Protein 2LTP (pdb70)

Structure (mmCIF, N/CA/C/O backbone):
data_2LTP
#
_entry.id   2LTP
#
loop_
_atom_site.group_PDB
_atom_site.id
_atom_site.type_symbol
_atom_site.label_atom_id
_atom_site.label_alt_id
_atom_site.label_comp_id
_atom_site.label_asym_id
_atom_site.label_entity_id
_atom_site.label_seq_id
_atom_site.pdbx_PDB_ins_code
_atom_site.Cartn_x
_atom_site.Cartn_y
_atom_site.Cartn_z
_atom_site.occupancy
_atom_site.B_iso_or_equiv
_atom_site.auth_seq_id
_atom_site.auth_comp_id
_atom_site.auth_asym_id
_atom_site.auth_atom_id
_atom_site.pdbx_PDB_model_num
ATOM 1 N N . TRP A 1 19 ? 1.710 0.072 -0.873 1.00 0.00 1 TRP A N 1
ATOM 2 C CA . TRP A 1 19 ? 2.467 -0.003 -2.141 1.00 0.00 1 TRP A CA 1
ATOM 3 C C . TRP A 1 19 ? 2.456 -1.447 -2.677 1.00 0.00 1 TRP A C 1
ATOM 4 O O . TRP A 1 19 ? 2.985 -2.355 -2.029 1.00 0.00 1 TRP A O 1
ATOM 25 N N . THR A 1 20 ? 1.836 -1.645 -3.860 1.00 0.00 2 THR A N 1
ATOM 26 C CA . THR A 1 20 ? 1.827 -2.945 -4.564 1.00 0.00 2 THR A CA 1
ATOM 27 C C . THR A 1 20 ? 3.257 -3.285 -5.050 1.00 0.00 2 THR A C 1
ATOM 28 O O . THR A 1 20 ? 4.009 -2.382 -5.400 1.00 0.00 2 THR A O 1
ATOM 39 N N . GLU A 1 21 ? 3.618 -4.582 -5.070 1.00 0.00 3 GLU A N 1
ATOM 40 C CA . GLU A 1 21 ? 4.983 -5.056 -5.422 1.00 0.00 3 GLU A CA 1
ATOM 41 C C . GLU A 1 21 ? 5.481 -4.551 -6.806 1.00 0.00 3 GLU A C 1
ATOM 42 O O . GLU A 1 21 ? 6.691 -4.552 -7.068 1.00 0.00 3 GLU A O 1
ATOM 54 N N . GLU A 1 22 ? 4.543 -4.138 -7.673 1.00 0.00 4 GLU A N 1
ATOM 55 C CA . GLU A 1 22 ? 4.851 -3.543 -8.988 1.00 0.00 4 GLU A CA 1
ATOM 56 C C . GLU A 1 22 ? 5.535 -2.164 -8.820 1.00 0.00 4 GLU A C 1
ATOM 57 O O . GLU A 1 22 ? 6.630 -1.928 -9.350 1.00 0.00 4 GLU A O 1
ATOM 69 N N . GLU A 1 23 ? 4.878 -1.265 -8.056 1.00 0.00 5 GLU A N 1
ATOM 70 C CA . GLU A 1 23 ? 5.403 0.087 -7.758 1.00 0.00 5 GLU A CA 1
ATOM 71 C C . GLU A 1 23 ? 6.563 0.017 -6.739 1.00 0.00 5 GLU A C 1
ATOM 72 O O . GLU A 1 23 ? 7.406 0.907 -6.708 1.00 0.00 5 GLU A O 1
ATOM 84 N N . MET A 1 24 ? 6.558 -1.027 -5.878 1.00 0.00 6 MET A N 1
ATOM 85 C CA . MET A 1 24 ? 7.701 -1.355 -4.989 1.00 0.00 6 MET A CA 1
ATOM 86 C C . MET A 1 24 ? 8.922 -1.764 -5.832 1.00 0.00 6 MET A C 1
ATOM 87 O O . MET A 1 24 ? 10.055 -1.516 -5.439 1.00 0.00 6 MET A O 1
ATOM 101 N N . GLY A 1 25 ? 8.656 -2.426 -6.980 1.00 0.00 7 GLY A N 1
ATOM 102 C CA . GLY A 1 25 ? 9.690 -2.791 -7.949 1.00 0.00 7 GLY A CA 1
ATOM 103 C C . GLY A 1 25 ? 10.198 -1.589 -8.735 1.00 0.00 7 GLY A C 1
ATOM 104 O O . GLY A 1 25 ? 11.358 -1.557 -9.152 1.00 0.00 7 GLY A O 1
ATOM 108 N N . THR A 1 26 ? 9.310 -0.597 -8.937 1.00 0.00 8 THR A N 1
ATOM 109 C CA . THR A 1 26 ? 9.653 0.686 -9.578 1.00 0.00 8 THR A CA 1
ATOM 110 C C . THR A 1 26 ? 10.415 1.592 -8.576 1.00 0.00 8 THR A C 1
ATOM 111 O O . THR A 1 26 ? 11.264 2.394 -8.972 1.00 0.00 8 THR A O 1
ATOM 122 N N . ALA A 1 27 ? 10.105 1.435 -7.269 1.00 0.00 9 ALA A N 1
ATOM 123 C CA . ALA A 1 27 ? 10.800 2.145 -6.168 1.00 0.00 9 ALA A CA 1
ATOM 124 C C . ALA A 1 27 ? 12.153 1.481 -5.879 1.00 0.00 9 ALA A C 1
ATOM 125 O O . ALA A 1 27 ? 13.101 2.137 -5.467 1.00 0.00 9 ALA A O 1
ATOM 132 N N . LYS A 1 28 ? 12.210 0.159 -6.107 1.00 0.00 10 LYS A N 1
ATOM 133 C CA . LYS A 1 28 ? 13.449 -0.635 -6.031 1.00 0.00 10 LYS A CA 1
ATOM 134 C C . LYS A 1 28 ? 14.380 -0.199 -7.172 1.00 0.00 10 LYS A C 1
ATOM 135 O O . LYS A 1 28 ? 15.575 0.018 -6.964 1.00 0.00 10 LYS A O 1
ATOM 154 N N . LYS A 1 29 ? 13.785 -0.082 -8.376 1.00 0.00 11 LYS A N 1
ATOM 155 C CA . LYS A 1 29 ? 14.470 0.382 -9.597 1.00 0.00 11 LYS A CA 1
ATOM 156 C C . LYS A 1 29 ? 14.961 1.825 -9.411 1.00 0.00 11 LYS A C 1
ATOM 157 O O . LYS A 1 29 ? 16.082 2.143 -9.775 1.00 0.00 11 LYS A O 1
ATOM 176 N N . GLY A 1 30 ? 14.108 2.671 -8.810 1.00 0.00 12 GLY A N 1
ATOM 177 C CA . GLY A 1 30 ? 14.432 4.077 -8.568 1.00 0.00 12 GLY A CA 1
ATOM 178 C C . GLY A 1 30 ? 15.602 4.251 -7.612 1.00 0.00 12 GLY A C 1
ATOM 179 O O . GLY A 1 30 ? 16.601 4.895 -7.943 1.00 0.00 12 GLY A O 1
ATOM 183 N N . LEU A 1 31 ? 15.462 3.652 -6.422 1.00 0.00 13 LEU A N 1
ATOM 184 C CA . LEU A 1 31 ? 16.473 3.709 -5.349 1.00 0.00 13 LEU A CA 1
ATOM 185 C C . LEU A 1 31 ? 17.787 3.004 -5.758 1.00 0.00 13 LEU A C 1
ATOM 186 O O . LEU A 1 31 ? 18.842 3.323 -5.222 1.00 0.00 13 LEU A O 1
ATOM 202 N N . LEU A 1 32 ? 17.719 2.052 -6.712 1.00 0.00 14 LEU A N 1
ATOM 203 C CA . LEU A 1 32 ? 18.928 1.428 -7.292 1.00 0.00 14 LEU A CA 1
ATOM 204 C C . LEU A 1 32 ? 19.604 2.447 -8.244 1.00 0.00 14 LEU A C 1
ATOM 205 O O . LEU A 1 32 ? 20.726 2.866 -8.008 1.00 0.00 14 LEU A O 1
ATOM 221 N N . GLU A 1 33 ? 18.861 2.888 -9.266 1.00 0.00 15 GLU A N 1
ATOM 222 C CA . GLU A 1 33 ? 19.400 3.694 -10.387 1.00 0.00 15 GLU A CA 1
ATOM 223 C C . GLU A 1 33 ? 19.801 5.114 -9.943 1.00 0.00 15 GLU A C 1
ATOM 224 O O . GLU A 1 33 ? 20.973 5.504 -10.042 1.00 0.00 15 GLU A O 1
ATOM 236 N N . HIS A 1 34 ? 18.809 5.868 -9.447 1.00 0.00 16 HIS A N 1
ATOM 237 C CA . HIS A 1 34 ? 18.978 7.286 -9.045 1.00 0.00 16 HIS A CA 1
ATOM 238 C C . HIS A 1 34 ? 19.620 7.402 -7.651 1.00 0.00 16 HIS A C 1
ATOM 239 O O . HIS A 1 34 ? 20.054 8.492 -7.247 1.00 0.00 16 HIS A O 1
ATOM 254 N N . GLY A 1 35 ? 19.672 6.271 -6.928 1.00 0.00 17 GLY A N 1
ATOM 255 C CA . GLY A 1 35 ? 20.159 6.241 -5.555 1.00 0.00 17 GLY A CA 1
ATOM 256 C C . GLY A 1 35 ? 19.110 6.746 -4.575 1.00 0.00 17 GLY A C 1
ATOM 257 O O . GLY A 1 35 ? 17.913 6.610 -4.821 1.00 0.00 17 GLY A O 1
ATOM 261 N N . ARG A 1 36 ? 19.560 7.357 -3.475 1.00 0.00 18 ARG A N 1
ATOM 262 C CA . ARG A 1 36 ? 18.670 7.837 -2.394 1.00 0.00 18 ARG A CA 1
ATOM 263 C C . ARG A 1 36 ? 18.311 9.325 -2.583 1.00 0.00 18 ARG A C 1
ATOM 264 O O . ARG A 1 36 ? 17.928 9.999 -1.625 1.00 0.00 18 ARG A O 1
ATOM 285 N N . ASN A 1 37 ? 18.422 9.834 -3.830 1.00 0.00 19 ASN A N 1
ATOM 286 C CA . ASN A 1 37 ? 18.025 11.216 -4.156 1.00 0.00 19 ASN A CA 1
ATOM 287 C C . ASN A 1 37 ? 16.488 11.305 -4.152 1.00 0.00 19 ASN A C 1
ATOM 288 O O . ASN A 1 37 ? 15.838 10.985 -5.155 1.00 0.00 19 ASN A O 1
ATOM 299 N N . TRP A 1 38 ? 15.931 11.732 -3.002 1.00 0.00 20 TRP A N 1
ATOM 300 C CA . TRP A 1 38 ? 14.473 11.707 -2.728 1.00 0.00 20 TRP A CA 1
ATOM 301 C C . TRP A 1 38 ? 13.672 12.505 -3.769 1.00 0.00 20 TRP A C 1
ATOM 302 O O . TRP A 1 38 ? 12.510 12.207 -4.008 1.00 0.00 20 TRP A O 1
ATOM 323 N N . SER A 1 39 ? 14.315 13.522 -4.364 1.00 0.00 21 SER A N 1
ATOM 324 C CA . SER A 1 39 ? 13.720 14.354 -5.420 1.00 0.00 21 SER A CA 1
ATOM 325 C C . SER A 1 39 ? 13.432 13.522 -6.682 1.00 0.00 21 SER A C 1
ATOM 326 O O . SER A 1 39 ? 12.316 13.545 -7.211 1.00 0.00 21 SER A O 1
ATOM 334 N N . ALA A 1 40 ? 14.447 12.759 -7.115 1.00 0.00 22 ALA A N 1
ATOM 335 C CA . ALA A 1 40 ? 14.372 11.922 -8.326 1.00 0.00 22 ALA A CA 1
ATOM 336 C C . ALA A 1 40 ? 13.369 10.772 -8.138 1.00 0.00 22 ALA A C 1
ATOM 337 O O . ALA A 1 40 ? 12.578 10.475 -9.041 1.00 0.00 22 ALA A O 1
ATOM 344 N N . ILE A 1 41 ? 13.399 10.151 -6.943 1.00 0.00 23 ILE A N 1
ATOM 345 C CA . ILE A 1 41 ? 12.534 8.996 -6.613 1.00 0.00 23 ILE A CA 1
ATOM 346 C C . ILE A 1 41 ? 11.072 9.451 -6.541 1.00 0.00 23 ILE A C 1
ATOM 347 O O . ILE A 1 41 ? 10.208 8.872 -7.168 1.00 0.00 23 ILE A O 1
ATOM 363 N N . ALA A 1 42 ? 10.830 10.533 -5.803 1.00 0.00 24 ALA A N 1
ATOM 364 C CA . ALA A 1 42 ? 9.480 11.096 -5.599 1.00 0.00 24 ALA A CA 1
ATOM 365 C C . ALA A 1 42 ? 8.898 11.712 -6.883 1.00 0.00 24 ALA A C 1
ATOM 366 O O . ALA A 1 42 ? 7.707 11.995 -6.941 1.00 0.00 24 ALA A O 1
ATOM 373 N N . ARG A 1 43 ? 9.766 12.027 -7.851 1.00 0.00 25 ARG A N 1
ATOM 374 C CA . ARG A 1 43 ? 9.343 12.448 -9.203 1.00 0.00 25 ARG A CA 1
ATOM 375 C C . ARG A 1 43 ? 9.038 11.215 -10.091 1.00 0.00 25 ARG A C 1
ATOM 376 O O . ARG A 1 43 ? 8.173 11.265 -10.973 1.00 0.00 25 ARG A O 1
ATOM 397 N N . MET A 1 44 ? 9.765 10.115 -9.845 1.00 0.00 26 MET A N 1
ATOM 398 C CA . MET A 1 44 ? 9.650 8.867 -10.624 1.00 0.00 26 MET A CA 1
ATOM 399 C C . MET A 1 44 ? 8.401 8.057 -10.211 1.00 0.00 26 MET A C 1
ATOM 400 O O . MET A 1 44 ? 7.498 7.837 -11.018 1.00 0.00 26 MET A O 1
ATOM 414 N N . VAL A 1 45 ? 8.370 7.627 -8.939 1.00 0.00 27 VAL A N 1
ATOM 415 C CA . VAL A 1 45 ? 7.294 6.789 -8.381 1.00 0.00 27 VAL A CA 1
ATOM 416 C C . VAL A 1 45 ? 6.121 7.637 -7.831 1.00 0.00 27 VAL A C 1
ATOM 417 O O . VAL A 1 45 ? 4.949 7.277 -8.012 1.00 0.00 27 VAL A O 1
ATOM 430 N N . GLY A 1 46 ? 6.457 8.762 -7.160 1.00 0.00 28 GLY A N 1
ATOM 431 C CA . GLY A 1 46 ? 5.457 9.664 -6.566 1.00 0.00 28 GLY A CA 1
ATOM 432 C C . GLY A 1 46 ? 4.849 10.624 -7.591 1.00 0.00 28 GLY A C 1
ATOM 433 O O . GLY A 1 46 ? 3.655 10.923 -7.536 1.00 0.00 28 GLY A O 1
ATOM 437 N N . SER A 1 47 ? 5.719 11.122 -8.505 1.00 0.00 29 SER A N 1
ATOM 438 C CA . SER A 1 47 ? 5.371 12.033 -9.621 1.00 0.00 29 SER A CA 1
ATOM 439 C C . SER A 1 47 ? 4.819 13.402 -9.131 1.00 0.00 29 SER A C 1
ATOM 440 O O . SER A 1 47 ? 4.097 14.086 -9.873 1.00 0.00 29 SER A O 1
ATOM 448 N N . LYS A 1 48 ? 5.211 13.848 -7.909 1.00 0.00 30 LYS A N 1
ATOM 449 C CA . LYS A 1 48 ? 4.679 15.115 -7.346 1.00 0.00 30 LYS A CA 1
ATOM 450 C C . LYS A 1 48 ? 5.683 15.828 -6.407 1.00 0.00 30 LYS A C 1
ATOM 451 O O . LYS A 1 48 ? 6.291 16.829 -6.793 1.00 0.00 30 LYS A O 1
ATOM 470 N N . THR A 1 49 ? 5.872 15.300 -5.186 1.00 0.00 31 THR A N 1
ATOM 471 C CA . THR A 1 49 ? 6.540 16.023 -4.076 1.00 0.00 31 THR A CA 1
ATOM 472 C C . THR A 1 49 ? 7.657 15.175 -3.439 1.00 0.00 31 THR A C 1
ATOM 473 O O . THR A 1 49 ? 7.454 13.995 -3.174 1.00 0.00 31 THR A O 1
ATOM 484 N N . VAL A 1 50 ? 8.804 15.829 -3.141 1.00 0.00 32 VAL A N 1
ATOM 485 C CA . VAL A 1 50 ? 10.019 15.179 -2.572 1.00 0.00 32 VAL A CA 1
ATOM 486 C C . VAL A 1 50 ? 9.722 14.531 -1.198 1.00 0.00 32 VAL A C 1
ATOM 487 O O . VAL A 1 50 ? 10.237 13.443 -0.882 1.00 0.00 32 VAL A O 1
ATOM 500 N N . SER A 1 51 ? 8.849 15.202 -0.416 1.00 0.00 33 SER A N 1
ATOM 501 C CA . SER A 1 51 ? 8.416 14.744 0.919 1.00 0.00 33 SER A CA 1
ATOM 502 C C . SER A 1 51 ? 7.707 13.373 0.873 1.00 0.00 33 SER A C 1
ATOM 503 O O . SER A 1 51 ? 7.695 12.668 1.881 1.00 0.00 33 SER A O 1
ATOM 511 N N . GLN A 1 52 ? 7.125 12.991 -0.292 1.00 0.00 34 GLN A N 1
ATOM 512 C CA . GLN A 1 52 ? 6.427 11.688 -0.432 1.00 0.00 34 GLN A CA 1
ATOM 513 C C . GLN A 1 52 ? 7.400 10.523 -0.183 1.00 0.00 34 GLN A C 1
ATOM 514 O O . GLN A 1 52 ? 7.134 9.674 0.655 1.00 0.00 34 GLN A O 1
ATOM 528 N N . CYS A 1 53 ? 8.537 10.526 -0.910 1.00 0.00 35 CYS A N 1
ATOM 529 C CA . CYS A 1 53 ? 9.556 9.451 -0.820 1.00 0.00 35 CYS A CA 1
ATOM 530 C C . CYS A 1 53 ? 10.328 9.524 0.508 1.00 0.00 35 CYS A C 1
ATOM 531 O O . CYS A 1 53 ? 10.820 8.506 1.010 1.00 0.00 35 CYS A O 1
ATOM 539 N N . LYS A 1 54 ? 10.421 10.744 1.063 1.00 0.00 36 LYS A N 1
ATOM 540 C CA . LYS A 1 54 ? 11.125 11.007 2.330 1.00 0.00 36 LYS A CA 1
ATOM 541 C C . LYS A 1 54 ? 10.346 10.334 3.494 1.00 0.00 36 LYS A C 1
ATOM 542 O O . LYS A 1 54 ? 10.919 9.593 4.288 1.00 0.00 36 LYS A O 1
ATOM 561 N N . ASN A 1 55 ? 9.028 10.608 3.555 1.00 0.00 37 ASN A N 1
ATOM 562 C CA . ASN A 1 55 ? 8.129 10.087 4.615 1.00 0.00 37 ASN A CA 1
ATOM 563 C C . ASN A 1 55 ? 7.863 8.586 4.403 1.00 0.00 37 ASN A C 1
ATOM 564 O O . ASN A 1 55 ? 7.740 7.824 5.367 1.00 0.00 37 ASN A O 1
ATOM 575 N N . PHE A 1 56 ? 7.789 8.189 3.114 1.00 0.00 38 PHE A N 1
ATOM 576 C CA . PHE A 1 56 ? 7.738 6.769 2.658 1.00 0.00 38 PHE A CA 1
ATOM 577 C C . PHE A 1 56 ? 8.871 5.948 3.286 1.00 0.00 38 PHE A C 1
ATOM 578 O O . PHE A 1 56 ? 8.681 4.793 3.664 1.00 0.00 38 PHE A O 1
ATOM 595 N N . TYR A 1 57 ? 10.039 6.585 3.412 1.00 0.00 39 TYR A N 1
ATOM 596 C CA . TYR A 1 57 ? 11.262 5.939 3.905 1.00 0.00 39 TYR A CA 1
ATOM 597 C C . TYR A 1 57 ? 11.192 5.660 5.427 1.00 0.00 39 TYR A C 1
ATOM 598 O O . TYR A 1 57 ? 11.993 4.888 5.945 1.00 0.00 39 TYR A O 1
ATOM 616 N N . PHE A 1 58 ? 10.256 6.328 6.138 1.00 0.00 40 PHE A N 1
ATOM 617 C CA . PHE A 1 58 ? 10.015 6.108 7.584 1.00 0.00 40 PHE A CA 1
ATOM 618 C C . PHE A 1 58 ? 8.906 5.052 7.816 1.00 0.00 40 PHE A C 1
ATOM 619 O O . PHE A 1 58 ? 8.921 4.357 8.840 1.00 0.00 40 PHE A O 1
ATOM 636 N N . ASN A 1 59 ? 7.949 4.929 6.867 1.00 0.00 41 ASN A N 1
ATOM 637 C CA . ASN A 1 59 ? 6.895 3.880 6.933 1.00 0.00 41 ASN A CA 1
ATOM 638 C C . ASN A 1 59 ? 7.501 2.517 6.546 1.00 0.00 41 ASN A C 1
ATOM 639 O O . ASN A 1 59 ? 7.392 1.534 7.287 1.00 0.00 41 ASN A O 1
ATOM 650 N N . TYR A 1 60 ? 8.173 2.498 5.386 1.00 0.00 42 TYR A N 1
ATOM 651 C CA . TYR A 1 60 ? 8.869 1.313 4.838 1.00 0.00 42 TYR A CA 1
ATOM 652 C C . TYR A 1 60 ? 10.361 1.329 5.253 1.00 0.00 42 TYR A C 1
ATOM 653 O O . TYR A 1 60 ? 11.243 0.896 4.498 1.00 0.00 42 TYR A O 1
ATOM 671 N N . LYS A 1 61 ? 10.617 1.815 6.483 1.00 0.00 43 LYS A N 1
ATOM 672 C CA . LYS A 1 61 ? 11.961 1.887 7.085 1.00 0.00 43 LYS A CA 1
ATOM 673 C C . LYS A 1 61 ? 12.481 0.468 7.393 1.00 0.00 43 LYS A C 1
ATOM 674 O O . LYS A 1 61 ? 12.208 -0.098 8.458 1.00 0.00 43 LYS A O 1
ATOM 693 N N . LYS A 1 62 ? 13.172 -0.115 6.403 1.00 0.00 44 LYS A N 1
ATOM 694 C CA . LYS A 1 62 ? 13.738 -1.465 6.487 1.00 0.00 44 LYS A CA 1
ATOM 695 C C . LYS A 1 62 ? 15.129 -1.451 5.838 1.00 0.00 44 LYS A C 1
ATOM 696 O O . LYS A 1 62 ? 15.280 -1.664 4.621 1.00 0.00 44 LYS A O 1
ATOM 715 N N . ARG A 1 63 ? 16.148 -1.154 6.664 1.00 0.00 45 ARG A N 1
ATOM 716 C CA . ARG A 1 63 ? 17.550 -1.032 6.217 1.00 0.00 45 ARG A CA 1
ATOM 717 C C . ARG A 1 63 ? 18.246 -2.416 6.239 1.00 0.00 45 ARG A C 1
ATOM 718 O O . ARG A 1 63 ? 19.340 -2.601 6.777 1.00 0.00 45 ARG A O 1
ATOM 739 N N . GLN A 1 64 ? 17.591 -3.392 5.601 1.00 0.00 46 GLN A N 1
ATOM 740 C CA . GLN A 1 64 ? 18.117 -4.752 5.412 1.00 0.00 46 GLN A CA 1
ATOM 741 C C . GLN A 1 64 ? 18.201 -5.023 3.907 1.00 0.00 46 GLN A C 1
ATOM 742 O O . GLN A 1 64 ? 19.292 -5.128 3.335 1.00 0.00 46 GLN A O 1
ATOM 756 N N . ASN A 1 65 ? 17.018 -5.075 3.274 1.00 0.00 47 ASN A N 1
ATOM 757 C CA . ASN A 1 65 ? 16.883 -5.331 1.834 1.00 0.00 47 ASN A CA 1
ATOM 758 C C . ASN A 1 65 ? 17.371 -4.110 1.029 1.00 0.00 47 ASN A C 1
ATOM 759 O O . ASN A 1 65 ? 18.282 -4.223 0.217 1.00 0.00 47 ASN A O 1
ATOM 770 N N . LEU A 1 66 ? 16.773 -2.935 1.321 1.00 0.00 48 LEU A N 1
ATOM 771 C CA . LEU A 1 66 ? 17.031 -1.680 0.572 1.00 0.00 48 LEU A CA 1
ATOM 772 C C . LEU A 1 66 ? 18.467 -1.164 0.821 1.00 0.00 48 LEU A C 1
ATOM 773 O O . LEU A 1 66 ? 19.097 -0.600 -0.084 1.00 0.00 48 LEU A O 1
ATOM 789 N N . ASP A 1 67 ? 18.973 -1.387 2.044 1.00 0.00 49 ASP A N 1
ATOM 790 C CA . ASP A 1 67 ? 20.369 -1.040 2.427 1.00 0.00 49 ASP A CA 1
ATOM 791 C C . ASP A 1 67 ? 21.372 -1.799 1.546 1.00 0.00 49 ASP A C 1
ATOM 792 O O . ASP A 1 67 ? 22.365 -1.230 1.066 1.00 0.00 49 ASP A O 1
ATOM 801 N N . GLU A 1 68 ? 21.075 -3.091 1.339 1.00 0.00 50 GLU A N 1
ATOM 802 C CA . GLU A 1 68 ? 21.879 -3.980 0.494 1.00 0.00 50 GLU A CA 1
ATOM 803 C C . GLU A 1 68 ? 21.744 -3.596 -0.998 1.00 0.00 50 GLU A C 1
ATOM 804 O O . GLU A 1 68 ? 22.720 -3.659 -1.735 1.00 0.00 50 GLU A O 1
ATOM 816 N N . ILE A 1 69 ? 20.529 -3.179 -1.426 1.00 0.00 51 ILE A N 1
ATOM 817 C CA . ILE A 1 69 ? 20.267 -2.720 -2.821 1.00 0.00 51 ILE A CA 1
ATOM 818 C C . ILE A 1 69 ? 21.200 -1.546 -3.190 1.00 0.00 51 ILE A C 1
ATOM 819 O O . ILE A 1 69 ? 21.795 -1.521 -4.276 1.00 0.00 51 ILE A O 1
ATOM 835 N N . LEU A 1 70 ? 21.338 -0.603 -2.249 1.00 0.00 52 LEU A N 1
ATOM 836 C CA . LEU A 1 70 ? 22.153 0.615 -2.430 1.00 0.00 52 LEU A CA 1
ATOM 837 C C . LEU A 1 70 ? 23.659 0.321 -2.330 1.00 0.00 52 LEU A C 1
ATOM 838 O O . LEU A 1 70 ? 24.456 0.923 -3.059 1.00 0.00 52 LEU A O 1
ATOM 854 N N . GLN A 1 71 ? 24.035 -0.605 -1.432 1.00 0.00 53 GLN A N 1
ATOM 855 C CA . GLN A 1 71 ? 25.446 -0.982 -1.229 1.00 0.00 53 GLN A CA 1
ATOM 856 C C . GLN A 1 71 ? 25.977 -1.737 -2.458 1.00 0.00 53 GLN A C 1
ATOM 857 O O . GLN A 1 71 ? 27.099 -1.497 -2.906 1.00 0.00 53 GLN A O 1
ATOM 871 N N . GLN A 1 72 ? 25.141 -2.638 -2.993 1.00 0.00 54 GLN A N 1
ATOM 872 C CA . GLN A 1 72 ? 25.444 -3.387 -4.221 1.00 0.00 54 GLN A CA 1
ATOM 873 C C . GLN A 1 72 ? 25.524 -2.430 -5.425 1.00 0.00 54 GLN A C 1
ATOM 874 O O . GLN A 1 72 ? 26.440 -2.536 -6.228 1.00 0.00 54 GLN A O 1
ATOM 888 N N . HIS A 1 73 ? 24.575 -1.472 -5.506 1.00 0.00 55 HIS A N 1
ATOM 889 C CA . HIS A 1 73 ? 24.581 -0.409 -6.546 1.00 0.00 55 HIS A CA 1
ATOM 890 C C . HIS A 1 73 ? 25.911 0.368 -6.528 1.00 0.00 55 HIS A C 1
ATOM 891 O O . HIS A 1 73 ? 26.452 0.729 -7.584 1.00 0.00 55 HIS A O 1
ATOM 906 N N . LYS A 1 74 ? 26.418 0.617 -5.314 1.00 0.00 56 LYS A N 1
ATOM 907 C CA . LYS A 1 74 ? 27.685 1.318 -5.108 1.00 0.00 56 LYS A CA 1
ATOM 908 C C . LYS A 1 74 ? 28.855 0.493 -5.683 1.00 0.00 56 LYS A C 1
ATOM 909 O O . LYS A 1 74 ? 29.483 0.910 -6.660 1.00 0.00 56 LYS A O 1
ATOM 928 N N . LEU A 1 75 ? 29.056 -0.718 -5.125 1.00 0.00 57 LEU A N 1
ATOM 929 C CA . LEU A 1 75 ? 30.277 -1.522 -5.353 1.00 0.00 57 LEU A CA 1
ATOM 930 C C . LEU A 1 75 ? 30.354 -2.112 -6.778 1.00 0.00 57 LEU A C 1
ATOM 931 O O . LEU A 1 75 ? 31.445 -2.199 -7.336 1.00 0.00 57 LEU A O 1
ATOM 947 N N . LYS A 1 76 ? 29.195 -2.492 -7.362 1.00 0.00 58 LYS A N 1
ATOM 948 C CA . LYS A 1 76 ? 29.131 -3.127 -8.710 1.00 0.00 58 LYS A CA 1
ATOM 949 C C . LYS A 1 76 ? 29.652 -2.172 -9.791 1.00 0.00 58 LYS A C 1
ATOM 950 O O . LYS A 1 76 ? 30.533 -2.530 -10.580 1.00 0.00 58 LYS A O 1
ATOM 969 N N . MET A 1 77 ? 29.101 -0.951 -9.793 1.00 0.00 59 MET A N 1
ATOM 970 C CA . MET A 1 77 ? 29.476 0.093 -10.759 1.00 0.00 59 MET A CA 1
ATOM 971 C C . MET A 1 77 ? 30.908 0.595 -10.484 1.00 0.00 59 MET A C 1
ATOM 972 O O . MET A 1 77 ? 31.703 0.757 -11.408 1.00 0.00 59 MET A O 1
ATOM 986 N N . GLU A 1 78 ? 31.231 0.773 -9.194 1.00 0.00 60 GLU A N 1
ATOM 987 C CA . GLU A 1 78 ? 32.494 1.400 -8.740 1.00 0.00 60 GLU A CA 1
ATOM 988 C C . GLU A 1 78 ? 33.726 0.550 -9.122 1.00 0.00 60 GLU A C 1
ATOM 989 O O . GLU A 1 78 ? 34.728 1.087 -9.620 1.00 0.00 60 GLU A O 1
ATOM 1001 N N . LYS A 1 79 ? 33.622 -0.779 -8.895 1.00 0.00 61 LYS A N 1
ATOM 1002 C CA . LYS A 1 79 ? 34.744 -1.724 -9.095 1.00 0.00 61 LYS A CA 1
ATOM 1003 C C . LYS A 1 79 ? 35.138 -1.808 -10.585 1.00 0.00 61 LYS A C 1
ATOM 1004 O O . LYS A 1 79 ? 36.321 -1.739 -10.919 1.00 0.00 61 LYS A O 1
ATOM 1023 N N . GLU A 1 80 ? 34.126 -1.914 -11.470 1.00 0.00 62 GLU A N 1
ATOM 1024 C CA . GLU A 1 80 ? 34.341 -2.079 -12.920 1.00 0.00 62 GLU A CA 1
ATOM 1025 C C . GLU A 1 80 ? 34.733 -0.736 -13.562 1.00 0.00 62 GLU A C 1
ATOM 1026 O O . GLU A 1 80 ? 35.427 -0.709 -14.576 1.00 0.00 62 GLU A O 1
ATOM 1038 N N . ARG A 1 81 ? 34.274 0.371 -12.937 1.00 0.00 63 ARG A N 1
ATOM 1039 C CA . ARG A 1 81 ? 34.580 1.746 -13.372 1.00 0.00 63 ARG A CA 1
ATOM 1040 C C . ARG A 1 81 ? 36.080 2.035 -13.190 1.00 0.00 63 ARG A C 1
ATOM 1041 O O . ARG A 1 81 ? 36.698 2.702 -14.016 1.00 0.00 63 ARG A O 1
ATOM 1062 N N . ASN A 1 82 ? 36.644 1.503 -12.096 1.00 0.00 64 ASN A N 1
ATOM 1063 C CA . ASN A 1 82 ? 38.079 1.627 -11.783 1.00 0.00 64 ASN A CA 1
ATOM 1064 C C . ASN A 1 82 ? 38.879 0.644 -12.662 1.00 0.00 64 ASN A C 1
ATOM 1065 O O . ASN A 1 82 ? 39.937 0.994 -13.192 1.00 0.00 64 ASN A O 1
ATOM 1076 N N . ALA A 1 83 ? 38.331 -0.576 -12.826 1.00 0.00 65 ALA A N 1
ATOM 1077 C CA . ALA A 1 83 ? 38.971 -1.669 -13.583 1.00 0.00 65 ALA A CA 1
ATOM 1078 C C . ALA A 1 83 ? 39.023 -1.378 -15.098 1.00 0.00 65 ALA A C 1
ATOM 1079 O O . ALA A 1 83 ? 39.838 -1.963 -15.812 1.00 0.00 65 ALA A O 1
ATOM 1086 N N . ARG A 1 84 ? 38.130 -0.487 -15.588 1.00 0.00 66 ARG A N 1
ATOM 1087 C CA . ARG A 1 84 ? 38.113 -0.082 -17.012 1.00 0.00 66 ARG A CA 1
ATOM 1088 C C . ARG A 1 84 ? 39.035 1.134 -17.251 1.00 0.00 66 ARG A C 1
ATOM 1089 O O . ARG A 1 84 ? 39.345 1.465 -18.399 1.00 0.00 66 ARG A O 1
ATOM 1110 N N . ARG A 1 85 ? 39.482 1.793 -16.162 1.00 0.00 67 ARG A N 1
ATOM 1111 C CA . ARG A 1 85 ? 40.446 2.914 -16.245 1.00 0.00 67 ARG A CA 1
ATOM 1112 C C . ARG A 1 85 ? 41.874 2.427 -15.925 1.00 0.00 67 ARG A C 1
ATOM 1113 O O . ARG A 1 85 ? 42.680 3.134 -15.308 1.00 0.00 67 ARG A O 1
ATOM 1134 N N . LYS A 1 86 ? 42.175 1.209 -16.425 1.00 0.00 68 LYS A N 1
ATOM 1135 C CA . LYS A 1 86 ? 43.543 0.646 -16.460 1.00 0.00 68 LYS A CA 1
ATOM 1136 C C . LYS A 1 86 ? 44.397 1.315 -17.578 1.00 0.00 68 LYS A C 1
ATOM 1137 O O . LYS A 1 86 ? 45.534 0.909 -17.821 1.00 0.00 68 LYS A O 1
ATOM 1156 N N . LYS A 1 87 ? 43.819 2.348 -18.246 1.00 0.00 69 LYS A N 1
ATOM 1157 C CA . LYS A 1 87 ? 44.520 3.221 -19.205 1.00 0.00 69 LYS A CA 1
ATOM 1158 C C . LYS A 1 87 ? 45.492 4.173 -18.448 1.00 0.00 69 LYS A C 1
ATOM 1159 O O . LYS A 1 87 ? 45.263 5.386 -18.336 1.00 0.00 69 LYS A O 1
ATOM 1178 N N . LYS A 1 88 ? 46.563 3.571 -17.921 1.00 0.00 70 LYS A N 1
ATOM 1179 C CA . LYS A 1 88 ? 47.579 4.232 -17.090 1.00 0.00 70 LYS A CA 1
ATOM 1180 C C . LYS A 1 88 ? 48.771 3.270 -16.962 1.00 0.00 70 LYS A C 1
ATOM 1181 O O . LYS A 1 88 ? 48.598 2.119 -16.530 1.00 0.00 70 LYS A O 1
ATOM 1200 N N . LYS A 1 89 ? 49.965 3.722 -17.371 1.00 0.00 71 LYS A N 1
ATOM 1201 C CA . LYS A 1 89 ? 51.200 2.931 -17.247 1.00 0.00 71 LYS A CA 1
ATOM 1202 C C . LYS A 1 89 ? 51.965 3.405 -15.982 1.00 0.00 71 LYS A C 1
ATOM 1203 O O . LYS A 1 89 ? 51.849 2.750 -14.923 1.00 0.00 71 LYS A O 1
ATOM 1223 N N . TRP A 1 19 ? 1.757 1.013 -0.657 1.00 0.00 1 TRP A N 2
ATOM 1224 C CA . TRP A 1 19 ? 2.773 0.741 -1.687 1.00 0.00 1 TRP A CA 2
ATOM 1225 C C . TRP A 1 19 ? 2.600 -0.685 -2.224 1.00 0.00 1 TRP A C 2
ATOM 1226 O O . TRP A 1 19 ? 2.938 -1.659 -1.543 1.00 0.00 1 TRP A O 2
ATOM 1247 N N . THR A 1 20 ? 2.024 -0.781 -3.430 1.00 0.00 2 THR A N 2
ATOM 1248 C CA . THR A 1 20 ? 1.882 -2.040 -4.182 1.00 0.00 2 THR A CA 2
ATOM 1249 C C . THR A 1 20 ? 3.251 -2.454 -4.781 1.00 0.00 2 THR A C 2
ATOM 1250 O O . THR A 1 20 ? 4.112 -1.595 -4.992 1.00 0.00 2 THR A O 2
ATOM 1261 N N . GLU A 1 21 ? 3.437 -3.765 -5.045 1.00 0.00 3 GLU A N 2
ATOM 1262 C CA . GLU A 1 21 ? 4.697 -4.332 -5.597 1.00 0.00 3 GLU A CA 2
ATOM 1263 C C . GLU A 1 21 ? 5.163 -3.644 -6.903 1.00 0.00 3 GLU A C 2
ATOM 1264 O O . GLU A 1 21 ? 6.350 -3.708 -7.245 1.00 0.00 3 GLU A O 2
ATOM 1276 N N . GLU A 1 22 ? 4.224 -3.006 -7.624 1.00 0.00 4 GLU A N 2
ATOM 1277 C CA . GLU A 1 22 ? 4.524 -2.319 -8.888 1.00 0.00 4 GLU A CA 2
ATOM 1278 C C . GLU A 1 22 ? 5.303 -1.012 -8.617 1.00 0.00 4 GLU A C 2
ATOM 1279 O O . GLU A 1 22 ? 6.413 -0.827 -9.125 1.00 0.00 4 GLU A O 2
ATOM 1291 N N . GLU A 1 23 ? 4.723 -0.130 -7.777 1.00 0.00 5 GLU A N 2
ATOM 1292 C CA . GLU A 1 23 ? 5.325 1.181 -7.434 1.00 0.00 5 GLU A CA 2
ATOM 1293 C C . GLU A 1 23 ? 6.550 1.002 -6.520 1.00 0.00 5 GLU A C 2
ATOM 1294 O O . GLU A 1 23 ? 7.478 1.808 -6.551 1.00 0.00 5 GLU A O 2
ATOM 1306 N N . MET A 1 24 ? 6.530 -0.061 -5.705 1.00 0.00 6 MET A N 2
ATOM 1307 C CA . MET A 1 24 ? 7.641 -0.419 -4.805 1.00 0.00 6 MET A CA 2
ATOM 1308 C C . MET A 1 24 ? 8.824 -0.964 -5.620 1.00 0.00 6 MET A C 2
ATOM 1309 O O . MET A 1 24 ? 9.980 -0.667 -5.322 1.00 0.00 6 MET A O 2
ATOM 1323 N N . GLY A 1 25 ? 8.497 -1.772 -6.646 1.00 0.00 7 GLY A N 2
ATOM 1324 C CA . GLY A 1 25 ? 9.490 -2.321 -7.570 1.00 0.00 7 GLY A CA 2
ATOM 1325 C C . GLY A 1 25 ? 10.091 -1.262 -8.486 1.00 0.00 7 GLY A C 2
ATOM 1326 O O . GLY A 1 25 ? 11.248 -1.368 -8.880 1.00 0.00 7 GLY A O 2
ATOM 1330 N N . THR A 1 26 ? 9.282 -0.233 -8.818 1.00 0.00 8 THR A N 2
ATOM 1331 C CA . THR A 1 26 ? 9.717 0.926 -9.621 1.00 0.00 8 THR A CA 2
ATOM 1332 C C . THR A 1 26 ? 10.583 1.880 -8.761 1.00 0.00 8 THR A C 2
ATOM 1333 O O . THR A 1 26 ? 11.508 2.522 -9.273 1.00 0.00 8 THR A O 2
ATOM 1344 N N . ALA A 1 27 ? 10.275 1.946 -7.441 1.00 0.00 9 ALA A N 2
ATOM 1345 C CA . ALA A 1 27 ? 11.057 2.731 -6.455 1.00 0.00 9 ALA A CA 2
ATOM 1346 C C . ALA A 1 27 ? 12.444 2.102 -6.290 1.00 0.00 9 ALA A C 2
ATOM 1347 O O . ALA A 1 27 ? 13.457 2.778 -6.428 1.00 0.00 9 ALA A O 2
ATOM 1354 N N . LYS A 1 28 ? 12.432 0.785 -6.050 1.00 0.00 10 LYS A N 2
ATOM 1355 C CA . LYS A 1 28 ? 13.631 -0.068 -5.934 1.00 0.00 10 LYS A CA 2
ATOM 1356 C C . LYS A 1 28 ? 14.493 0.040 -7.207 1.00 0.00 10 LYS A C 2
ATOM 1357 O O . LYS A 1 28 ? 15.713 0.189 -7.126 1.00 0.00 10 LYS A O 2
ATOM 1376 N N . LYS A 1 29 ? 13.821 -0.023 -8.376 1.00 0.00 11 LYS A N 2
ATOM 1377 C CA . LYS A 1 29 ? 14.463 0.098 -9.704 1.00 0.00 11 LYS A CA 2
ATOM 1378 C C . LYS A 1 29 ? 15.115 1.482 -9.854 1.00 0.00 11 LYS A C 2
ATOM 1379 O O . LYS A 1 29 ? 16.222 1.601 -10.382 1.00 0.00 11 LYS A O 2
ATOM 1398 N N . GLY A 1 30 ? 14.415 2.511 -9.347 1.00 0.00 12 GLY A N 2
ATOM 1399 C CA . GLY A 1 30 ? 14.890 3.891 -9.397 1.00 0.00 12 GLY A CA 2
ATOM 1400 C C . GLY A 1 30 ? 16.110 4.129 -8.518 1.00 0.00 12 GLY A C 2
ATOM 1401 O O . GLY A 1 30 ? 16.994 4.899 -8.863 1.00 0.00 12 GLY A O 2
ATOM 1405 N N . LEU A 1 31 ? 16.133 3.470 -7.366 1.00 0.00 13 LEU A N 2
ATOM 1406 C CA . LEU A 1 31 ? 17.252 3.525 -6.410 1.00 0.00 13 LEU A CA 2
ATOM 1407 C C . LEU A 1 31 ? 18.462 2.740 -6.961 1.00 0.00 13 LEU A C 2
ATOM 1408 O O . LEU A 1 31 ? 19.621 3.131 -6.783 1.00 0.00 13 LEU A O 2
ATOM 1424 N N . LEU A 1 32 ? 18.152 1.658 -7.680 1.00 0.00 14 LEU A N 2
ATOM 1425 C CA . LEU A 1 32 ? 19.141 0.772 -8.316 1.00 0.00 14 LEU A CA 2
ATOM 1426 C C . LEU A 1 32 ? 19.745 1.436 -9.573 1.00 0.00 14 LEU A C 2
ATOM 1427 O O . LEU A 1 32 ? 20.843 1.083 -10.000 1.00 0.00 14 LEU A O 2
ATOM 1443 N N . GLU A 1 33 ? 19.007 2.394 -10.166 1.00 0.00 15 GLU A N 2
ATOM 1444 C CA . GLU A 1 33 ? 19.392 3.036 -11.450 1.00 0.00 15 GLU A CA 2
ATOM 1445 C C . GLU A 1 33 ? 19.889 4.480 -11.228 1.00 0.00 15 GLU A C 2
ATOM 1446 O O . GLU A 1 33 ? 21.051 4.796 -11.501 1.00 0.00 15 GLU A O 2
ATOM 1458 N N . HIS A 1 34 ? 18.981 5.347 -10.737 1.00 0.00 16 HIS A N 2
ATOM 1459 C CA . HIS A 1 34 ? 19.252 6.791 -10.524 1.00 0.00 16 HIS A CA 2
ATOM 1460 C C . HIS A 1 34 ? 20.143 6.990 -9.289 1.00 0.00 16 HIS A C 2
ATOM 1461 O O . HIS A 1 34 ? 21.140 7.720 -9.331 1.00 0.00 16 HIS A O 2
ATOM 1476 N N . GLY A 1 35 ? 19.746 6.333 -8.187 1.00 0.00 17 GLY A N 2
ATOM 1477 C CA . GLY A 1 35 ? 20.444 6.437 -6.908 1.00 0.00 17 GLY A CA 2
ATOM 1478 C C . GLY A 1 35 ? 19.506 6.808 -5.765 1.00 0.00 17 GLY A C 2
ATOM 1479 O O . GLY A 1 35 ? 18.282 6.705 -5.892 1.00 0.00 17 GLY A O 2
ATOM 1483 N N . ARG A 1 36 ? 20.098 7.288 -4.659 1.00 0.00 18 ARG A N 2
ATOM 1484 C CA . ARG A 1 36 ? 19.401 7.562 -3.377 1.00 0.00 18 ARG A CA 2
ATOM 1485 C C . ARG A 1 36 ? 18.741 8.970 -3.376 1.00 0.00 18 ARG A C 2
ATOM 1486 O O . ARG A 1 36 ? 18.254 9.446 -2.340 1.00 0.00 18 ARG A O 2
ATOM 1507 N N . ASN A 1 37 ? 18.731 9.619 -4.554 1.00 0.00 19 ASN A N 2
ATOM 1508 C CA . ASN A 1 37 ? 18.097 10.930 -4.764 1.00 0.00 19 ASN A CA 2
ATOM 1509 C C . ASN A 1 37 ? 16.572 10.794 -4.611 1.00 0.00 19 ASN A C 2
ATOM 1510 O O . ASN A 1 37 ? 15.878 10.434 -5.567 1.00 0.00 19 ASN A O 2
ATOM 1521 N N . TRP A 1 38 ? 16.074 11.070 -3.387 1.00 0.00 20 TRP A N 2
ATOM 1522 C CA . TRP A 1 38 ? 14.654 10.878 -3.018 1.00 0.00 20 TRP A CA 2
ATOM 1523 C C . TRP A 1 38 ? 13.712 11.748 -3.881 1.00 0.00 20 TRP A C 2
ATOM 1524 O O . TRP A 1 38 ? 12.532 11.456 -3.979 1.00 0.00 20 TRP A O 2
ATOM 1545 N N . SER A 1 39 ? 14.262 12.825 -4.469 1.00 0.00 21 SER A N 2
ATOM 1546 C CA . SER A 1 39 ? 13.523 13.751 -5.344 1.00 0.00 21 SER A CA 2
ATOM 1547 C C . SER A 1 39 ? 13.203 13.075 -6.685 1.00 0.00 21 SER A C 2
ATOM 1548 O O . SER A 1 39 ? 12.079 13.180 -7.199 1.00 0.00 21 SER A O 2
ATOM 1556 N N . ALA A 1 40 ? 14.212 12.362 -7.227 1.00 0.00 22 ALA A N 2
ATOM 1557 C CA . ALA A 1 40 ? 14.086 11.608 -8.488 1.00 0.00 22 ALA A CA 2
ATOM 1558 C C . ALA A 1 40 ? 13.081 10.459 -8.326 1.00 0.00 22 ALA A C 2
ATOM 1559 O O . ALA A 1 40 ? 12.248 10.216 -9.205 1.00 0.00 22 ALA A O 2
ATOM 1566 N N . ILE A 1 41 ? 13.164 9.780 -7.169 1.00 0.00 23 ILE A N 2
ATOM 1567 C CA . ILE A 1 41 ? 12.320 8.614 -6.852 1.00 0.00 23 ILE A CA 2
ATOM 1568 C C . ILE A 1 41 ? 10.870 9.068 -6.583 1.00 0.00 23 ILE A C 2
ATOM 1569 O O . ILE A 1 41 ? 9.926 8.434 -7.045 1.00 0.00 23 ILE A O 2
ATOM 1585 N N . ALA A 1 42 ? 10.721 10.203 -5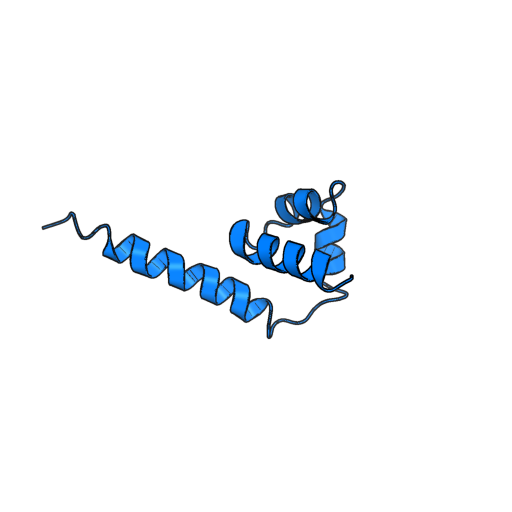.866 1.00 0.00 24 ALA A N 2
ATOM 1586 C CA . ALA A 1 42 ? 9.399 10.769 -5.498 1.00 0.00 24 ALA A CA 2
ATOM 1587 C C . ALA A 1 42 ? 8.602 11.177 -6.740 1.00 0.00 24 ALA A C 2
ATOM 1588 O O . ALA A 1 42 ? 7.385 10.995 -6.787 1.00 0.00 24 ALA A O 2
ATOM 1595 N N . ARG A 1 43 ? 9.303 11.735 -7.747 1.00 0.00 25 ARG A N 2
ATOM 1596 C CA . ARG A 1 43 ? 8.683 12.104 -9.028 1.00 0.00 25 ARG A CA 2
ATOM 1597 C C . ARG A 1 43 ? 8.464 10.850 -9.909 1.00 0.00 25 ARG A C 2
ATOM 1598 O O . ARG A 1 43 ? 7.498 10.791 -10.671 1.00 0.00 25 ARG A O 2
ATOM 1619 N N . MET A 1 44 ? 9.344 9.844 -9.767 1.00 0.00 26 MET A N 2
ATOM 1620 C CA . MET A 1 44 ? 9.295 8.608 -10.585 1.00 0.00 26 MET A CA 2
ATOM 1621 C C . MET A 1 44 ? 8.034 7.782 -10.263 1.00 0.00 26 MET A C 2
ATOM 1622 O O . MET A 1 44 ? 7.217 7.507 -11.146 1.00 0.00 26 MET A O 2
ATOM 1636 N N . VAL A 1 45 ? 7.885 7.399 -8.984 1.00 0.00 27 VAL A N 2
ATOM 1637 C CA . VAL A 1 45 ? 6.770 6.560 -8.521 1.00 0.00 27 VAL A CA 2
ATOM 1638 C C . VAL A 1 45 ? 5.526 7.388 -8.132 1.00 0.00 27 VAL A C 2
ATOM 1639 O O . VAL A 1 45 ? 4.407 7.050 -8.536 1.00 0.00 27 VAL A O 2
ATOM 1652 N N . GLY A 1 46 ? 5.734 8.438 -7.321 1.00 0.00 28 GLY A N 2
ATOM 1653 C CA . GLY A 1 46 ? 4.640 9.261 -6.801 1.00 0.00 28 GLY A CA 2
ATOM 1654 C C . GLY A 1 46 ? 4.182 10.341 -7.773 1.00 0.00 28 GLY A C 2
ATOM 1655 O O . GLY A 1 46 ? 2.980 10.621 -7.879 1.00 0.00 28 GLY A O 2
ATOM 1659 N N . SER A 1 47 ? 5.172 10.931 -8.484 1.00 0.00 29 SER A N 2
ATOM 1660 C CA . SER A 1 47 ? 5.037 12.195 -9.242 1.00 0.00 29 SER A CA 2
ATOM 1661 C C . SER A 1 47 ? 4.649 13.346 -8.281 1.00 0.00 29 SER A C 2
ATOM 1662 O O . SER A 1 47 ? 4.015 14.322 -8.676 1.00 0.00 29 SER A O 2
ATOM 1670 N N . LYS A 1 48 ? 5.108 13.228 -7.016 1.00 0.00 30 LYS A N 2
ATOM 1671 C CA . LYS A 1 48 ? 4.734 14.128 -5.908 1.00 0.00 30 LYS A CA 2
ATOM 1672 C C . LYS A 1 48 ? 6.012 14.606 -5.177 1.00 0.00 30 LYS A C 2
ATOM 1673 O O . LYS A 1 48 ? 7.119 14.179 -5.523 1.00 0.00 30 LYS A O 2
ATOM 1692 N N . THR A 1 49 ? 5.834 15.496 -4.182 1.00 0.00 31 THR A N 2
ATOM 1693 C CA . THR A 1 49 ? 6.911 16.067 -3.339 1.00 0.00 31 THR A CA 2
ATOM 1694 C C . THR A 1 49 ? 7.872 14.991 -2.756 1.00 0.00 31 THR A C 2
ATOM 1695 O O . THR A 1 49 ? 7.463 13.846 -2.509 1.00 0.00 31 THR A O 2
ATOM 1706 N N . VAL A 1 50 ? 9.144 15.407 -2.518 1.00 0.00 32 VAL A N 2
ATOM 1707 C CA . VAL A 1 50 ? 10.234 14.550 -1.958 1.00 0.00 32 VAL A CA 2
ATOM 1708 C C . VAL A 1 50 ? 9.798 13.819 -0.663 1.00 0.00 32 VAL A C 2
ATOM 1709 O O . VAL A 1 50 ? 10.270 12.707 -0.380 1.00 0.00 32 VAL A O 2
ATOM 1722 N N . SER A 1 51 ? 8.872 14.463 0.082 1.00 0.00 33 SER A N 2
ATOM 1723 C CA . SER A 1 51 ? 8.277 13.949 1.329 1.00 0.00 33 SER A CA 2
ATOM 1724 C C . SER A 1 51 ? 7.799 12.483 1.207 1.00 0.00 33 SER A C 2
ATOM 1725 O O . SER A 1 51 ? 8.021 11.701 2.114 1.00 0.00 33 SER A O 2
ATOM 1733 N N . GLN A 1 52 ? 7.184 12.119 0.064 1.00 0.00 34 GLN A N 2
ATOM 1734 C CA . GLN A 1 52 ? 6.587 10.773 -0.129 1.00 0.00 34 GLN A CA 2
ATOM 1735 C C . GLN A 1 52 ? 7.664 9.660 -0.124 1.00 0.00 34 GLN A C 2
ATOM 1736 O O . GLN A 1 52 ? 7.491 8.622 0.528 1.00 0.00 34 GLN A O 2
ATOM 1750 N N . CYS A 1 53 ? 8.784 9.905 -0.836 1.00 0.00 35 CYS A N 2
ATOM 1751 C CA . CYS A 1 53 ? 9.879 8.914 -0.976 1.00 0.00 35 CYS A CA 2
ATOM 1752 C C . CYS A 1 53 ? 10.774 8.883 0.273 1.00 0.00 35 CYS A C 2
ATOM 1753 O O . CYS A 1 53 ? 11.270 7.817 0.666 1.00 0.00 35 CYS A O 2
ATOM 1761 N N . LYS A 1 54 ? 10.982 10.066 0.879 1.00 0.00 36 LYS A N 2
ATOM 1762 C CA . LYS A 1 54 ? 11.716 10.201 2.149 1.00 0.00 36 LYS A CA 2
ATOM 1763 C C . LYS A 1 54 ? 10.995 9.404 3.249 1.00 0.00 36 LYS A C 2
ATOM 1764 O O . LYS A 1 54 ? 11.603 8.583 3.942 1.00 0.00 36 LYS A O 2
ATOM 1783 N N . ASN A 1 55 ? 9.683 9.668 3.376 1.00 0.00 37 ASN A N 2
ATOM 1784 C CA . ASN A 1 55 ? 8.806 8.994 4.344 1.00 0.00 37 ASN A CA 2
ATOM 1785 C C . ASN A 1 55 ? 8.766 7.478 4.107 1.00 0.00 37 ASN A C 2
ATOM 1786 O O . ASN A 1 55 ? 8.859 6.736 5.071 1.00 0.00 37 ASN A O 2
ATOM 1797 N N . PHE A 1 56 ? 8.723 7.049 2.817 1.00 0.00 38 PHE A N 2
ATOM 1798 C CA . PHE A 1 56 ? 8.599 5.614 2.410 1.00 0.00 38 PHE A CA 2
ATOM 1799 C C . PHE A 1 56 ? 9.574 4.709 3.185 1.00 0.00 38 PHE A C 2
ATOM 1800 O O . PHE A 1 56 ? 9.205 3.598 3.602 1.00 0.00 38 PHE A O 2
ATOM 1817 N N . TYR A 1 57 ? 10.785 5.248 3.408 1.00 0.00 39 TYR A N 2
ATOM 1818 C CA . TYR A 1 57 ? 11.877 4.549 4.093 1.00 0.00 39 T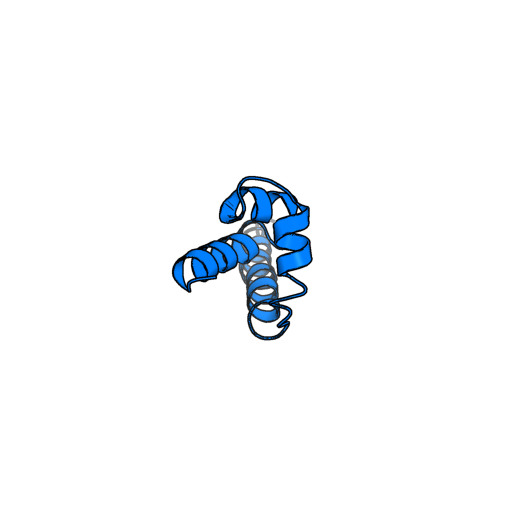YR A CA 2
ATOM 1819 C C . TYR A 1 57 ? 11.428 4.066 5.493 1.00 0.00 39 TYR A C 2
ATOM 1820 O O . TYR A 1 57 ? 11.614 2.906 5.838 1.00 0.00 39 TYR A O 2
ATOM 1838 N N . PHE A 1 58 ? 10.780 4.965 6.251 1.00 0.00 40 PHE A N 2
ATOM 1839 C CA . PHE A 1 58 ? 10.323 4.696 7.634 1.00 0.00 40 PHE A CA 2
ATOM 1840 C C . PHE A 1 58 ? 8.780 4.622 7.745 1.00 0.00 40 PHE A C 2
ATOM 1841 O O . PHE A 1 58 ? 8.247 4.521 8.855 1.00 0.00 40 PHE A O 2
ATOM 1858 N N . ASN A 1 59 ? 8.067 4.642 6.606 1.00 0.00 41 ASN A N 2
ATOM 1859 C CA . ASN A 1 59 ? 6.581 4.667 6.580 1.00 0.00 41 ASN A CA 2
ATOM 1860 C C . ASN A 1 59 ? 6.013 3.261 6.359 1.00 0.00 41 ASN A C 2
ATOM 1861 O O . ASN A 1 59 ? 5.347 2.710 7.250 1.00 0.00 41 ASN A O 2
ATOM 1872 N N . TYR A 1 60 ? 6.274 2.691 5.159 1.00 0.00 42 TYR A N 2
ATOM 1873 C CA . TYR A 1 60 ? 5.666 1.422 4.738 1.00 0.00 42 TYR A CA 2
ATOM 1874 C C . TYR A 1 60 ? 6.305 0.239 5.498 1.00 0.00 42 TYR A C 2
ATOM 1875 O O . TYR A 1 60 ? 5.715 -0.272 6.461 1.00 0.00 42 TYR A O 2
ATOM 1893 N N . LYS A 1 61 ? 7.527 -0.147 5.079 1.00 0.00 43 LYS A N 2
ATOM 1894 C CA . LYS A 1 61 ? 8.231 -1.349 5.586 1.00 0.00 43 LYS A CA 2
ATOM 1895 C C . LYS A 1 61 ? 9.634 -1.432 4.930 1.00 0.00 43 LYS A C 2
ATOM 1896 O O . LYS A 1 61 ? 9.935 -0.656 4.012 1.00 0.00 43 LYS A O 2
ATOM 1915 N N . LYS A 1 62 ? 10.476 -2.363 5.431 1.00 0.00 44 LYS A N 2
ATOM 1916 C CA . LYS A 1 62 ? 11.835 -2.656 4.908 1.00 0.00 44 LYS A CA 2
ATOM 1917 C C . LYS A 1 62 ? 12.815 -1.492 5.168 1.00 0.00 44 LYS A C 2
ATOM 1918 O O . LYS A 1 62 ? 13.803 -1.309 4.440 1.00 0.00 44 LYS A O 2
ATOM 1937 N N . ARG A 1 63 ? 12.549 -0.748 6.256 1.00 0.00 45 ARG A N 2
ATOM 1938 C CA . ARG A 1 63 ? 13.434 0.315 6.757 1.00 0.00 45 ARG A CA 2
ATOM 1939 C C . ARG A 1 63 ? 14.806 -0.271 7.138 1.00 0.00 45 ARG A C 2
ATOM 1940 O O . ARG A 1 63 ? 14.872 -1.351 7.741 1.00 0.00 45 ARG A O 2
ATOM 1961 N N . GLN A 1 64 ? 15.878 0.446 6.751 1.00 0.00 46 GLN A N 2
ATOM 1962 C CA . GLN A 1 64 ? 17.304 0.064 6.953 1.00 0.00 46 GLN A CA 2
ATOM 1963 C C . GLN A 1 64 ? 17.760 -1.011 5.929 1.00 0.00 46 GLN A C 2
ATOM 1964 O O . GLN A 1 64 ? 18.869 -0.930 5.403 1.00 0.00 46 GLN A O 2
ATOM 1978 N N . ASN A 1 65 ? 16.895 -2.008 5.648 1.00 0.00 47 ASN A N 2
ATOM 1979 C CA . ASN A 1 65 ? 17.173 -3.081 4.657 1.00 0.00 47 ASN A CA 2
ATOM 1980 C C . ASN A 1 65 ? 17.198 -2.513 3.216 1.00 0.00 47 ASN A C 2
ATOM 1981 O O . ASN A 1 65 ? 17.889 -3.050 2.342 1.00 0.00 47 ASN A O 2
ATOM 1992 N N . LEU A 1 66 ? 16.447 -1.411 2.994 1.00 0.00 48 LEU A N 2
ATOM 1993 C CA . LEU A 1 66 ? 16.369 -0.710 1.686 1.00 0.00 48 LEU A CA 2
ATOM 1994 C C . LEU A 1 66 ? 17.756 -0.147 1.276 1.00 0.00 48 LEU A C 2
ATOM 1995 O O . LEU A 1 66 ? 18.026 0.050 0.080 1.00 0.00 48 LEU A O 2
ATOM 2011 N N . ASP A 1 67 ? 18.640 0.070 2.278 1.00 0.00 49 ASP A N 2
ATOM 2012 C CA . ASP A 1 67 ? 20.039 0.523 2.051 1.00 0.00 49 ASP A CA 2
ATOM 2013 C C . ASP A 1 67 ? 20.790 -0.425 1.101 1.00 0.00 49 ASP A C 2
ATOM 2014 O O . ASP A 1 67 ? 21.612 0.030 0.316 1.00 0.00 49 ASP A O 2
ATOM 2023 N N . GLU A 1 68 ? 20.479 -1.737 1.171 1.00 0.00 50 GLU A N 2
ATOM 2024 C CA . GLU A 1 68 ? 21.183 -2.784 0.395 1.00 0.00 50 GLU A CA 2
ATOM 2025 C C . GLU A 1 68 ? 21.055 -2.566 -1.130 1.00 0.00 50 GLU A C 2
ATOM 2026 O O . GLU A 1 68 ? 21.989 -2.848 -1.876 1.00 0.00 50 GLU A O 2
ATOM 2038 N N . ILE A 1 69 ? 19.907 -2.031 -1.567 1.00 0.00 51 ILE A N 2
ATOM 2039 C CA . ILE A 1 69 ? 19.644 -1.737 -2.996 1.00 0.00 51 ILE A CA 2
ATOM 2040 C C . ILE A 1 69 ? 20.634 -0.648 -3.482 1.00 0.00 51 ILE A C 2
ATOM 2041 O O . ILE A 1 69 ? 21.187 -0.735 -4.587 1.00 0.00 51 ILE A O 2
ATOM 2057 N N . LEU A 1 70 ? 20.885 0.333 -2.603 1.00 0.00 52 LEU A N 2
ATOM 2058 C CA . LEU A 1 70 ? 21.844 1.430 -2.842 1.00 0.00 52 LEU A CA 2
ATOM 2059 C C . LEU A 1 70 ? 23.295 0.976 -2.600 1.00 0.00 52 LEU A C 2
ATOM 2060 O O . LEU A 1 70 ? 24.224 1.501 -3.217 1.00 0.00 52 LEU A O 2
ATOM 2076 N N . GLN A 1 71 ? 23.460 -0.012 -1.707 1.00 0.00 53 GLN A N 2
ATOM 2077 C CA . GLN A 1 71 ? 24.774 -0.528 -1.284 1.00 0.00 53 GLN A CA 2
ATOM 2078 C C . GLN A 1 71 ? 25.404 -1.320 -2.431 1.00 0.00 53 GLN A C 2
ATOM 2079 O O . GLN A 1 71 ? 26.579 -1.149 -2.741 1.00 0.00 53 GLN A O 2
ATOM 2093 N N . GLN A 1 72 ? 24.579 -2.154 -3.075 1.00 0.00 54 GLN A N 2
ATOM 2094 C CA . GLN A 1 72 ? 24.963 -2.934 -4.262 1.00 0.00 54 GLN A CA 2
ATOM 2095 C C . GLN A 1 72 ? 25.157 -1.994 -5.467 1.00 0.00 54 GLN A C 2
ATOM 2096 O O . GLN A 1 72 ? 26.117 -2.135 -6.215 1.00 0.00 54 GLN A O 2
ATOM 2110 N N . HIS A 1 73 ? 24.249 -0.999 -5.604 1.00 0.00 55 HIS A N 2
ATOM 2111 C CA . HIS A 1 73 ? 24.337 0.060 -6.648 1.00 0.00 55 HIS A CA 2
ATOM 2112 C C . HIS A 1 73 ? 25.671 0.838 -6.541 1.00 0.00 55 HIS A C 2
ATOM 2113 O O . HIS A 1 73 ? 26.212 1.297 -7.550 1.00 0.00 55 HIS A O 2
ATOM 2128 N N . LYS A 1 74 ? 26.175 0.963 -5.305 1.00 0.00 56 LYS A N 2
ATOM 2129 C CA . LYS A 1 74 ? 27.439 1.651 -5.007 1.00 0.00 56 LYS A CA 2
ATOM 2130 C C . LYS A 1 74 ? 28.655 0.751 -5.325 1.00 0.00 56 LYS A C 2
ATOM 2131 O O . LYS A 1 74 ? 29.444 1.067 -6.222 1.00 0.00 56 LYS A O 2
ATOM 2150 N N . LEU A 1 75 ? 28.759 -0.405 -4.627 1.00 0.00 57 LEU A N 2
ATOM 2151 C CA . LEU A 1 75 ? 29.984 -1.241 -4.620 1.00 0.00 57 LEU A CA 2
ATOM 2152 C C . LEU A 1 75 ? 30.268 -1.873 -5.997 1.00 0.00 57 LEU A C 2
ATOM 2153 O O . LEU A 1 75 ? 31.430 -1.984 -6.397 1.00 0.00 57 LEU A O 2
ATOM 2169 N N . LYS A 1 76 ? 29.193 -2.255 -6.719 1.00 0.00 58 LYS A N 2
ATOM 2170 C CA . LYS A 1 76 ? 29.295 -2.856 -8.070 1.00 0.00 58 LYS A CA 2
ATOM 2171 C C . LYS A 1 76 ? 29.810 -1.832 -9.090 1.00 0.00 58 LYS A C 2
ATOM 2172 O O . LYS A 1 76 ? 30.622 -2.162 -9.958 1.00 0.00 58 LYS A O 2
ATOM 2191 N N . MET A 1 77 ? 29.325 -0.585 -8.951 1.00 0.00 59 MET A N 2
ATOM 2192 C CA . MET A 1 77 ? 29.650 0.519 -9.873 1.00 0.00 59 MET A CA 2
ATOM 2193 C C . MET A 1 77 ? 31.126 0.932 -9.739 1.00 0.00 59 MET A C 2
ATOM 2194 O O . MET A 1 77 ? 31.801 1.155 -10.738 1.00 0.00 59 MET A O 2
ATOM 2208 N N . GLU A 1 78 ? 31.613 0.982 -8.492 1.00 0.00 60 GLU A N 2
ATOM 2209 C CA . GLU A 1 78 ? 32.972 1.457 -8.167 1.00 0.00 60 GLU A CA 2
ATOM 2210 C C . GLU A 1 78 ? 34.054 0.425 -8.543 1.00 0.00 60 GLU A C 2
ATOM 2211 O O . GLU A 1 78 ? 35.130 0.802 -9.026 1.00 0.00 60 GLU A O 2
ATOM 2223 N N . LYS A 1 79 ? 33.765 -0.876 -8.332 1.00 0.00 61 LYS A N 2
ATOM 2224 C CA . LYS A 1 79 ? 34.760 -1.944 -8.553 1.00 0.00 61 LYS A CA 2
ATOM 2225 C C . LYS A 1 79 ? 35.050 -2.140 -10.052 1.00 0.00 61 LYS A C 2
ATOM 2226 O O . LYS A 1 79 ? 36.217 -2.307 -10.443 1.00 0.00 61 LYS A O 2
ATOM 2245 N N . GLU A 1 80 ? 33.990 -2.083 -10.890 1.00 0.00 62 GLU A N 2
ATOM 2246 C CA . GLU A 1 80 ? 34.134 -2.154 -12.355 1.00 0.00 62 GLU A CA 2
ATOM 2247 C C . GLU A 1 80 ? 34.760 -0.856 -12.889 1.00 0.00 62 GLU A C 2
ATOM 2248 O O . GLU A 1 80 ? 35.496 -0.889 -13.864 1.00 0.00 62 GLU A O 2
ATOM 2260 N N . ARG A 1 81 ? 34.457 0.275 -12.203 1.00 0.00 63 ARG A N 2
ATOM 2261 C CA . ARG A 1 81 ? 34.919 1.626 -12.583 1.00 0.00 63 ARG A CA 2
ATOM 2262 C C . ARG A 1 81 ? 36.447 1.680 -12.600 1.00 0.00 63 ARG A C 2
ATOM 2263 O O . ARG A 1 81 ? 37.040 2.115 -13.582 1.00 0.00 63 ARG A O 2
ATOM 2284 N N . ASN A 1 82 ? 37.066 1.172 -11.519 1.00 0.00 64 ASN A N 2
ATOM 2285 C CA . ASN A 1 82 ? 38.530 1.083 -11.401 1.00 0.00 64 ASN A CA 2
ATOM 2286 C C . ASN A 1 82 ? 39.114 0.257 -12.566 1.00 0.00 64 ASN A C 2
ATOM 2287 O O . ASN A 1 82 ? 40.025 0.704 -13.260 1.00 0.00 64 ASN A O 2
ATOM 2298 N N . ALA A 1 83 ? 38.502 -0.913 -12.798 1.00 0.00 65 ALA A N 2
ATOM 2299 C CA . ALA A 1 83 ? 38.952 -1.891 -13.804 1.00 0.00 65 ALA A CA 2
ATOM 2300 C C . ALA A 1 83 ? 38.866 -1.334 -15.248 1.00 0.00 65 ALA A C 2
ATOM 2301 O O . ALA A 1 83 ? 39.759 -1.575 -16.062 1.00 0.00 65 ALA A O 2
ATOM 2308 N N . ARG A 1 84 ? 37.802 -0.553 -15.541 1.00 0.00 66 ARG A N 2
ATOM 2309 C CA . ARG A 1 84 ? 37.538 -0.011 -16.900 1.00 0.00 66 ARG A CA 2
ATOM 2310 C C . ARG A 1 84 ? 38.252 1.338 -17.126 1.00 0.00 66 ARG A C 2
ATOM 2311 O O . ARG A 1 84 ? 38.236 1.866 -18.242 1.00 0.00 66 ARG A O 2
ATOM 2332 N N . ARG A 1 85 ? 38.850 1.908 -16.058 1.00 0.00 67 ARG A N 2
ATOM 2333 C CA . ARG A 1 85 ? 39.709 3.108 -16.159 1.00 0.00 67 ARG A CA 2
ATOM 2334 C C . ARG A 1 85 ? 41.196 2.714 -16.205 1.00 0.00 67 ARG A C 2
ATOM 2335 O O . ARG A 1 85 ? 42.042 3.510 -16.634 1.00 0.00 67 ARG A O 2
ATOM 2356 N N . LYS A 1 86 ? 41.507 1.488 -15.747 1.00 0.00 68 LYS A N 2
ATOM 2357 C CA . LYS A 1 86 ? 42.858 0.910 -15.855 1.00 0.00 68 LYS A CA 2
ATOM 2358 C C . LYS A 1 86 ? 42.992 0.132 -17.176 1.00 0.00 68 LYS A C 2
ATOM 2359 O O . LYS A 1 86 ? 42.042 -0.528 -17.623 1.00 0.00 68 LYS A O 2
ATOM 2378 N N . LYS A 1 87 ? 44.177 0.242 -17.789 1.00 0.00 69 LYS A N 2
ATOM 2379 C CA . LYS A 1 87 ? 44.547 -0.489 -19.007 1.00 0.00 69 LYS A CA 2
ATOM 2380 C C . LYS A 1 87 ? 46.078 -0.582 -19.072 1.00 0.00 69 LYS A C 2
ATOM 2381 O O . LYS A 1 87 ? 46.767 0.446 -19.101 1.00 0.00 69 LYS A O 2
ATOM 2400 N N . LYS A 1 88 ? 46.591 -1.817 -19.054 1.00 0.00 70 LYS A N 2
ATOM 2401 C CA . LYS A 1 88 ? 48.031 -2.105 -19.057 1.00 0.00 70 LYS A CA 2
ATOM 2402 C C . LYS A 1 88 ? 48.292 -3.436 -19.789 1.00 0.00 70 LYS A C 2
ATOM 2403 O O . LYS A 1 88 ? 47.349 -4.126 -20.212 1.00 0.00 70 LYS A O 2
ATOM 2422 N N . LYS A 1 89 ? 49.578 -3.801 -19.919 1.00 0.00 71 LYS A N 2
ATOM 2423 C CA . LYS A 1 89 ? 49.997 -5.118 -20.454 1.00 0.00 71 LYS A CA 2
ATOM 2424 C C . LYS A 1 89 ? 50.461 -6.065 -19.305 1.00 0.00 71 LYS A C 2
ATOM 2425 O O . LYS A 1 89 ? 50.092 -5.825 -18.130 1.00 0.00 71 LYS A O 2
ATOM 2445 N N . TRP A 1 19 ? 1.190 0.634 -1.386 1.00 0.00 1 TRP A N 3
ATOM 2446 C CA . TRP A 1 19 ? 2.363 0.350 -2.242 1.00 0.00 1 TRP A CA 3
ATOM 2447 C C . TRP A 1 19 ? 2.335 -1.110 -2.723 1.00 0.00 1 TRP A C 3
ATOM 2448 O O . TRP A 1 19 ? 2.651 -2.032 -1.958 1.00 0.00 1 TRP A O 3
ATOM 2469 N N . THR A 1 20 ? 1.941 -1.302 -3.992 1.00 0.00 2 THR A N 3
ATOM 2470 C CA . THR A 1 20 ? 1.954 -2.613 -4.663 1.00 0.00 2 THR A CA 3
ATOM 2471 C C . THR A 1 20 ? 3.409 -3.020 -4.995 1.00 0.00 2 THR A C 3
ATOM 2472 O O . THR A 1 20 ? 4.256 -2.155 -5.226 1.00 0.00 2 THR A O 3
ATOM 2483 N N . GLU A 1 21 ? 3.692 -4.336 -5.021 1.00 0.00 3 GLU A N 3
ATOM 2484 C CA . GLU A 1 21 ? 5.041 -4.879 -5.313 1.00 0.00 3 GLU A CA 3
ATOM 2485 C C . GLU A 1 21 ? 5.585 -4.412 -6.692 1.00 0.00 3 GLU A C 3
ATOM 2486 O O . GLU A 1 21 ? 6.802 -4.422 -6.923 1.00 0.00 3 GLU A O 3
ATOM 2498 N N . GLU A 1 22 ? 4.667 -4.010 -7.586 1.00 0.00 4 GLU A N 3
ATOM 2499 C CA . GLU A 1 22 ? 4.999 -3.505 -8.925 1.00 0.00 4 GLU A CA 3
ATOM 2500 C C . GLU A 1 22 ? 5.677 -2.112 -8.843 1.00 0.00 4 GLU A C 3
ATOM 2501 O O . GLU A 1 22 ? 6.779 -1.913 -9.382 1.00 0.00 4 GLU A O 3
ATOM 2513 N N . GLU A 1 23 ? 5.021 -1.158 -8.146 1.00 0.00 5 GLU A N 3
ATOM 2514 C CA . GLU A 1 23 ? 5.561 0.211 -7.940 1.00 0.00 5 GLU A CA 3
ATOM 2515 C C . GLU A 1 23 ? 6.775 0.184 -6.990 1.00 0.00 5 GLU A C 3
ATOM 2516 O O . GLU A 1 23 ? 7.645 1.054 -7.064 1.00 0.00 5 GLU A O 3
ATOM 2528 N N . MET A 1 24 ? 6.801 -0.804 -6.071 1.00 0.00 6 MET A N 3
ATOM 2529 C CA . MET A 1 24 ? 7.945 -1.035 -5.161 1.00 0.00 6 MET A CA 3
ATOM 2530 C C . MET A 1 24 ? 9.136 -1.653 -5.913 1.00 0.00 6 MET A C 3
ATOM 2531 O O . MET A 1 24 ? 10.273 -1.561 -5.452 1.00 0.00 6 MET A O 3
ATOM 2545 N N . GLY A 1 25 ? 8.852 -2.310 -7.052 1.00 0.00 7 GLY A N 3
ATOM 2546 C CA . GLY A 1 25 ? 9.887 -2.742 -7.995 1.00 0.00 7 GLY A CA 3
ATOM 2547 C C . GLY A 1 25 ? 10.493 -1.557 -8.740 1.00 0.00 7 GLY A C 3
ATOM 2548 O O . GLY A 1 25 ? 11.697 -1.529 -9.007 1.00 0.00 7 GLY A O 3
ATOM 2552 N N . THR A 1 26 ? 9.636 -0.566 -9.069 1.00 0.00 8 THR A N 3
ATOM 2553 C CA . THR A 1 26 ? 10.060 0.717 -9.670 1.00 0.00 8 THR A CA 3
ATOM 2554 C C . THR A 1 26 ? 10.828 1.577 -8.635 1.00 0.00 8 THR A C 3
ATOM 2555 O O . THR A 1 26 ? 11.741 2.331 -8.993 1.00 0.00 8 THR A O 3
ATOM 2566 N N . ALA A 1 27 ? 10.440 1.449 -7.347 1.00 0.00 9 ALA A N 3
ATOM 2567 C CA . ALA A 1 27 ? 11.093 2.159 -6.225 1.00 0.00 9 ALA A CA 3
ATOM 2568 C C . ALA A 1 27 ? 12.475 1.566 -5.975 1.00 0.00 9 ALA A C 3
ATOM 2569 O O . ALA A 1 27 ? 13.452 2.287 -5.848 1.00 0.00 9 ALA A O 3
ATOM 2576 N N . LYS A 1 28 ? 12.521 0.230 -5.959 1.00 0.00 10 LYS A N 3
ATOM 2577 C CA . LYS A 1 28 ? 13.764 -0.556 -5.854 1.00 0.00 10 LYS A CA 3
ATOM 2578 C C . LYS A 1 28 ? 14.736 -0.162 -6.985 1.00 0.00 10 LYS A C 3
ATOM 2579 O O . LYS A 1 28 ? 15.925 0.036 -6.743 1.00 0.00 10 LYS A O 3
ATOM 2598 N N . LYS A 1 29 ? 14.180 -0.008 -8.200 1.00 0.00 11 LYS A N 3
ATOM 2599 C CA . LYS A 1 29 ? 14.928 0.388 -9.411 1.00 0.00 11 LYS A CA 3
ATOM 2600 C C . LYS A 1 29 ? 15.451 1.836 -9.296 1.00 0.00 11 LYS A C 3
ATOM 2601 O O . LYS A 1 29 ? 16.612 2.110 -9.610 1.00 0.00 11 LYS A O 3
ATOM 2620 N N . GLY A 1 30 ? 14.585 2.745 -8.822 1.00 0.00 12 GLY A N 3
ATOM 2621 C CA . GLY A 1 30 ? 14.923 4.167 -8.697 1.00 0.00 12 GLY A CA 3
ATOM 2622 C C . GLY A 1 30 ? 16.014 4.417 -7.669 1.00 0.00 12 GLY A C 3
ATOM 2623 O O . GLY A 1 30 ? 16.943 5.180 -7.902 1.00 0.00 12 GLY A O 3
ATOM 2627 N N . LEU A 1 31 ? 15.880 3.760 -6.532 1.00 0.00 13 LEU A N 3
ATOM 2628 C CA . LEU A 1 31 ? 16.836 3.824 -5.421 1.00 0.00 13 LEU A CA 3
ATOM 2629 C C . LEU A 1 31 ? 18.143 3.069 -5.783 1.00 0.00 13 LEU A C 3
ATOM 2630 O O . LEU A 1 31 ? 19.199 3.321 -5.198 1.00 0.00 13 LEU A O 3
ATOM 2646 N N . LEU A 1 32 ? 18.045 2.126 -6.744 1.00 0.00 14 LEU A N 3
ATOM 2647 C CA . LEU A 1 32 ? 19.211 1.429 -7.343 1.00 0.00 14 LEU A CA 3
ATOM 2648 C C . LEU A 1 32 ? 19.951 2.352 -8.339 1.00 0.00 14 LEU A C 3
ATOM 2649 O O . LEU A 1 32 ? 21.159 2.244 -8.505 1.00 0.00 14 LEU A O 3
ATOM 2665 N N . GLU A 1 33 ? 19.217 3.243 -9.015 1.00 0.00 15 GLU A N 3
ATOM 2666 C CA . GLU A 1 33 ? 19.794 4.098 -10.082 1.00 0.00 15 GLU A CA 3
ATOM 2667 C C . GLU A 1 33 ? 20.175 5.499 -9.557 1.00 0.00 15 GLU A C 3
ATOM 2668 O O . GLU A 1 33 ? 21.349 5.878 -9.559 1.00 0.00 15 GLU A O 3
ATOM 2680 N N . HIS A 1 34 ? 19.164 6.251 -9.109 1.00 0.00 16 HIS A N 3
ATOM 2681 C CA . HIS A 1 34 ? 19.328 7.633 -8.604 1.00 0.00 16 HIS A CA 3
ATOM 2682 C C . HIS A 1 34 ? 19.880 7.635 -7.164 1.00 0.00 16 HIS A C 3
ATOM 2683 O O . HIS A 1 34 ? 20.491 8.620 -6.723 1.00 0.00 16 HIS A O 3
ATOM 2698 N N . GLY A 1 35 ? 19.643 6.526 -6.443 1.00 0.00 17 GLY A N 3
ATOM 2699 C CA . GLY A 1 35 ? 19.974 6.433 -5.020 1.00 0.00 17 GLY A CA 3
ATOM 2700 C C . GLY A 1 35 ? 18.828 6.925 -4.135 1.00 0.00 17 GLY A C 3
ATOM 2701 O O . GLY A 1 35 ? 17.699 7.053 -4.613 1.00 0.00 17 GLY A O 3
ATOM 2705 N N . ARG A 1 36 ? 19.111 7.240 -2.850 1.00 0.00 18 ARG A N 3
ATOM 2706 C CA . ARG A 1 36 ? 18.079 7.718 -1.895 1.00 0.00 18 ARG A CA 3
ATOM 2707 C C . ARG A 1 36 ? 17.772 9.230 -2.075 1.00 0.00 18 ARG A C 3
ATOM 2708 O O . ARG A 1 36 ? 17.275 9.871 -1.143 1.00 0.00 18 ARG A O 3
ATOM 2729 N N . ASN A 1 37 ? 18.055 9.790 -3.264 1.00 0.00 19 ASN A N 3
ATOM 2730 C CA . ASN A 1 37 ? 17.722 11.185 -3.592 1.00 0.00 19 ASN A CA 3
ATOM 2731 C C . ASN A 1 37 ? 16.190 11.322 -3.722 1.00 0.00 19 ASN A C 3
ATOM 2732 O O . ASN A 1 37 ? 15.629 11.082 -4.796 1.00 0.00 19 ASN A O 3
ATOM 2743 N N . TRP A 1 38 ? 15.533 11.683 -2.600 1.00 0.00 20 TRP A N 3
ATOM 2744 C CA . TRP A 1 38 ? 14.058 11.694 -2.478 1.00 0.00 20 TRP A CA 3
ATOM 2745 C C . TRP A 1 38 ? 13.398 12.650 -3.479 1.00 0.00 20 TRP A C 3
ATOM 2746 O O . TRP A 1 38 ? 12.233 12.472 -3.815 1.00 0.00 20 TRP A O 3
ATOM 2767 N N . SER A 1 39 ? 14.158 13.666 -3.935 1.00 0.00 21 SER A N 3
ATOM 2768 C CA . SER A 1 39 ? 13.715 14.581 -4.997 1.00 0.00 21 SER A CA 3
ATOM 2769 C C . SER A 1 39 ? 13.459 13.790 -6.295 1.00 0.00 21 SER A C 3
ATOM 2770 O O . SER A 1 39 ? 12.356 13.821 -6.842 1.00 0.00 21 SER A O 3
ATOM 2778 N N . ALA A 1 40 ? 14.477 13.026 -6.727 1.00 0.00 22 ALA A N 3
ATOM 2779 C CA . ALA A 1 40 ? 14.433 12.252 -7.988 1.00 0.00 22 ALA A CA 3
ATOM 2780 C C . ALA A 1 40 ? 13.390 11.113 -7.933 1.00 0.00 22 ALA A C 3
ATOM 2781 O O . ALA A 1 40 ? 12.654 10.881 -8.901 1.00 0.00 22 ALA A O 3
ATOM 2788 N N . ILE A 1 41 ? 13.330 10.423 -6.779 1.00 0.00 23 ILE A N 3
ATOM 2789 C CA . ILE A 1 41 ? 12.490 9.221 -6.604 1.00 0.00 23 ILE A CA 3
ATOM 2790 C C . ILE A 1 41 ? 11.009 9.610 -6.477 1.00 0.00 23 ILE A C 3
ATOM 2791 O O . ILE A 1 41 ? 10.144 8.931 -6.995 1.00 0.00 23 ILE A O 3
ATOM 2807 N N . ALA A 1 42 ? 10.733 10.728 -5.805 1.00 0.00 24 ALA A N 3
ATOM 2808 C CA . ALA A 1 42 ? 9.354 11.225 -5.621 1.00 0.00 24 ALA A CA 3
ATOM 2809 C C . ALA A 1 42 ? 8.762 11.778 -6.928 1.00 0.00 24 ALA A C 3
ATOM 2810 O O . ALA A 1 42 ? 7.548 11.944 -7.042 1.00 0.00 24 ALA A O 3
ATOM 2817 N N . ARG A 1 43 ? 9.635 12.134 -7.883 1.00 0.00 25 ARG A N 3
ATOM 2818 C CA . ARG A 1 43 ? 9.219 12.461 -9.258 1.00 0.00 25 ARG A CA 3
ATOM 2819 C C . ARG A 1 43 ? 8.946 11.165 -10.046 1.00 0.00 25 ARG A C 3
ATOM 2820 O O . ARG A 1 43 ? 8.009 11.099 -10.849 1.00 0.00 25 ARG A O 3
ATOM 2841 N N . MET A 1 44 ? 9.774 10.138 -9.786 1.00 0.00 26 MET A N 3
ATOM 2842 C CA . MET A 1 44 ? 9.755 8.870 -10.536 1.00 0.00 26 MET A CA 3
ATOM 2843 C C . MET A 1 44 ? 8.574 7.965 -10.112 1.00 0.00 26 MET A C 3
ATOM 2844 O O . MET A 1 44 ? 7.678 7.694 -10.913 1.00 0.00 26 MET A O 3
ATOM 2858 N N . VAL A 1 45 ? 8.573 7.521 -8.848 1.00 0.00 27 VAL A N 3
ATOM 2859 C CA . VAL A 1 45 ? 7.528 6.630 -8.303 1.00 0.00 27 VAL A CA 3
ATOM 2860 C C . VAL A 1 45 ? 6.334 7.432 -7.756 1.00 0.00 27 VAL A C 3
ATOM 2861 O O . VAL A 1 45 ? 5.174 7.040 -7.943 1.00 0.00 27 VAL A O 3
ATOM 2874 N N . GLY A 1 46 ? 6.643 8.566 -7.095 1.00 0.00 28 GLY A N 3
ATOM 2875 C CA . GLY A 1 46 ? 5.635 9.384 -6.423 1.00 0.00 28 GLY A CA 3
ATOM 2876 C C . GLY A 1 46 ? 4.789 10.193 -7.399 1.00 0.00 28 GLY A C 3
ATOM 2877 O O . GLY A 1 46 ? 3.571 10.311 -7.216 1.00 0.00 28 GLY A O 3
ATOM 2881 N N . SER A 1 47 ? 5.462 10.764 -8.434 1.00 0.00 29 SER A N 3
ATOM 2882 C CA . SER A 1 47 ? 4.834 11.611 -9.477 1.00 0.00 29 SER A CA 3
ATOM 2883 C C . SER A 1 47 ? 4.163 12.870 -8.858 1.00 0.00 29 SER A C 3
ATOM 2884 O O . SER A 1 47 ? 3.239 13.454 -9.444 1.00 0.00 29 SER A O 3
ATOM 2892 N N . LYS A 1 48 ? 4.672 13.319 -7.685 1.00 0.00 30 LYS A N 3
ATOM 2893 C CA . LYS A 1 48 ? 4.022 14.383 -6.897 1.00 0.00 30 LYS A CA 3
ATOM 2894 C C . LYS A 1 48 ? 5.070 15.313 -6.222 1.00 0.00 30 LYS A C 3
ATOM 2895 O O . LYS A 1 48 ? 5.523 16.284 -6.842 1.00 0.00 30 LYS A O 3
ATOM 2914 N N . THR A 1 49 ? 5.480 14.991 -4.974 1.00 0.00 31 THR A N 3
ATOM 2915 C CA . THR A 1 49 ? 6.280 15.898 -4.115 1.00 0.00 31 THR A CA 3
ATOM 2916 C C . THR A 1 49 ? 7.380 15.107 -3.378 1.00 0.00 31 THR A C 3
ATOM 2917 O O . THR A 1 49 ? 7.172 13.935 -3.070 1.00 0.00 31 THR A O 3
ATOM 2928 N N . VAL A 1 50 ? 8.528 15.768 -3.087 1.00 0.00 32 VAL A N 3
ATOM 2929 C CA . VAL A 1 50 ? 9.723 15.149 -2.433 1.00 0.00 32 VAL A CA 3
ATOM 2930 C C . VAL A 1 50 ? 9.346 14.408 -1.125 1.00 0.00 32 VAL A C 3
ATOM 2931 O O . VAL A 1 50 ? 9.884 13.330 -0.824 1.00 0.00 32 VAL A O 3
ATOM 2944 N N . SER A 1 51 ? 8.377 14.990 -0.395 1.00 0.00 33 SER A N 3
ATOM 2945 C CA . SER A 1 51 ? 7.873 14.464 0.894 1.00 0.00 33 SER A CA 3
ATOM 2946 C C . SER A 1 51 ? 7.242 13.058 0.758 1.00 0.00 33 SER A C 3
ATOM 2947 O O . SER A 1 51 ? 7.257 12.280 1.704 1.00 0.00 33 SER A O 3
ATOM 2955 N N . GLN A 1 52 ? 6.712 12.744 -0.435 1.00 0.00 34 GLN A N 3
ATOM 2956 C CA . GLN A 1 52 ? 5.992 11.480 -0.702 1.00 0.00 34 GLN A CA 3
ATOM 2957 C C . GLN A 1 52 ? 6.916 10.252 -0.508 1.00 0.00 34 GLN A C 3
ATOM 2958 O O . GLN A 1 52 ? 6.570 9.306 0.217 1.00 0.00 34 GLN A O 3
ATOM 2972 N N . CYS A 1 53 ? 8.103 10.300 -1.142 1.00 0.00 35 CYS A N 3
ATOM 2973 C CA . CYS A 1 53 ? 9.097 9.202 -1.077 1.00 0.00 35 CYS A CA 3
ATOM 2974 C C . CYS A 1 53 ? 9.942 9.284 0.212 1.00 0.00 35 CYS A C 3
ATOM 2975 O O . CYS A 1 53 ? 10.470 8.264 0.682 1.00 0.00 35 CYS A O 3
ATOM 2983 N N . LYS A 1 54 ? 10.078 10.509 0.756 1.00 0.00 36 LYS A N 3
ATOM 2984 C CA . LYS A 1 54 ? 10.774 10.756 2.039 1.00 0.00 36 LYS A CA 3
ATOM 2985 C C . LYS A 1 54 ? 10.030 9.985 3.156 1.00 0.00 36 LYS A C 3
ATOM 2986 O O . LYS A 1 54 ? 10.609 9.141 3.838 1.00 0.00 36 LYS A O 3
ATOM 3005 N N . ASN A 1 55 ? 8.722 10.281 3.287 1.00 0.00 37 ASN A N 3
ATOM 3006 C CA . ASN A 1 55 ? 7.836 9.697 4.321 1.00 0.00 37 ASN A CA 3
ATOM 3007 C C . ASN A 1 55 ? 7.689 8.173 4.151 1.00 0.00 37 ASN A C 3
ATOM 3008 O O . ASN A 1 55 ? 7.480 7.468 5.137 1.00 0.00 37 ASN A O 3
ATOM 3019 N N . PHE A 1 56 ? 7.795 7.684 2.890 1.00 0.00 38 PHE A N 3
ATOM 3020 C CA . PHE A 1 56 ? 7.789 6.228 2.570 1.00 0.00 38 PHE A CA 3
ATOM 3021 C C . PHE A 1 56 ? 8.915 5.493 3.322 1.00 0.00 38 PHE A C 3
ATOM 3022 O O . PHE A 1 56 ? 8.718 4.377 3.807 1.00 0.00 38 PHE A O 3
ATOM 3039 N N . TYR A 1 57 ? 10.087 6.144 3.421 1.00 0.00 39 TYR A N 3
ATOM 3040 C CA . TYR A 1 57 ? 11.274 5.556 4.072 1.00 0.00 39 TYR A CA 3
ATOM 3041 C C . TYR A 1 57 ? 11.060 5.407 5.597 1.00 0.00 39 TYR A C 3
ATOM 3042 O O . TYR A 1 57 ? 11.770 4.655 6.269 1.00 0.00 39 TYR A O 3
ATOM 3060 N N . PHE A 1 58 ? 10.070 6.136 6.124 1.00 0.00 40 PHE A N 3
ATOM 3061 C CA . PHE A 1 58 ? 9.680 6.091 7.543 1.00 0.00 40 PHE A CA 3
ATOM 3062 C C . PHE A 1 58 ? 8.260 5.495 7.698 1.00 0.00 40 PHE A C 3
ATOM 3063 O O . PHE A 1 58 ? 7.652 5.615 8.767 1.00 0.00 40 PHE A O 3
ATOM 3080 N N . ASN A 1 59 ? 7.751 4.819 6.638 1.00 0.00 41 ASN A N 3
ATOM 3081 C CA . ASN A 1 59 ? 6.375 4.254 6.620 1.00 0.00 41 ASN A CA 3
ATOM 3082 C C . ASN A 1 59 ? 6.387 2.762 6.209 1.00 0.00 41 ASN A C 3
ATOM 3083 O O . ASN A 1 59 ? 5.462 2.019 6.563 1.00 0.00 41 ASN A O 3
ATOM 3094 N N . TYR A 1 60 ? 7.426 2.308 5.462 1.00 0.00 42 TYR A N 3
ATOM 3095 C CA . TYR A 1 60 ? 7.568 0.866 5.121 1.00 0.00 42 TYR A CA 3
ATOM 3096 C C . TYR A 1 60 ? 8.022 0.079 6.372 1.00 0.00 42 TYR A C 3
ATOM 3097 O O . TYR A 1 60 ? 8.478 0.694 7.347 1.00 0.00 42 TYR A O 3
ATOM 3115 N N . LYS A 1 61 ? 7.882 -1.264 6.347 1.00 0.00 43 LYS A N 3
ATOM 3116 C CA . LYS A 1 61 ? 8.231 -2.136 7.503 1.00 0.00 43 LYS A CA 3
ATOM 3117 C C . LYS A 1 61 ? 9.690 -1.887 7.966 1.00 0.00 43 LYS A C 3
ATOM 3118 O O . LYS A 1 61 ? 10.600 -1.831 7.133 1.00 0.00 43 LYS A O 3
ATOM 3137 N N . LYS A 1 62 ? 9.879 -1.713 9.295 1.00 0.00 44 LYS A N 3
ATOM 3138 C CA . LYS A 1 62 ? 11.201 -1.468 9.912 1.00 0.00 44 LYS A CA 3
ATOM 3139 C C . LYS A 1 62 ? 12.053 -2.745 9.734 1.00 0.00 44 LYS A C 3
ATOM 3140 O O . LYS A 1 62 ? 12.052 -3.652 10.576 1.00 0.00 44 LYS A O 3
ATOM 3159 N N . ARG A 1 63 ? 12.716 -2.802 8.579 1.00 0.00 45 ARG A N 3
ATOM 3160 C CA . ARG A 1 63 ? 13.474 -3.955 8.096 1.00 0.00 45 ARG A CA 3
ATOM 3161 C C . ARG A 1 63 ? 14.463 -3.400 7.070 1.00 0.00 45 ARG A C 3
ATOM 3162 O O . ARG A 1 63 ? 14.050 -2.968 5.983 1.00 0.00 45 ARG A O 3
ATOM 3183 N N . GLN A 1 64 ? 15.755 -3.342 7.439 1.00 0.00 46 GLN A N 3
ATOM 3184 C CA . GLN A 1 64 ? 16.802 -2.842 6.542 1.00 0.00 46 GLN A CA 3
ATOM 3185 C C . GLN A 1 64 ? 16.940 -3.793 5.331 1.00 0.00 46 GLN A C 3
ATOM 3186 O O . GLN A 1 64 ? 17.287 -4.972 5.478 1.00 0.00 46 GLN A O 3
ATOM 3200 N N . ASN A 1 65 ? 16.599 -3.279 4.148 1.00 0.00 47 ASN A N 3
ATOM 3201 C CA . ASN A 1 65 ? 16.659 -4.030 2.881 1.00 0.00 47 ASN A CA 3
ATOM 3202 C C . ASN A 1 65 ? 17.230 -3.109 1.809 1.00 0.00 47 ASN A C 3
ATOM 3203 O O . ASN A 1 65 ? 18.196 -3.448 1.125 1.00 0.00 47 ASN A O 3
ATOM 3214 N N . LEU A 1 66 ? 16.643 -1.905 1.738 1.00 0.00 48 LEU A N 3
ATOM 3215 C CA . LEU A 1 66 ? 16.980 -0.867 0.754 1.00 0.00 48 LEU A CA 3
ATOM 3216 C C . LEU A 1 66 ? 18.442 -0.388 0.914 1.00 0.00 48 LEU A C 3
ATOM 3217 O O . LEU A 1 66 ? 19.074 0.069 -0.052 1.00 0.00 48 LEU A O 3
ATOM 3233 N N . ASP A 1 67 ? 18.967 -0.537 2.139 1.00 0.00 49 ASP A N 3
ATOM 3234 C CA . ASP A 1 67 ? 20.372 -0.238 2.475 1.00 0.00 49 ASP A CA 3
ATOM 3235 C C . ASP A 1 67 ? 21.353 -1.087 1.629 1.00 0.00 49 ASP A C 3
ATOM 3236 O O . ASP A 1 67 ? 22.418 -0.602 1.216 1.00 0.00 49 ASP A O 3
ATOM 3245 N N . GLU A 1 68 ? 20.975 -2.352 1.364 1.00 0.00 50 GLU A N 3
ATOM 3246 C CA . GLU A 1 68 ? 21.777 -3.263 0.519 1.00 0.00 50 GLU A CA 3
ATOM 3247 C C . GLU A 1 68 ? 21.711 -2.843 -0.969 1.00 0.00 50 GLU A C 3
ATOM 3248 O O . GLU A 1 68 ? 22.695 -2.980 -1.693 1.00 0.00 50 GLU A O 3
ATOM 3260 N N . ILE A 1 69 ? 20.539 -2.339 -1.412 1.00 0.00 51 ILE A N 3
ATOM 3261 C CA . ILE A 1 69 ? 20.326 -1.892 -2.818 1.00 0.00 51 ILE A CA 3
ATOM 3262 C C . ILE A 1 69 ? 21.326 -0.761 -3.176 1.00 0.00 51 ILE A C 3
ATOM 3263 O O . ILE A 1 69 ? 21.894 -0.738 -4.279 1.00 0.00 51 ILE A O 3
ATOM 3279 N N . LEU A 1 70 ? 21.564 0.136 -2.209 1.00 0.00 52 LEU A N 3
ATOM 3280 C CA . LEU A 1 70 ? 22.540 1.242 -2.343 1.00 0.00 52 LEU A CA 3
ATOM 3281 C C . LEU A 1 70 ? 23.995 0.727 -2.311 1.00 0.00 52 LEU A C 3
ATOM 3282 O O . LEU A 1 70 ? 24.869 1.280 -2.994 1.00 0.00 52 LEU A O 3
ATOM 3298 N N . GLN A 1 71 ? 24.242 -0.331 -1.520 1.00 0.00 53 GLN A N 3
ATOM 3299 C CA . GLN A 1 71 ? 25.555 -1.010 -1.468 1.00 0.00 53 GLN A CA 3
ATOM 3300 C C . GLN A 1 71 ? 25.893 -1.623 -2.843 1.00 0.00 53 GLN A C 3
ATOM 3301 O O . GLN A 1 71 ? 27.006 -1.462 -3.340 1.00 0.00 53 GLN A O 3
ATOM 3315 N N . GLN A 1 72 ? 24.897 -2.275 -3.462 1.00 0.00 54 GLN A N 3
ATOM 3316 C CA . GLN A 1 72 ? 25.037 -2.914 -4.787 1.00 0.00 54 GLN A CA 3
ATOM 3317 C C . GLN A 1 72 ? 25.242 -1.854 -5.881 1.00 0.00 54 GLN A C 3
ATOM 3318 O O . GLN A 1 72 ? 26.049 -2.040 -6.794 1.00 0.00 54 GLN A O 3
ATOM 3332 N N . HIS A 1 73 ? 24.516 -0.726 -5.743 1.00 0.00 55 HIS A N 3
ATOM 3333 C CA . HIS A 1 73 ? 24.619 0.437 -6.650 1.00 0.00 55 HIS A CA 3
ATOM 3334 C C . HIS A 1 73 ? 26.067 0.966 -6.705 1.00 0.00 55 HIS A C 3
ATOM 3335 O O . HIS A 1 73 ? 26.561 1.334 -7.778 1.00 0.00 55 HIS A O 3
ATOM 3350 N N . LYS A 1 74 ? 26.738 0.977 -5.543 1.00 0.00 56 LYS A N 3
ATOM 3351 C CA . LYS A 1 74 ? 28.138 1.421 -5.440 1.00 0.00 56 LYS A CA 3
ATOM 3352 C C . LYS A 1 74 ? 29.108 0.352 -5.988 1.00 0.00 56 LYS A C 3
ATOM 3353 O O . LYS A 1 74 ? 29.832 0.607 -6.959 1.00 0.00 56 LYS A O 3
ATOM 3372 N N . LEU A 1 75 ? 29.079 -0.855 -5.379 1.00 0.00 57 LEU A N 3
ATOM 3373 C CA . LEU A 1 75 ? 30.145 -1.865 -5.550 1.00 0.00 57 LEU A CA 3
ATOM 3374 C C . LEU A 1 75 ? 30.227 -2.371 -6.996 1.00 0.00 57 LEU A C 3
ATOM 3375 O O . LEU A 1 75 ? 31.313 -2.604 -7.483 1.00 0.00 57 LEU A O 3
ATOM 3391 N N . LYS A 1 76 ? 29.070 -2.497 -7.677 1.00 0.00 58 LYS A N 3
ATOM 3392 C CA . LYS A 1 76 ? 29.000 -2.990 -9.076 1.00 0.00 58 LYS A CA 3
ATOM 3393 C C . LYS A 1 76 ? 29.599 -1.968 -10.060 1.00 0.00 58 LYS A C 3
ATOM 3394 O O . LYS A 1 76 ? 30.399 -2.326 -10.934 1.00 0.00 58 LYS A O 3
ATOM 3413 N N . MET A 1 77 ? 29.187 -0.699 -9.888 1.00 0.00 59 MET A N 3
ATOM 3414 C CA . MET A 1 77 ? 29.631 0.435 -10.730 1.00 0.00 59 MET A CA 3
ATOM 3415 C C . MET A 1 77 ? 31.153 0.649 -10.609 1.00 0.00 59 MET A C 3
ATOM 3416 O O . MET A 1 77 ? 31.864 0.732 -11.614 1.00 0.00 59 MET A O 3
ATOM 3430 N N . GLU A 1 78 ? 31.629 0.673 -9.365 1.00 0.00 60 GLU A N 3
ATOM 3431 C CA . GLU A 1 78 ? 33.038 0.940 -9.038 1.00 0.00 60 GLU A CA 3
ATOM 3432 C C . GLU A 1 78 ? 33.941 -0.244 -9.446 1.00 0.00 60 GLU A C 3
ATOM 3433 O O . GLU A 1 78 ? 35.078 -0.043 -9.877 1.00 0.00 60 GLU A O 3
ATOM 3445 N N . LYS A 1 79 ? 33.406 -1.473 -9.301 1.00 0.00 61 LYS A N 3
ATOM 3446 C CA . LYS A 1 79 ? 34.111 -2.740 -9.619 1.00 0.00 61 LYS A CA 3
ATOM 3447 C C . LYS A 1 79 ? 34.632 -2.741 -11.061 1.00 0.00 61 LYS A C 3
ATOM 3448 O O . LYS A 1 79 ? 35.840 -2.857 -11.303 1.00 0.00 61 LYS A O 3
ATOM 3467 N N . GLU A 1 80 ? 33.697 -2.561 -12.007 1.00 0.00 62 GLU A N 3
ATOM 3468 C CA . GLU A 1 80 ? 33.990 -2.603 -13.446 1.00 0.00 62 GLU A CA 3
ATOM 3469 C C . GLU A 1 80 ? 34.755 -1.346 -13.910 1.00 0.00 62 GLU A C 3
ATOM 3470 O O . GLU A 1 80 ? 35.602 -1.435 -14.802 1.00 0.00 62 GLU A O 3
ATOM 3482 N N . ARG A 1 81 ? 34.469 -0.189 -13.271 1.00 0.00 63 ARG A N 3
ATOM 3483 C CA . ARG A 1 81 ? 35.059 1.111 -13.662 1.00 0.00 63 ARG A CA 3
ATOM 3484 C C . ARG A 1 81 ? 36.556 1.175 -13.299 1.00 0.00 63 ARG A C 3
ATOM 3485 O O . ARG A 1 81 ? 37.362 1.697 -14.064 1.00 0.00 63 ARG A O 3
ATOM 3506 N N . ASN A 1 82 ? 36.911 0.611 -12.140 1.00 0.00 64 ASN A N 3
ATOM 3507 C CA . ASN A 1 82 ? 38.309 0.546 -11.662 1.00 0.00 64 ASN A CA 3
ATOM 3508 C C . ASN A 1 82 ? 39.101 -0.488 -12.494 1.00 0.00 64 ASN A C 3
ATOM 3509 O O . ASN A 1 82 ? 40.233 -0.225 -12.932 1.00 0.00 64 ASN A O 3
ATOM 3520 N N . ALA A 1 83 ? 38.463 -1.647 -12.739 1.00 0.00 65 ALA A N 3
ATOM 3521 C CA . ALA A 1 83 ? 39.096 -2.798 -13.411 1.00 0.00 65 ALA A CA 3
ATOM 3522 C C . ALA A 1 83 ? 39.368 -2.530 -14.909 1.00 0.00 65 ALA A C 3
ATOM 3523 O O . ALA A 1 83 ? 40.338 -3.057 -15.467 1.00 0.00 65 ALA A O 3
ATOM 3530 N N . ARG A 1 84 ? 38.513 -1.706 -15.557 1.00 0.00 66 ARG A N 3
ATOM 3531 C CA . ARG A 1 84 ? 38.656 -1.388 -16.997 1.00 0.00 66 ARG A CA 3
ATOM 3532 C C . ARG A 1 84 ? 39.819 -0.407 -17.240 1.00 0.00 66 ARG A C 3
ATOM 3533 O O . ARG A 1 84 ? 40.517 -0.512 -18.252 1.00 0.00 66 ARG A O 3
ATOM 3554 N N . ARG A 1 85 ? 40.030 0.534 -16.290 1.00 0.00 67 ARG A N 3
ATOM 3555 C CA . ARG A 1 85 ? 41.121 1.533 -16.373 1.00 0.00 67 ARG A CA 3
ATOM 3556 C C . ARG A 1 85 ? 42.488 0.867 -16.135 1.00 0.00 67 ARG A C 3
ATOM 3557 O O . ARG A 1 85 ? 43.525 1.398 -16.550 1.00 0.00 67 ARG A O 3
ATOM 3578 N N . LYS A 1 86 ? 42.467 -0.282 -15.433 1.00 0.00 68 LYS A N 3
ATOM 3579 C CA . LYS A 1 86 ? 43.660 -1.098 -15.185 1.00 0.00 68 LYS A CA 3
ATOM 3580 C C . LYS A 1 86 ? 44.198 -1.662 -16.516 1.00 0.00 68 LYS A C 3
ATOM 3581 O O . LYS A 1 86 ? 43.608 -2.588 -17.094 1.00 0.00 68 LYS A O 3
ATOM 3600 N N . LYS A 1 87 ? 45.293 -1.065 -17.003 1.00 0.00 69 LYS A N 3
ATOM 3601 C CA . LYS A 1 87 ? 45.952 -1.466 -18.247 1.00 0.00 69 LYS A CA 3
ATOM 3602 C C . LYS A 1 87 ? 47.449 -1.122 -18.147 1.00 0.00 69 LYS A C 3
ATOM 3603 O O . LYS A 1 87 ? 47.886 -0.041 -18.563 1.00 0.00 69 LYS A O 3
ATOM 3622 N N . LYS A 1 88 ? 48.212 -2.025 -17.501 1.00 0.00 70 LYS A N 3
ATOM 3623 C CA . LYS A 1 88 ? 49.672 -1.912 -17.352 1.00 0.00 70 LYS A CA 3
ATOM 3624 C C . LYS A 1 88 ? 50.260 -3.294 -17.022 1.00 0.00 70 LYS A C 3
ATOM 3625 O O . LYS A 1 88 ? 49.740 -4.002 -16.146 1.00 0.00 70 LYS A O 3
ATOM 3644 N N . LYS A 1 89 ? 51.340 -3.659 -17.736 1.00 0.00 71 LYS A N 3
ATOM 3645 C CA . LYS A 1 89 ? 52.009 -4.968 -17.627 1.00 0.00 71 LYS A CA 3
ATOM 3646 C C . LYS A 1 89 ? 53.313 -4.927 -18.465 1.00 0.00 71 LYS A C 3
ATOM 3647 O O . LYS A 1 89 ? 53.217 -4.715 -19.698 1.00 0.00 71 LYS A O 3
ATOM 3667 N N . TRP A 1 19 ? 1.452 1.682 -0.891 1.00 0.00 1 TRP A N 4
ATOM 3668 C CA . TRP A 1 19 ? 2.520 1.251 -1.815 1.00 0.00 1 TRP A CA 4
ATOM 3669 C C . TRP A 1 19 ? 2.276 -0.202 -2.252 1.00 0.00 1 TRP A C 4
ATOM 3670 O O . TRP A 1 19 ? 2.480 -1.139 -1.475 1.00 0.00 1 TRP A O 4
ATOM 3691 N N . THR A 1 20 ? 1.781 -0.355 -3.489 1.00 0.00 2 THR A N 4
ATOM 3692 C CA . THR A 1 20 ? 1.664 -1.648 -4.190 1.00 0.00 2 THR A CA 4
ATOM 3693 C C . THR A 1 20 ? 3.074 -2.206 -4.483 1.00 0.00 2 THR A C 4
ATOM 3694 O O . THR A 1 20 ? 3.982 -1.428 -4.738 1.00 0.00 2 THR A O 4
ATOM 3705 N N . GLU A 1 21 ? 3.251 -3.544 -4.452 1.00 0.00 3 GLU A N 4
ATOM 3706 C CA . GLU A 1 21 ? 4.578 -4.187 -4.641 1.00 0.00 3 GLU A CA 4
ATOM 3707 C C . GLU A 1 21 ? 5.181 -3.882 -6.039 1.00 0.00 3 GLU A C 4
ATOM 3708 O O . GLU A 1 21 ? 6.400 -3.950 -6.224 1.00 0.00 3 GLU A O 4
ATOM 3720 N N . GLU A 1 22 ? 4.307 -3.541 -7.004 1.00 0.00 4 GLU A N 4
ATOM 3721 C CA . GLU A 1 22 ? 4.701 -3.121 -8.367 1.00 0.00 4 GLU A CA 4
ATOM 3722 C C . GLU A 1 22 ? 5.442 -1.764 -8.344 1.00 0.00 4 GLU A C 4
ATOM 3723 O O . GLU A 1 22 ? 6.572 -1.657 -8.837 1.00 0.00 4 GLU A O 4
ATOM 3735 N N . GLU A 1 23 ? 4.797 -0.734 -7.753 1.00 0.00 5 GLU A N 4
ATOM 3736 C CA . GLU A 1 23 ? 5.368 0.636 -7.644 1.00 0.00 5 GLU A CA 4
ATOM 3737 C C . GLU A 1 23 ? 6.530 0.672 -6.631 1.00 0.00 5 GLU A C 4
ATOM 3738 O O . GLU A 1 23 ? 7.438 1.495 -6.733 1.00 0.00 5 GLU A O 4
ATOM 3750 N N . MET A 1 24 ? 6.446 -0.219 -5.640 1.00 0.00 6 MET A N 4
ATOM 3751 C CA . MET A 1 24 ? 7.493 -0.469 -4.634 1.00 0.00 6 MET A CA 4
ATOM 3752 C C . MET A 1 24 ? 8.753 -1.027 -5.310 1.00 0.00 6 MET A C 4
ATOM 3753 O O . MET A 1 24 ? 9.873 -0.690 -4.923 1.00 0.00 6 MET A O 4
ATOM 3767 N N . GLY A 1 25 ? 8.533 -1.883 -6.325 1.00 0.00 7 GLY A N 4
ATOM 3768 C CA . GLY A 1 25 ? 9.611 -2.418 -7.155 1.00 0.00 7 GLY A CA 4
ATOM 3769 C C . GLY A 1 25 ? 10.181 -1.384 -8.111 1.00 0.00 7 GLY A C 4
ATOM 3770 O O . GLY A 1 25 ? 11.370 -1.411 -8.424 1.00 0.00 7 GLY A O 4
ATOM 3774 N N . THR A 1 26 ? 9.318 -0.468 -8.572 1.00 0.00 8 THR A N 4
ATOM 3775 C CA . THR A 1 26 ? 9.719 0.659 -9.432 1.00 0.00 8 THR A CA 4
ATOM 3776 C C . THR A 1 26 ? 10.550 1.683 -8.619 1.00 0.00 8 THR A C 4
ATOM 3777 O O . THR A 1 26 ? 11.457 2.321 -9.157 1.00 0.00 8 THR A O 4
ATOM 3788 N N . ALA A 1 27 ? 10.225 1.821 -7.312 1.00 0.00 9 ALA A N 4
ATOM 3789 C CA . ALA A 1 27 ? 10.960 2.705 -6.374 1.00 0.00 9 ALA A CA 4
ATOM 3790 C C . ALA A 1 27 ? 12.279 2.059 -5.958 1.00 0.00 9 ALA A C 4
ATOM 3791 O O . ALA A 1 27 ? 13.282 2.736 -5.772 1.00 0.00 9 ALA A O 4
ATOM 3798 N N . LYS A 1 28 ? 12.237 0.730 -5.819 1.00 0.00 10 LYS A N 4
ATOM 3799 C CA . LYS A 1 28 ? 13.417 -0.101 -5.551 1.00 0.00 10 LYS A CA 4
ATOM 3800 C C . LYS A 1 28 ? 14.438 0.067 -6.690 1.00 0.00 10 LYS A C 4
ATOM 3801 O O . LYS A 1 28 ? 15.607 0.327 -6.438 1.00 0.00 10 LYS A O 4
ATOM 3820 N N . LYS A 1 29 ? 13.938 -0.059 -7.935 1.00 0.00 11 LYS A N 4
ATOM 3821 C CA . LYS A 1 29 ? 14.734 0.084 -9.170 1.00 0.00 11 LYS A CA 4
ATOM 3822 C C . LYS A 1 29 ? 15.172 1.547 -9.368 1.00 0.00 11 LYS A C 4
ATOM 3823 O O . LYS A 1 29 ? 16.286 1.798 -9.827 1.00 0.00 11 LYS A O 4
ATOM 3842 N N . GLY A 1 30 ? 14.293 2.493 -9.007 1.00 0.00 12 GLY A N 4
ATOM 3843 C CA . GLY A 1 30 ? 14.581 3.923 -9.149 1.00 0.00 12 GLY A CA 4
ATOM 3844 C C . GLY A 1 30 ? 15.762 4.355 -8.300 1.00 0.00 12 GLY A C 4
ATOM 3845 O O . GLY A 1 30 ? 16.732 4.939 -8.802 1.00 0.00 12 GLY A O 4
ATOM 3849 N N . LEU A 1 31 ? 15.668 4.038 -7.008 1.00 0.00 13 LEU A N 4
ATOM 3850 C CA . LEU A 1 31 ? 16.742 4.257 -6.031 1.00 0.00 13 LEU A CA 4
ATOM 3851 C C . LEU A 1 31 ? 18.001 3.446 -6.430 1.00 0.00 13 LEU A C 4
ATOM 3852 O O . LEU A 1 31 ? 19.103 3.958 -6.354 1.00 0.00 13 LEU A O 4
ATOM 3868 N N . LEU A 1 32 ? 17.801 2.200 -6.912 1.00 0.00 14 LEU A N 4
ATOM 3869 C CA . LEU A 1 32 ? 18.898 1.306 -7.395 1.00 0.00 14 LEU A CA 4
ATOM 3870 C C . LEU A 1 32 ? 19.651 1.928 -8.590 1.00 0.00 14 LEU A C 4
ATOM 3871 O O . LEU A 1 32 ? 20.853 1.746 -8.725 1.00 0.00 14 LEU A O 4
ATOM 3887 N N . GLU A 1 33 ? 18.935 2.672 -9.439 1.00 0.00 15 GLU A N 4
ATOM 3888 C CA . GLU A 1 33 ? 19.495 3.235 -10.682 1.00 0.00 15 GLU A CA 4
ATOM 3889 C C . GLU A 1 33 ? 20.230 4.566 -10.415 1.00 0.00 15 GLU A C 4
ATOM 3890 O O . GLU A 1 33 ? 21.421 4.713 -10.718 1.00 0.00 15 GLU A O 4
ATOM 3902 N N . HIS A 1 34 ? 19.504 5.518 -9.818 1.00 0.00 16 HIS A N 4
ATOM 3903 C CA . HIS A 1 34 ? 19.947 6.926 -9.680 1.00 0.00 16 HIS A CA 4
ATOM 3904 C C . HIS A 1 34 ? 20.718 7.162 -8.374 1.00 0.00 16 HIS A C 4
ATOM 3905 O O . HIS A 1 34 ? 21.590 8.036 -8.302 1.00 0.00 16 HIS A O 4
ATOM 3920 N N . GLY A 1 35 ? 20.391 6.362 -7.357 1.00 0.00 17 GLY A N 4
ATOM 3921 C CA . GLY A 1 35 ? 20.848 6.583 -5.983 1.00 0.00 17 GLY A CA 4
ATOM 3922 C C . GLY A 1 35 ? 19.680 6.986 -5.088 1.00 0.00 17 GLY A C 4
ATOM 3923 O O . GLY A 1 35 ? 18.533 7.050 -5.559 1.00 0.00 17 GLY A O 4
ATOM 3927 N N . ARG A 1 36 ? 19.950 7.280 -3.802 1.00 0.00 18 ARG A N 4
ATOM 3928 C CA . ARG A 1 36 ? 18.903 7.693 -2.828 1.00 0.00 18 ARG A CA 4
ATOM 3929 C C . ARG A 1 36 ? 18.579 9.200 -2.961 1.00 0.00 18 ARG A C 4
ATOM 3930 O O . ARG A 1 36 ? 18.662 9.965 -1.998 1.00 0.00 18 ARG A O 4
ATOM 3951 N N . ASN A 1 37 ? 18.186 9.594 -4.184 1.00 0.00 19 ASN A N 4
ATOM 3952 C CA . ASN A 1 37 ? 17.812 10.971 -4.529 1.00 0.00 19 ASN A CA 4
ATOM 3953 C C . ASN A 1 37 ? 16.331 11.182 -4.177 1.00 0.00 19 ASN A C 4
ATOM 3954 O O . ASN A 1 37 ? 15.451 10.808 -4.956 1.00 0.00 19 ASN A O 4
ATOM 3965 N N . TRP A 1 38 ? 16.077 11.750 -2.985 1.00 0.00 20 TRP A N 4
ATOM 3966 C CA . TRP A 1 38 ? 14.721 11.889 -2.412 1.00 0.00 20 TRP A CA 4
ATOM 3967 C C . TRP A 1 38 ? 13.764 12.628 -3.367 1.00 0.00 20 TRP A C 4
ATOM 3968 O O . TRP A 1 38 ? 12.658 12.163 -3.620 1.00 0.00 20 TRP A O 4
ATOM 3989 N N . SER A 1 39 ? 14.232 13.763 -3.910 1.00 0.00 21 SER A N 4
ATOM 3990 C CA . SER A 1 39 ? 13.431 14.620 -4.801 1.00 0.00 21 SER A CA 4
ATOM 3991 C C . SER A 1 39 ? 13.172 13.938 -6.162 1.00 0.00 21 SER A C 4
ATOM 3992 O O . SER A 1 39 ? 12.063 14.027 -6.708 1.00 0.00 21 SER A O 4
ATOM 4000 N N . ALA A 1 40 ? 14.199 13.245 -6.680 1.00 0.00 22 ALA A N 4
ATOM 4001 C CA . ALA A 1 40 ? 14.180 12.684 -8.046 1.00 0.00 22 ALA A CA 4
ATOM 4002 C C . ALA A 1 40 ? 13.294 11.426 -8.139 1.00 0.00 22 ALA A C 4
ATOM 4003 O O . ALA A 1 40 ? 12.544 11.253 -9.107 1.00 0.00 22 ALA A O 4
ATOM 4010 N N . ILE A 1 41 ? 13.386 10.556 -7.120 1.00 0.00 23 ILE A N 4
ATOM 4011 C CA . ILE A 1 41 ? 12.658 9.267 -7.093 1.00 0.00 23 ILE A CA 4
ATOM 4012 C C . ILE A 1 41 ? 11.205 9.479 -6.664 1.00 0.00 23 ILE A C 4
ATOM 4013 O O . ILE A 1 41 ? 10.305 8.781 -7.121 1.00 0.00 23 ILE A O 4
ATOM 4029 N N . ALA A 1 42 ? 10.978 10.478 -5.814 1.00 0.00 24 ALA A N 4
ATOM 4030 C CA . ALA A 1 42 ? 9.621 10.887 -5.423 1.00 0.00 24 ALA A CA 4
ATOM 4031 C C . ALA A 1 42 ? 8.903 11.604 -6.584 1.00 0.00 24 ALA A C 4
ATOM 4032 O O . ALA A 1 42 ? 7.676 11.717 -6.591 1.00 0.00 24 ALA A O 4
ATOM 4039 N N . ARG A 1 43 ? 9.696 12.137 -7.530 1.00 0.00 25 ARG A N 4
ATOM 4040 C CA . ARG A 1 43 ? 9.197 12.660 -8.818 1.00 0.00 25 ARG A CA 4
ATOM 4041 C C . ARG A 1 43 ? 8.987 11.510 -9.834 1.00 0.00 25 ARG A C 4
ATOM 4042 O O . ARG A 1 43 ? 8.128 11.609 -10.716 1.00 0.00 25 ARG A O 4
ATOM 4063 N N . MET A 1 44 ? 9.768 10.420 -9.699 1.00 0.00 26 MET A N 4
ATOM 4064 C CA . MET A 1 44 ? 9.687 9.263 -10.616 1.00 0.00 26 MET A CA 4
ATOM 4065 C C . MET A 1 44 ? 8.456 8.389 -10.308 1.00 0.00 26 MET A C 4
ATOM 4066 O O . MET A 1 44 ? 7.524 8.309 -11.108 1.00 0.00 26 MET A O 4
ATOM 4080 N N . VAL A 1 45 ? 8.453 7.767 -9.117 1.00 0.00 27 VAL A N 4
ATOM 4081 C CA . VAL A 1 45 ? 7.420 6.800 -8.713 1.00 0.00 27 VAL A CA 4
ATOM 4082 C C . VAL A 1 45 ? 6.235 7.491 -8.032 1.00 0.00 27 VAL A C 4
ATOM 4083 O O . VAL A 1 45 ? 5.072 7.134 -8.272 1.00 0.00 27 VAL A O 4
ATOM 4096 N N . GLY A 1 46 ? 6.552 8.473 -7.167 1.00 0.00 28 GLY A N 4
ATOM 4097 C CA . GLY A 1 46 ? 5.545 9.250 -6.460 1.00 0.00 28 GLY A CA 4
ATOM 4098 C C . GLY A 1 46 ? 4.851 10.242 -7.377 1.00 0.00 28 GLY A C 4
ATOM 4099 O O . GLY A 1 46 ? 3.661 10.540 -7.195 1.00 0.00 28 GLY A O 4
ATOM 4103 N N . SER A 1 47 ? 5.645 10.789 -8.335 1.00 0.00 29 SER A N 4
ATOM 4104 C CA . SER A 1 47 ? 5.171 11.665 -9.426 1.00 0.00 29 SER A CA 4
ATOM 4105 C C . SER A 1 47 ? 4.679 13.049 -8.921 1.00 0.00 29 SER A C 4
ATOM 4106 O O . SER A 1 47 ? 4.237 13.883 -9.724 1.00 0.00 29 SER A O 4
ATOM 4114 N N . LYS A 1 48 ? 4.797 13.324 -7.597 1.00 0.00 30 LYS A N 4
ATOM 4115 C CA . LYS A 1 48 ? 4.208 14.533 -6.976 1.00 0.00 30 LYS A CA 4
ATOM 4116 C C . LYS A 1 48 ? 5.282 15.391 -6.271 1.00 0.00 30 LYS A C 4
ATOM 4117 O O . LYS A 1 48 ? 5.737 16.391 -6.830 1.00 0.00 30 LYS A O 4
ATOM 4136 N N . THR A 1 49 ? 5.693 15.005 -5.052 1.00 0.00 31 THR A N 4
ATOM 4137 C CA . THR A 1 49 ? 6.598 15.824 -4.208 1.00 0.00 31 THR A CA 4
ATOM 4138 C C . THR A 1 49 ? 7.660 14.924 -3.532 1.00 0.00 31 THR A C 4
ATOM 4139 O O . THR A 1 49 ? 7.498 13.708 -3.523 1.00 0.00 31 THR A O 4
ATOM 4150 N N . VAL A 1 50 ? 8.725 15.543 -2.975 1.00 0.00 32 VAL A N 4
ATOM 4151 C CA . VAL A 1 50 ? 9.852 14.856 -2.275 1.00 0.00 32 VAL A CA 4
ATOM 4152 C C . VAL A 1 50 ? 9.363 13.865 -1.181 1.00 0.00 32 VAL A C 4
ATOM 4153 O O . VAL A 1 50 ? 9.992 12.817 -0.944 1.00 0.00 32 VAL A O 4
ATOM 4166 N N . SER A 1 51 ? 8.220 14.207 -0.565 1.00 0.00 33 SER A N 4
ATOM 4167 C CA . SER A 1 51 ? 7.615 13.476 0.566 1.00 0.00 33 SER A CA 4
ATOM 4168 C C . SER A 1 51 ? 7.386 11.970 0.285 1.00 0.00 33 SER A C 4
ATOM 4169 O O . SER A 1 51 ? 7.512 11.154 1.193 1.00 0.00 33 SER A O 4
ATOM 4177 N N . GLN A 1 52 ? 7.066 11.617 -0.972 1.00 0.00 34 GLN A N 4
ATOM 4178 C CA . GLN A 1 52 ? 6.725 10.224 -1.363 1.00 0.00 34 GLN A CA 4
ATOM 4179 C C . GLN A 1 52 ? 7.876 9.226 -1.077 1.00 0.00 34 GLN A C 4
ATOM 4180 O O . GLN A 1 52 ? 7.659 8.199 -0.420 1.00 0.00 34 GLN A O 4
ATOM 4194 N N . CYS A 1 53 ? 9.095 9.558 -1.535 1.00 0.00 35 CYS A N 4
ATOM 4195 C CA . CYS A 1 53 ? 10.285 8.689 -1.343 1.00 0.00 35 CYS A CA 4
ATOM 4196 C C . CYS A 1 53 ? 10.750 8.720 0.126 1.00 0.00 35 CYS A C 4
ATOM 4197 O O . CYS A 1 53 ? 11.313 7.742 0.632 1.00 0.00 35 CYS A O 4
ATOM 4205 N N . LYS A 1 54 ? 10.492 9.856 0.801 1.00 0.00 36 LYS A N 4
ATOM 4206 C CA . LYS A 1 54 ? 10.823 10.048 2.222 1.00 0.00 36 LYS A CA 4
ATOM 4207 C C . LYS A 1 54 ? 10.012 9.097 3.124 1.00 0.00 36 LYS A C 4
ATOM 4208 O O . LYS A 1 54 ? 10.585 8.347 3.917 1.00 0.00 36 LYS A O 4
ATOM 4227 N N . ASN A 1 55 ? 8.677 9.122 2.978 1.00 0.00 37 ASN A N 4
ATOM 4228 C CA . ASN A 1 55 ? 7.775 8.302 3.807 1.00 0.00 37 ASN A CA 4
ATOM 4229 C C . ASN A 1 55 ? 7.877 6.813 3.440 1.00 0.00 37 ASN A C 4
ATOM 4230 O O . ASN A 1 55 ? 7.581 5.966 4.270 1.00 0.00 37 ASN A O 4
ATOM 4241 N N . PHE A 1 56 ? 8.292 6.510 2.197 1.00 0.00 38 PHE A N 4
ATOM 4242 C CA . PHE A 1 56 ? 8.558 5.123 1.762 1.00 0.00 38 PHE A CA 4
ATOM 4243 C C . PHE A 1 56 ? 9.733 4.514 2.568 1.00 0.00 38 PHE A C 4
ATOM 4244 O O . PHE A 1 56 ? 9.724 3.333 2.912 1.00 0.00 38 PHE A O 4
ATOM 4261 N N . TYR A 1 57 ? 10.747 5.352 2.839 1.00 0.00 39 TYR A N 4
ATOM 4262 C CA . TYR A 1 57 ? 11.990 4.938 3.515 1.00 0.00 39 TYR A CA 4
ATOM 4263 C C . TYR A 1 57 ? 11.810 4.843 5.053 1.00 0.00 39 TYR A C 4
ATOM 4264 O O . TYR A 1 57 ? 12.170 3.835 5.673 1.00 0.00 39 TYR A O 4
ATOM 4282 N N . PHE A 1 58 ? 11.246 5.911 5.653 1.00 0.00 40 PHE A N 4
ATOM 4283 C CA . PHE A 1 58 ? 11.200 6.096 7.127 1.00 0.00 40 PHE A CA 4
ATOM 4284 C C . PHE A 1 58 ? 9.862 5.606 7.733 1.00 0.00 40 PHE A C 4
ATOM 4285 O O . PHE A 1 58 ? 9.844 4.706 8.587 1.00 0.00 40 PHE A O 4
ATOM 4302 N N . ASN A 1 59 ? 8.754 6.229 7.285 1.00 0.00 41 ASN A N 4
ATOM 4303 C CA . ASN A 1 59 ? 7.383 5.974 7.803 1.00 0.00 41 ASN A CA 4
ATOM 4304 C C . ASN A 1 59 ? 6.930 4.517 7.523 1.00 0.00 41 ASN A C 4
ATOM 4305 O O . ASN A 1 59 ? 6.341 3.850 8.390 1.00 0.00 41 ASN A O 4
ATOM 4316 N N . TYR A 1 60 ? 7.223 4.044 6.304 1.00 0.00 42 TYR A N 4
ATOM 4317 C CA . TYR A 1 60 ? 6.817 2.715 5.829 1.00 0.00 42 TYR A CA 4
ATOM 4318 C C . TYR A 1 60 ? 7.732 1.629 6.424 1.00 0.00 42 TYR A C 4
ATOM 4319 O O . TYR A 1 60 ? 8.906 1.885 6.728 1.00 0.00 42 TYR A O 4
ATOM 4337 N N . LYS A 1 61 ? 7.157 0.429 6.618 1.00 0.00 43 LYS A N 4
ATOM 4338 C CA . LYS A 1 61 ? 7.881 -0.745 7.119 1.00 0.00 43 LYS A CA 4
ATOM 4339 C C . LYS A 1 61 ? 8.979 -1.165 6.121 1.00 0.00 43 LYS A C 4
ATOM 4340 O O . LYS A 1 61 ? 8.670 -1.563 4.994 1.00 0.00 43 LYS A O 4
ATOM 4359 N N . LYS A 1 62 ? 10.243 -1.019 6.551 1.00 0.00 44 LYS A N 4
ATOM 4360 C CA . LYS A 1 62 ? 11.442 -1.371 5.769 1.00 0.00 44 LYS A CA 4
ATOM 4361 C C . LYS A 1 62 ? 11.451 -2.875 5.352 1.00 0.00 44 LYS A C 4
ATOM 4362 O O . LYS A 1 62 ? 12.076 -3.733 5.982 1.00 0.00 44 LYS A O 4
ATOM 4381 N N . ARG A 1 63 ? 10.701 -3.187 4.289 1.00 0.00 45 ARG A N 4
ATOM 4382 C CA . ARG A 1 63 ? 10.593 -4.549 3.724 1.00 0.00 45 ARG A CA 4
ATOM 4383 C C . ARG A 1 63 ? 11.006 -4.547 2.247 1.00 0.00 45 ARG A C 4
ATOM 4384 O O . ARG A 1 63 ? 11.082 -5.606 1.612 1.00 0.00 45 ARG A O 4
ATOM 4405 N N . GLN A 1 64 ? 11.261 -3.342 1.715 1.00 0.00 46 GLN A N 4
ATOM 4406 C CA . GLN A 1 64 ? 11.906 -3.149 0.416 1.00 0.00 46 GLN A CA 4
ATOM 4407 C C . GLN A 1 64 ? 13.406 -3.536 0.507 1.00 0.00 46 GLN A C 4
ATOM 4408 O O . GLN A 1 64 ? 14.008 -3.911 -0.501 1.00 0.00 46 GLN A O 4
ATOM 4422 N N . ASN A 1 65 ? 13.968 -3.452 1.745 1.00 0.00 47 ASN A N 4
ATOM 4423 C CA . ASN A 1 65 ? 15.387 -3.769 2.054 1.00 0.00 47 ASN A CA 4
ATOM 4424 C C . ASN A 1 65 ? 16.340 -2.878 1.227 1.00 0.00 47 ASN A C 4
ATOM 4425 O O . ASN A 1 65 ? 17.364 -3.327 0.715 1.00 0.00 47 ASN A O 4
ATOM 4436 N N . LEU A 1 66 ? 16.007 -1.580 1.184 1.00 0.00 48 LEU A N 4
ATOM 4437 C CA . LEU A 1 66 ? 16.599 -0.610 0.244 1.00 0.00 48 LEU A CA 4
ATOM 4438 C C . LEU A 1 66 ? 18.102 -0.364 0.516 1.00 0.00 48 LEU A C 4
ATOM 4439 O O . LEU A 1 66 ? 18.870 -0.089 -0.422 1.00 0.00 48 LEU A O 4
ATOM 4455 N N . ASP A 1 67 ? 18.511 -0.495 1.793 1.00 0.00 49 ASP A N 4
ATOM 4456 C CA . ASP A 1 67 ? 19.895 -0.191 2.219 1.00 0.00 49 ASP A CA 4
ATOM 4457 C C . ASP A 1 67 ? 20.922 -1.125 1.548 1.00 0.00 49 ASP A C 4
ATOM 4458 O O . ASP A 1 67 ? 21.935 -0.652 1.004 1.00 0.00 49 ASP A O 4
ATOM 4467 N N . GLU A 1 68 ? 20.643 -2.444 1.572 1.00 0.00 50 GLU A N 4
ATOM 4468 C CA . GLU A 1 68 ? 21.538 -3.465 0.977 1.00 0.00 50 GLU A CA 4
ATOM 4469 C C . GLU A 1 68 ? 21.555 -3.358 -0.558 1.00 0.00 50 GLU A C 4
ATOM 4470 O O . GLU A 1 68 ? 22.587 -3.571 -1.176 1.00 0.00 50 GLU A O 4
ATOM 4482 N N . ILE A 1 69 ? 20.405 -2.979 -1.147 1.00 0.00 51 ILE A N 4
ATOM 4483 C CA . ILE A 1 69 ? 20.235 -2.824 -2.611 1.00 0.00 51 ILE A CA 4
ATOM 4484 C C . ILE A 1 69 ? 21.180 -1.736 -3.163 1.00 0.00 51 ILE A C 4
ATOM 4485 O O . ILE A 1 69 ? 21.860 -1.929 -4.177 1.00 0.00 51 ILE A O 4
ATOM 4501 N N . LEU A 1 70 ? 21.223 -0.604 -2.455 1.00 0.00 52 LEU A N 4
ATOM 4502 C CA . LEU A 1 70 ? 22.077 0.542 -2.824 1.00 0.00 52 LEU A CA 4
ATOM 4503 C C . LEU A 1 70 ? 23.536 0.314 -2.431 1.00 0.00 52 LEU A C 4
ATOM 4504 O O . LEU A 1 70 ? 24.436 0.903 -3.034 1.00 0.00 52 LEU A O 4
ATOM 4520 N N . GLN A 1 71 ? 23.757 -0.535 -1.415 1.00 0.00 53 GLN A N 4
ATOM 4521 C CA . GLN A 1 71 ? 25.108 -0.935 -0.993 1.00 0.00 53 GLN A CA 4
ATOM 4522 C C . GLN A 1 71 ? 25.774 -1.741 -2.127 1.00 0.00 53 GLN A C 4
ATOM 4523 O O . GLN A 1 71 ? 26.959 -1.548 -2.430 1.00 0.00 53 GLN A O 4
ATOM 4537 N N . GLN A 1 72 ? 24.964 -2.613 -2.774 1.00 0.00 54 GLN A N 4
ATOM 4538 C CA . GLN A 1 72 ? 25.402 -3.400 -3.940 1.00 0.00 54 GLN A CA 4
ATOM 4539 C C . GLN A 1 72 ? 25.693 -2.469 -5.129 1.00 0.00 54 GLN A C 4
ATOM 4540 O O . GLN A 1 72 ? 26.780 -2.516 -5.679 1.00 0.00 54 GLN A O 4
ATOM 4554 N N . HIS A 1 73 ? 24.719 -1.593 -5.471 1.00 0.00 55 HIS A N 4
ATOM 4555 C CA . HIS A 1 73 ? 24.839 -0.628 -6.604 1.00 0.00 55 HIS A CA 4
ATOM 4556 C C . HIS A 1 73 ? 26.118 0.219 -6.488 1.00 0.00 55 HIS A C 4
ATOM 4557 O O . HIS A 1 73 ? 26.794 0.489 -7.494 1.00 0.00 55 HIS A O 4
ATOM 4572 N N . LYS A 1 74 ? 26.420 0.626 -5.244 1.00 0.00 56 LYS A N 4
ATOM 4573 C CA . LYS A 1 74 ? 27.594 1.443 -4.933 1.00 0.00 56 LYS A CA 4
ATOM 4574 C C . LYS A 1 74 ? 28.884 0.707 -5.325 1.00 0.00 56 LYS A C 4
ATOM 4575 O O . LYS A 1 74 ? 29.628 1.175 -6.195 1.00 0.00 56 LYS A O 4
ATOM 4594 N N . LEU A 1 75 ? 29.094 -0.483 -4.728 1.00 0.00 57 LEU A N 4
ATOM 4595 C CA . LEU A 1 75 ? 30.330 -1.261 -4.923 1.00 0.00 57 LEU A CA 4
ATOM 4596 C C . LEU A 1 75 ? 30.446 -1.777 -6.375 1.00 0.00 57 LEU A C 4
ATOM 4597 O O . LEU A 1 75 ? 31.555 -1.902 -6.883 1.00 0.00 57 LEU A O 4
ATOM 4613 N N . LYS A 1 76 ? 29.288 -2.033 -7.036 1.00 0.00 58 LYS A N 4
ATOM 4614 C CA . LYS A 1 76 ? 29.235 -2.559 -8.426 1.00 0.00 58 LYS A CA 4
ATOM 4615 C C . LYS A 1 76 ? 29.821 -1.547 -9.427 1.00 0.00 58 LYS A C 4
ATOM 4616 O O . LYS A 1 76 ? 30.792 -1.856 -10.120 1.00 0.00 58 LYS A O 4
ATOM 4635 N N . MET A 1 77 ? 29.231 -0.336 -9.474 1.00 0.00 59 MET A N 4
ATOM 4636 C CA . MET A 1 77 ? 29.614 0.698 -10.461 1.00 0.00 59 MET A CA 4
ATOM 4637 C C . MET A 1 77 ? 31.063 1.172 -10.241 1.00 0.00 59 MET A C 4
ATOM 4638 O O . MET A 1 77 ? 31.812 1.351 -11.204 1.00 0.00 59 MET A O 4
ATOM 4652 N N . GLU A 1 78 ? 31.460 1.318 -8.965 1.00 0.00 60 GLU A N 4
ATOM 4653 C CA . GLU A 1 78 ? 32.813 1.781 -8.606 1.00 0.00 60 GLU A CA 4
ATOM 4654 C C . GLU A 1 78 ? 33.890 0.748 -8.995 1.00 0.00 60 GLU A C 4
ATOM 4655 O O . GLU A 1 78 ? 34.960 1.138 -9.463 1.00 0.00 60 GLU A O 4
ATOM 4667 N N . LYS A 1 79 ? 33.591 -0.569 -8.848 1.00 0.00 61 LYS A N 4
ATOM 4668 C CA . LYS A 1 79 ? 34.584 -1.633 -9.135 1.00 0.00 61 LYS A CA 4
ATOM 4669 C C . LYS A 1 79 ? 34.745 -1.849 -10.647 1.00 0.00 61 LYS A C 4
ATOM 4670 O O . LYS A 1 79 ? 35.872 -1.996 -11.132 1.00 0.00 61 LYS A O 4
ATOM 4689 N N . GLU A 1 80 ? 33.615 -1.846 -11.390 1.00 0.00 62 GLU A N 4
ATOM 4690 C CA . GLU A 1 80 ? 33.625 -2.101 -12.845 1.00 0.00 62 GLU A CA 4
ATOM 4691 C C . GLU A 1 80 ? 34.261 -0.919 -13.590 1.00 0.00 62 GLU A C 4
ATOM 4692 O O . GLU A 1 80 ? 34.955 -1.115 -14.583 1.00 0.00 62 GLU A O 4
ATOM 4704 N N . ARG A 1 81 ? 34.041 0.306 -13.066 1.00 0.00 63 ARG A N 4
ATOM 4705 C CA . ARG A 1 81 ? 34.684 1.530 -13.570 1.00 0.00 63 ARG A CA 4
ATOM 4706 C C . ARG A 1 81 ? 36.201 1.461 -13.337 1.00 0.00 63 ARG A C 4
ATOM 4707 O O . ARG A 1 81 ? 36.984 1.570 -14.279 1.00 0.00 63 ARG A O 4
ATOM 4728 N N . ASN A 1 82 ? 36.583 1.208 -12.072 1.00 0.00 64 ASN A N 4
ATOM 4729 C CA . ASN A 1 82 ? 37.999 1.121 -11.621 1.00 0.00 64 ASN A CA 4
ATOM 4730 C C . ASN A 1 82 ? 38.788 0.072 -12.455 1.00 0.00 64 ASN A C 4
ATOM 4731 O O . ASN A 1 82 ? 39.987 0.232 -12.714 1.00 0.00 64 ASN A O 4
ATOM 4742 N N . ALA A 1 83 ? 38.065 -0.973 -12.906 1.00 0.00 65 ALA A N 4
ATOM 4743 C CA . ALA A 1 83 ? 38.619 -2.054 -13.729 1.00 0.00 65 ALA A CA 4
ATOM 4744 C C . ALA A 1 83 ? 38.755 -1.649 -15.220 1.00 0.00 65 ALA A C 4
ATOM 4745 O O . ALA A 1 83 ? 39.813 -1.860 -15.826 1.00 0.00 65 ALA A O 4
ATOM 4752 N N . ARG A 1 84 ? 37.679 -1.062 -15.806 1.00 0.00 66 ARG A N 4
ATOM 4753 C CA . ARG A 1 84 ? 37.601 -0.804 -17.278 1.00 0.00 66 ARG A CA 4
ATOM 4754 C C . ARG A 1 84 ? 38.462 0.396 -17.706 1.00 0.00 66 ARG A C 4
ATOM 4755 O O . ARG A 1 84 ? 38.796 0.531 -18.887 1.00 0.00 66 ARG A O 4
ATOM 4776 N N . ARG A 1 85 ? 38.792 1.280 -16.749 1.00 0.00 67 ARG A N 4
ATOM 4777 C CA . ARG A 1 85 ? 39.682 2.428 -17.007 1.00 0.00 67 ARG A CA 4
ATOM 4778 C C . ARG A 1 85 ? 41.146 1.956 -17.122 1.00 0.00 67 ARG A C 4
ATOM 4779 O O . ARG A 1 85 ? 41.969 2.611 -17.761 1.00 0.00 67 ARG A O 4
ATOM 4800 N N . LYS A 1 86 ? 41.456 0.803 -16.498 1.00 0.00 68 LYS A N 4
ATOM 4801 C CA . LYS A 1 86 ? 42.763 0.143 -16.619 1.00 0.00 68 LYS A CA 4
ATOM 4802 C C . LYS A 1 86 ? 42.719 -0.841 -17.810 1.00 0.00 68 LYS A C 4
ATOM 4803 O O . LYS A 1 86 ? 42.522 -2.053 -17.635 1.00 0.00 68 LYS A O 4
ATOM 4822 N N . LYS A 1 87 ? 42.837 -0.284 -19.029 1.00 0.00 69 LYS A N 4
ATOM 4823 C CA . LYS A 1 87 ? 42.736 -1.052 -20.283 1.00 0.00 69 LYS A CA 4
ATOM 4824 C C . LYS A 1 87 ? 44.021 -1.850 -20.548 1.00 0.00 69 LYS A C 4
ATOM 4825 O O . LYS A 1 87 ? 45.021 -1.305 -21.029 1.00 0.00 69 LYS A O 4
ATOM 4844 N N . LYS A 1 88 ? 43.986 -3.138 -20.169 1.00 0.00 70 LYS A N 4
ATOM 4845 C CA . LYS A 1 88 ? 45.077 -4.101 -20.397 1.00 0.00 70 LYS A CA 4
ATOM 4846 C C . LYS A 1 88 ? 44.526 -5.484 -20.825 1.00 0.00 70 LYS A C 4
ATOM 4847 O O . LYS A 1 88 ? 45.295 -6.370 -21.217 1.00 0.00 70 LYS A O 4
ATOM 4866 N N . LYS A 1 89 ? 43.190 -5.665 -20.739 1.00 0.00 71 LYS A N 4
ATOM 4867 C CA . LYS A 1 89 ? 42.512 -6.930 -21.084 1.00 0.00 71 LYS A CA 4
ATOM 4868 C C . LYS A 1 89 ? 41.495 -6.672 -22.220 1.00 0.00 71 LYS A C 4
ATOM 4869 O O . LYS A 1 89 ? 40.452 -6.031 -21.962 1.00 0.00 71 LYS A O 4
ATOM 4889 N N . TRP A 1 19 ? 0.677 1.823 -1.473 1.00 0.00 1 TRP A N 5
ATOM 4890 C CA . TRP A 1 19 ? 1.962 1.402 -2.052 1.00 0.00 1 TRP A CA 5
ATOM 4891 C C . TRP A 1 19 ? 2.035 -0.131 -2.132 1.00 0.00 1 TRP A C 5
ATOM 4892 O O . TRP A 1 19 ? 2.487 -0.798 -1.202 1.00 0.00 1 TRP A O 5
ATOM 4913 N N . THR A 1 20 ? 1.539 -0.672 -3.250 1.00 0.00 2 THR A N 5
ATOM 4914 C CA . THR A 1 20 ? 1.641 -2.105 -3.595 1.00 0.00 2 THR A CA 5
ATOM 4915 C C . THR A 1 20 ? 3.063 -2.415 -4.132 1.00 0.00 2 THR A C 5
ATOM 4916 O O . THR A 1 20 ? 3.767 -1.500 -4.565 1.00 0.00 2 THR A O 5
ATOM 4927 N N . GLU A 1 21 ? 3.459 -3.706 -4.116 1.00 0.00 3 GLU A N 5
ATOM 4928 C CA . GLU A 1 21 ? 4.785 -4.184 -4.583 1.00 0.00 3 GLU A CA 5
ATOM 4929 C C . GLU A 1 21 ? 5.135 -3.750 -6.037 1.00 0.00 3 GLU A C 5
ATOM 4930 O O . GLU A 1 21 ? 6.301 -3.835 -6.434 1.00 0.00 3 GLU A O 5
ATOM 4942 N N . GLU A 1 22 ? 4.117 -3.346 -6.834 1.00 0.00 4 GLU A N 5
ATOM 4943 C CA . GLU A 1 22 ? 4.315 -2.846 -8.213 1.00 0.00 4 GLU A CA 5
ATOM 4944 C C . GLU A 1 22 ? 5.077 -1.498 -8.220 1.00 0.00 4 GLU A C 5
ATOM 4945 O O . GLU A 1 22 ? 6.161 -1.389 -8.809 1.00 0.00 4 GLU A O 5
ATOM 4957 N N . GLU A 1 23 ? 4.516 -0.491 -7.516 1.00 0.00 5 GLU A N 5
ATOM 4958 C CA . GLU A 1 23 ? 5.120 0.865 -7.412 1.00 0.00 5 GLU A CA 5
ATOM 4959 C C . GLU A 1 23 ? 6.283 0.855 -6.406 1.00 0.00 5 GLU A C 5
ATOM 4960 O O . GLU A 1 23 ? 7.216 1.643 -6.527 1.00 0.00 5 GLU A O 5
ATOM 4972 N N . MET A 1 24 ? 6.178 -0.027 -5.396 1.00 0.00 6 MET A N 5
ATOM 4973 C CA . MET A 1 24 ? 7.246 -0.274 -4.400 1.00 0.00 6 MET A CA 5
ATOM 4974 C C . MET A 1 24 ? 8.475 -0.920 -5.073 1.00 0.00 6 MET A C 5
ATOM 4975 O O . MET A 1 24 ? 9.619 -0.641 -4.698 1.00 0.00 6 MET A O 5
ATOM 4989 N N . GLY A 1 25 ? 8.203 -1.772 -6.083 1.00 0.00 7 GLY A N 5
ATOM 4990 C CA . GLY A 1 25 ? 9.234 -2.417 -6.899 1.00 0.00 7 GLY A CA 5
ATOM 4991 C C . GLY A 1 25 ? 9.873 -1.448 -7.878 1.00 0.00 7 GLY A C 5
ATOM 4992 O O . GLY A 1 25 ? 11.073 -1.536 -8.161 1.00 0.00 7 GLY A O 5
ATOM 4996 N N . THR A 1 26 ? 9.051 -0.520 -8.405 1.00 0.00 8 THR A N 5
ATOM 4997 C CA . THR A 1 26 ? 9.521 0.567 -9.282 1.00 0.00 8 THR A CA 5
ATOM 4998 C C . THR A 1 26 ? 10.310 1.615 -8.458 1.00 0.00 8 THR A C 5
ATOM 4999 O O . THR A 1 26 ? 11.198 2.287 -8.989 1.00 0.00 8 THR A O 5
ATOM 5010 N N . ALA A 1 27 ? 9.959 1.739 -7.151 1.00 0.00 9 ALA A N 5
ATOM 5011 C CA . ALA A 1 27 ? 10.637 2.648 -6.197 1.00 0.00 9 ALA A CA 5
ATOM 5012 C C . ALA A 1 27 ? 11.994 2.065 -5.797 1.00 0.00 9 ALA A C 5
ATOM 5013 O O . ALA A 1 27 ? 12.972 2.790 -5.682 1.00 0.00 9 ALA A O 5
ATOM 5020 N N . LYS A 1 28 ? 12.013 0.737 -5.600 1.00 0.00 10 LYS A N 5
ATOM 5021 C CA . LYS A 1 28 ? 13.237 -0.052 -5.330 1.00 0.00 10 LYS A CA 5
ATOM 5022 C C . LYS A 1 28 ? 14.217 0.082 -6.514 1.00 0.00 10 LYS A C 5
ATOM 5023 O O . LYS A 1 28 ? 15.417 0.342 -6.326 1.00 0.00 10 LYS A O 5
ATOM 5042 N N . LYS A 1 29 ? 13.658 -0.093 -7.727 1.00 0.00 11 LYS A N 5
ATOM 5043 C CA . LYS A 1 29 ? 14.379 0.037 -9.005 1.00 0.00 11 LYS A CA 5
ATOM 5044 C C . LYS A 1 29 ? 14.925 1.467 -9.162 1.00 0.00 11 LYS A C 5
ATOM 5045 O O . LYS A 1 29 ? 16.085 1.658 -9.520 1.00 0.00 11 LYS A O 5
ATOM 5064 N N . GLY A 1 30 ? 14.060 2.454 -8.852 1.00 0.00 12 GLY A N 5
ATOM 5065 C CA . GLY A 1 30 ? 14.413 3.870 -8.940 1.00 0.00 12 GLY A CA 5
ATOM 5066 C C . GLY A 1 30 ? 15.567 4.243 -8.023 1.00 0.00 12 GLY A C 5
ATOM 5067 O O . GLY A 1 30 ? 16.520 4.894 -8.445 1.00 0.00 12 GLY A O 5
ATOM 5071 N N . LEU A 1 31 ? 15.462 3.807 -6.753 1.00 0.00 13 LEU A N 5
ATOM 5072 C CA . LEU A 1 31 ? 16.483 4.033 -5.711 1.00 0.00 13 LEU A CA 5
ATOM 5073 C C . LEU A 1 31 ? 17.836 3.450 -6.148 1.00 0.00 13 LEU A C 5
ATOM 5074 O O . LEU A 1 31 ? 18.870 4.077 -5.939 1.00 0.00 13 LEU A O 5
ATOM 5090 N N . LEU A 1 32 ? 17.796 2.282 -6.818 1.00 0.00 14 LEU A N 5
ATOM 5091 C CA . LEU A 1 32 ? 18.994 1.635 -7.387 1.00 0.00 14 LEU A CA 5
ATOM 5092 C C . LEU A 1 32 ? 19.628 2.569 -8.453 1.00 0.00 14 LEU A C 5
ATOM 5093 O O . LEU A 1 32 ? 20.779 2.973 -8.317 1.00 0.00 14 LEU A O 5
ATOM 5109 N N . GLU A 1 33 ? 18.830 2.941 -9.475 1.00 0.00 15 GLU A N 5
ATOM 5110 C CA . GLU A 1 33 ? 19.319 3.688 -10.661 1.00 0.00 15 GLU A CA 5
ATOM 5111 C C . GLU A 1 33 ? 19.858 5.087 -10.281 1.00 0.00 15 GLU A C 5
ATOM 5112 O O . GLU A 1 33 ? 20.943 5.484 -10.712 1.00 0.00 15 GLU A O 5
ATOM 5124 N N . HIS A 1 34 ? 19.084 5.810 -9.457 1.00 0.00 16 HIS A N 5
ATOM 5125 C CA . HIS A 1 34 ? 19.347 7.232 -9.106 1.00 0.00 16 HIS A CA 5
ATOM 5126 C C . HIS A 1 34 ? 20.229 7.366 -7.844 1.00 0.00 16 HIS A C 5
ATOM 5127 O O . HIS A 1 34 ? 20.727 8.456 -7.548 1.00 0.00 16 HIS A O 5
ATOM 5142 N N . GLY A 1 35 ? 20.404 6.257 -7.107 1.00 0.00 17 GLY A N 5
ATOM 5143 C CA . GLY A 1 35 ? 21.318 6.205 -5.959 1.00 0.00 17 GLY A CA 5
ATOM 5144 C C . GLY A 1 35 ? 20.757 6.907 -4.718 1.00 0.00 17 GLY A C 5
ATOM 5145 O O . GLY A 1 35 ? 21.349 7.878 -4.235 1.00 0.00 17 GLY A O 5
ATOM 5149 N N . ARG A 1 36 ? 19.565 6.446 -4.261 1.00 0.00 18 ARG A N 5
ATOM 5150 C CA . ARG A 1 36 ? 18.927 6.864 -2.978 1.00 0.00 18 ARG A CA 5
ATOM 5151 C C . ARG A 1 36 ? 18.410 8.328 -3.019 1.00 0.00 18 ARG A C 5
ATOM 5152 O O . ARG A 1 36 ? 17.969 8.874 -1.991 1.00 0.00 18 ARG A O 5
ATOM 5173 N N . ASN A 1 37 ? 18.452 8.953 -4.212 1.00 0.00 19 ASN A N 5
ATOM 5174 C CA . ASN A 1 37 ? 18.094 10.366 -4.392 1.00 0.00 19 ASN A CA 5
ATOM 5175 C C . ASN A 1 37 ? 16.562 10.532 -4.339 1.00 0.00 19 ASN A C 5
ATOM 5176 O O . ASN A 1 37 ? 15.884 10.375 -5.355 1.00 0.00 19 ASN A O 5
ATOM 5187 N N . TRP A 1 38 ? 16.054 10.861 -3.138 1.00 0.00 20 TRP A N 5
ATOM 5188 C CA . TRP A 1 38 ? 14.607 10.911 -2.812 1.00 0.00 20 TRP A CA 5
ATOM 5189 C C . TRP A 1 38 ? 13.802 11.790 -3.782 1.00 0.00 20 TRP A C 5
ATOM 5190 O O . TRP A 1 38 ? 12.654 11.479 -4.101 1.00 0.00 20 TRP A O 5
ATOM 5211 N N . SER A 1 39 ? 14.437 12.877 -4.235 1.00 0.00 21 SER A N 5
ATOM 5212 C CA . SER A 1 39 ? 13.828 13.861 -5.135 1.00 0.00 21 SER A CA 5
ATOM 5213 C C . SER A 1 39 ? 13.525 13.237 -6.505 1.00 0.00 21 SER A C 5
ATOM 5214 O O . SER A 1 39 ? 12.437 13.431 -7.057 1.00 0.00 21 SER A O 5
ATOM 5222 N N . ALA A 1 40 ? 14.498 12.460 -7.015 1.00 0.00 22 ALA A N 5
ATOM 5223 C CA . ALA A 1 40 ? 14.374 11.766 -8.301 1.00 0.00 22 ALA A CA 5
ATOM 5224 C C . ALA A 1 40 ? 13.303 10.662 -8.222 1.00 0.00 22 ALA A C 5
ATOM 5225 O O . ALA A 1 40 ? 12.551 10.457 -9.174 1.00 0.00 22 ALA A O 5
ATOM 5232 N N . ILE A 1 41 ? 13.226 9.978 -7.062 1.00 0.00 23 ILE A N 5
ATOM 5233 C CA . ILE A 1 41 ? 12.335 8.798 -6.879 1.00 0.00 23 ILE A CA 5
ATOM 5234 C C . ILE A 1 41 ? 10.873 9.248 -6.762 1.00 0.00 23 ILE A C 5
ATOM 5235 O O . ILE A 1 41 ? 9.999 8.694 -7.416 1.00 0.00 23 ILE A O 5
ATOM 5251 N N . ALA A 1 42 ? 10.644 10.278 -5.935 1.00 0.00 24 ALA A N 5
ATOM 5252 C CA . ALA A 1 42 ? 9.305 10.862 -5.718 1.00 0.00 24 ALA A CA 5
ATOM 5253 C C . ALA A 1 42 ? 8.755 11.479 -7.013 1.00 0.00 24 ALA A C 5
ATOM 5254 O O . ALA A 1 42 ? 7.549 11.574 -7.188 1.00 0.00 24 ALA A O 5
ATOM 5261 N N . ARG A 1 43 ? 9.667 11.904 -7.905 1.00 0.00 25 ARG A N 5
ATOM 5262 C CA . ARG A 1 43 ? 9.326 12.421 -9.246 1.00 0.00 25 ARG A CA 5
ATOM 5263 C C . ARG A 1 43 ? 9.056 11.255 -10.225 1.00 0.00 25 ARG A C 5
ATOM 5264 O O . ARG A 1 43 ? 8.168 11.338 -11.078 1.00 0.00 25 ARG A O 5
ATOM 5285 N N . MET A 1 44 ? 9.821 10.166 -10.069 1.00 0.00 26 MET A N 5
ATOM 5286 C CA . MET A 1 44 ? 9.781 8.999 -10.977 1.00 0.00 26 MET A CA 5
ATOM 5287 C C . MET A 1 44 ? 8.509 8.157 -10.760 1.00 0.00 26 MET A C 5
ATOM 5288 O O . MET A 1 44 ? 7.699 7.987 -11.680 1.00 0.00 26 MET A O 5
ATOM 5302 N N . VAL A 1 45 ? 8.351 7.632 -9.538 1.00 0.00 27 VAL A N 5
ATOM 5303 C CA . VAL A 1 45 ? 7.243 6.730 -9.179 1.00 0.00 27 VAL A CA 5
ATOM 5304 C C . VAL A 1 45 ? 5.997 7.507 -8.728 1.00 0.00 27 VAL A C 5
ATOM 5305 O O . VAL A 1 45 ? 4.869 7.086 -8.999 1.00 0.00 27 VAL A O 5
ATOM 5318 N N . GLY A 1 46 ? 6.215 8.606 -7.982 1.00 0.00 28 GLY A N 5
ATOM 5319 C CA . GLY A 1 46 ? 5.122 9.428 -7.470 1.00 0.00 28 GLY A CA 5
ATOM 5320 C C . GLY A 1 46 ? 4.631 10.474 -8.468 1.00 0.00 28 GLY A C 5
ATOM 5321 O O . GLY A 1 46 ? 3.418 10.627 -8.671 1.00 0.00 28 GLY A O 5
ATOM 5325 N N . SER A 1 47 ? 5.601 11.175 -9.091 1.00 0.00 29 SER A N 5
ATOM 5326 C CA . SER A 1 47 ? 5.377 12.454 -9.813 1.00 0.00 29 SER A CA 5
ATOM 5327 C C . SER A 1 47 ? 4.831 13.525 -8.826 1.00 0.00 29 SER A C 5
ATOM 5328 O O . SER A 1 47 ? 4.121 14.463 -9.205 1.00 0.00 29 SER A O 5
ATOM 5336 N N . LYS A 1 48 ? 5.234 13.384 -7.539 1.00 0.00 30 LYS A N 5
ATOM 5337 C CA . LYS A 1 48 ? 4.741 14.194 -6.407 1.00 0.00 30 LYS A CA 5
ATOM 5338 C C . LYS A 1 48 ? 5.922 14.848 -5.660 1.00 0.00 30 LYS A C 5
ATOM 5339 O O . LYS A 1 48 ? 7.064 14.836 -6.145 1.00 0.00 30 LYS A O 5
ATOM 5358 N N . THR A 1 49 ? 5.615 15.418 -4.481 1.00 0.00 31 THR A N 5
ATOM 5359 C CA . THR A 1 49 ? 6.585 16.063 -3.584 1.00 0.00 31 THR A CA 5
ATOM 5360 C C . THR A 1 49 ? 7.669 15.071 -3.105 1.00 0.00 31 THR A C 5
ATOM 5361 O O . THR A 1 49 ? 7.394 13.884 -2.930 1.00 0.00 31 THR A O 5
ATOM 5372 N N . VAL A 1 50 ? 8.895 15.583 -2.886 1.00 0.00 32 VAL A N 5
ATOM 5373 C CA . VAL A 1 50 ? 10.060 14.782 -2.422 1.00 0.00 32 VAL A CA 5
ATOM 5374 C C . VAL A 1 50 ? 9.758 14.046 -1.100 1.00 0.00 32 VAL A C 5
ATOM 5375 O O . VAL A 1 50 ? 10.234 12.919 -0.875 1.00 0.00 32 VAL A O 5
ATOM 5388 N N . SER A 1 51 ? 8.927 14.697 -0.261 1.00 0.00 33 SER A N 5
ATOM 5389 C CA . SER A 1 51 ? 8.501 14.184 1.055 1.00 0.00 33 SER A CA 5
ATOM 5390 C C . SER A 1 51 ? 7.793 12.815 0.943 1.00 0.00 33 SER A C 5
ATOM 5391 O O . SER A 1 51 ? 7.871 12.000 1.862 1.00 0.00 33 SER A O 5
ATOM 5399 N N . GLN A 1 52 ? 7.131 12.569 -0.208 1.00 0.00 34 GLN A N 5
ATOM 5400 C CA . GLN A 1 52 ? 6.406 11.308 -0.482 1.00 0.00 34 GLN A CA 5
ATOM 5401 C C . GLN A 1 52 ? 7.347 10.083 -0.407 1.00 0.00 34 GLN A C 5
ATOM 5402 O O . GLN A 1 52 ? 7.041 9.113 0.292 1.00 0.00 34 GLN A O 5
ATOM 5416 N N . CYS A 1 53 ? 8.505 10.163 -1.100 1.00 0.00 35 CYS A N 5
ATOM 5417 C CA . CYS A 1 53 ? 9.475 9.045 -1.181 1.00 0.00 35 CYS A CA 5
ATOM 5418 C C . CYS A 1 53 ? 10.136 8.781 0.182 1.00 0.00 35 CYS A C 5
ATOM 5419 O O . CYS A 1 53 ? 10.372 7.621 0.551 1.00 0.00 35 CYS A O 5
ATOM 5427 N N . LYS A 1 54 ? 10.430 9.871 0.921 1.00 0.00 36 LYS A N 5
ATOM 5428 C CA . LYS A 1 54 ? 11.023 9.774 2.267 1.00 0.00 36 LYS A CA 5
ATOM 5429 C C . LYS A 1 54 ? 10.052 9.094 3.243 1.00 0.00 36 LYS A C 5
ATOM 5430 O O . LYS A 1 54 ? 10.385 8.070 3.830 1.00 0.00 36 LYS A O 5
ATOM 5449 N N . ASN A 1 55 ? 8.840 9.670 3.363 1.00 0.00 37 ASN A N 5
ATOM 5450 C CA . ASN A 1 55 ? 7.810 9.210 4.322 1.00 0.00 37 ASN A CA 5
ATOM 5451 C C . ASN A 1 55 ? 7.411 7.750 4.042 1.00 0.00 37 ASN A C 5
ATOM 5452 O O . ASN A 1 55 ? 7.169 6.984 4.977 1.00 0.00 37 ASN A O 5
ATOM 5463 N N . PHE A 1 56 ? 7.367 7.388 2.740 1.00 0.00 38 PHE A N 5
ATOM 5464 C CA . PHE A 1 56 ? 7.168 5.996 2.282 1.00 0.00 38 PHE A CA 5
ATOM 5465 C C . PHE A 1 56 ? 8.209 5.060 2.920 1.00 0.00 38 PHE A C 5
ATOM 5466 O O . PHE A 1 56 ? 7.867 3.982 3.394 1.00 0.00 38 PHE A O 5
ATOM 5483 N N . TYR A 1 57 ? 9.472 5.498 2.929 1.00 0.00 39 TYR A N 5
ATOM 5484 C CA . TYR A 1 57 ? 10.597 4.696 3.438 1.00 0.00 39 TYR A CA 5
ATOM 5485 C C . TYR A 1 57 ? 10.567 4.605 4.991 1.00 0.00 39 TYR A C 5
ATOM 5486 O O . TYR A 1 57 ? 11.248 3.763 5.579 1.00 0.00 39 TYR A O 5
ATOM 5504 N N . PHE A 1 58 ? 9.813 5.513 5.644 1.00 0.00 40 PHE A N 5
ATOM 5505 C CA . PHE A 1 58 ? 9.565 5.460 7.107 1.00 0.00 40 PHE A CA 5
ATOM 5506 C C . PHE A 1 58 ? 8.445 4.447 7.442 1.00 0.00 40 PHE A C 5
ATOM 5507 O O . PHE A 1 58 ? 8.470 3.824 8.512 1.00 0.00 40 PHE A O 5
ATOM 5524 N N . ASN A 1 59 ? 7.467 4.282 6.522 1.00 0.00 41 ASN A N 5
ATOM 5525 C CA . ASN A 1 59 ? 6.413 3.244 6.643 1.00 0.00 41 ASN A CA 5
ATOM 5526 C C . ASN A 1 59 ? 7.000 1.865 6.267 1.00 0.00 41 ASN A C 5
ATOM 5527 O O . ASN A 1 59 ? 7.111 0.973 7.109 1.00 0.00 41 ASN A O 5
ATOM 5538 N N . TYR A 1 60 ? 7.370 1.716 4.984 1.00 0.00 42 TYR A N 5
ATOM 5539 C CA . TYR A 1 60 ? 8.044 0.526 4.450 1.00 0.00 42 TYR A CA 5
ATOM 5540 C C . TYR A 1 60 ? 9.505 0.479 4.943 1.00 0.00 42 TYR A C 5
ATOM 5541 O O . TYR A 1 60 ? 10.368 1.201 4.432 1.00 0.00 42 TYR A O 5
ATOM 5559 N N . LYS A 1 61 ? 9.756 -0.344 5.970 1.00 0.00 43 LYS A N 5
ATOM 5560 C CA . LYS A 1 61 ? 11.106 -0.629 6.475 1.00 0.00 43 LYS A CA 5
ATOM 5561 C C . LYS A 1 61 ? 11.314 -2.139 6.554 1.00 0.00 43 LYS A C 5
ATOM 5562 O O . LYS A 1 61 ? 10.389 -2.887 6.891 1.00 0.00 43 LYS A O 5
ATOM 5581 N N . LYS A 1 62 ? 12.536 -2.571 6.239 1.00 0.00 44 LYS A N 5
ATOM 5582 C CA . LYS A 1 62 ? 12.981 -3.964 6.365 1.00 0.00 44 LYS A CA 5
ATOM 5583 C C . LYS A 1 62 ? 14.353 -3.970 7.053 1.00 0.00 44 LYS A C 5
ATOM 5584 O O . LYS A 1 62 ? 15.113 -3.002 6.922 1.00 0.00 44 LYS A O 5
ATOM 5603 N N . ARG A 1 63 ? 14.665 -5.061 7.774 1.00 0.00 45 ARG A N 5
ATOM 5604 C CA . ARG A 1 63 ? 15.932 -5.199 8.534 1.00 0.00 45 ARG A CA 5
ATOM 5605 C C . ARG A 1 63 ? 17.162 -5.165 7.612 1.00 0.00 45 ARG A C 5
ATOM 5606 O O . ARG A 1 63 ? 18.223 -4.654 7.991 1.00 0.00 45 ARG A O 5
ATOM 5627 N N . GLN A 1 64 ? 16.996 -5.708 6.394 1.00 0.00 46 GLN A N 5
ATOM 5628 C CA . GLN A 1 64 ? 18.072 -5.826 5.401 1.00 0.00 46 GLN A CA 5
ATOM 5629 C C . GLN A 1 64 ? 17.466 -6.045 3.999 1.00 0.00 46 GLN A C 5
ATOM 5630 O O . GLN A 1 64 ? 17.028 -7.158 3.667 1.00 0.00 46 GLN A O 5
ATOM 5644 N N . ASN A 1 65 ? 17.381 -4.965 3.192 1.00 0.00 47 ASN A N 5
ATOM 5645 C CA . ASN A 1 65 ? 16.872 -5.045 1.807 1.00 0.00 47 ASN A CA 5
ATOM 5646 C C . ASN A 1 65 ? 17.460 -3.914 0.942 1.00 0.00 47 ASN A C 5
ATOM 5647 O O . ASN A 1 65 ? 18.544 -4.077 0.392 1.00 0.00 47 ASN A O 5
ATOM 5658 N N . LEU A 1 66 ? 16.755 -2.748 0.856 1.00 0.00 48 LEU A N 5
ATOM 5659 C CA . LEU A 1 66 ? 17.088 -1.685 -0.114 1.00 0.00 48 LEU A CA 5
ATOM 5660 C C . LEU A 1 66 ? 18.421 -1.022 0.260 1.00 0.00 48 LEU A C 5
ATOM 5661 O O . LEU A 1 66 ? 19.164 -0.604 -0.619 1.00 0.00 48 LEU A O 5
ATOM 5677 N N . ASP A 1 67 ? 18.709 -0.944 1.566 1.00 0.00 49 ASP A N 5
ATOM 5678 C CA . ASP A 1 67 ? 20.000 -0.438 2.084 1.00 0.00 49 ASP A CA 5
ATOM 5679 C C . ASP A 1 67 ? 21.189 -1.253 1.527 1.00 0.00 49 ASP A C 5
ATOM 5680 O O . ASP A 1 67 ? 22.243 -0.692 1.183 1.00 0.00 49 ASP A O 5
ATOM 5689 N N . GLU A 1 68 ? 20.978 -2.576 1.403 1.00 0.00 50 GLU A N 5
ATOM 5690 C CA . GLU A 1 68 ? 21.961 -3.499 0.813 1.00 0.00 50 GLU A CA 5
ATOM 5691 C C . GLU A 1 68 ? 22.035 -3.303 -0.718 1.00 0.00 50 GLU A C 5
ATOM 5692 O O . GLU A 1 68 ? 23.118 -3.148 -1.268 1.00 0.00 50 GLU A O 5
ATOM 5704 N N . ILE A 1 69 ? 20.855 -3.282 -1.372 1.00 0.00 51 ILE A N 5
ATOM 5705 C CA . ILE A 1 69 ? 20.706 -3.089 -2.844 1.00 0.00 51 ILE A CA 5
ATOM 5706 C C . ILE A 1 69 ? 21.390 -1.780 -3.312 1.00 0.00 51 ILE A C 5
ATOM 5707 O O . ILE A 1 69 ? 21.991 -1.723 -4.398 1.00 0.00 51 ILE A O 5
ATOM 5723 N N . LEU A 1 70 ? 21.306 -0.757 -2.455 1.00 0.00 52 LEU A N 5
ATOM 5724 C CA . LEU A 1 70 ? 21.852 0.583 -2.720 1.00 0.00 52 LEU A CA 5
ATOM 5725 C C . LEU A 1 70 ? 23.392 0.530 -2.664 1.00 0.00 52 LEU A C 5
ATOM 5726 O O . LEU A 1 70 ? 24.084 1.101 -3.520 1.00 0.00 52 LEU A O 5
ATOM 5742 N N . GLN A 1 71 ? 23.893 -0.168 -1.629 1.00 0.00 53 GLN A N 5
ATOM 5743 C CA . GLN A 1 71 ? 25.329 -0.401 -1.412 1.00 0.00 53 GLN A CA 5
ATOM 5744 C C . GLN A 1 71 ? 25.937 -1.141 -2.615 1.00 0.00 53 GLN A C 5
ATOM 5745 O O . GLN A 1 71 ? 27.012 -0.775 -3.115 1.00 0.00 53 GLN A O 5
ATOM 5759 N N . GLN A 1 72 ? 25.192 -2.159 -3.078 1.00 0.00 54 GLN A N 5
ATOM 5760 C CA . GLN A 1 72 ? 25.575 -3.005 -4.212 1.00 0.00 54 GLN A CA 5
ATOM 5761 C C . GLN A 1 72 ? 25.711 -2.168 -5.491 1.00 0.00 54 GLN A C 5
ATOM 5762 O O . GLN A 1 72 ? 26.686 -2.322 -6.220 1.00 0.00 54 GLN A O 5
ATOM 5776 N N . HIS A 1 73 ? 24.750 -1.241 -5.713 1.00 0.00 55 HIS A N 5
ATOM 5777 C CA . HIS A 1 73 ? 24.760 -0.334 -6.883 1.00 0.00 55 HIS A CA 5
ATOM 5778 C C . HIS A 1 73 ? 26.071 0.472 -6.941 1.00 0.00 55 HIS A C 5
ATOM 5779 O O . HIS A 1 73 ? 26.652 0.657 -8.025 1.00 0.00 55 HIS A O 5
ATOM 5794 N N . LYS A 1 74 ? 26.520 0.947 -5.762 1.00 0.00 56 LYS A N 5
ATOM 5795 C CA . LYS A 1 74 ? 27.751 1.737 -5.640 1.00 0.00 56 LYS A CA 5
ATOM 5796 C C . LYS A 1 74 ? 28.971 0.884 -6.023 1.00 0.00 56 LYS A C 5
ATOM 5797 O O . LYS A 1 74 ? 29.639 1.173 -7.018 1.00 0.00 56 LYS A O 5
ATOM 5816 N N . LEU A 1 75 ? 29.195 -0.207 -5.254 1.00 0.00 57 LEU A N 5
ATOM 5817 C CA . LEU A 1 75 ? 30.445 -0.994 -5.311 1.00 0.00 57 LEU A CA 5
ATOM 5818 C C . LEU A 1 75 ? 30.634 -1.726 -6.660 1.00 0.00 57 LEU A C 5
ATOM 5819 O O . LEU A 1 75 ? 31.769 -1.906 -7.098 1.00 0.00 57 LEU A O 5
ATOM 5835 N N . LYS A 1 76 ? 29.517 -2.124 -7.308 1.00 0.00 58 LYS A N 5
ATOM 5836 C CA . LYS A 1 76 ? 29.542 -2.800 -8.634 1.00 0.00 58 LYS A CA 5
ATOM 5837 C C . LYS A 1 76 ? 30.113 -1.862 -9.711 1.00 0.00 58 LYS A C 5
ATOM 5838 O O . LYS A 1 76 ? 31.033 -2.241 -10.442 1.00 0.00 58 LYS A O 5
ATOM 5857 N N . MET A 1 77 ? 29.553 -0.641 -9.779 1.00 0.00 59 MET A N 5
ATOM 5858 C CA . MET A 1 77 ? 29.989 0.405 -10.729 1.00 0.00 59 MET A CA 5
ATOM 5859 C C . MET A 1 77 ? 31.404 0.899 -10.379 1.00 0.00 59 MET A C 5
ATOM 5860 O O . MET A 1 77 ? 32.217 1.161 -11.261 1.00 0.00 59 MET A O 5
ATOM 5874 N N . GLU A 1 78 ? 31.678 0.971 -9.079 1.00 0.00 60 GLU A N 5
ATOM 5875 C CA . GLU A 1 78 ? 32.939 1.490 -8.519 1.00 0.00 60 GLU A CA 5
ATOM 5876 C C . GLU A 1 78 ? 34.154 0.625 -8.925 1.00 0.00 60 GLU A C 5
ATOM 5877 O O . GLU A 1 78 ? 35.160 1.155 -9.419 1.00 0.00 60 GLU A O 5
ATOM 5889 N N . LYS A 1 79 ? 34.034 -0.710 -8.728 1.00 0.00 61 LYS A N 5
ATOM 5890 C CA . LYS A 1 79 ? 35.143 -1.663 -8.966 1.00 0.00 61 LYS A CA 5
ATOM 5891 C C . LYS A 1 79 ? 35.427 -1.842 -10.467 1.00 0.00 61 LYS A C 5
ATOM 5892 O O . LYS A 1 79 ? 36.592 -1.955 -10.866 1.00 0.00 61 LYS A O 5
ATOM 5911 N N . GLU A 1 80 ? 34.352 -1.870 -11.291 1.00 0.00 62 GLU A N 5
ATOM 5912 C CA . GLU A 1 80 ? 34.468 -2.090 -12.748 1.00 0.00 62 GLU A CA 5
ATOM 5913 C C . GLU A 1 80 ? 35.015 -0.826 -13.424 1.00 0.00 62 GLU A C 5
ATOM 5914 O O . GLU A 1 80 ? 35.779 -0.929 -14.376 1.00 0.00 62 GLU A O 5
ATOM 5926 N N . ARG A 1 81 ? 34.627 0.363 -12.899 1.00 0.00 63 ARG A N 5
ATOM 5927 C CA . ARG A 1 81 ? 35.069 1.670 -13.441 1.00 0.00 63 ARG A CA 5
ATOM 5928 C C . ARG A 1 81 ? 36.553 1.894 -13.145 1.00 0.00 63 ARG A C 5
ATOM 5929 O O . ARG A 1 81 ? 37.273 2.491 -13.953 1.00 0.00 63 ARG A O 5
ATOM 5950 N N . ASN A 1 82 ? 36.991 1.382 -11.990 1.00 0.00 64 ASN A N 5
ATOM 5951 C CA . ASN A 1 82 ? 38.402 1.388 -11.602 1.00 0.00 64 ASN A CA 5
ATOM 5952 C C . ASN A 1 82 ? 39.213 0.461 -12.544 1.00 0.00 64 ASN A C 5
ATOM 5953 O O . ASN A 1 82 ? 40.209 0.888 -13.141 1.00 0.00 64 ASN A O 5
ATOM 5964 N N . ALA A 1 83 ? 38.715 -0.783 -12.709 1.00 0.00 65 ALA A N 5
ATOM 5965 C CA . ALA A 1 83 ? 39.401 -1.866 -13.458 1.00 0.00 65 ALA A CA 5
ATOM 5966 C C . ALA A 1 83 ? 39.466 -1.590 -14.978 1.00 0.00 65 ALA A C 5
ATOM 5967 O O . ALA A 1 83 ? 40.463 -1.918 -15.631 1.00 0.00 65 ALA A O 5
ATOM 5974 N N . ARG A 1 84 ? 38.405 -0.956 -15.524 1.00 0.00 66 ARG A N 5
ATOM 5975 C CA . ARG A 1 84 ? 38.279 -0.700 -16.980 1.00 0.00 66 ARG A CA 5
ATOM 5976 C C . ARG A 1 84 ? 39.238 0.420 -17.430 1.00 0.00 66 ARG A C 5
ATOM 5977 O O . ARG A 1 84 ? 39.516 0.553 -18.620 1.00 0.00 66 ARG A O 5
ATOM 5998 N N . ARG A 1 85 ? 39.702 1.259 -16.473 1.00 0.00 67 ARG A N 5
ATOM 5999 C CA . ARG A 1 85 ? 40.690 2.336 -16.751 1.00 0.00 67 ARG A CA 5
ATOM 6000 C C . ARG A 1 85 ? 42.127 1.847 -16.464 1.00 0.00 67 ARG A C 5
ATOM 6001 O O . ARG A 1 85 ? 43.105 2.505 -16.845 1.00 0.00 67 ARG A O 5
ATOM 6022 N N . LYS A 1 86 ? 42.243 0.697 -15.775 1.00 0.00 68 LYS A N 5
ATOM 6023 C CA . LYS A 1 86 ? 43.516 -0.017 -15.593 1.00 0.00 68 LYS A CA 5
ATOM 6024 C C . LYS A 1 86 ? 43.758 -0.891 -16.835 1.00 0.00 68 LYS A C 5
ATOM 6025 O O . LYS A 1 86 ? 43.206 -1.997 -16.935 1.00 0.00 68 LYS A O 5
ATOM 6044 N N . LYS A 1 87 ? 44.548 -0.341 -17.792 1.00 0.00 69 LYS A N 5
ATOM 6045 C CA . LYS A 1 87 ? 44.852 -0.977 -19.094 1.00 0.00 69 LYS A CA 5
ATOM 6046 C C . LYS A 1 87 ? 43.551 -1.207 -19.898 1.00 0.00 69 LYS A C 5
ATOM 6047 O O . LYS A 1 87 ? 43.009 -2.317 -19.937 1.00 0.00 69 LYS A O 5
ATOM 6066 N N . LYS A 1 88 ? 43.037 -0.112 -20.483 1.00 0.00 70 LYS A N 5
ATOM 6067 C CA . LYS A 1 88 ? 41.736 -0.096 -21.186 1.00 0.00 70 LYS A CA 5
ATOM 6068 C C . LYS A 1 88 ? 41.794 -0.895 -22.512 1.00 0.00 70 LYS A C 5
ATOM 6069 O O . LYS A 1 88 ? 42.780 -0.828 -23.260 1.00 0.00 70 LYS A O 5
ATOM 6088 N N . LYS A 1 89 ? 40.716 -1.638 -22.779 1.00 0.00 71 LYS A N 5
ATOM 6089 C CA . LYS A 1 89 ? 40.528 -2.415 -24.008 1.00 0.00 71 LYS A CA 5
ATOM 6090 C C . LYS A 1 89 ? 39.009 -2.641 -24.202 1.00 0.00 71 LYS A C 5
ATOM 6091 O O . LYS A 1 89 ? 38.408 -3.365 -23.387 1.00 0.00 71 LYS A O 5
ATOM 6111 N N . TRP A 1 19 ? 2.599 1.285 -0.694 1.00 0.00 1 TRP A N 6
ATOM 6112 C CA . TRP A 1 19 ? 3.153 1.128 -2.058 1.00 0.00 1 TRP A CA 6
ATOM 6113 C C . TRP A 1 19 ? 2.926 -0.317 -2.544 1.00 0.00 1 TRP A C 6
ATOM 6114 O O . TRP A 1 19 ? 3.610 -1.245 -2.088 1.00 0.00 1 TRP A O 6
ATOM 6135 N N . THR A 1 20 ? 1.955 -0.498 -3.458 1.00 0.00 2 THR A N 6
ATOM 6136 C CA . THR A 1 20 ? 1.651 -1.802 -4.084 1.00 0.00 2 THR A CA 6
ATOM 6137 C C . THR A 1 20 ? 2.867 -2.304 -4.914 1.00 0.00 2 THR A C 6
ATOM 6138 O O . THR A 1 20 ? 3.752 -1.510 -5.258 1.00 0.00 2 THR A O 6
ATOM 6149 N N . GLU A 1 21 ? 2.891 -3.612 -5.231 1.00 0.00 3 GLU A N 6
ATOM 6150 C CA . GLU A 1 21 ? 4.020 -4.294 -5.917 1.00 0.00 3 GLU A CA 6
ATOM 6151 C C . GLU A 1 21 ? 4.466 -3.578 -7.213 1.00 0.00 3 GLU A C 6
ATOM 6152 O O . GLU A 1 21 ? 5.648 -3.630 -7.581 1.00 0.00 3 GLU A O 6
ATOM 6164 N N . GLU A 1 22 ? 3.521 -2.896 -7.874 1.00 0.00 4 GLU A N 6
ATOM 6165 C CA . GLU A 1 22 ? 3.766 -2.204 -9.149 1.00 0.00 4 GLU A CA 6
ATOM 6166 C C . GLU A 1 22 ? 4.801 -1.071 -8.969 1.00 0.00 4 GLU A C 6
ATOM 6167 O O . GLU A 1 22 ? 5.841 -1.042 -9.643 1.00 0.00 4 GLU A O 6
ATOM 6179 N N . GLU A 1 23 ? 4.503 -0.161 -8.028 1.00 0.00 5 GLU A N 6
ATOM 6180 C CA . GLU A 1 23 ? 5.366 0.996 -7.706 1.00 0.00 5 GLU A CA 6
ATOM 6181 C C . GLU A 1 23 ? 6.555 0.582 -6.821 1.00 0.00 5 GLU A C 6
ATOM 6182 O O . GLU A 1 23 ? 7.571 1.265 -6.820 1.00 0.00 5 GLU A O 6
ATOM 6194 N N . MET A 1 24 ? 6.383 -0.496 -6.027 1.00 0.00 6 MET A N 6
ATOM 6195 C CA . MET A 1 24 ? 7.450 -1.062 -5.160 1.00 0.00 6 MET A CA 6
ATOM 6196 C C . MET A 1 24 ? 8.734 -1.357 -5.966 1.00 0.00 6 MET A C 6
ATOM 6197 O O . MET A 1 24 ? 9.823 -0.901 -5.599 1.00 0.00 6 MET A O 6
ATOM 6211 N N . GLY A 1 25 ? 8.579 -2.115 -7.065 1.00 0.00 7 GLY A N 6
ATOM 6212 C CA . GLY A 1 25 ? 9.691 -2.452 -7.962 1.00 0.00 7 GLY A CA 6
ATOM 6213 C C . GLY A 1 25 ? 10.281 -1.231 -8.661 1.00 0.00 7 GLY A C 6
ATOM 6214 O O . GLY A 1 25 ? 11.488 -1.172 -8.905 1.00 0.00 7 GLY A O 6
ATOM 6218 N N . THR A 1 26 ? 9.410 -0.256 -8.968 1.00 0.00 8 THR A N 6
ATOM 6219 C CA . THR A 1 26 ? 9.784 1.003 -9.639 1.00 0.00 8 THR A CA 6
ATOM 6220 C C . THR A 1 26 ? 10.610 1.911 -8.695 1.00 0.00 8 THR A C 6
ATOM 6221 O O . THR A 1 26 ? 11.579 2.553 -9.123 1.00 0.00 8 THR A O 6
ATOM 6232 N N . ALA A 1 27 ? 10.223 1.936 -7.401 1.00 0.00 9 ALA A N 6
ATOM 6233 C CA . ALA A 1 27 ? 10.875 2.779 -6.374 1.00 0.00 9 ALA A CA 6
ATOM 6234 C C . ALA A 1 27 ? 12.198 2.154 -5.931 1.00 0.00 9 ALA A C 6
ATOM 6235 O O . ALA A 1 27 ? 13.172 2.862 -5.688 1.00 0.00 9 ALA A O 6
ATOM 6242 N N . LYS A 1 28 ? 12.203 0.812 -5.840 1.00 0.00 10 LYS A N 6
ATOM 6243 C CA . LYS A 1 28 ? 13.416 0.023 -5.556 1.00 0.00 10 LYS A CA 6
ATOM 6244 C C . LYS A 1 28 ? 14.446 0.229 -6.683 1.00 0.00 10 LYS A C 6
ATOM 6245 O O . LYS A 1 28 ? 15.632 0.400 -6.414 1.00 0.00 10 LYS A O 6
ATOM 6264 N N . LYS A 1 29 ? 13.952 0.220 -7.941 1.00 0.00 11 LYS A N 6
ATOM 6265 C CA . LYS A 1 29 ? 14.763 0.500 -9.148 1.00 0.00 11 LYS A CA 6
ATOM 6266 C C . LYS A 1 29 ? 15.338 1.924 -9.080 1.00 0.00 11 LYS A C 6
ATOM 6267 O O . LYS A 1 29 ? 16.500 2.137 -9.423 1.00 0.00 11 LYS A O 6
ATOM 6286 N N . GLY A 1 30 ? 14.509 2.884 -8.633 1.00 0.00 12 GLY A N 6
ATOM 6287 C CA . GLY A 1 30 ? 14.938 4.276 -8.502 1.00 0.00 12 GLY A CA 6
ATOM 6288 C C . GLY A 1 30 ? 16.069 4.458 -7.501 1.00 0.00 12 GLY A C 6
ATOM 6289 O O . GLY A 1 30 ? 17.078 5.098 -7.796 1.00 0.00 12 GLY A O 6
ATOM 6293 N N . LEU A 1 31 ? 15.885 3.876 -6.320 1.00 0.00 13 LEU A N 6
ATOM 6294 C CA . LEU A 1 31 ? 16.857 3.925 -5.215 1.00 0.00 13 LEU A CA 6
ATOM 6295 C C . LEU A 1 31 ? 18.113 3.105 -5.565 1.00 0.00 13 LEU A C 6
ATOM 6296 O O . LEU A 1 31 ? 19.207 3.399 -5.084 1.00 0.00 13 LEU A O 6
ATOM 6312 N N . LEU A 1 32 ? 17.939 2.093 -6.436 1.00 0.00 14 LEU A N 6
ATOM 6313 C CA . LEU A 1 32 ? 19.042 1.254 -6.928 1.00 0.00 14 LEU A CA 6
ATOM 6314 C C . LEU A 1 32 ? 19.873 2.004 -7.983 1.00 0.00 14 LEU A C 6
ATOM 6315 O O . LEU A 1 32 ? 21.083 1.897 -7.995 1.00 0.00 14 LEU A O 6
ATOM 6331 N N . GLU A 1 33 ? 19.213 2.772 -8.856 1.00 0.00 15 GLU A N 6
ATOM 6332 C CA . GLU A 1 33 ? 19.879 3.432 -10.003 1.00 0.00 15 GLU A CA 6
ATOM 6333 C C . GLU A 1 33 ? 20.310 4.862 -9.635 1.00 0.00 15 GLU A C 6
ATOM 6334 O O . GLU A 1 33 ? 21.504 5.182 -9.620 1.00 0.00 15 GLU A O 6
ATOM 6346 N N . HIS A 1 34 ? 19.314 5.701 -9.325 1.00 0.00 16 HIS A N 6
ATOM 6347 C CA . HIS A 1 34 ? 19.503 7.144 -9.065 1.00 0.00 16 HIS A CA 6
ATOM 6348 C C . HIS A 1 34 ? 20.030 7.402 -7.643 1.00 0.00 16 HIS A C 6
ATOM 6349 O O . HIS A 1 34 ? 20.730 8.392 -7.403 1.00 0.00 16 HIS A O 6
ATOM 6364 N N . GLY A 1 35 ? 19.679 6.504 -6.708 1.00 0.00 17 GLY A N 6
ATOM 6365 C CA . GLY A 1 35 ? 20.129 6.605 -5.314 1.00 0.00 17 GLY A CA 6
ATOM 6366 C C . GLY A 1 35 ? 19.070 7.178 -4.389 1.00 0.00 17 GLY A C 6
ATOM 6367 O O . GLY A 1 35 ? 17.880 7.108 -4.687 1.00 0.00 17 GLY A O 6
ATOM 6371 N N . ARG A 1 36 ? 19.504 7.770 -3.263 1.00 0.00 18 ARG A N 6
ATOM 6372 C CA . ARG A 1 36 ? 18.600 8.313 -2.225 1.00 0.00 18 ARG A CA 6
ATOM 6373 C C . ARG A 1 36 ? 18.212 9.781 -2.497 1.00 0.00 18 ARG A C 6
ATOM 6374 O O . ARG A 1 36 ? 17.781 10.485 -1.582 1.00 0.00 18 ARG A O 6
ATOM 6395 N N . ASN A 1 37 ? 18.369 10.234 -3.748 1.00 0.00 19 ASN A N 6
ATOM 6396 C CA . ASN A 1 37 ? 17.982 11.591 -4.157 1.00 0.00 19 ASN A CA 6
ATOM 6397 C C . ASN A 1 37 ? 16.451 11.657 -4.258 1.00 0.00 19 ASN A C 6
ATOM 6398 O O . ASN A 1 37 ? 15.883 11.408 -5.322 1.00 0.00 19 ASN A O 6
ATOM 6409 N N . TRP A 1 38 ? 15.801 11.966 -3.116 1.00 0.00 20 TRP A N 6
ATOM 6410 C CA . TRP A 1 38 ? 14.342 11.845 -2.944 1.00 0.00 20 TRP A CA 6
ATOM 6411 C C . TRP A 1 38 ? 13.566 12.731 -3.942 1.00 0.00 20 TRP A C 6
ATOM 6412 O O . TRP A 1 38 ? 12.434 12.413 -4.292 1.00 0.00 20 TRP A O 6
ATOM 6433 N N . SER A 1 39 ? 14.184 13.845 -4.383 1.00 0.00 21 SER A N 6
ATOM 6434 C CA . SER A 1 39 ? 13.593 14.757 -5.382 1.00 0.00 21 SER A CA 6
ATOM 6435 C C . SER A 1 39 ? 13.484 14.065 -6.758 1.00 0.00 21 SER A C 6
ATOM 6436 O O . SER A 1 39 ? 12.500 14.252 -7.488 1.00 0.00 21 SER A O 6
ATOM 6444 N N . ALA A 1 40 ? 14.502 13.259 -7.094 1.00 0.00 22 ALA A N 6
ATOM 6445 C CA . ALA A 1 40 ? 14.539 12.504 -8.359 1.00 0.00 22 ALA A CA 6
ATOM 6446 C C . ALA A 1 40 ? 13.580 11.301 -8.302 1.00 0.00 22 ALA A C 6
ATOM 6447 O O . ALA A 1 40 ? 12.798 11.072 -9.240 1.00 0.00 22 ALA A O 6
ATOM 6454 N N . ILE A 1 41 ? 13.621 10.567 -7.167 1.00 0.00 23 ILE A N 6
ATOM 6455 C CA . ILE A 1 41 ? 12.861 9.312 -6.997 1.00 0.00 23 ILE A CA 6
ATOM 6456 C C . ILE A 1 41 ? 11.360 9.607 -6.966 1.00 0.00 23 ILE A C 6
ATOM 6457 O O . ILE A 1 41 ? 10.602 9.050 -7.738 1.00 0.00 23 ILE A O 6
ATOM 6473 N N . ALA A 1 42 ? 10.961 10.534 -6.096 1.00 0.00 24 ALA A N 6
ATOM 6474 C CA . ALA A 1 42 ? 9.542 10.870 -5.849 1.00 0.00 24 ALA A CA 6
ATOM 6475 C C . ALA A 1 42 ? 8.862 11.560 -7.045 1.00 0.00 24 ALA A C 6
ATOM 6476 O O . ALA A 1 42 ? 7.632 11.583 -7.122 1.00 0.00 24 ALA A O 6
ATOM 6483 N N . ARG A 1 43 ? 9.658 12.179 -7.928 1.00 0.00 25 ARG A N 6
ATOM 6484 C CA . ARG A 1 43 ? 9.146 12.816 -9.161 1.00 0.00 25 ARG A CA 6
ATOM 6485 C C . ARG A 1 43 ? 8.918 11.751 -10.251 1.00 0.00 25 ARG A C 6
ATOM 6486 O O . ARG A 1 43 ? 8.008 11.873 -11.075 1.00 0.00 25 ARG A O 6
ATOM 6507 N N . MET A 1 44 ? 9.772 10.714 -10.249 1.00 0.00 26 MET A N 6
ATOM 6508 C CA . MET A 1 44 ? 9.691 9.588 -11.202 1.00 0.00 26 MET A CA 6
ATOM 6509 C C . MET A 1 44 ? 8.579 8.593 -10.807 1.00 0.00 26 MET A C 6
ATOM 6510 O O . MET A 1 44 ? 7.641 8.354 -11.567 1.00 0.00 26 MET A O 6
ATOM 6524 N N . VAL A 1 45 ? 8.703 8.035 -9.594 1.00 0.00 27 VAL A N 6
ATOM 6525 C CA . VAL A 1 45 ? 7.861 6.929 -9.100 1.00 0.00 27 VAL A CA 6
ATOM 6526 C C . VAL A 1 45 ? 6.549 7.451 -8.471 1.00 0.00 27 VAL A C 6
ATOM 6527 O O . VAL A 1 45 ? 5.478 6.878 -8.693 1.00 0.00 27 VAL A O 6
ATOM 6540 N N . GLY A 1 46 ? 6.664 8.539 -7.680 1.00 0.00 28 GLY A N 6
ATOM 6541 C CA . GLY A 1 46 ? 5.521 9.170 -7.019 1.00 0.00 28 GLY A CA 6
ATOM 6542 C C . GLY A 1 46 ? 4.769 10.109 -7.946 1.00 0.00 28 GLY A C 6
ATOM 6543 O O . GLY A 1 46 ? 3.533 10.177 -7.911 1.00 0.00 28 GLY A O 6
ATOM 6547 N N . SER A 1 47 ? 5.560 10.855 -8.760 1.00 0.00 29 SER A N 6
ATOM 6548 C CA . SER A 1 47 ? 5.074 11.860 -9.733 1.00 0.00 29 SER A CA 6
ATOM 6549 C C . SER A 1 47 ? 4.392 13.064 -9.034 1.00 0.00 29 SER A C 6
ATOM 6550 O O . SER A 1 47 ? 3.802 13.923 -9.699 1.00 0.00 29 SER A O 6
ATOM 6558 N N . LYS A 1 48 ? 4.512 13.160 -7.683 1.00 0.00 30 LYS A N 6
ATOM 6559 C CA . LYS A 1 48 ? 3.779 14.164 -6.885 1.00 0.00 30 LYS A CA 6
ATOM 6560 C C . LYS A 1 48 ? 4.701 14.869 -5.868 1.00 0.00 30 LYS A C 6
ATOM 6561 O O . LYS A 1 48 ? 5.171 15.987 -6.123 1.00 0.00 30 LYS A O 6
ATOM 6580 N N . THR A 1 49 ? 5.002 14.191 -4.740 1.00 0.00 31 THR A N 6
ATOM 6581 C CA . THR A 1 49 ? 5.598 14.834 -3.547 1.00 0.00 31 THR A CA 6
ATOM 6582 C C . THR A 1 49 ? 6.899 14.131 -3.121 1.00 0.00 31 THR A C 6
ATOM 6583 O O . THR A 1 49 ? 6.943 12.903 -3.100 1.00 0.00 31 THR A O 6
ATOM 6594 N N . VAL A 1 50 ? 7.940 14.919 -2.770 1.00 0.00 32 VAL A N 6
ATOM 6595 C CA . VAL A 1 50 ? 9.233 14.395 -2.250 1.00 0.00 32 VAL A CA 6
ATOM 6596 C C . VAL A 1 50 ? 9.028 13.604 -0.941 1.00 0.00 32 VAL A C 6
ATOM 6597 O O . VAL A 1 50 ? 9.623 12.527 -0.754 1.00 0.00 32 VAL A O 6
ATOM 6610 N N . SER A 1 51 ? 8.147 14.144 -0.072 1.00 0.00 33 SER A N 6
ATOM 6611 C CA . SER A 1 51 ? 7.783 13.536 1.223 1.00 0.00 33 SER A CA 6
ATOM 6612 C C . SER A 1 51 ? 7.210 12.113 1.049 1.00 0.00 33 SER A C 6
ATOM 6613 O O . SER A 1 51 ? 7.367 11.283 1.931 1.00 0.00 33 SER A O 6
ATOM 6621 N N . GLN A 1 52 ? 6.573 11.848 -0.109 1.00 0.00 34 GLN A N 6
ATOM 6622 C CA . GLN A 1 52 ? 5.944 10.545 -0.416 1.00 0.00 34 GLN A CA 6
ATOM 6623 C C . GLN A 1 52 ? 6.992 9.403 -0.439 1.00 0.00 34 GLN A C 6
ATOM 6624 O O . GLN A 1 52 ? 6.807 8.358 0.202 1.00 0.00 34 GLN A O 6
ATOM 6638 N N . CYS A 1 53 ? 8.104 9.636 -1.171 1.00 0.00 35 CYS A N 6
ATOM 6639 C CA . CYS A 1 53 ? 9.217 8.661 -1.285 1.00 0.00 35 CYS A CA 6
ATOM 6640 C C . CYS A 1 53 ? 10.027 8.591 0.016 1.00 0.00 35 CYS A C 6
ATOM 6641 O O . CYS A 1 53 ? 10.671 7.575 0.304 1.00 0.00 35 CYS A O 6
ATOM 6649 N N . LYS A 1 54 ? 10.022 9.690 0.783 1.00 0.00 36 LYS A N 6
ATOM 6650 C CA . LYS A 1 54 ? 10.608 9.699 2.128 1.00 0.00 36 LYS A CA 6
ATOM 6651 C C . LYS A 1 54 ? 9.819 8.775 3.060 1.00 0.00 36 LYS A C 6
ATOM 6652 O O . LYS A 1 54 ? 10.404 8.037 3.850 1.00 0.00 36 LYS A O 6
ATOM 6671 N N . ASN A 1 55 ? 8.479 8.823 2.946 1.00 0.00 37 ASN A N 6
ATOM 6672 C CA . ASN A 1 55 ? 7.583 8.028 3.800 1.00 0.00 37 ASN A CA 6
ATOM 6673 C C . ASN A 1 55 ? 7.748 6.523 3.502 1.00 0.00 37 ASN A C 6
ATOM 6674 O O . ASN A 1 55 ? 7.574 5.699 4.395 1.00 0.00 37 ASN A O 6
ATOM 6685 N N . PHE A 1 56 ? 8.106 6.190 2.235 1.00 0.00 38 PHE A N 6
ATOM 6686 C CA . PHE A 1 56 ? 8.476 4.808 1.806 1.00 0.00 38 PHE A CA 6
ATOM 6687 C C . PHE A 1 56 ? 9.538 4.219 2.755 1.00 0.00 38 PHE A C 6
ATOM 6688 O O . PHE A 1 56 ? 9.426 3.078 3.219 1.00 0.00 38 PHE A O 6
ATOM 6705 N N . TYR A 1 57 ? 10.535 5.066 3.057 1.00 0.00 39 TYR A N 6
ATOM 6706 C CA . TYR A 1 57 ? 11.739 4.697 3.813 1.00 0.00 39 TYR A CA 6
ATOM 6707 C C . TYR A 1 57 ? 11.415 4.290 5.265 1.00 0.00 39 TYR A C 6
ATOM 6708 O O . TYR A 1 57 ? 12.087 3.431 5.842 1.00 0.00 39 TYR A O 6
ATOM 6726 N N . PHE A 1 58 ? 10.386 4.929 5.847 1.00 0.00 40 PHE A N 6
ATOM 6727 C CA . PHE A 1 58 ? 10.032 4.756 7.272 1.00 0.00 40 PHE A CA 6
ATOM 6728 C C . PHE A 1 58 ? 8.874 3.759 7.460 1.00 0.00 40 PHE A C 6
ATOM 6729 O O . PHE A 1 58 ? 8.864 2.997 8.431 1.00 0.00 40 PHE A O 6
ATOM 6746 N N . ASN A 1 59 ? 7.912 3.763 6.520 1.00 0.00 41 ASN A N 6
ATOM 6747 C CA . ASN A 1 59 ? 6.686 2.931 6.605 1.00 0.00 41 ASN A CA 6
ATOM 6748 C C . ASN A 1 59 ? 7.001 1.455 6.292 1.00 0.00 41 ASN A C 6
ATOM 6749 O O . ASN A 1 59 ? 6.267 0.557 6.720 1.00 0.00 41 ASN A O 6
ATOM 6760 N N . TYR A 1 60 ? 8.096 1.205 5.548 1.00 0.00 42 TYR A N 6
ATOM 6761 C CA . TYR A 1 60 ? 8.516 -0.157 5.181 1.00 0.00 42 TYR A CA 6
ATOM 6762 C C . TYR A 1 60 ? 9.652 -0.655 6.074 1.00 0.00 42 TYR A C 6
ATOM 6763 O O . TYR A 1 60 ? 10.822 -0.323 5.875 1.00 0.00 42 TYR A O 6
ATOM 6781 N N . LYS A 1 61 ? 9.254 -1.406 7.108 1.00 0.00 43 LYS A N 6
ATOM 6782 C CA . LYS A 1 61 ? 10.150 -2.193 7.965 1.00 0.00 43 LYS A CA 6
ATOM 6783 C C . LYS A 1 61 ? 9.984 -3.674 7.599 1.00 0.00 43 LYS A C 6
ATOM 6784 O O . LYS A 1 61 ? 9.023 -4.039 6.901 1.00 0.00 43 LYS A O 6
ATOM 6803 N N . LYS A 1 62 ? 10.929 -4.522 8.058 1.00 0.00 44 LYS A N 6
ATOM 6804 C CA . LYS A 1 62 ? 10.897 -5.997 7.851 1.00 0.00 44 LYS A CA 6
ATOM 6805 C C . LYS A 1 62 ? 11.063 -6.400 6.361 1.00 0.00 44 LYS A C 6
ATOM 6806 O O . LYS A 1 62 ? 11.004 -7.588 6.032 1.00 0.00 44 LYS A O 6
ATOM 6825 N N . ARG A 1 63 ? 11.304 -5.412 5.473 1.00 0.00 45 ARG A N 6
ATOM 6826 C CA . ARG A 1 63 ? 11.319 -5.606 4.006 1.00 0.00 45 ARG A CA 6
ATOM 6827 C C . ARG A 1 63 ? 12.543 -4.903 3.390 1.00 0.00 45 ARG A C 6
ATOM 6828 O O . ARG A 1 63 ? 12.554 -3.669 3.312 1.00 0.00 45 ARG A O 6
ATOM 6849 N N . GLN A 1 64 ? 13.560 -5.707 3.006 1.00 0.00 46 GLN A N 6
ATOM 6850 C CA . GLN A 1 64 ? 14.720 -5.292 2.170 1.00 0.00 46 GLN A CA 6
ATOM 6851 C C . GLN A 1 64 ? 15.366 -3.954 2.611 1.00 0.00 46 GLN A C 6
ATOM 6852 O O . GLN A 1 64 ? 14.890 -2.875 2.225 1.00 0.00 46 GLN A O 6
ATOM 6866 N N . ASN A 1 65 ? 16.450 -4.027 3.411 1.00 0.00 47 ASN A N 6
ATOM 6867 C CA . ASN A 1 65 ? 17.104 -2.824 3.956 1.00 0.00 47 ASN A CA 6
ATOM 6868 C C . ASN A 1 65 ? 17.709 -1.985 2.805 1.00 0.00 47 ASN A C 6
ATOM 6869 O O . ASN A 1 65 ? 18.443 -2.502 1.958 1.00 0.00 47 ASN A O 6
ATOM 6880 N N . LEU A 1 66 ? 17.334 -0.701 2.774 1.00 0.00 48 LEU A N 6
ATOM 6881 C CA . LEU A 1 66 ? 17.694 0.240 1.701 1.00 0.00 48 LEU A CA 6
ATOM 6882 C C . LEU A 1 66 ? 19.220 0.457 1.633 1.00 0.00 48 LEU A C 6
ATOM 6883 O O . LEU A 1 66 ? 19.778 0.718 0.559 1.00 0.00 48 LEU A O 6
ATOM 6899 N N . ASP A 1 67 ? 19.880 0.292 2.784 1.00 0.00 49 ASP A N 6
ATOM 6900 C CA . ASP A 1 67 ? 21.333 0.469 2.910 1.00 0.00 49 ASP A CA 6
ATOM 6901 C C . ASP A 1 67 ? 22.104 -0.583 2.075 1.00 0.00 49 ASP A C 6
ATOM 6902 O O . ASP A 1 67 ? 23.180 -0.288 1.545 1.00 0.00 49 ASP A O 6
ATOM 6911 N N . GLU A 1 68 ? 21.521 -1.795 1.946 1.00 0.00 50 GLU A N 6
ATOM 6912 C CA . GLU A 1 68 ? 22.098 -2.885 1.134 1.00 0.00 50 GLU A CA 6
ATOM 6913 C C . GLU A 1 68 ? 21.905 -2.593 -0.363 1.00 0.00 50 GLU A C 6
ATOM 6914 O O . GLU A 1 68 ? 22.800 -2.850 -1.157 1.00 0.00 50 GLU A O 6
ATOM 6926 N N . ILE A 1 69 ? 20.729 -2.042 -0.727 1.00 0.00 51 ILE A N 6
ATOM 6927 C CA . ILE A 1 69 ? 20.393 -1.686 -2.129 1.00 0.00 51 ILE A CA 6
ATOM 6928 C C . ILE A 1 69 ? 21.441 -0.701 -2.706 1.00 0.00 51 ILE A C 6
ATOM 6929 O O . ILE A 1 69 ? 21.967 -0.899 -3.813 1.00 0.00 51 ILE A O 6
ATOM 6945 N N . LEU A 1 70 ? 21.756 0.328 -1.913 1.00 0.00 52 LEU A N 6
ATOM 6946 C CA . LEU A 1 70 ? 22.757 1.349 -2.275 1.00 0.00 52 LEU A CA 6
ATOM 6947 C C . LEU A 1 70 ? 24.192 0.790 -2.208 1.00 0.00 52 LEU A C 6
ATOM 6948 O O . LEU A 1 70 ? 25.060 1.222 -2.977 1.00 0.00 52 LEU A O 6
ATOM 6964 N N . GLN A 1 71 ? 24.433 -0.174 -1.293 1.00 0.00 53 GLN A N 6
ATOM 6965 C CA . GLN A 1 71 ? 25.757 -0.817 -1.135 1.00 0.00 53 GLN A CA 6
ATOM 6966 C C . GLN A 1 71 ? 26.118 -1.621 -2.383 1.00 0.00 53 GLN A C 6
ATOM 6967 O O . GLN A 1 71 ? 27.211 -1.464 -2.935 1.00 0.00 53 GLN A O 6
ATOM 6981 N N . GLN A 1 72 ? 25.168 -2.464 -2.818 1.00 0.00 54 GLN A N 6
ATOM 6982 C CA . GLN A 1 72 ? 25.340 -3.330 -3.990 1.00 0.00 54 GLN A CA 6
ATOM 6983 C C . GLN A 1 72 ? 25.578 -2.472 -5.234 1.00 0.00 54 GLN A C 6
ATOM 6984 O O . GLN A 1 72 ? 26.554 -2.681 -5.938 1.00 0.00 54 GLN A O 6
ATOM 6998 N N . HIS A 1 73 ? 24.717 -1.449 -5.431 1.00 0.00 55 HIS A N 6
ATOM 6999 C CA . HIS A 1 73 ? 24.852 -0.483 -6.541 1.00 0.00 55 HIS A CA 6
ATOM 7000 C C . HIS A 1 73 ? 26.259 0.149 -6.569 1.00 0.00 55 HIS A C 6
ATOM 7001 O O . HIS A 1 73 ? 26.883 0.216 -7.629 1.00 0.00 55 HIS A O 6
ATOM 7016 N N . LYS A 1 74 ? 26.743 0.576 -5.388 1.00 0.00 56 LYS A N 6
ATOM 7017 C CA . LYS A 1 74 ? 28.048 1.241 -5.255 1.00 0.00 56 LYS A CA 6
ATOM 7018 C C . LYS A 1 74 ? 29.183 0.321 -5.746 1.00 0.00 56 LYS A C 6
ATOM 7019 O O . LYS A 1 74 ? 29.902 0.676 -6.681 1.00 0.00 56 LYS A O 6
ATOM 7038 N N . LEU A 1 75 ? 29.286 -0.880 -5.139 1.00 0.00 57 LEU A N 6
ATOM 7039 C CA . LEU A 1 75 ? 30.400 -1.815 -5.398 1.00 0.00 57 LEU A CA 6
ATOM 7040 C C . LEU A 1 75 ? 30.343 -2.390 -6.824 1.00 0.00 57 LEU A C 6
ATOM 7041 O O . LEU A 1 75 ? 31.386 -2.673 -7.403 1.00 0.00 57 LEU A O 6
ATOM 7057 N N . LYS A 1 76 ? 29.122 -2.523 -7.386 1.00 0.00 58 LYS A N 6
ATOM 7058 C CA . LYS A 1 76 ? 28.916 -3.038 -8.760 1.00 0.00 58 LYS A CA 6
ATOM 7059 C C . LYS A 1 76 ? 29.446 -2.051 -9.806 1.00 0.00 58 LYS A C 6
ATOM 7060 O O . LYS A 1 76 ? 30.214 -2.436 -10.695 1.00 0.00 58 LYS A O 6
ATOM 7079 N N . MET A 1 77 ? 29.043 -0.774 -9.671 1.00 0.00 59 MET A N 6
ATOM 7080 C CA . MET A 1 77 ? 29.482 0.293 -10.583 1.00 0.00 59 MET A CA 6
ATOM 7081 C C . MET A 1 77 ? 30.993 0.520 -10.434 1.00 0.00 59 MET A C 6
ATOM 7082 O O . MET A 1 77 ? 31.706 0.633 -11.420 1.00 0.00 59 MET A O 6
ATOM 7096 N N . GLU A 1 78 ? 31.467 0.528 -9.180 1.00 0.00 60 GLU A N 6
ATOM 7097 C CA . GLU A 1 78 ? 32.845 0.912 -8.856 1.00 0.00 60 GLU A CA 6
ATOM 7098 C C . GLU A 1 78 ? 33.874 -0.130 -9.341 1.00 0.00 60 GLU A C 6
ATOM 7099 O O . GLU A 1 78 ? 34.905 0.251 -9.888 1.00 0.00 60 GLU A O 6
ATOM 7111 N N . LYS A 1 79 ? 33.570 -1.439 -9.168 1.00 0.00 61 LYS A N 6
ATOM 7112 C CA . LYS A 1 79 ? 34.531 -2.525 -9.492 1.00 0.00 61 LYS A CA 6
ATOM 7113 C C . LYS A 1 79 ? 34.787 -2.613 -11.003 1.00 0.00 61 LYS A C 6
ATOM 7114 O O . LYS A 1 79 ? 35.940 -2.756 -11.432 1.00 0.00 61 LYS A O 6
ATOM 7133 N N . GLU A 1 80 ? 33.719 -2.479 -11.806 1.00 0.00 62 GLU A N 6
ATOM 7134 C CA . GLU A 1 80 ? 33.826 -2.507 -13.279 1.00 0.00 62 GLU A CA 6
ATOM 7135 C C . GLU A 1 80 ? 34.427 -1.190 -13.801 1.00 0.00 62 GLU A C 6
ATOM 7136 O O . GLU A 1 80 ? 35.061 -1.167 -14.857 1.00 0.00 62 GLU A O 6
ATOM 7148 N N . ARG A 1 81 ? 34.213 -0.101 -13.034 1.00 0.00 63 ARG A N 6
ATOM 7149 C CA . ARG A 1 81 ? 34.754 1.237 -13.329 1.00 0.00 63 ARG A CA 6
ATOM 7150 C C . ARG A 1 81 ? 36.280 1.242 -13.149 1.00 0.00 63 ARG A C 6
ATOM 7151 O O . ARG A 1 81 ? 37.009 1.832 -13.948 1.00 0.00 63 ARG A O 6
ATOM 7172 N N . ASN A 1 82 ? 36.741 0.551 -12.093 1.00 0.00 64 ASN A N 6
ATOM 7173 C CA . ASN A 1 82 ? 38.171 0.369 -11.802 1.00 0.00 64 ASN A CA 6
ATOM 7174 C C . ASN A 1 82 ? 38.816 -0.508 -12.891 1.00 0.00 64 ASN A C 6
ATOM 7175 O O . ASN A 1 82 ? 39.942 -0.247 -13.330 1.00 0.00 64 ASN A O 6
ATOM 7186 N N . ALA A 1 83 ? 38.066 -1.528 -13.343 1.00 0.00 65 ALA A N 6
ATOM 7187 C CA . ALA A 1 83 ? 38.528 -2.475 -14.372 1.00 0.00 65 ALA A CA 6
ATOM 7188 C C . ALA A 1 83 ? 38.650 -1.799 -15.761 1.00 0.00 65 ALA A C 6
ATOM 7189 O O . ALA A 1 83 ? 39.621 -2.043 -16.487 1.00 0.00 65 ALA A O 6
ATOM 7196 N N . ARG A 1 84 ? 37.673 -0.925 -16.104 1.00 0.00 66 ARG A N 6
ATOM 7197 C CA . ARG A 1 84 ? 37.586 -0.301 -17.454 1.00 0.00 66 ARG A CA 6
ATOM 7198 C C . ARG A 1 84 ? 38.570 0.874 -17.607 1.00 0.00 66 ARG A C 6
ATOM 7199 O O . ARG A 1 84 ? 38.809 1.348 -18.723 1.00 0.00 66 ARG A O 6
ATOM 7220 N N . ARG A 1 85 ? 39.121 1.370 -16.482 1.00 0.00 67 ARG A N 6
ATOM 7221 C CA . ARG A 1 85 ? 40.088 2.484 -16.501 1.00 0.00 67 ARG A CA 6
ATOM 7222 C C . ARG A 1 85 ? 41.518 1.967 -16.343 1.00 0.00 67 ARG A C 6
ATOM 7223 O O . ARG A 1 85 ? 42.419 2.344 -17.108 1.00 0.00 67 ARG A O 6
ATOM 7244 N N . LYS A 1 86 ? 41.724 1.088 -15.356 1.00 0.00 68 LYS A N 6
ATOM 7245 C CA . LYS A 1 86 ? 43.010 0.416 -15.146 1.00 0.00 68 LYS A CA 6
ATOM 7246 C C . LYS A 1 86 ? 43.047 -0.842 -16.018 1.00 0.00 68 LYS A C 6
ATOM 7247 O O . LYS A 1 86 ? 42.828 -1.958 -15.544 1.00 0.00 68 LYS A O 6
ATOM 7266 N N . LYS A 1 87 ? 43.269 -0.631 -17.319 1.00 0.00 69 LYS A N 6
ATOM 7267 C CA . LYS A 1 87 ? 43.294 -1.704 -18.324 1.00 0.00 69 LYS A CA 6
ATOM 7268 C C . LYS A 1 87 ? 44.698 -2.332 -18.387 1.00 0.00 69 LYS A C 6
ATOM 7269 O O . LYS A 1 87 ? 45.386 -2.275 -19.413 1.00 0.00 69 LYS A O 6
ATOM 7288 N N . LYS A 1 88 ? 45.112 -2.924 -17.256 1.00 0.00 70 LYS A N 6
ATOM 7289 C CA . LYS A 1 88 ? 46.460 -3.479 -17.074 1.00 0.00 70 LYS A CA 6
ATOM 7290 C C . LYS A 1 88 ? 46.479 -4.955 -17.484 1.00 0.00 70 LYS A C 6
ATOM 7291 O O . LYS A 1 88 ? 46.096 -5.841 -16.709 1.00 0.00 70 LYS A O 6
ATOM 7310 N N . LYS A 1 89 ? 46.903 -5.198 -18.727 1.00 0.00 71 LYS A N 6
ATOM 7311 C CA . LYS A 1 89 ? 46.935 -6.532 -19.342 1.00 0.00 71 LYS A CA 6
ATOM 7312 C C . LYS A 1 89 ? 48.287 -6.753 -20.075 1.00 0.00 71 LYS A C 6
ATOM 7313 O O . LYS A 1 89 ? 48.701 -5.880 -20.870 1.00 0.00 71 LYS A O 6
ATOM 7333 N N . TRP A 1 19 ? 1.279 1.367 -0.734 1.00 0.00 1 TRP A N 7
ATOM 7334 C CA . TRP A 1 19 ? 2.304 1.023 -1.744 1.00 0.00 1 TRP A CA 7
ATOM 7335 C C . TRP A 1 19 ? 2.245 -0.483 -2.053 1.00 0.00 1 TRP A C 7
ATOM 7336 O O . TRP A 1 19 ? 2.752 -1.300 -1.278 1.00 0.00 1 TRP A O 7
ATOM 7357 N N . THR A 1 20 ? 1.590 -0.837 -3.171 1.00 0.00 2 THR A N 7
ATOM 7358 C CA . THR A 1 20 ? 1.529 -2.224 -3.683 1.00 0.00 2 THR A CA 7
ATOM 7359 C C . THR A 1 20 ? 2.882 -2.585 -4.361 1.00 0.00 2 THR A C 7
ATOM 7360 O O . THR A 1 20 ? 3.666 -1.688 -4.685 1.00 0.00 2 THR A O 7
ATOM 7371 N N . GLU A 1 21 ? 3.140 -3.892 -4.589 1.00 0.00 3 GLU A N 7
ATOM 7372 C CA . GLU A 1 21 ? 4.417 -4.403 -5.166 1.00 0.00 3 GLU A CA 7
ATOM 7373 C C . GLU A 1 21 ? 4.766 -3.795 -6.553 1.00 0.00 3 GLU A C 7
ATOM 7374 O O . GLU A 1 21 ? 5.926 -3.868 -6.983 1.00 0.00 3 GLU A O 7
ATOM 7386 N N . GLU A 1 22 ? 3.759 -3.230 -7.248 1.00 0.00 4 GLU A N 7
ATOM 7387 C CA . GLU A 1 22 ? 3.950 -2.530 -8.540 1.00 0.00 4 GLU A CA 7
ATOM 7388 C C . GLU A 1 22 ? 4.851 -1.285 -8.357 1.00 0.00 4 GLU A C 7
ATOM 7389 O O . GLU A 1 22 ? 5.929 -1.193 -8.955 1.00 0.00 4 GLU A O 7
ATOM 7401 N N . GLU A 1 23 ? 4.423 -0.371 -7.467 1.00 0.00 5 GLU A N 7
ATOM 7402 C CA . GLU A 1 23 ? 5.155 0.883 -7.175 1.00 0.00 5 GLU A CA 7
ATOM 7403 C C . GLU A 1 23 ? 6.356 0.615 -6.259 1.00 0.00 5 GLU A C 7
ATOM 7404 O O . GLU A 1 23 ? 7.332 1.346 -6.318 1.00 0.00 5 GLU A O 7
ATOM 7416 N N . MET A 1 24 ? 6.256 -0.420 -5.401 1.00 0.00 6 MET A N 7
ATOM 7417 C CA . MET A 1 24 ? 7.385 -0.893 -4.564 1.00 0.00 6 MET A CA 7
ATOM 7418 C C . MET A 1 24 ? 8.532 -1.423 -5.439 1.00 0.00 6 MET A C 7
ATOM 7419 O O . MET A 1 24 ? 9.702 -1.198 -5.134 1.00 0.00 6 MET A O 7
ATOM 7433 N N . GLY A 1 25 ? 8.164 -2.123 -6.524 1.00 0.00 7 GLY A N 7
ATOM 7434 C CA . GLY A 1 25 ? 9.128 -2.690 -7.467 1.00 0.00 7 GLY A CA 7
ATOM 7435 C C . GLY A 1 25 ? 9.736 -1.642 -8.390 1.00 0.00 7 GLY A C 7
ATOM 7436 O O . GLY A 1 25 ? 10.893 -1.761 -8.796 1.00 0.00 7 GLY A O 7
ATOM 7440 N N . THR A 1 26 ? 8.940 -0.612 -8.722 1.00 0.00 8 THR A N 7
ATOM 7441 C CA . THR A 1 26 ? 9.397 0.536 -9.531 1.00 0.00 8 THR A CA 7
ATOM 7442 C C . THR A 1 26 ? 10.240 1.507 -8.671 1.00 0.00 8 THR A C 7
ATOM 7443 O O . THR A 1 26 ? 11.141 2.181 -9.181 1.00 0.00 8 THR A O 7
ATOM 7454 N N . ALA A 1 27 ? 9.938 1.556 -7.358 1.00 0.00 9 ALA A N 7
ATOM 7455 C CA . ALA A 1 27 ? 10.716 2.343 -6.371 1.00 0.00 9 ALA A CA 7
ATOM 7456 C C . ALA A 1 27 ? 12.033 1.629 -6.070 1.00 0.00 9 ALA A C 7
ATOM 7457 O O . ALA A 1 27 ? 13.039 2.262 -5.826 1.00 0.00 9 ALA A O 7
ATOM 7464 N N . LYS A 1 28 ? 11.990 0.299 -6.108 1.00 0.00 10 LYS A N 7
ATOM 7465 C CA . LYS A 1 28 ? 13.172 -0.574 -5.965 1.00 0.00 10 LYS A CA 7
ATOM 7466 C C . LYS A 1 28 ? 14.132 -0.348 -7.154 1.00 0.00 10 LYS A C 7
ATOM 7467 O O . LYS A 1 28 ? 15.331 -0.085 -6.977 1.00 0.00 10 LYS A O 7
ATOM 7486 N N . LYS A 1 29 ? 13.549 -0.446 -8.364 1.00 0.00 11 LYS A N 7
ATOM 7487 C CA . LYS A 1 29 ? 14.226 -0.194 -9.655 1.00 0.00 11 LYS A CA 7
ATOM 7488 C C . LYS A 1 29 ? 14.757 1.254 -9.699 1.00 0.00 11 LYS A C 7
ATOM 7489 O O . LYS A 1 29 ? 15.868 1.515 -10.180 1.00 0.00 11 LYS A O 7
ATOM 7508 N N . GLY A 1 30 ? 13.950 2.172 -9.145 1.00 0.00 12 GLY A N 7
ATOM 7509 C CA . GLY A 1 30 ? 14.289 3.587 -9.077 1.00 0.00 12 GLY A CA 7
ATOM 7510 C C . GLY A 1 30 ? 15.465 3.858 -8.153 1.00 0.00 12 GLY A C 7
ATOM 7511 O O . GLY A 1 30 ? 16.412 4.530 -8.535 1.00 0.00 12 GLY A O 7
ATOM 7515 N N . LEU A 1 31 ? 15.417 3.300 -6.941 1.00 0.00 13 LEU A N 7
ATOM 7516 C CA . LEU A 1 31 ? 16.430 3.548 -5.895 1.00 0.00 13 LEU A CA 7
ATOM 7517 C C . LEU A 1 31 ? 17.789 2.980 -6.307 1.00 0.00 13 LEU A C 7
ATOM 7518 O O . LEU A 1 31 ? 18.804 3.639 -6.107 1.00 0.00 13 LEU A O 7
ATOM 7534 N N . LEU A 1 32 ? 17.783 1.793 -6.942 1.00 0.00 14 LEU A N 7
ATOM 7535 C CA . LEU A 1 32 ? 19.003 1.161 -7.489 1.00 0.00 14 LEU A CA 7
ATOM 7536 C C . LEU A 1 32 ? 19.664 2.078 -8.537 1.00 0.00 14 LEU A C 7
ATOM 7537 O O . LEU A 1 32 ? 20.825 2.454 -8.394 1.00 0.00 14 LEU A O 7
ATOM 7553 N N . GLU A 1 33 ? 18.868 2.479 -9.542 1.00 0.00 15 GLU A N 7
ATOM 7554 C CA . GLU A 1 33 ? 19.346 3.258 -10.701 1.00 0.00 15 GLU A CA 7
ATOM 7555 C C . GLU A 1 33 ? 19.823 4.666 -10.255 1.00 0.00 15 GLU A C 7
ATOM 7556 O O . GLU A 1 33 ? 20.982 5.028 -10.454 1.00 0.00 15 GLU A O 7
ATOM 7568 N N . HIS A 1 34 ? 18.916 5.414 -9.615 1.00 0.00 16 HIS A N 7
ATOM 7569 C CA . HIS A 1 34 ? 19.130 6.831 -9.231 1.00 0.00 16 HIS A CA 7
ATOM 7570 C C . HIS A 1 34 ? 20.015 6.989 -7.962 1.00 0.00 16 HIS A C 7
ATOM 7571 O O . HIS A 1 34 ? 20.473 8.096 -7.665 1.00 0.00 16 HIS A O 7
ATOM 7586 N N . GLY A 1 35 ? 20.212 5.888 -7.204 1.00 0.00 17 GLY A N 7
ATOM 7587 C CA . GLY A 1 35 ? 21.071 5.886 -6.004 1.00 0.00 17 GLY A CA 7
ATOM 7588 C C . GLY A 1 35 ? 20.495 6.705 -4.837 1.00 0.00 17 GLY A C 7
ATOM 7589 O O . GLY A 1 35 ? 21.143 7.643 -4.359 1.00 0.00 17 GLY A O 7
ATOM 7593 N N . ARG A 1 36 ? 19.255 6.360 -4.412 1.00 0.00 18 ARG A N 7
ATOM 7594 C CA . ARG A 1 36 ? 18.521 7.036 -3.292 1.00 0.00 18 ARG A CA 7
ATOM 7595 C C . ARG A 1 36 ? 18.280 8.551 -3.533 1.00 0.00 18 ARG A C 7
ATOM 7596 O O . ARG A 1 36 ? 18.068 9.306 -2.570 1.00 0.00 18 ARG A O 7
ATOM 7617 N N . ASN A 1 37 ? 18.286 8.993 -4.803 1.00 0.00 19 ASN A N 7
ATOM 7618 C CA . ASN A 1 37 ? 17.999 10.400 -5.151 1.00 0.00 19 ASN A CA 7
ATOM 7619 C C . ASN A 1 37 ? 16.477 10.640 -5.019 1.00 0.00 19 ASN A C 7
ATOM 7620 O O . ASN A 1 37 ? 15.744 10.479 -5.994 1.00 0.00 19 ASN A O 7
ATOM 7631 N N . TRP A 1 38 ? 16.019 10.982 -3.789 1.00 0.00 20 TRP A N 7
ATOM 7632 C CA . TRP A 1 38 ? 14.570 11.083 -3.438 1.00 0.00 20 TRP A CA 7
ATOM 7633 C C . TRP A 1 38 ? 13.828 12.107 -4.316 1.00 0.00 20 TRP A C 7
ATOM 7634 O O . TRP A 1 38 ? 12.617 12.009 -4.501 1.00 0.00 20 TRP A O 7
ATOM 7655 N N . SER A 1 39 ? 14.582 13.096 -4.818 1.00 0.00 21 SER A N 7
ATOM 7656 C CA . SER A 1 39 ? 14.098 14.096 -5.785 1.00 0.00 21 SER A CA 7
ATOM 7657 C C . SER A 1 39 ? 13.600 13.408 -7.073 1.00 0.00 21 SER A C 7
ATOM 7658 O O . SER A 1 39 ? 12.494 13.683 -7.567 1.00 0.00 21 SER A O 7
ATOM 7666 N N . ALA A 1 40 ? 14.427 12.484 -7.577 1.00 0.00 22 ALA A N 7
ATOM 7667 C CA . ALA A 1 40 ? 14.145 11.728 -8.807 1.00 0.00 22 ALA A CA 7
ATOM 7668 C C . ALA A 1 40 ? 13.064 10.653 -8.581 1.00 0.00 22 ALA A C 7
ATOM 7669 O O . ALA A 1 40 ? 12.214 10.439 -9.444 1.00 0.00 22 ALA A O 7
ATOM 7676 N N . ILE A 1 41 ? 13.103 9.990 -7.406 1.00 0.00 23 ILE A N 7
ATOM 7677 C CA . ILE A 1 41 ? 12.214 8.836 -7.103 1.00 0.00 23 ILE A CA 7
ATOM 7678 C C . ILE A 1 41 ? 10.775 9.310 -6.869 1.00 0.00 23 ILE A C 7
ATOM 7679 O O . ILE A 1 41 ? 9.825 8.698 -7.357 1.00 0.00 23 ILE A O 7
ATOM 7695 N N . ALA A 1 42 ? 10.639 10.422 -6.126 1.00 0.00 24 ALA A N 7
ATOM 7696 C CA . ALA A 1 42 ? 9.331 11.039 -5.831 1.00 0.00 24 ALA A CA 7
ATOM 7697 C C . ALA A 1 42 ? 8.619 11.460 -7.128 1.00 0.00 24 ALA A C 7
ATOM 7698 O O . ALA A 1 42 ? 7.409 11.325 -7.248 1.00 0.00 24 ALA A O 7
ATOM 7705 N N . ARG A 1 43 ? 9.404 11.947 -8.101 1.00 0.00 25 ARG A N 7
ATOM 7706 C CA . ARG A 1 43 ? 8.912 12.293 -9.446 1.00 0.00 25 ARG A CA 7
ATOM 7707 C C . ARG A 1 43 ? 8.613 11.013 -10.272 1.00 0.00 25 ARG A C 7
ATOM 7708 O O . ARG A 1 43 ? 7.614 10.959 -10.994 1.00 0.00 25 ARG A O 7
ATOM 7729 N N . MET A 1 44 ? 9.475 9.988 -10.122 1.00 0.00 26 MET A N 7
ATOM 7730 C CA . MET A 1 44 ? 9.428 8.756 -10.944 1.00 0.00 26 MET A CA 7
ATOM 7731 C C . MET A 1 44 ? 8.173 7.916 -10.636 1.00 0.00 26 MET A C 7
ATOM 7732 O O . MET A 1 44 ? 7.327 7.705 -11.513 1.00 0.00 26 MET A O 7
ATOM 7746 N N . VAL A 1 45 ? 8.058 7.462 -9.377 1.00 0.00 27 VAL A N 7
ATOM 7747 C CA . VAL A 1 45 ? 6.965 6.575 -8.935 1.00 0.00 27 VAL A CA 7
ATOM 7748 C C . VAL A 1 45 ? 5.727 7.375 -8.490 1.00 0.00 27 VAL A C 7
ATOM 7749 O O . VAL A 1 45 ? 4.589 7.017 -8.820 1.00 0.00 27 VAL A O 7
ATOM 7762 N N . GLY A 1 46 ? 5.979 8.460 -7.734 1.00 0.00 28 GLY A N 7
ATOM 7763 C CA . GLY A 1 46 ? 4.927 9.263 -7.124 1.00 0.00 28 GLY A CA 7
ATOM 7764 C C . GLY A 1 46 ? 4.319 10.302 -8.058 1.00 0.00 28 GLY A C 7
ATOM 7765 O O . GLY A 1 46 ? 3.097 10.499 -8.060 1.00 0.00 28 GLY A O 7
ATOM 7769 N N . SER A 1 47 ? 5.204 10.961 -8.848 1.00 0.00 29 SER A N 7
ATOM 7770 C CA . SER A 1 47 ? 4.920 12.242 -9.541 1.00 0.00 29 SER A CA 7
ATOM 7771 C C . SER A 1 47 ? 4.539 13.328 -8.490 1.00 0.00 29 SER A C 7
ATOM 7772 O O . SER A 1 47 ? 3.814 14.286 -8.777 1.00 0.00 29 SER A O 7
ATOM 7780 N N . LYS A 1 48 ? 5.112 13.178 -7.277 1.00 0.00 30 LYS A N 7
ATOM 7781 C CA . LYS A 1 48 ? 4.707 13.902 -6.056 1.00 0.00 30 LYS A CA 7
ATOM 7782 C C . LYS A 1 48 ? 5.950 14.545 -5.380 1.00 0.00 30 LYS A C 7
ATOM 7783 O O . LYS A 1 48 ? 7.079 14.341 -5.829 1.00 0.00 30 LYS A O 7
ATOM 7802 N N . THR A 1 49 ? 5.692 15.359 -4.342 1.00 0.00 31 THR A N 7
ATOM 7803 C CA . THR A 1 49 ? 6.699 16.038 -3.497 1.00 0.00 31 THR A CA 7
ATOM 7804 C C . THR A 1 49 ? 7.864 15.108 -3.054 1.00 0.00 31 THR A C 7
ATOM 7805 O O . THR A 1 49 ? 7.638 13.936 -2.727 1.00 0.00 31 THR A O 7
ATOM 7816 N N . VAL A 1 50 ? 9.097 15.670 -3.015 1.00 0.00 32 VAL A N 7
ATOM 7817 C CA . VAL A 1 50 ? 10.330 14.947 -2.584 1.00 0.00 32 VAL A CA 7
ATOM 7818 C C . VAL A 1 50 ? 10.161 14.352 -1.171 1.00 0.00 32 VAL A C 7
ATOM 7819 O O . VAL A 1 50 ? 10.614 13.230 -0.894 1.00 0.00 32 VAL A O 7
ATOM 7832 N N . SER A 1 51 ? 9.459 15.122 -0.315 1.00 0.00 33 SER A N 7
ATOM 7833 C CA . SER A 1 51 ? 9.149 14.757 1.075 1.00 0.00 33 SER A CA 7
ATOM 7834 C C . SER A 1 51 ? 8.448 13.380 1.177 1.00 0.00 33 SER A C 7
ATOM 7835 O O . SER A 1 51 ? 8.711 12.636 2.110 1.00 0.00 33 SER A O 7
ATOM 7843 N N . GLN A 1 52 ? 7.592 13.043 0.190 1.00 0.00 34 GLN A N 7
ATOM 7844 C CA . GLN A 1 52 ? 6.808 11.782 0.195 1.00 0.00 34 GLN A CA 7
ATOM 7845 C C . GLN A 1 52 ? 7.721 10.534 0.145 1.00 0.00 34 GLN A C 7
ATOM 7846 O O . GLN A 1 52 ? 7.632 9.664 1.016 1.00 0.00 34 GLN A O 7
ATOM 7860 N N . CYS A 1 53 ? 8.610 10.477 -0.862 1.00 0.00 35 CYS A N 7
ATOM 7861 C CA . CYS A 1 53 ? 9.500 9.311 -1.077 1.00 0.00 35 CYS A CA 7
ATOM 7862 C C . CYS A 1 53 ? 10.595 9.243 -0.002 1.00 0.00 35 CYS A C 7
ATOM 7863 O O . CYS A 1 53 ? 11.032 8.154 0.402 1.00 0.00 35 CYS A O 7
ATOM 7871 N N . LYS A 1 54 ? 11.020 10.425 0.456 1.00 0.00 36 LYS A N 7
ATOM 7872 C CA . LYS A 1 54 ? 12.057 10.575 1.484 1.00 0.00 36 LYS A CA 7
ATOM 7873 C C . LYS A 1 54 ? 11.545 10.048 2.843 1.00 0.00 36 LYS A C 7
ATOM 7874 O O . LYS A 1 54 ? 12.229 9.275 3.521 1.00 0.00 36 LYS A O 7
ATOM 7893 N N . ASN A 1 55 ? 10.315 10.452 3.211 1.00 0.00 37 ASN A N 7
ATOM 7894 C CA . ASN A 1 55 ? 9.679 10.025 4.476 1.00 0.00 37 ASN A CA 7
ATOM 7895 C C . ASN A 1 55 ? 9.202 8.567 4.380 1.00 0.00 37 ASN A C 7
ATOM 7896 O O . ASN A 1 55 ? 9.100 7.882 5.396 1.00 0.00 37 ASN A O 7
ATOM 7907 N N . PHE A 1 56 ? 8.937 8.098 3.136 1.00 0.00 38 PHE A N 7
ATOM 7908 C CA . PHE A 1 56 ? 8.535 6.697 2.858 1.00 0.00 38 PHE A CA 7
ATOM 7909 C C . PHE A 1 56 ? 9.620 5.702 3.321 1.00 0.00 38 PHE A C 7
ATOM 7910 O O . PHE A 1 56 ? 9.322 4.546 3.589 1.00 0.00 38 PHE A O 7
ATOM 7927 N N . TYR A 1 57 ? 10.877 6.151 3.406 1.00 0.00 39 TYR A N 7
ATOM 7928 C CA . TYR A 1 57 ? 11.986 5.291 3.870 1.00 0.00 39 TYR A CA 7
ATOM 7929 C C . TYR A 1 57 ? 11.798 4.844 5.353 1.00 0.00 39 TYR A C 7
ATOM 7930 O O . TYR A 1 57 ? 12.460 3.920 5.820 1.00 0.00 39 TYR A O 7
ATOM 7948 N N . PHE A 1 58 ? 10.906 5.545 6.072 1.00 0.00 40 PHE A N 7
ATOM 7949 C CA . PHE A 1 58 ? 10.538 5.254 7.476 1.00 0.00 40 PHE A CA 7
ATOM 7950 C C . PHE A 1 58 ? 9.154 4.540 7.545 1.00 0.00 40 PHE A C 7
ATOM 7951 O O . PHE A 1 58 ? 8.606 4.323 8.633 1.00 0.00 40 PHE A O 7
ATOM 7968 N N . ASN A 1 59 ? 8.623 4.157 6.364 1.00 0.00 41 ASN A N 7
ATOM 7969 C CA . ASN A 1 59 ? 7.299 3.499 6.198 1.00 0.00 41 ASN A CA 7
ATOM 7970 C C . ASN A 1 59 ? 7.470 2.239 5.339 1.00 0.00 41 ASN A C 7
ATOM 7971 O O . ASN A 1 59 ? 7.986 2.329 4.224 1.00 0.00 41 ASN A O 7
ATOM 7982 N N . TYR A 1 60 ? 7.057 1.067 5.871 1.00 0.00 42 TYR A N 7
ATOM 7983 C CA . TYR A 1 60 ? 7.112 -0.230 5.145 1.00 0.00 42 TYR A CA 7
ATOM 7984 C C . TYR A 1 60 ? 8.571 -0.548 4.694 1.00 0.00 42 TYR A C 7
ATOM 7985 O O . TYR A 1 60 ? 8.807 -1.159 3.644 1.00 0.00 42 TYR A O 7
ATOM 8003 N N . LYS A 1 61 ? 9.535 -0.143 5.547 1.00 0.00 43 LYS A N 7
ATOM 8004 C CA . LYS A 1 61 ? 10.982 -0.289 5.286 1.00 0.00 43 LYS A CA 7
ATOM 8005 C C . LYS A 1 61 ? 11.330 -1.788 5.113 1.00 0.00 43 LYS A C 7
ATOM 8006 O O . LYS A 1 61 ? 11.113 -2.593 6.028 1.00 0.00 43 LYS A O 7
ATOM 8025 N N . LYS A 1 62 ? 11.851 -2.133 3.927 1.00 0.00 44 LYS A N 7
ATOM 8026 C CA . LYS A 1 62 ? 12.179 -3.516 3.559 1.00 0.00 44 LYS A CA 7
ATOM 8027 C C . LYS A 1 62 ? 13.413 -4.009 4.353 1.00 0.00 44 LYS A C 7
ATOM 8028 O O . LYS A 1 62 ? 14.518 -3.471 4.186 1.00 0.00 44 LYS A O 7
ATOM 8047 N N . ARG A 1 63 ? 13.177 -5.034 5.209 1.00 0.00 45 ARG A N 7
ATOM 8048 C CA . ARG A 1 63 ? 14.184 -5.640 6.103 1.00 0.00 45 ARG A CA 7
ATOM 8049 C C . ARG A 1 63 ? 15.372 -6.193 5.297 1.00 0.00 45 ARG A C 7
ATOM 8050 O O . ARG A 1 63 ? 15.269 -7.265 4.686 1.00 0.00 45 ARG A O 7
ATOM 8071 N N . GLN A 1 64 ? 16.454 -5.386 5.253 1.00 0.00 46 GLN A N 7
ATOM 8072 C CA . GLN A 1 64 ? 17.724 -5.675 4.544 1.00 0.00 46 GLN A CA 7
ATOM 8073 C C . GLN A 1 64 ? 17.593 -5.603 3.001 1.00 0.00 46 GLN A C 7
ATOM 8074 O O . GLN A 1 64 ? 18.499 -5.108 2.341 1.00 0.00 46 GLN A O 7
ATOM 8088 N N . ASN A 1 65 ? 16.446 -6.039 2.445 1.00 0.00 47 ASN A N 7
ATOM 8089 C CA . ASN A 1 65 ? 16.283 -6.324 1.010 1.00 0.00 47 ASN A CA 7
ATOM 8090 C C . ASN A 1 65 ? 16.319 -5.063 0.141 1.00 0.00 47 ASN A C 7
ATOM 8091 O O . ASN A 1 65 ? 16.588 -5.170 -1.043 1.00 0.00 47 ASN A O 7
ATOM 8102 N N . LEU A 1 66 ? 16.024 -3.883 0.718 1.00 0.00 48 LEU A N 7
ATOM 8103 C CA . LEU A 1 66 ? 16.143 -2.597 -0.011 1.00 0.00 48 LEU A CA 7
ATOM 8104 C C . LEU A 1 66 ? 17.565 -2.039 0.165 1.00 0.00 48 LEU A C 7
ATOM 8105 O O . LEU A 1 66 ? 18.163 -1.530 -0.786 1.00 0.00 48 LEU A O 7
ATOM 8121 N N . ASP A 1 67 ? 18.089 -2.140 1.396 1.00 0.00 49 ASP A N 7
ATOM 8122 C CA . ASP A 1 67 ? 19.380 -1.520 1.771 1.00 0.00 49 ASP A CA 7
ATOM 8123 C C . ASP A 1 67 ? 20.549 -2.177 1.016 1.00 0.00 49 ASP A C 7
ATOM 8124 O O . ASP A 1 67 ? 21.482 -1.485 0.583 1.00 0.00 49 ASP A O 7
ATOM 8133 N N . GLU A 1 68 ? 20.464 -3.513 0.846 1.00 0.00 50 GLU A N 7
ATOM 8134 C CA . GLU A 1 68 ? 21.486 -4.313 0.144 1.00 0.00 50 GLU A CA 7
ATOM 8135 C C . GLU A 1 68 ? 21.603 -3.864 -1.322 1.00 0.00 50 GLU A C 7
ATOM 8136 O O . GLU A 1 68 ? 22.692 -3.782 -1.851 1.00 0.00 50 GLU A O 7
ATOM 8148 N N . ILE A 1 69 ? 20.457 -3.514 -1.926 1.00 0.00 51 ILE A N 7
ATOM 8149 C CA . ILE A 1 69 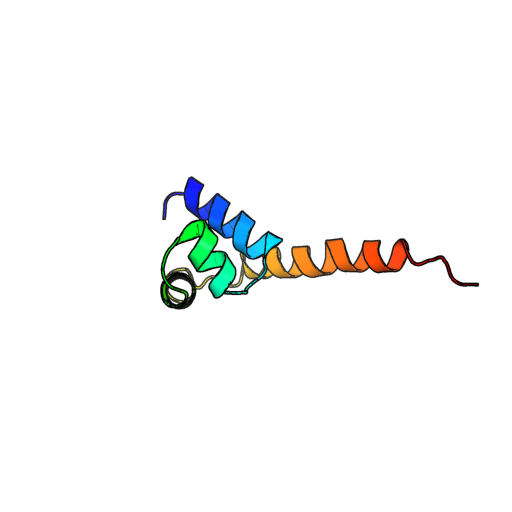? 20.364 -3.049 -3.327 1.00 0.00 51 ILE A CA 7
ATOM 8150 C C . ILE A 1 69 ? 21.300 -1.849 -3.584 1.00 0.00 51 ILE A C 7
ATOM 8151 O O . ILE A 1 69 ? 22.060 -1.826 -4.560 1.00 0.00 51 ILE A O 7
ATOM 8167 N N . LEU A 1 70 ? 21.255 -0.892 -2.658 1.00 0.00 52 LEU A N 7
ATOM 8168 C CA . LEU A 1 70 ? 22.039 0.349 -2.730 1.00 0.00 52 LEU A CA 7
ATOM 8169 C C . LEU A 1 70 ? 23.503 0.117 -2.336 1.00 0.00 52 LEU A C 7
ATOM 8170 O O . LEU A 1 70 ? 24.405 0.760 -2.885 1.00 0.00 52 LEU A O 7
ATOM 8186 N N . GLN A 1 71 ? 23.732 -0.811 -1.392 1.00 0.00 53 GLN A N 7
ATOM 8187 C CA . GLN A 1 71 ? 25.090 -1.162 -0.934 1.00 0.00 53 GLN A CA 7
ATOM 8188 C C . GLN A 1 71 ? 25.875 -1.814 -2.088 1.00 0.00 53 GLN A C 7
ATOM 8189 O O . GLN A 1 71 ? 27.066 -1.537 -2.281 1.00 0.00 53 GLN A O 7
ATOM 8203 N N . GLN A 1 72 ? 25.164 -2.646 -2.870 1.00 0.00 54 GLN A N 7
ATOM 8204 C CA . GLN A 1 72 ? 25.713 -3.302 -4.064 1.00 0.00 54 GLN A CA 7
ATOM 8205 C C . GLN A 1 72 ? 25.928 -2.268 -5.177 1.00 0.00 54 GLN A C 7
ATOM 8206 O O . GLN A 1 72 ? 26.975 -2.270 -5.806 1.00 0.00 54 GLN A O 7
ATOM 8220 N N . HIS A 1 73 ? 24.949 -1.344 -5.361 1.00 0.00 55 HIS A N 7
ATOM 8221 C CA . HIS A 1 73 ? 25.034 -0.261 -6.379 1.00 0.00 55 HIS A CA 7
ATOM 8222 C C . HIS A 1 73 ? 26.333 0.539 -6.196 1.00 0.00 55 HIS A C 7
ATOM 8223 O O . HIS A 1 73 ? 27.054 0.772 -7.150 1.00 0.00 55 HIS A O 7
ATOM 8238 N N . LYS A 1 74 ? 26.622 0.881 -4.934 1.00 0.00 56 LYS A N 7
ATOM 8239 C CA . LYS A 1 74 ? 27.808 1.667 -4.543 1.00 0.00 56 LYS A CA 7
ATOM 8240 C C . LYS A 1 74 ? 29.126 0.973 -4.955 1.00 0.00 56 LYS A C 7
ATOM 8241 O O . LYS A 1 74 ? 29.955 1.572 -5.654 1.00 0.00 56 LYS A O 7
ATOM 8260 N N . LEU A 1 75 ? 29.292 -0.302 -4.539 1.00 0.00 57 LEU A N 7
ATOM 8261 C CA . LEU A 1 75 ? 30.534 -1.072 -4.795 1.00 0.00 57 LEU A CA 7
ATOM 8262 C C . LEU A 1 75 ? 30.683 -1.433 -6.281 1.00 0.00 57 LEU A C 7
ATOM 8263 O O . LEU A 1 75 ? 31.797 -1.658 -6.749 1.00 0.00 57 LEU A O 7
ATOM 8279 N N . LYS A 1 76 ? 29.549 -1.508 -7.003 1.00 0.00 58 LYS A N 7
ATOM 8280 C CA . LYS A 1 76 ? 29.539 -1.751 -8.456 1.00 0.00 58 LYS A CA 7
ATOM 8281 C C . LYS A 1 76 ? 30.035 -0.505 -9.215 1.00 0.00 58 LYS A C 7
ATOM 8282 O O . LYS A 1 76 ? 30.926 -0.619 -10.050 1.00 0.00 58 LYS A O 7
ATOM 8301 N N . MET A 1 77 ? 29.461 0.679 -8.876 1.00 0.00 59 MET A N 7
ATOM 8302 C CA . MET A 1 77 ? 29.874 2.002 -9.441 1.00 0.00 59 MET A CA 7
ATOM 8303 C C . MET A 1 77 ? 31.394 2.210 -9.264 1.00 0.00 59 MET A C 7
ATOM 8304 O O . MET A 1 77 ? 32.085 2.725 -10.155 1.00 0.00 59 MET A O 7
ATOM 8318 N N . GLU A 1 78 ? 31.882 1.763 -8.096 1.00 0.00 60 GLU A N 7
ATOM 8319 C CA . GLU A 1 78 ? 33.297 1.824 -7.719 1.00 0.00 60 GLU A CA 7
ATOM 8320 C C . GLU A 1 78 ? 34.152 0.860 -8.564 1.00 0.00 60 GLU A C 7
ATOM 8321 O O . GLU A 1 78 ? 35.115 1.290 -9.204 1.00 0.00 60 GLU A O 7
ATOM 8333 N N . LYS A 1 79 ? 33.766 -0.441 -8.593 1.00 0.00 61 LYS A N 7
ATOM 8334 C CA . LYS A 1 79 ? 34.613 -1.513 -9.173 1.00 0.00 61 LYS A CA 7
ATOM 8335 C C . LYS A 1 79 ? 34.729 -1.395 -10.697 1.00 0.00 61 LYS A C 7
ATOM 8336 O O . LYS A 1 79 ? 35.800 -1.633 -11.245 1.00 0.00 61 LYS A O 7
ATOM 8355 N N . GLU A 1 80 ? 33.622 -1.018 -11.365 1.00 0.00 62 GLU A N 7
ATOM 8356 C CA . GLU A 1 80 ? 33.564 -0.920 -12.839 1.00 0.00 62 GLU A CA 7
ATOM 8357 C C . GLU A 1 80 ? 34.423 0.248 -13.339 1.00 0.00 62 GLU A C 7
ATOM 8358 O O . GLU A 1 80 ? 35.117 0.134 -14.357 1.00 0.00 62 GLU A O 7
ATOM 8370 N N . ARG A 1 81 ? 34.389 1.357 -12.576 1.00 0.00 63 ARG A N 7
ATOM 8371 C CA . ARG A 1 81 ? 35.156 2.569 -12.877 1.00 0.00 63 ARG A CA 7
ATOM 8372 C C . ARG A 1 81 ? 36.648 2.341 -12.570 1.00 0.00 63 ARG A C 7
ATOM 8373 O O . ARG A 1 81 ? 37.519 2.797 -13.312 1.00 0.00 63 ARG A O 7
ATOM 8394 N N . ASN A 1 82 ? 36.925 1.593 -11.489 1.00 0.00 64 ASN A N 7
ATOM 8395 C CA . ASN A 1 82 ? 38.301 1.263 -11.075 1.00 0.00 64 ASN A CA 7
ATOM 8396 C C . ASN A 1 82 ? 38.929 0.251 -12.051 1.00 0.00 64 ASN A C 7
ATOM 8397 O O . ASN A 1 82 ? 40.116 0.324 -12.333 1.00 0.00 64 ASN A O 7
ATOM 8408 N N . ALA A 1 83 ? 38.096 -0.663 -12.581 1.00 0.00 65 ALA A N 7
ATOM 8409 C CA . ALA A 1 83 ? 38.545 -1.752 -13.480 1.00 0.00 65 ALA A CA 7
ATOM 8410 C C . ALA A 1 83 ? 38.977 -1.208 -14.853 1.00 0.00 65 ALA A C 7
ATOM 8411 O O . ALA A 1 83 ? 39.977 -1.660 -15.422 1.00 0.00 65 ALA A O 7
ATOM 8418 N N . ARG A 1 84 ? 38.217 -0.225 -15.377 1.00 0.00 66 ARG A N 7
ATOM 8419 C CA . ARG A 1 84 ? 38.522 0.419 -16.676 1.00 0.00 66 ARG A CA 7
ATOM 8420 C C . ARG A 1 84 ? 39.664 1.445 -16.542 1.00 0.00 66 ARG A C 7
ATOM 8421 O O . ARG A 1 84 ? 40.210 1.903 -17.550 1.00 0.00 66 ARG A O 7
ATOM 8442 N N . ARG A 1 85 ? 39.998 1.848 -15.298 1.00 0.00 67 ARG A N 7
ATOM 8443 C CA . ARG A 1 85 ? 41.210 2.651 -15.016 1.00 0.00 67 ARG A CA 7
ATOM 8444 C C . ARG A 1 85 ? 42.378 1.736 -14.588 1.00 0.00 67 ARG A C 7
ATOM 8445 O O . ARG A 1 85 ? 43.540 2.168 -14.553 1.00 0.00 67 ARG A O 7
ATOM 8466 N N . LYS A 1 86 ? 42.057 0.458 -14.274 1.00 0.00 68 LYS A N 7
ATOM 8467 C CA . LYS A 1 86 ? 43.053 -0.572 -13.928 1.00 0.00 68 LYS A CA 7
ATOM 8468 C C . LYS A 1 86 ? 43.581 -1.216 -15.222 1.00 0.00 68 LYS A C 7
ATOM 8469 O O . LYS A 1 86 ? 43.245 -2.353 -15.587 1.00 0.00 68 LYS A O 7
ATOM 8488 N N . LYS A 1 87 ? 44.339 -0.404 -15.951 1.00 0.00 69 LYS A N 7
ATOM 8489 C CA . LYS A 1 87 ? 45.107 -0.828 -17.128 1.00 0.00 69 LYS A CA 7
ATOM 8490 C C . LYS A 1 87 ? 46.592 -0.996 -16.734 1.00 0.00 69 LYS A C 7
ATOM 8491 O O . LYS A 1 87 ? 47.411 -1.456 -17.536 1.00 0.00 69 LYS A O 7
ATOM 8510 N N . LYS A 1 88 ? 46.907 -0.624 -15.470 1.00 0.00 70 LYS A N 7
ATOM 8511 C CA . LYS A 1 88 ? 48.237 -0.767 -14.857 1.00 0.00 70 LYS A CA 7
ATOM 8512 C C . LYS A 1 88 ? 48.248 -2.045 -14.005 1.00 0.00 70 LYS A C 7
ATOM 8513 O O . LYS A 1 88 ? 47.541 -2.112 -12.989 1.00 0.00 70 LYS A O 7
ATOM 8532 N N . LYS A 1 89 ? 49.025 -3.049 -14.428 1.00 0.00 71 LYS A N 7
ATOM 8533 C CA . LYS A 1 89 ? 49.143 -4.343 -13.724 1.00 0.00 71 LYS A CA 7
ATOM 8534 C C . LYS A 1 89 ? 50.388 -5.112 -14.242 1.00 0.00 71 LYS A C 7
ATOM 8535 O O . LYS A 1 89 ? 51.217 -5.552 -13.417 1.00 0.00 71 LYS A O 7
ATOM 8555 N N . TRP A 1 19 ? 1.318 2.109 -0.895 1.00 0.00 1 TRP A N 8
ATOM 8556 C CA . TRP A 1 19 ? 2.334 1.606 -1.846 1.00 0.00 1 TRP A CA 8
ATOM 8557 C C . TRP A 1 19 ? 2.101 0.117 -2.127 1.00 0.00 1 TRP A C 8
ATOM 8558 O O . TRP A 1 19 ? 2.380 -0.736 -1.270 1.00 0.00 1 TRP A O 8
ATOM 8579 N N . THR A 1 20 ? 1.568 -0.186 -3.321 1.00 0.00 2 THR A N 8
ATOM 8580 C CA . THR A 1 20 ? 1.455 -1.565 -3.831 1.00 0.00 2 THR A CA 8
ATOM 8581 C C . THR A 1 20 ? 2.870 -2.109 -4.117 1.00 0.00 2 THR A C 8
ATOM 8582 O O . THR A 1 20 ? 3.758 -1.325 -4.449 1.00 0.00 2 THR A O 8
ATOM 8593 N N . GLU A 1 21 ? 3.081 -3.435 -3.996 1.00 0.00 3 GLU A N 8
ATOM 8594 C CA . GLU A 1 21 ? 4.403 -4.060 -4.250 1.00 0.00 3 GLU A CA 8
ATOM 8595 C C . GLU A 1 21 ? 4.870 -3.831 -5.716 1.00 0.00 3 GLU A C 8
ATOM 8596 O O . GLU A 1 21 ? 6.072 -3.875 -5.998 1.00 0.00 3 GLU A O 8
ATOM 8608 N N . GLU A 1 22 ? 3.903 -3.579 -6.624 1.00 0.00 4 GLU A N 8
ATOM 8609 C CA . GLU A 1 22 ? 4.176 -3.236 -8.038 1.00 0.00 4 GLU A CA 8
ATOM 8610 C C . GLU A 1 22 ? 4.966 -1.908 -8.151 1.00 0.00 4 GLU A C 8
ATOM 8611 O O . GLU A 1 22 ? 6.071 -1.874 -8.712 1.00 0.00 4 GLU A O 8
ATOM 8623 N N . GLU A 1 23 ? 4.401 -0.830 -7.568 1.00 0.00 5 GLU A N 8
ATOM 8624 C CA . GLU A 1 23 ? 5.010 0.523 -7.599 1.00 0.00 5 GLU A CA 8
ATOM 8625 C C . GLU A 1 23 ? 6.240 0.592 -6.673 1.00 0.00 5 GLU A C 8
ATOM 8626 O O . GLU A 1 23 ? 7.170 1.369 -6.903 1.00 0.00 5 GLU A O 8
ATOM 8638 N N . MET A 1 24 ? 6.206 -0.233 -5.615 1.00 0.00 6 MET A N 8
ATOM 8639 C CA . MET A 1 24 ? 7.299 -0.370 -4.639 1.00 0.00 6 MET A CA 8
ATOM 8640 C C . MET A 1 24 ? 8.545 -1.002 -5.294 1.00 0.00 6 MET A C 8
ATOM 8641 O O . MET A 1 24 ? 9.672 -0.707 -4.899 1.00 0.00 6 MET A O 8
ATOM 8655 N N . GLY A 1 25 ? 8.308 -1.878 -6.289 1.00 0.00 7 GLY A N 8
ATOM 8656 C CA . GLY A 1 25 ? 9.379 -2.480 -7.089 1.00 0.00 7 GLY A CA 8
ATOM 8657 C C . GLY A 1 25 ? 10.061 -1.468 -8.004 1.00 0.00 7 GLY A C 8
ATOM 8658 O O . GLY A 1 25 ? 11.275 -1.533 -8.231 1.00 0.00 7 GLY A O 8
ATOM 8662 N N . THR A 1 26 ? 9.260 -0.513 -8.518 1.00 0.00 8 THR A N 8
ATOM 8663 C CA . THR A 1 26 ? 9.748 0.598 -9.358 1.00 0.00 8 THR A CA 8
ATOM 8664 C C . THR A 1 26 ? 10.591 1.581 -8.512 1.00 0.00 8 THR A C 8
ATOM 8665 O O . THR A 1 26 ? 11.594 2.132 -8.991 1.00 0.00 8 THR A O 8
ATOM 8676 N N . ALA A 1 27 ? 10.165 1.774 -7.242 1.00 0.00 9 ALA A N 8
ATOM 8677 C CA . ALA A 1 27 ? 10.895 2.592 -6.253 1.00 0.00 9 ALA A CA 8
ATOM 8678 C C . ALA A 1 27 ? 12.228 1.915 -5.890 1.00 0.00 9 ALA A C 8
ATOM 8679 O O . ALA A 1 27 ? 13.257 2.555 -5.889 1.00 0.00 9 ALA A O 8
ATOM 8686 N N . LYS A 1 28 ? 12.168 0.599 -5.641 1.00 0.00 10 LYS A N 8
ATOM 8687 C CA . LYS A 1 28 ? 13.331 -0.254 -5.284 1.00 0.00 10 LYS A CA 8
ATOM 8688 C C . LYS A 1 28 ? 14.412 -0.228 -6.390 1.00 0.00 10 LYS A C 8
ATOM 8689 O O . LYS A 1 28 ? 15.614 -0.114 -6.104 1.00 0.00 10 LYS A O 8
ATOM 8708 N N . LYS A 1 29 ? 13.960 -0.308 -7.657 1.00 0.00 11 LYS A N 8
ATOM 8709 C CA . LYS A 1 29 ? 14.845 -0.259 -8.839 1.00 0.00 11 LYS A CA 8
ATOM 8710 C C . LYS A 1 29 ? 15.378 1.176 -9.058 1.00 0.00 11 LYS A C 8
ATOM 8711 O O . LYS A 1 29 ? 16.518 1.352 -9.496 1.00 0.00 11 LYS A O 8
ATOM 8730 N N . GLY A 1 30 ? 14.543 2.188 -8.755 1.00 0.00 12 GLY A N 8
ATOM 8731 C CA . GLY A 1 30 ? 14.947 3.598 -8.866 1.00 0.00 12 GLY A CA 8
ATOM 8732 C C . GLY A 1 30 ? 16.049 3.960 -7.878 1.00 0.00 12 GLY A C 8
ATOM 8733 O O . GLY A 1 30 ? 17.040 4.610 -8.235 1.00 0.00 12 GLY A O 8
ATOM 8737 N N . LEU A 1 31 ? 15.857 3.499 -6.635 1.00 0.00 13 LEU A N 8
ATOM 8738 C CA . LEU A 1 31 ? 16.800 3.671 -5.516 1.00 0.00 13 LEU A CA 8
ATOM 8739 C C . LEU A 1 31 ? 18.138 2.958 -5.804 1.00 0.00 13 LEU A C 8
ATOM 8740 O O . LEU A 1 31 ? 19.171 3.313 -5.241 1.00 0.00 13 LEU A O 8
ATOM 8756 N N . LEU A 1 32 ? 18.099 1.934 -6.676 1.00 0.00 14 LEU A N 8
ATOM 8757 C CA . LEU A 1 32 ? 19.313 1.293 -7.207 1.00 0.00 14 LEU A CA 8
ATOM 8758 C C . LEU A 1 32 ? 19.968 2.204 -8.274 1.00 0.00 14 LEU A C 8
ATOM 8759 O O . LEU A 1 32 ? 21.108 2.640 -8.101 1.00 0.00 14 LEU A O 8
ATOM 8775 N N . GLU A 1 33 ? 19.197 2.530 -9.330 1.00 0.00 15 GLU A N 8
ATOM 8776 C CA . GLU A 1 33 ? 19.697 3.224 -10.544 1.00 0.00 15 GLU A CA 8
ATOM 8777 C C . GLU A 1 33 ? 20.301 4.601 -10.213 1.00 0.00 15 GLU A C 8
ATOM 8778 O O . GLU A 1 33 ? 21.501 4.832 -10.389 1.00 0.00 15 GLU A O 8
ATOM 8790 N N . HIS A 1 34 ? 19.453 5.489 -9.699 1.00 0.00 16 HIS A N 8
ATOM 8791 C CA . HIS A 1 34 ? 19.809 6.897 -9.437 1.00 0.00 16 HIS A CA 8
ATOM 8792 C C . HIS A 1 34 ? 20.545 7.023 -8.100 1.00 0.00 16 HIS A C 8
ATOM 8793 O O . HIS A 1 34 ? 21.360 7.928 -7.899 1.00 0.00 16 HIS A O 8
ATOM 8808 N N . GLY A 1 35 ? 20.268 6.062 -7.214 1.00 0.00 17 GLY A N 8
ATOM 8809 C CA . GLY A 1 35 ? 20.635 6.149 -5.811 1.00 0.00 17 GLY A CA 8
ATOM 8810 C C . GLY A 1 35 ? 19.416 6.498 -4.971 1.00 0.00 17 GLY A C 8
ATOM 8811 O O . GLY A 1 35 ? 18.303 6.613 -5.505 1.00 0.00 17 GLY A O 8
ATOM 8815 N N . ARG A 1 36 ? 19.605 6.713 -3.665 1.00 0.00 18 ARG A N 8
ATOM 8816 C CA . ARG A 1 36 ? 18.500 7.022 -2.736 1.00 0.00 18 ARG A CA 8
ATOM 8817 C C . ARG A 1 36 ? 18.180 8.545 -2.739 1.00 0.00 18 ARG A C 8
ATOM 8818 O O . ARG A 1 36 ? 17.732 9.111 -1.740 1.00 0.00 18 ARG A O 8
ATOM 8839 N N . ASN A 1 37 ? 18.374 9.179 -3.914 1.00 0.00 19 ASN A N 8
ATOM 8840 C CA . ASN A 1 37 ? 18.175 10.621 -4.127 1.00 0.00 19 ASN A CA 8
ATOM 8841 C C . ASN A 1 37 ? 16.663 10.906 -4.193 1.00 0.00 19 ASN A C 8
ATOM 8842 O O . ASN A 1 37 ? 16.078 10.866 -5.274 1.00 0.00 19 ASN A O 8
ATOM 8853 N N . TRP A 1 38 ? 16.048 11.159 -3.027 1.00 0.00 20 TRP A N 8
ATOM 8854 C CA . TRP A 1 38 ? 14.579 11.176 -2.861 1.00 0.00 20 TRP A CA 8
ATOM 8855 C C . TRP A 1 38 ? 13.860 12.199 -3.759 1.00 0.00 20 TRP A C 8
ATOM 8856 O O . TRP A 1 38 ? 12.687 12.010 -4.062 1.00 0.00 20 TRP A O 8
ATOM 8877 N N . SER A 1 39 ? 14.550 13.273 -4.164 1.00 0.00 21 SER A N 8
ATOM 8878 C CA . SER A 1 39 ? 13.973 14.286 -5.074 1.00 0.00 21 SER A CA 8
ATOM 8879 C C . SER A 1 39 ? 13.777 13.691 -6.484 1.00 0.00 21 SER A C 8
ATOM 8880 O O . SER A 1 39 ? 12.728 13.893 -7.120 1.00 0.00 21 SER A O 8
ATOM 8888 N N . ALA A 1 40 ? 14.784 12.929 -6.937 1.00 0.00 22 ALA A N 8
ATOM 8889 C CA . ALA A 1 40 ? 14.764 12.258 -8.249 1.00 0.00 22 ALA A CA 8
ATOM 8890 C C . ALA A 1 40 ? 13.795 11.062 -8.243 1.00 0.00 22 ALA A C 8
ATOM 8891 O O . ALA A 1 40 ? 13.033 10.856 -9.192 1.00 0.00 22 ALA A O 8
ATOM 8898 N N . ILE A 1 41 ? 13.817 10.291 -7.144 1.00 0.00 23 ILE A N 8
ATOM 8899 C CA . ILE A 1 41 ? 13.020 9.054 -7.008 1.00 0.00 23 ILE A CA 8
ATOM 8900 C C . ILE A 1 41 ? 11.525 9.386 -6.899 1.00 0.00 23 ILE A C 8
ATOM 8901 O O . ILE A 1 41 ? 10.688 8.699 -7.474 1.00 0.00 23 ILE A O 8
ATOM 8917 N N . ALA A 1 42 ? 11.215 10.477 -6.196 1.00 0.00 24 ALA A N 8
ATOM 8918 C CA . ALA A 1 42 ? 9.831 10.951 -6.027 1.00 0.00 24 ALA A CA 8
ATOM 8919 C C . ALA A 1 42 ? 9.294 11.626 -7.299 1.00 0.00 24 ALA A C 8
ATOM 8920 O O . ALA A 1 42 ? 8.084 11.762 -7.458 1.00 0.00 24 ALA A O 8
ATOM 8927 N N . ARG A 1 43 ? 10.206 12.110 -8.164 1.00 0.00 25 ARG A N 8
ATOM 8928 C CA . ARG A 1 43 ? 9.852 12.628 -9.501 1.00 0.00 25 ARG A CA 8
ATOM 8929 C C . ARG A 1 43 ? 9.707 11.456 -10.506 1.00 0.00 25 ARG A C 8
ATOM 8930 O O . ARG A 1 43 ? 8.980 11.558 -11.501 1.00 0.00 25 ARG A O 8
ATOM 8951 N N . MET A 1 44 ? 10.406 10.340 -10.223 1.00 0.00 26 MET A N 8
ATOM 8952 C CA . MET A 1 44 ? 10.383 9.128 -11.065 1.00 0.00 26 MET A CA 8
ATOM 8953 C C . MET A 1 44 ? 9.070 8.346 -10.856 1.00 0.00 26 MET A C 8
ATOM 8954 O O . MET A 1 44 ? 8.284 8.178 -11.795 1.00 0.00 26 MET A O 8
ATOM 8968 N N . VAL A 1 45 ? 8.830 7.903 -9.607 1.00 0.00 27 VAL A N 8
ATOM 8969 C CA . VAL A 1 45 ? 7.683 7.041 -9.266 1.00 0.00 27 VAL A CA 8
ATOM 8970 C C . VAL A 1 45 ? 6.408 7.872 -8.970 1.00 0.00 27 VAL A C 8
ATOM 8971 O O . VAL A 1 45 ? 5.335 7.567 -9.497 1.00 0.00 27 VAL A O 8
ATOM 8984 N N . GLY A 1 46 ? 6.546 8.923 -8.131 1.00 0.00 28 GLY A N 8
ATOM 8985 C CA . GLY A 1 46 ? 5.419 9.775 -7.730 1.00 0.00 28 GLY A CA 8
ATOM 8986 C C . GLY A 1 46 ? 5.094 10.858 -8.757 1.00 0.00 28 GLY A C 8
ATOM 8987 O O . GLY A 1 46 ? 3.921 11.136 -9.025 1.00 0.00 28 GLY A O 8
ATOM 8991 N N . SER A 1 47 ? 6.169 11.470 -9.312 1.00 0.00 29 SER A N 8
ATOM 8992 C CA . SER A 1 47 ? 6.112 12.644 -10.217 1.00 0.00 29 SER A CA 8
ATOM 8993 C C . SER A 1 47 ? 5.377 13.847 -9.568 1.00 0.00 29 SER A C 8
ATOM 8994 O O . SER A 1 47 ? 4.902 14.748 -10.267 1.00 0.00 29 SER A O 8
ATOM 9002 N N . LYS A 1 48 ? 5.338 13.891 -8.211 1.00 0.00 30 LYS A N 8
ATOM 9003 C CA . LYS A 1 48 ? 4.534 14.882 -7.460 1.00 0.00 30 LYS A CA 8
ATOM 9004 C C . LYS A 1 48 ? 5.326 15.489 -6.272 1.00 0.00 30 LYS A C 8
ATOM 9005 O O . LYS A 1 48 ? 5.699 16.668 -6.320 1.00 0.00 30 LYS A O 8
ATOM 9024 N N . THR A 1 49 ? 5.606 14.680 -5.222 1.00 0.00 31 THR A N 8
ATOM 9025 C CA . THR A 1 49 ? 6.150 15.200 -3.940 1.00 0.00 31 THR A CA 8
ATOM 9026 C C . THR A 1 49 ? 7.341 14.362 -3.423 1.00 0.00 31 THR A C 8
ATOM 9027 O O . THR A 1 49 ? 7.240 13.134 -3.329 1.00 0.00 31 THR A O 8
ATOM 9038 N N . VAL A 1 50 ? 8.438 15.068 -3.045 1.00 0.00 32 VAL A N 8
ATOM 9039 C CA . VAL A 1 50 ? 9.674 14.464 -2.477 1.00 0.00 32 VAL A CA 8
ATOM 9040 C C . VAL A 1 50 ? 9.392 13.765 -1.135 1.00 0.00 32 VAL A C 8
ATOM 9041 O O . VAL A 1 50 ? 9.880 12.645 -0.886 1.00 0.00 32 VAL A O 8
ATOM 9054 N N . SER A 1 51 ? 8.585 14.441 -0.294 1.00 0.00 33 SER A N 8
ATOM 9055 C CA . SER A 1 51 ? 8.180 13.943 1.032 1.00 0.00 33 SER A CA 8
ATOM 9056 C C . SER A 1 51 ? 7.494 12.564 0.916 1.00 0.00 33 SER A C 8
ATOM 9057 O O . SER A 1 51 ? 7.831 11.655 1.646 1.00 0.00 33 SER A O 8
ATOM 9065 N N . GLN A 1 52 ? 6.594 12.420 -0.070 1.00 0.00 34 GLN A N 8
ATOM 9066 C CA . GLN A 1 52 ? 5.733 11.223 -0.228 1.00 0.00 34 GLN A CA 8
ATOM 9067 C C . GLN A 1 52 ? 6.541 9.904 -0.361 1.00 0.00 34 GLN A C 8
ATOM 9068 O O . GLN A 1 52 ? 6.224 8.901 0.298 1.00 0.00 34 GLN A O 8
ATOM 9082 N N . CYS A 1 53 ? 7.595 9.934 -1.195 1.00 0.00 35 CYS A N 8
ATOM 9083 C CA . CYS A 1 53 ? 8.443 8.747 -1.458 1.00 0.00 35 CYS A CA 8
ATOM 9084 C C . CYS A 1 53 ? 9.417 8.480 -0.292 1.00 0.00 35 CYS A C 8
ATOM 9085 O O . CYS A 1 53 ? 9.731 7.322 0.008 1.00 0.00 35 CYS A O 8
ATOM 9093 N N . LYS A 1 54 ? 9.880 9.566 0.362 1.00 0.00 36 LYS A N 8
ATOM 9094 C CA . LYS A 1 54 ? 10.840 9.487 1.486 1.00 0.00 36 LYS A CA 8
ATOM 9095 C C . LYS A 1 54 ? 10.167 8.894 2.741 1.00 0.00 36 LYS A C 8
ATOM 9096 O O . LYS A 1 54 ? 10.709 8.000 3.387 1.00 0.00 36 LYS A O 8
ATOM 9115 N N . ASN A 1 55 ? 8.970 9.416 3.046 1.00 0.00 37 ASN A N 8
ATOM 9116 C CA . ASN A 1 55 ? 8.182 9.071 4.250 1.00 0.00 37 ASN A CA 8
ATOM 9117 C C . ASN A 1 55 ? 7.814 7.579 4.269 1.00 0.00 37 ASN A C 8
ATOM 9118 O O . ASN A 1 55 ? 7.756 6.971 5.340 1.00 0.00 37 ASN A O 8
ATOM 9129 N N . PHE A 1 56 ? 7.603 7.009 3.060 1.00 0.00 38 PHE A N 8
ATOM 9130 C CA . PHE A 1 56 ? 7.341 5.558 2.843 1.00 0.00 38 PHE A CA 8
ATOM 9131 C C . PHE A 1 56 ? 8.356 4.677 3.605 1.00 0.00 38 PHE A C 8
ATOM 9132 O O . PHE A 1 56 ? 7.980 3.713 4.291 1.00 0.00 38 PHE A O 8
ATOM 9149 N N . TYR A 1 57 ? 9.627 5.069 3.488 1.00 0.00 39 TYR A N 8
ATOM 9150 C CA . TYR A 1 57 ? 10.780 4.340 4.042 1.00 0.00 39 TYR A CA 8
ATOM 9151 C C . TYR A 1 57 ? 10.659 4.168 5.577 1.00 0.00 39 TYR A C 8
ATOM 9152 O O . TYR A 1 57 ? 11.124 3.171 6.147 1.00 0.00 39 TYR A O 8
ATOM 9170 N N . PHE A 1 58 ? 10.002 5.151 6.214 1.00 0.00 40 PHE A N 8
ATOM 9171 C CA . PHE A 1 58 ? 9.866 5.246 7.678 1.00 0.00 40 PHE A CA 8
ATOM 9172 C C . PHE A 1 58 ? 8.469 4.788 8.159 1.00 0.00 40 PHE A C 8
ATOM 9173 O O . PHE A 1 58 ? 8.308 4.454 9.336 1.00 0.00 40 PHE A O 8
ATOM 9190 N N . ASN A 1 59 ? 7.453 4.768 7.261 1.00 0.00 41 ASN A N 8
ATOM 9191 C CA . ASN A 1 59 ? 6.098 4.242 7.602 1.00 0.00 41 ASN A CA 8
ATOM 9192 C C . ASN A 1 59 ? 6.118 2.709 7.708 1.00 0.00 41 ASN A C 8
ATOM 9193 O O . ASN A 1 59 ? 5.246 2.113 8.354 1.00 0.00 41 ASN A O 8
ATOM 9204 N N . TYR A 1 60 ? 7.102 2.082 7.052 1.00 0.00 42 TYR A N 8
ATOM 9205 C CA . TYR A 1 60 ? 7.292 0.625 7.102 1.00 0.00 42 TYR A CA 8
ATOM 9206 C C . TYR A 1 60 ? 7.943 0.243 8.451 1.00 0.00 42 TYR A C 8
ATOM 9207 O O . TYR A 1 60 ? 9.116 0.558 8.688 1.00 0.00 42 TYR A O 8
ATOM 9225 N N . LYS A 1 61 ? 7.151 -0.389 9.338 1.00 0.00 43 LYS A N 8
ATOM 9226 C CA . LYS A 1 61 ? 7.615 -0.856 10.662 1.00 0.00 43 LYS A CA 8
ATOM 9227 C C . LYS A 1 61 ? 8.621 -2.013 10.518 1.00 0.00 43 LYS A C 8
ATOM 9228 O O . LYS A 1 61 ? 9.511 -2.187 11.364 1.00 0.00 43 LYS A O 8
ATOM 9247 N N . LYS A 1 62 ? 8.438 -2.813 9.456 1.00 0.00 44 LYS A N 8
ATOM 9248 C CA . LYS A 1 62 ? 9.380 -3.872 9.070 1.00 0.00 44 LYS A CA 8
ATOM 9249 C C . LYS A 1 62 ? 10.643 -3.243 8.448 1.00 0.00 44 LYS A C 8
ATOM 9250 O O . LYS A 1 62 ? 10.543 -2.237 7.722 1.00 0.00 44 LYS A O 8
ATOM 9269 N N . ARG A 1 63 ? 11.815 -3.834 8.752 1.00 0.00 45 ARG A N 8
ATOM 9270 C CA . ARG A 1 63 ? 13.106 -3.389 8.201 1.00 0.00 45 ARG A CA 8
ATOM 9271 C C . ARG A 1 63 ? 13.113 -3.550 6.671 1.00 0.00 45 ARG A C 8
ATOM 9272 O O . ARG A 1 63 ? 13.160 -4.676 6.149 1.00 0.00 45 ARG A O 8
ATOM 9293 N N . GLN A 1 64 ? 12.995 -2.413 5.968 1.00 0.00 46 GLN A N 8
ATOM 9294 C CA . GLN A 1 64 ? 13.252 -2.347 4.530 1.00 0.00 46 GLN A CA 8
ATOM 9295 C C . GLN A 1 64 ? 14.763 -2.498 4.307 1.00 0.00 46 GLN A C 8
ATOM 9296 O O . GLN A 1 64 ? 15.544 -1.596 4.640 1.00 0.00 46 GLN A O 8
ATOM 9310 N N . ASN A 1 65 ? 15.166 -3.658 3.760 1.00 0.00 47 ASN A N 8
ATOM 9311 C CA . ASN A 1 65 ? 16.575 -3.975 3.448 1.00 0.00 47 ASN A CA 8
ATOM 9312 C C . ASN A 1 65 ? 16.970 -3.354 2.084 1.00 0.00 47 ASN A C 8
ATOM 9313 O O . ASN A 1 65 ? 17.613 -3.980 1.254 1.00 0.00 47 ASN A O 8
ATOM 9324 N N . LEU A 1 66 ? 16.593 -2.077 1.910 1.00 0.00 48 LEU A N 8
ATOM 9325 C CA . LEU A 1 66 ? 16.885 -1.253 0.731 1.00 0.00 48 LEU A CA 8
ATOM 9326 C C . LEU A 1 66 ? 18.344 -0.739 0.824 1.00 0.00 48 LEU A C 8
ATOM 9327 O O . LEU A 1 66 ? 18.935 -0.303 -0.171 1.00 0.00 48 LEU A O 8
ATOM 9343 N N . ASP A 1 67 ? 18.906 -0.829 2.046 1.00 0.00 49 ASP A N 8
ATOM 9344 C CA . ASP A 1 67 ? 20.320 -0.539 2.338 1.00 0.00 49 ASP A CA 8
ATOM 9345 C C . ASP A 1 67 ? 21.266 -1.368 1.443 1.00 0.00 49 ASP A C 8
ATOM 9346 O O . ASP A 1 67 ? 22.240 -0.829 0.902 1.00 0.00 49 ASP A O 8
ATOM 9355 N N . GLU A 1 68 ? 20.947 -2.673 1.268 1.00 0.00 50 GLU A N 8
ATOM 9356 C CA . GLU A 1 68 ? 21.789 -3.594 0.469 1.00 0.00 50 GLU A CA 8
ATOM 9357 C C . GLU A 1 68 ? 21.646 -3.316 -1.038 1.00 0.00 50 GLU A C 8
ATOM 9358 O O . GLU A 1 68 ? 22.545 -3.630 -1.796 1.00 0.00 50 GLU A O 8
ATOM 9370 N N . ILE A 1 69 ? 20.514 -2.710 -1.455 1.00 0.00 51 ILE A N 8
ATOM 9371 C CA . ILE A 1 69 ? 20.286 -2.289 -2.863 1.00 0.00 51 ILE A CA 8
ATOM 9372 C C . ILE A 1 69 ? 21.295 -1.182 -3.241 1.00 0.00 51 ILE A C 8
ATOM 9373 O O . ILE A 1 69 ? 21.949 -1.242 -4.295 1.00 0.00 51 ILE A O 8
ATOM 9389 N N . LEU A 1 70 ? 21.421 -0.195 -2.344 1.00 0.00 52 LEU A N 8
ATOM 9390 C CA . LEU A 1 70 ? 22.387 0.909 -2.483 1.00 0.00 52 LEU A CA 8
ATOM 9391 C C . LEU A 1 70 ? 23.832 0.390 -2.373 1.00 0.00 52 LEU A C 8
ATOM 9392 O O . LEU A 1 70 ? 24.710 0.835 -3.116 1.00 0.00 52 LEU A O 8
ATOM 9408 N N . GLN A 1 71 ? 24.047 -0.581 -1.465 1.00 0.00 53 GLN A N 8
ATOM 9409 C CA . GLN A 1 71 ? 25.376 -1.160 -1.196 1.00 0.00 53 GLN A CA 8
ATOM 9410 C C . GLN A 1 71 ? 25.888 -1.968 -2.405 1.00 0.00 53 GLN A C 8
ATOM 9411 O O . GLN A 1 71 ? 27.067 -1.857 -2.757 1.00 0.00 53 GLN A O 8
ATOM 9425 N N . GLN A 1 72 ? 24.997 -2.749 -3.053 1.00 0.00 54 GLN A N 8
ATOM 9426 C CA . GLN A 1 72 ? 25.358 -3.533 -4.260 1.00 0.00 54 GLN A CA 8
ATOM 9427 C C . GLN A 1 72 ? 25.715 -2.583 -5.408 1.00 0.00 54 GLN A C 8
ATOM 9428 O O . GLN A 1 72 ? 26.766 -2.726 -6.027 1.00 0.00 54 GLN A O 8
ATOM 9442 N N . HIS A 1 73 ? 24.855 -1.572 -5.626 1.00 0.00 55 HIS A N 8
ATOM 9443 C CA . HIS A 1 73 ? 25.071 -0.550 -6.664 1.00 0.00 55 HIS A CA 8
ATOM 9444 C C . HIS A 1 73 ? 26.369 0.249 -6.390 1.00 0.00 55 HIS A C 8
ATOM 9445 O O . HIS A 1 73 ? 27.024 0.688 -7.325 1.00 0.00 55 HIS A O 8
ATOM 9460 N N . LYS A 1 74 ? 26.730 0.389 -5.096 1.00 0.00 56 LYS A N 8
ATOM 9461 C CA . LYS A 1 74 ? 27.928 1.136 -4.647 1.00 0.00 56 LYS A CA 8
ATOM 9462 C C . LYS A 1 74 ? 29.229 0.390 -5.016 1.00 0.00 56 LYS A C 8
ATOM 9463 O O . LYS A 1 74 ? 30.122 0.968 -5.645 1.00 0.00 56 LYS A O 8
ATOM 9482 N N . LEU A 1 75 ? 29.312 -0.903 -4.639 1.00 0.00 57 LEU A N 8
ATOM 9483 C CA . LEU A 1 75 ? 30.526 -1.733 -4.854 1.00 0.00 57 LEU A CA 8
ATOM 9484 C C . LEU A 1 75 ? 30.707 -2.094 -6.345 1.00 0.00 57 LEU A C 8
ATOM 9485 O O . LEU A 1 75 ? 31.839 -2.297 -6.810 1.00 0.00 57 LEU A O 8
ATOM 9501 N N . LYS A 1 76 ? 29.583 -2.157 -7.088 1.00 0.00 58 LYS A N 8
ATOM 9502 C CA . LYS A 1 76 ? 29.602 -2.368 -8.547 1.00 0.00 58 LYS A CA 8
ATOM 9503 C C . LYS A 1 76 ? 30.066 -1.088 -9.249 1.00 0.00 58 LYS A C 8
ATOM 9504 O O . LYS A 1 76 ? 30.860 -1.151 -10.179 1.00 0.00 58 LYS A O 8
ATOM 9523 N N . MET A 1 77 ? 29.587 0.068 -8.747 1.00 0.00 59 MET A N 8
ATOM 9524 C CA . MET A 1 77 ? 29.954 1.412 -9.266 1.00 0.00 59 MET A CA 8
ATOM 9525 C C . MET A 1 77 ? 31.475 1.634 -9.217 1.00 0.00 59 MET A C 8
ATOM 9526 O O . MET A 1 77 ? 32.046 2.253 -10.111 1.00 0.00 59 MET A O 8
ATOM 9540 N N . GLU A 1 78 ? 32.112 1.101 -8.160 1.00 0.00 60 GLU A N 8
ATOM 9541 C CA . GLU A 1 78 ? 33.570 1.172 -7.983 1.00 0.00 60 GLU A CA 8
ATOM 9542 C C . GLU A 1 78 ? 34.288 0.309 -9.030 1.00 0.00 60 GLU A C 8
ATOM 9543 O O . GLU A 1 78 ? 35.055 0.828 -9.838 1.00 0.00 60 GLU A O 8
ATOM 9555 N N . LYS A 1 79 ? 33.974 -1.004 -9.039 1.00 0.00 61 LYS A N 8
ATOM 9556 C CA . LYS A 1 79 ? 34.713 -1.996 -9.844 1.00 0.00 61 LYS A CA 8
ATOM 9557 C C . LYS A 1 79 ? 34.552 -1.746 -11.364 1.00 0.00 61 LYS A C 8
ATOM 9558 O O . LYS A 1 79 ? 35.492 -1.978 -12.123 1.00 0.00 61 LYS A O 8
ATOM 9577 N N . GLU A 1 80 ? 33.366 -1.254 -11.785 1.00 0.00 62 GLU A N 8
ATOM 9578 C CA . GLU A 1 80 ? 33.067 -0.994 -13.217 1.00 0.00 62 GLU A CA 8
ATOM 9579 C C . GLU A 1 80 ? 33.739 0.307 -13.688 1.00 0.00 62 GLU A C 8
ATOM 9580 O O . GLU A 1 80 ? 34.147 0.410 -14.843 1.00 0.00 62 GLU A O 8
ATOM 9592 N N . ARG A 1 81 ? 33.860 1.288 -12.768 1.00 0.00 63 ARG A N 8
ATOM 9593 C CA . ARG A 1 81 ? 34.489 2.591 -13.051 1.00 0.00 63 ARG A CA 8
ATOM 9594 C C . ARG A 1 81 ? 36.016 2.424 -13.126 1.00 0.00 63 ARG A C 8
ATOM 9595 O O . ARG A 1 81 ? 36.681 3.051 -13.951 1.00 0.00 63 ARG A O 8
ATOM 9616 N N . ASN A 1 82 ? 36.537 1.521 -12.282 1.00 0.00 64 ASN A N 8
ATOM 9617 C CA . ASN A 1 82 ? 37.950 1.114 -12.294 1.00 0.00 64 ASN A CA 8
ATOM 9618 C C . ASN A 1 82 ? 38.254 0.249 -13.534 1.00 0.00 64 ASN A C 8
ATOM 9619 O O . ASN A 1 82 ? 39.349 0.312 -14.068 1.00 0.00 64 ASN A O 8
ATOM 9630 N N . ALA A 1 83 ? 37.267 -0.552 -13.986 1.00 0.00 65 ALA A N 8
ATOM 9631 C CA . ALA A 1 83 ? 37.432 -1.459 -15.148 1.00 0.00 65 ALA A CA 8
ATOM 9632 C C . ALA A 1 83 ? 37.416 -0.685 -16.483 1.00 0.00 65 ALA A C 8
ATOM 9633 O O . ALA A 1 83 ? 38.202 -0.979 -17.386 1.00 0.00 65 ALA A O 8
ATOM 9640 N N . ARG A 1 84 ? 36.529 0.330 -16.591 1.00 0.00 66 ARG A N 8
ATOM 9641 C CA . ARG A 1 84 ? 36.368 1.128 -17.839 1.00 0.00 66 ARG A CA 8
ATOM 9642 C C . ARG A 1 84 ? 37.514 2.144 -18.014 1.00 0.00 66 ARG A C 8
ATOM 9643 O O . ARG A 1 84 ? 37.701 2.697 -19.102 1.00 0.00 66 ARG A O 8
ATOM 9664 N N . ARG A 1 85 ? 38.256 2.406 -16.927 1.00 0.00 67 ARG A N 8
ATOM 9665 C CA . ARG A 1 85 ? 39.500 3.209 -16.959 1.00 0.00 67 ARG A CA 8
ATOM 9666 C C . ARG A 1 85 ? 40.740 2.288 -16.979 1.00 0.00 67 ARG A C 8
ATOM 9667 O O . ARG A 1 85 ? 41.854 2.751 -17.248 1.00 0.00 67 ARG A O 8
ATOM 9688 N N . LYS A 1 86 ? 40.508 0.987 -16.672 1.00 0.00 68 LYS A N 8
ATOM 9689 C CA . LYS A 1 86 ? 41.551 -0.049 -16.435 1.00 0.00 68 LYS A CA 8
ATOM 9690 C C . LYS A 1 86 ? 42.356 0.230 -15.139 1.00 0.00 68 LYS A C 8
ATOM 9691 O O . LYS A 1 86 ? 43.329 -0.475 -14.857 1.00 0.00 68 LYS A O 8
ATOM 9710 N N . LYS A 1 87 ? 41.888 1.215 -14.330 1.00 0.00 69 LYS A N 8
ATOM 9711 C CA . LYS A 1 87 ? 42.575 1.706 -13.122 1.00 0.00 69 LYS A CA 8
ATOM 9712 C C . LYS A 1 87 ? 42.439 0.696 -11.964 1.00 0.00 69 LYS A C 8
ATOM 9713 O O . LYS A 1 87 ? 41.524 0.782 -11.132 1.00 0.00 69 LYS A O 8
ATOM 9732 N N . LYS A 1 88 ? 43.344 -0.277 -11.965 1.00 0.00 70 LYS A N 8
ATOM 9733 C CA . LYS A 1 88 ? 43.481 -1.285 -10.910 1.00 0.00 70 LYS A CA 8
ATOM 9734 C C . LYS A 1 88 ? 44.929 -1.800 -10.950 1.00 0.00 70 LYS A C 8
ATOM 9735 O O . LYS A 1 88 ? 45.567 -1.774 -12.013 1.00 0.00 70 LYS A O 8
ATOM 9754 N N . LYS A 1 89 ? 45.447 -2.264 -9.807 1.00 0.00 71 LYS A N 8
ATOM 9755 C CA . LYS A 1 89 ? 46.774 -2.897 -9.742 1.00 0.00 71 LYS A CA 8
ATOM 9756 C C . LYS A 1 89 ? 46.616 -4.361 -10.248 1.00 0.00 71 LYS A C 8
ATOM 9757 O O . LYS A 1 89 ? 46.115 -5.207 -9.483 1.00 0.00 71 LYS A O 8
ATOM 9777 N N . TRP A 1 19 ? 0.854 1.185 -1.673 1.00 0.00 1 TRP A N 9
ATOM 9778 C CA . TRP A 1 19 ? 2.158 0.653 -2.105 1.00 0.00 1 TRP A CA 9
ATOM 9779 C C . TRP A 1 19 ? 2.033 -0.828 -2.505 1.00 0.00 1 TRP A C 9
ATOM 9780 O O . TRP A 1 19 ? 2.295 -1.731 -1.703 1.00 0.00 1 TRP A O 9
ATOM 9801 N N . THR A 1 20 ? 1.569 -1.043 -3.751 1.00 0.00 2 THR A N 9
ATOM 9802 C CA . THR A 1 20 ? 1.500 -2.368 -4.403 1.00 0.00 2 THR A CA 9
ATOM 9803 C C . THR A 1 20 ? 2.911 -2.767 -4.907 1.00 0.00 2 THR A C 9
ATOM 9804 O O . THR A 1 20 ? 3.732 -1.888 -5.164 1.00 0.00 2 THR A O 9
ATOM 9815 N N . GLU A 1 21 ? 3.181 -4.084 -5.063 1.00 0.00 3 GLU A N 9
ATOM 9816 C CA . GLU A 1 21 ? 4.515 -4.606 -5.454 1.00 0.00 3 GLU A CA 9
ATOM 9817 C C . GLU A 1 21 ? 5.045 -4.038 -6.795 1.00 0.00 3 GLU A C 9
ATOM 9818 O O . GLU A 1 21 ? 6.254 -4.085 -7.048 1.00 0.00 3 GLU A O 9
ATOM 9830 N N . GLU A 1 22 ? 4.146 -3.519 -7.650 1.00 0.00 4 GLU A N 9
ATOM 9831 C CA . GLU A 1 22 ? 4.526 -2.947 -8.954 1.00 0.00 4 GLU A CA 9
ATOM 9832 C C . GLU A 1 22 ? 5.220 -1.585 -8.764 1.00 0.00 4 GLU A C 9
ATOM 9833 O O . GLU A 1 22 ? 6.359 -1.390 -9.219 1.00 0.00 4 GLU A O 9
ATOM 9845 N N . GLU A 1 23 ? 4.540 -0.656 -8.065 1.00 0.00 5 GLU A N 9
ATOM 9846 C CA . GLU A 1 23 ? 5.092 0.688 -7.761 1.00 0.00 5 GLU A CA 9
ATOM 9847 C C . GLU A 1 23 ? 6.263 0.583 -6.760 1.00 0.00 5 GLU A C 9
ATOM 9848 O O . GLU A 1 23 ? 7.187 1.403 -6.777 1.00 0.00 5 GLU A O 9
ATOM 9860 N N . MET A 1 24 ? 6.186 -0.443 -5.892 1.00 0.00 6 MET A N 9
ATOM 9861 C CA . MET A 1 24 ? 7.241 -0.794 -4.920 1.00 0.00 6 MET A CA 9
ATOM 9862 C C . MET A 1 24 ? 8.506 -1.274 -5.647 1.00 0.00 6 MET A C 9
ATOM 9863 O O . MET A 1 24 ? 9.623 -0.967 -5.233 1.00 0.00 6 MET A O 9
ATOM 9877 N N . GLY A 1 25 ? 8.297 -2.034 -6.735 1.00 0.00 7 GLY A N 9
ATOM 9878 C CA . GLY A 1 25 ? 9.392 -2.549 -7.553 1.00 0.00 7 GLY A CA 9
ATOM 9879 C C . GLY A 1 25 ? 10.090 -1.453 -8.340 1.00 0.00 7 GLY A C 9
ATOM 9880 O O . GLY A 1 25 ? 11.308 -1.484 -8.511 1.00 0.00 7 GLY A O 9
ATOM 9884 N N . THR A 1 26 ? 9.296 -0.477 -8.813 1.00 0.00 8 THR A N 9
ATOM 9885 C CA . THR A 1 26 ? 9.805 0.697 -9.537 1.00 0.00 8 THR A CA 9
ATOM 9886 C C . THR A 1 26 ? 10.493 1.676 -8.553 1.00 0.00 8 THR A C 9
ATOM 9887 O O . THR A 1 26 ? 11.425 2.394 -8.936 1.00 0.00 8 THR A O 9
ATOM 9898 N N . ALA A 1 27 ? 10.033 1.674 -7.275 1.00 0.00 9 ALA A N 9
ATOM 9899 C CA . ALA A 1 27 ? 10.621 2.504 -6.198 1.00 0.00 9 ALA A CA 9
ATOM 9900 C C . ALA A 1 27 ? 12.000 1.958 -5.842 1.00 0.00 9 ALA A C 9
ATOM 9901 O O . ALA A 1 27 ? 12.974 2.692 -5.833 1.00 0.00 9 ALA A O 9
ATOM 9908 N N . LYS A 1 28 ? 12.040 0.643 -5.607 1.00 0.00 10 LYS A N 9
ATOM 9909 C CA . LYS A 1 28 ? 13.272 -0.137 -5.380 1.00 0.00 10 LYS A CA 9
ATOM 9910 C C . LYS A 1 28 ? 14.261 0.033 -6.550 1.00 0.00 10 LYS A C 9
ATOM 9911 O O . LYS A 1 28 ? 15.465 0.174 -6.331 1.00 0.00 10 LYS A O 9
ATOM 9930 N N . LYS A 1 29 ? 13.723 0.005 -7.783 1.00 0.00 11 LYS A N 9
ATOM 9931 C CA . LYS A 1 29 ? 14.520 0.124 -9.020 1.00 0.00 11 LYS A CA 9
ATOM 9932 C C . LYS A 1 29 ? 15.121 1.534 -9.132 1.00 0.00 11 LYS A C 9
ATOM 9933 O O . LYS A 1 29 ? 16.239 1.700 -9.613 1.00 0.00 11 LYS A O 9
ATOM 9952 N N . GLY A 1 30 ? 14.359 2.538 -8.673 1.00 0.00 12 GLY A N 9
ATOM 9953 C CA . GLY A 1 30 ? 14.847 3.909 -8.596 1.00 0.00 12 GLY A CA 9
ATOM 9954 C C . GLY A 1 30 ? 15.934 4.072 -7.548 1.00 0.00 12 GLY A C 9
ATOM 9955 O O . GLY A 1 30 ? 16.968 4.682 -7.801 1.00 0.00 12 GLY A O 9
ATOM 9959 N N . LEU A 1 31 ? 15.675 3.497 -6.369 1.00 0.00 13 LEU A N 9
ATOM 9960 C CA . LEU A 1 31 ? 16.593 3.496 -5.222 1.00 0.00 13 LEU A CA 9
ATOM 9961 C C . LEU A 1 31 ? 17.873 2.690 -5.546 1.00 0.00 13 LEU A C 9
ATOM 9962 O O . LEU A 1 31 ? 18.917 2.900 -4.934 1.00 0.00 13 LEU A O 9
ATOM 9978 N N . LEU A 1 32 ? 17.766 1.763 -6.515 1.00 0.00 14 LEU A N 9
ATOM 9979 C CA . LEU A 1 32 ? 18.924 1.046 -7.070 1.00 0.00 14 LEU A CA 9
ATOM 9980 C C . LEU A 1 32 ? 19.709 1.981 -8.013 1.00 0.00 14 LEU A C 9
ATOM 9981 O O . LEU A 1 32 ? 20.846 2.342 -7.716 1.00 0.00 14 LEU A O 9
ATOM 9997 N N . GLU A 1 33 ? 19.045 2.457 -9.077 1.00 0.00 15 GLU A N 9
ATOM 9998 C CA . GLU A 1 33 ? 19.706 3.159 -10.197 1.00 0.00 15 GLU A CA 9
ATOM 9999 C C . GLU A 1 33 ? 20.095 4.602 -9.811 1.00 0.00 15 GLU A C 9
ATOM 10000 O O . GLU A 1 33 ? 21.285 4.951 -9.811 1.00 0.00 15 GLU A O 9
ATOM 10012 N N . HIS A 1 34 ? 19.091 5.427 -9.458 1.00 0.00 16 HIS A N 9
ATOM 10013 C CA . HIS A 1 34 ? 19.324 6.820 -8.994 1.00 0.00 16 HIS A CA 9
ATOM 10014 C C . HIS A 1 34 ? 20.033 6.817 -7.630 1.00 0.00 16 HIS A C 9
ATOM 10015 O O . HIS A 1 34 ? 20.959 7.594 -7.382 1.00 0.00 16 HIS A O 9
ATOM 10030 N N . GLY A 1 35 ? 19.590 5.901 -6.768 1.00 0.00 17 GLY A N 9
ATOM 10031 C CA . GLY A 1 35 ? 19.983 5.872 -5.364 1.00 0.00 17 GLY A CA 9
ATOM 10032 C C . GLY A 1 35 ? 18.868 6.406 -4.475 1.00 0.00 17 GLY A C 9
ATOM 10033 O O . GLY A 1 35 ? 17.738 6.594 -4.944 1.00 0.00 17 GLY A O 9
ATOM 10037 N N . ARG A 1 36 ? 19.172 6.678 -3.196 1.00 0.00 18 ARG A N 9
ATOM 10038 C CA . ARG A 1 36 ? 18.203 7.282 -2.246 1.00 0.00 18 ARG A CA 9
ATOM 10039 C C . ARG A 1 36 ? 18.155 8.819 -2.406 1.00 0.00 18 ARG A C 9
ATOM 10040 O O . ARG A 1 36 ? 18.250 9.575 -1.432 1.00 0.00 18 ARG A O 9
ATOM 10061 N N . ASN A 1 37 ? 17.998 9.254 -3.665 1.00 0.00 19 ASN A N 9
ATOM 10062 C CA . ASN A 1 37 ? 17.831 10.658 -4.040 1.00 0.00 19 ASN A CA 9
ATOM 10063 C C . ASN A 1 37 ? 16.331 10.968 -3.995 1.00 0.00 19 ASN A C 9
ATOM 10064 O O . ASN A 1 37 ? 15.618 10.779 -4.982 1.00 0.00 19 ASN A O 9
ATOM 10075 N N . TRP A 1 38 ? 15.876 11.424 -2.822 1.00 0.00 20 TRP A N 9
ATOM 10076 C CA . TRP A 1 38 ? 14.449 11.462 -2.435 1.00 0.00 20 TRP A CA 9
ATOM 10077 C C . TRP A 1 38 ? 13.578 12.260 -3.421 1.00 0.00 20 TRP A C 9
ATOM 10078 O O . TRP A 1 38 ? 12.432 11.888 -3.684 1.00 0.00 20 TRP A O 9
ATOM 10099 N N . SER A 1 39 ? 14.131 13.374 -3.933 1.00 0.00 21 SER A N 9
ATOM 10100 C CA . SER A 1 39 ? 13.477 14.198 -4.964 1.00 0.00 21 SER A CA 9
ATOM 10101 C C . SER A 1 39 ? 13.273 13.387 -6.254 1.00 0.00 21 SER A C 9
ATOM 10102 O O . SER A 1 39 ? 12.154 13.312 -6.769 1.00 0.00 21 SER A O 9
ATOM 10110 N N . ALA A 1 40 ? 14.352 12.742 -6.722 1.00 0.00 22 ALA A N 9
ATOM 10111 C CA . ALA A 1 40 ? 14.356 11.971 -7.983 1.00 0.00 22 ALA A CA 9
ATOM 10112 C C . ALA A 1 40 ? 13.357 10.796 -7.941 1.00 0.00 22 ALA A C 9
ATOM 10113 O O . ALA A 1 40 ? 12.648 10.540 -8.915 1.00 0.00 22 ALA A O 9
ATOM 10120 N N . ILE A 1 41 ? 13.298 10.106 -6.787 1.00 0.00 23 ILE A N 9
ATOM 10121 C CA . ILE A 1 41 ? 12.464 8.893 -6.612 1.00 0.00 23 ILE A CA 9
ATOM 10122 C C . ILE A 1 41 ? 10.985 9.275 -6.477 1.00 0.00 23 ILE A C 9
ATOM 10123 O O . ILE A 1 41 ? 10.112 8.611 -7.034 1.00 0.00 23 ILE A O 9
ATOM 10139 N N . ALA A 1 42 ? 10.721 10.367 -5.754 1.00 0.00 24 ALA A N 9
ATOM 10140 C CA . ALA A 1 42 ? 9.356 10.883 -5.568 1.00 0.00 24 ALA A CA 9
ATOM 10141 C C . ALA A 1 42 ? 8.803 11.490 -6.877 1.00 0.00 24 ALA A C 9
ATOM 10142 O O . ALA A 1 42 ? 7.594 11.597 -7.045 1.00 0.00 24 ALA A O 9
ATOM 10149 N N . ARG A 1 43 ? 9.707 11.916 -7.780 1.00 0.00 25 ARG A N 9
ATOM 10150 C CA . ARG A 1 43 ? 9.349 12.339 -9.152 1.00 0.00 25 ARG A CA 9
ATOM 10151 C C . ARG A 1 43 ? 9.214 11.114 -10.086 1.00 0.00 25 ARG A C 9
ATOM 10152 O O . ARG A 1 43 ? 8.456 11.155 -11.061 1.00 0.00 25 ARG A O 9
ATOM 10173 N N . MET A 1 44 ? 9.962 10.031 -9.786 1.00 0.00 26 MET A N 9
ATOM 10174 C CA . MET A 1 44 ? 9.989 8.811 -10.626 1.00 0.00 26 MET A CA 9
ATOM 10175 C C . MET A 1 44 ? 8.693 7.994 -10.453 1.00 0.00 26 MET A C 9
ATOM 10176 O O . MET A 1 44 ? 7.959 7.783 -11.419 1.00 0.00 26 MET A O 9
ATOM 10190 N N . VAL A 1 45 ? 8.428 7.530 -9.217 1.00 0.00 27 VAL A N 9
ATOM 10191 C CA . VAL A 1 45 ? 7.236 6.712 -8.906 1.00 0.00 27 VAL A CA 9
ATOM 10192 C C . VAL A 1 45 ? 6.026 7.581 -8.524 1.00 0.00 27 VAL A C 9
ATOM 10193 O O . VAL A 1 45 ? 4.910 7.370 -9.021 1.00 0.00 27 VAL A O 9
ATOM 10206 N N . GLY A 1 46 ? 6.264 8.570 -7.646 1.00 0.00 28 GLY A N 9
ATOM 10207 C CA . GLY A 1 46 ? 5.199 9.410 -7.106 1.00 0.00 28 GLY A CA 9
ATOM 10208 C C . GLY A 1 46 ? 4.749 10.486 -8.083 1.00 0.00 28 GLY A C 9
ATOM 10209 O O . GLY A 1 46 ? 3.629 11.000 -7.966 1.00 0.00 28 GLY A O 9
ATOM 10213 N N . SER A 1 47 ? 5.667 10.865 -9.012 1.00 0.00 29 SER A N 9
ATOM 10214 C CA . SER A 1 47 ? 5.431 11.876 -10.073 1.00 0.00 29 SER A CA 9
ATOM 10215 C C . SER A 1 47 ? 5.195 13.300 -9.483 1.00 0.00 29 SER A C 9
ATOM 10216 O O . SER A 1 47 ? 4.787 14.214 -10.208 1.00 0.00 29 SER A O 9
ATOM 10224 N N . LYS A 1 48 ? 5.505 13.489 -8.178 1.00 0.00 30 LYS A N 9
ATOM 10225 C CA . LYS A 1 48 ? 5.156 14.710 -7.415 1.00 0.00 30 LYS A CA 9
ATOM 10226 C C . LYS A 1 48 ? 6.330 15.118 -6.463 1.00 0.00 30 LYS A C 9
ATOM 10227 O O . LYS A 1 48 ? 7.503 14.869 -6.775 1.00 0.00 30 LYS A O 9
ATOM 10246 N N . THR A 1 49 ? 5.989 15.707 -5.295 1.00 0.00 31 THR A N 9
ATOM 10247 C CA . THR A 1 49 ? 6.932 16.346 -4.358 1.00 0.00 31 THR A CA 9
ATOM 10248 C C . THR A 1 49 ? 7.888 15.335 -3.679 1.00 0.00 31 THR A C 9
ATOM 10249 O O . THR A 1 49 ? 7.497 14.189 -3.426 1.00 0.00 31 THR A O 9
ATOM 10260 N N . VAL A 1 50 ? 9.120 15.815 -3.365 1.00 0.00 32 VAL A N 9
ATOM 10261 C CA . VAL A 1 50 ? 10.203 15.053 -2.666 1.00 0.00 32 VAL A CA 9
ATOM 10262 C C . VAL A 1 50 ? 9.702 14.313 -1.397 1.00 0.00 32 VAL A C 9
ATOM 10263 O O . VAL A 1 50 ? 10.193 13.215 -1.072 1.00 0.00 32 VAL A O 9
ATOM 10276 N N . SER A 1 51 ? 8.702 14.922 -0.726 1.00 0.00 33 SER A N 9
ATOM 10277 C CA . SER A 1 51 ? 8.114 14.432 0.536 1.00 0.00 33 SER A CA 9
ATOM 10278 C C . SER A 1 51 ? 7.657 12.963 0.471 1.00 0.00 33 SER A C 9
ATOM 10279 O O . SER A 1 51 ? 7.777 12.247 1.453 1.00 0.00 33 SER A O 9
ATOM 10287 N N . GLN A 1 52 ? 7.176 12.524 -0.702 1.00 0.00 34 GLN A N 9
ATOM 10288 C CA . GLN A 1 52 ? 6.588 11.176 -0.878 1.00 0.00 34 GLN A CA 9
ATOM 10289 C C . GLN A 1 52 ? 7.584 10.060 -0.508 1.00 0.00 34 GLN A C 9
ATOM 10290 O O . GLN A 1 52 ? 7.246 9.168 0.265 1.00 0.00 34 GLN A O 9
ATOM 10304 N N . CYS A 1 53 ? 8.810 10.145 -1.053 1.00 0.00 35 CYS A N 9
ATOM 10305 C CA . CYS A 1 53 ? 9.846 9.104 -0.862 1.00 0.00 35 CYS A CA 9
ATOM 10306 C C . CYS A 1 53 ? 10.491 9.217 0.538 1.00 0.00 35 CYS A C 9
ATOM 10307 O O . CYS A 1 53 ? 10.905 8.207 1.120 1.00 0.00 35 CYS A O 9
ATOM 10315 N N . LYS A 1 54 ? 10.571 10.456 1.062 1.00 0.00 36 LYS A N 9
ATOM 10316 C CA . LYS A 1 54 ? 11.080 10.730 2.425 1.00 0.00 36 LYS A CA 9
ATOM 10317 C C . LYS A 1 54 ? 10.168 10.103 3.500 1.00 0.00 36 LYS A C 9
ATOM 10318 O O . LYS A 1 54 ? 10.641 9.414 4.407 1.00 0.00 36 LYS A O 9
ATOM 10337 N N . ASN A 1 55 ? 8.861 10.337 3.361 1.00 0.00 37 ASN A N 9
ATOM 10338 C CA . ASN A 1 55 ? 7.851 9.862 4.322 1.00 0.00 37 ASN A CA 9
ATOM 10339 C C . ASN A 1 55 ? 7.687 8.341 4.196 1.00 0.00 37 ASN A C 9
ATOM 10340 O O . ASN A 1 55 ? 7.626 7.640 5.197 1.00 0.00 37 ASN A O 9
ATOM 10351 N N . PHE A 1 56 ? 7.668 7.853 2.937 1.00 0.00 38 PHE A N 9
ATOM 10352 C CA . PHE A 1 56 ? 7.591 6.405 2.598 1.00 0.00 38 PHE A CA 9
ATOM 10353 C C . PHE A 1 56 ? 8.625 5.581 3.387 1.00 0.00 38 PHE A C 9
ATOM 10354 O O . PHE A 1 56 ? 8.296 4.547 3.972 1.00 0.00 38 PHE A O 9
ATOM 10371 N N . TYR A 1 57 ? 9.859 6.079 3.404 1.00 0.00 39 TYR A N 9
ATOM 10372 C CA . TYR A 1 57 ? 11.015 5.336 3.914 1.00 0.00 39 TYR A CA 9
ATOM 10373 C C . TYR A 1 57 ? 10.905 5.077 5.432 1.00 0.00 39 TYR A C 9
ATOM 10374 O O . TYR A 1 57 ? 11.219 3.981 5.913 1.00 0.00 39 TYR A O 9
ATOM 10392 N N . PHE A 1 58 ? 10.432 6.097 6.166 1.00 0.00 40 PHE A N 9
ATOM 10393 C CA . PHE A 1 58 ? 10.405 6.094 7.644 1.00 0.00 40 PHE A CA 9
ATOM 10394 C C . PHE A 1 58 ? 8.979 5.837 8.210 1.00 0.00 40 PHE A C 9
ATOM 10395 O O . PHE A 1 58 ? 8.817 5.710 9.428 1.00 0.00 40 PHE A O 9
ATOM 10412 N N . ASN A 1 59 ? 7.949 5.767 7.338 1.00 0.00 41 ASN A N 9
ATOM 10413 C CA . ASN A 1 59 ? 6.557 5.424 7.753 1.00 0.00 41 ASN A CA 9
ATOM 10414 C C . ASN A 1 59 ? 6.255 3.957 7.413 1.00 0.00 41 ASN A C 9
ATOM 10415 O O . ASN A 1 59 ? 5.765 3.200 8.254 1.00 0.00 41 ASN A O 9
ATOM 10426 N N . TYR A 1 60 ? 6.579 3.555 6.168 1.00 0.00 42 TYR A N 9
ATOM 10427 C CA . TYR A 1 60 ? 6.349 2.179 5.666 1.00 0.00 42 TYR A CA 9
ATOM 10428 C C . TYR A 1 60 ? 7.539 1.250 6.045 1.00 0.00 42 TYR A C 9
ATOM 10429 O O . TYR A 1 60 ? 7.659 0.134 5.533 1.00 0.00 42 TYR A O 9
ATOM 10447 N N . LYS A 1 61 ? 8.405 1.727 6.973 1.00 0.00 43 LYS A N 9
ATOM 10448 C CA . LYS A 1 61 ? 9.544 0.956 7.519 1.00 0.00 43 LYS A CA 9
ATOM 10449 C C . LYS A 1 61 ? 9.070 -0.375 8.167 1.00 0.00 43 LYS A C 9
ATOM 10450 O O . LYS A 1 61 ? 8.371 -0.384 9.186 1.00 0.00 43 LYS A O 9
ATOM 10469 N N . LYS A 1 62 ? 9.419 -1.499 7.516 1.00 0.00 44 LYS A N 9
ATOM 10470 C CA . LYS A 1 62 ? 9.086 -2.865 7.981 1.00 0.00 44 LYS A CA 9
ATOM 10471 C C . LYS A 1 62 ? 10.343 -3.758 7.935 1.00 0.00 44 LYS A C 9
ATOM 10472 O O . LYS A 1 62 ? 10.229 -4.989 7.843 1.00 0.00 44 LYS A O 9
ATOM 10491 N N . ARG A 1 63 ? 11.531 -3.112 8.023 1.00 0.00 45 ARG A N 9
ATOM 10492 C CA . ARG A 1 63 ? 12.855 -3.762 7.884 1.00 0.00 45 ARG A CA 9
ATOM 10493 C C . ARG A 1 63 ? 13.024 -4.314 6.446 1.00 0.00 45 ARG A C 9
ATOM 10494 O O . ARG A 1 63 ? 12.791 -5.499 6.180 1.00 0.00 45 ARG A O 9
ATOM 10515 N N . GLN A 1 64 ? 13.351 -3.411 5.511 1.00 0.00 46 GLN A N 9
ATOM 10516 C CA . GLN A 1 64 ? 13.613 -3.761 4.100 1.00 0.00 46 GLN A CA 9
ATOM 10517 C C . GLN A 1 64 ? 15.123 -3.994 3.873 1.00 0.00 46 GLN A C 9
ATOM 10518 O O . GLN A 1 64 ? 15.966 -3.509 4.635 1.00 0.00 46 GLN A O 9
ATOM 10532 N N . ASN A 1 65 ? 15.445 -4.713 2.783 1.00 0.00 47 ASN A N 9
ATOM 10533 C CA . ASN A 1 65 ? 16.842 -4.996 2.355 1.00 0.00 47 ASN A CA 9
ATOM 10534 C C . ASN A 1 65 ? 17.384 -3.849 1.449 1.00 0.00 47 ASN A C 9
ATOM 10535 O O . ASN A 1 65 ? 18.388 -3.991 0.748 1.00 0.00 47 ASN A O 9
ATOM 10546 N N . LEU A 1 66 ? 16.733 -2.676 1.538 1.00 0.00 48 LEU A N 9
ATOM 10547 C CA . LEU A 1 66 ? 17.010 -1.512 0.681 1.00 0.00 48 LEU A CA 9
ATOM 10548 C C . LEU A 1 66 ? 18.438 -0.965 0.930 1.00 0.00 48 LEU A C 9
ATOM 10549 O O . LEU A 1 66 ? 19.087 -0.453 0.009 1.00 0.00 48 LEU A O 9
ATOM 10565 N N . ASP A 1 67 ? 18.921 -1.120 2.172 1.00 0.00 49 ASP A N 9
ATOM 10566 C CA . ASP A 1 67 ? 20.282 -0.695 2.578 1.00 0.00 49 ASP A CA 9
ATOM 10567 C C . ASP A 1 67 ? 21.366 -1.460 1.782 1.00 0.00 49 ASP A C 9
ATOM 10568 O O . ASP A 1 67 ? 22.373 -0.878 1.353 1.00 0.00 49 ASP A O 9
ATOM 10577 N N . GLU A 1 68 ? 21.114 -2.762 1.566 1.00 0.00 50 GLU A N 9
ATOM 10578 C CA . GLU A 1 68 ? 22.016 -3.654 0.815 1.00 0.00 50 GLU A CA 9
ATOM 10579 C C . GLU A 1 68 ? 21.975 -3.328 -0.689 1.00 0.00 50 GLU A C 9
ATOM 10580 O O . GLU A 1 68 ? 23.000 -3.374 -1.358 1.00 0.00 50 GLU A O 9
ATOM 10592 N N . ILE A 1 69 ? 20.779 -2.975 -1.191 1.00 0.00 51 ILE A N 9
ATOM 10593 C CA . ILE A 1 69 ? 20.548 -2.606 -2.613 1.00 0.00 51 ILE A CA 9
ATOM 10594 C C . ILE A 1 69 ? 21.437 -1.408 -3.036 1.00 0.00 51 ILE A C 9
ATOM 10595 O O . ILE A 1 69 ? 22.038 -1.412 -4.122 1.00 0.00 51 ILE A O 9
ATOM 10611 N N . LEU A 1 70 ? 21.531 -0.411 -2.144 1.00 0.00 52 LEU A N 9
ATOM 10612 C CA . LEU A 1 70 ? 22.375 0.789 -2.348 1.00 0.00 52 LEU A CA 9
ATOM 10613 C C . LEU A 1 70 ? 23.870 0.425 -2.339 1.00 0.00 52 LEU A C 9
ATOM 10614 O O . LEU A 1 70 ? 24.631 0.858 -3.218 1.00 0.00 52 LEU A O 9
ATOM 10630 N N . GLN A 1 71 ? 24.260 -0.385 -1.340 1.00 0.00 53 GLN A N 9
ATOM 10631 C CA . GLN A 1 71 ? 25.655 -0.830 -1.138 1.00 0.00 53 GLN A CA 9
ATOM 10632 C C . GLN A 1 71 ? 26.171 -1.605 -2.367 1.00 0.00 53 GLN A C 9
ATOM 10633 O O . GLN A 1 71 ? 27.275 -1.339 -2.856 1.00 0.00 53 GLN A O 9
ATOM 10647 N N . GLN A 1 72 ? 25.332 -2.530 -2.862 1.00 0.00 54 GLN A N 9
ATOM 10648 C CA . GLN A 1 72 ? 25.639 -3.364 -4.034 1.00 0.00 54 GLN A CA 9
ATOM 10649 C C . GLN A 1 72 ? 25.861 -2.487 -5.276 1.00 0.00 54 GLN A C 9
ATOM 10650 O O . GLN A 1 72 ? 26.901 -2.590 -5.919 1.00 0.00 54 GLN A O 9
ATOM 10664 N N . HIS A 1 73 ? 24.890 -1.590 -5.562 1.00 0.00 55 HIS A N 9
ATOM 10665 C CA . HIS A 1 73 ? 24.929 -0.696 -6.746 1.00 0.00 55 HIS A CA 9
ATOM 10666 C C . HIS A 1 73 ? 26.219 0.143 -6.772 1.00 0.00 55 HIS A C 9
ATOM 10667 O O . HIS A 1 73 ? 26.838 0.326 -7.825 1.00 0.00 55 HIS A O 9
ATOM 10682 N N . LYS A 1 74 ? 26.598 0.628 -5.583 1.00 0.00 56 LYS A N 9
ATOM 10683 C CA . LYS A 1 74 ? 27.792 1.458 -5.380 1.00 0.00 56 LYS A CA 9
ATOM 10684 C C . LYS A 1 74 ? 29.075 0.704 -5.794 1.00 0.00 56 LYS A C 9
ATOM 10685 O O . LYS A 1 74 ? 29.791 1.146 -6.695 1.00 0.00 56 LYS A O 9
ATOM 10704 N N . LEU A 1 75 ? 29.317 -0.459 -5.156 1.00 0.00 57 LEU A N 9
ATOM 10705 C CA . LEU A 1 75 ? 30.587 -1.205 -5.296 1.00 0.00 57 LEU A CA 9
ATOM 10706 C C . LEU A 1 75 ? 30.698 -1.920 -6.662 1.00 0.00 57 LEU A C 9
ATOM 10707 O O . LEU A 1 75 ? 31.808 -2.125 -7.167 1.00 0.00 57 LEU A O 9
ATOM 10723 N N . LYS A 1 76 ? 29.542 -2.296 -7.255 1.00 0.00 58 LYS A N 9
ATOM 10724 C CA . LYS A 1 76 ? 29.496 -2.920 -8.596 1.00 0.00 58 LYS A CA 9
ATOM 10725 C C . LYS A 1 76 ? 29.919 -1.899 -9.653 1.00 0.00 58 LYS A C 9
ATOM 10726 O O . LYS A 1 76 ? 30.785 -2.182 -10.487 1.00 0.00 58 LYS A O 9
ATOM 10745 N N . MET A 1 77 ? 29.321 -0.699 -9.571 1.00 0.00 59 MET A N 9
ATOM 10746 C CA . MET A 1 77 ? 29.639 0.415 -10.477 1.00 0.00 59 MET A CA 9
ATOM 10747 C C . MET A 1 77 ? 31.067 0.941 -10.231 1.00 0.00 59 MET A C 9
ATOM 10748 O O . MET A 1 77 ? 31.719 1.406 -11.161 1.00 0.00 59 MET A O 9
ATOM 10762 N N . GLU A 1 78 ? 31.548 0.829 -8.983 1.00 0.00 60 GLU A N 9
ATOM 10763 C CA . GLU A 1 78 ? 32.876 1.333 -8.588 1.00 0.00 60 GLU A CA 9
ATOM 10764 C C . GLU A 1 78 ? 34.004 0.457 -9.178 1.00 0.00 60 GLU A C 9
ATOM 10765 O O . GLU A 1 78 ? 34.986 0.982 -9.718 1.00 0.00 60 GLU A O 9
ATOM 10777 N N . LYS A 1 79 ? 33.833 -0.881 -9.092 1.00 0.00 61 LYS A N 9
ATOM 10778 C CA . LYS A 1 79 ? 34.875 -1.844 -9.514 1.00 0.00 61 LYS A CA 9
ATOM 10779 C C . LYS A 1 79 ? 35.039 -1.832 -11.045 1.00 0.00 61 LYS A C 9
ATOM 10780 O O . LYS A 1 79 ? 36.168 -1.880 -11.553 1.00 0.00 61 LYS A O 9
ATOM 10799 N N . GLU A 1 80 ? 33.898 -1.736 -11.772 1.00 0.00 62 GLU A N 9
ATOM 10800 C CA . GLU A 1 80 ? 33.896 -1.687 -13.246 1.00 0.00 62 GLU A CA 9
ATOM 10801 C C . GLU A 1 80 ? 34.456 -0.342 -13.726 1.00 0.00 62 GLU A C 9
ATOM 10802 O O . GLU A 1 80 ? 35.132 -0.290 -14.743 1.00 0.00 62 GLU A O 9
ATOM 10814 N N . ARG A 1 81 ? 34.169 0.731 -12.955 1.00 0.00 63 ARG A N 9
ATOM 10815 C CA . ARG A 1 81 ? 34.613 2.110 -13.246 1.00 0.00 63 ARG A CA 9
ATOM 10816 C C . ARG A 1 81 ? 36.145 2.199 -13.265 1.00 0.00 63 ARG A C 9
ATOM 10817 O O . ARG A 1 81 ? 36.730 2.834 -14.158 1.00 0.00 63 ARG A O 9
ATOM 10838 N N . ASN A 1 82 ? 36.780 1.556 -12.270 1.00 0.00 64 ASN A N 9
ATOM 10839 C CA . ASN A 1 82 ? 38.243 1.520 -12.162 1.00 0.00 64 ASN A CA 9
ATOM 10840 C C . ASN A 1 82 ? 38.831 0.737 -13.347 1.00 0.00 64 ASN A C 9
ATOM 10841 O O . ASN A 1 82 ? 39.729 1.219 -14.016 1.00 0.00 64 ASN A O 9
ATOM 10852 N N . ALA A 1 83 ? 38.258 -0.451 -13.609 1.00 0.00 65 ALA A N 9
ATOM 10853 C CA . ALA A 1 83 ? 38.748 -1.377 -14.649 1.00 0.00 65 ALA A CA 9
ATOM 10854 C C . ALA A 1 83 ? 38.674 -0.758 -16.066 1.00 0.00 65 ALA A C 9
ATOM 10855 O O . ALA A 1 83 ? 39.637 -0.838 -16.830 1.00 0.00 65 ALA A O 9
ATOM 10862 N N . ARG A 1 84 ? 37.531 -0.109 -16.378 1.00 0.00 66 ARG A N 9
ATOM 10863 C CA . ARG A 1 84 ? 37.227 0.404 -17.740 1.00 0.00 66 ARG A CA 9
ATOM 10864 C C . ARG A 1 84 ? 38.076 1.637 -18.106 1.00 0.00 66 ARG A C 9
ATOM 10865 O O . ARG A 1 84 ? 38.201 1.974 -19.289 1.00 0.00 66 ARG A O 9
ATOM 10886 N N . ARG A 1 85 ? 38.635 2.317 -17.088 1.00 0.00 67 ARG A N 9
ATOM 10887 C CA . ARG A 1 85 ? 39.491 3.499 -17.291 1.00 0.00 67 ARG A CA 9
ATOM 10888 C C . ARG A 1 85 ? 40.956 3.148 -16.952 1.00 0.00 67 ARG A C 9
ATOM 10889 O O . ARG A 1 85 ? 41.826 3.145 -17.833 1.00 0.00 67 ARG A O 9
ATOM 10910 N N . LYS A 1 86 ? 41.212 2.839 -15.670 1.00 0.00 68 LYS A N 9
ATOM 10911 C CA . LYS A 1 86 ? 42.529 2.388 -15.186 1.00 0.00 68 LYS A CA 9
ATOM 10912 C C . LYS A 1 86 ? 42.676 0.869 -15.437 1.00 0.00 68 LYS A C 9
ATOM 10913 O O . LYS A 1 86 ? 42.385 0.041 -14.562 1.00 0.00 68 LYS A O 9
ATOM 10932 N N . LYS A 1 87 ? 43.061 0.520 -16.676 1.00 0.00 69 LYS A N 9
ATOM 10933 C CA . LYS A 1 87 ? 43.334 -0.869 -17.072 1.00 0.00 69 LYS A CA 9
ATOM 10934 C C . LYS A 1 87 ? 44.790 -1.221 -16.701 1.00 0.00 69 LYS A C 9
ATOM 10935 O O . LYS A 1 87 ? 45.732 -0.958 -17.466 1.00 0.00 69 LYS A O 9
ATOM 10954 N N . LYS A 1 88 ? 44.966 -1.744 -15.471 1.00 0.00 70 LYS A N 9
ATOM 10955 C CA . LYS A 1 88 ? 46.282 -2.117 -14.913 1.00 0.00 70 LYS A CA 9
ATOM 10956 C C . LYS A 1 88 ? 46.230 -3.557 -14.373 1.00 0.00 70 LYS A C 9
ATOM 10957 O O . LYS A 1 88 ? 45.409 -3.877 -13.505 1.00 0.00 70 LYS A O 9
ATOM 10976 N N . LYS A 1 89 ? 47.127 -4.414 -14.900 1.00 0.00 71 LYS A N 9
ATOM 10977 C CA . LYS A 1 89 ? 47.256 -5.823 -14.496 1.00 0.00 71 LYS A CA 9
ATOM 10978 C C . LYS A 1 89 ? 48.746 -6.266 -14.643 1.00 0.00 71 LYS A C 9
ATOM 10979 O O . LYS A 1 89 ? 49.094 -7.059 -15.547 1.00 0.00 71 LYS A O 9
ATOM 10999 N N . TRP A 1 19 ? 1.450 0.579 -1.733 1.00 0.00 1 TRP A N 10
ATOM 11000 C CA . TRP A 1 19 ? 2.524 0.302 -2.714 1.00 0.00 1 TRP A CA 10
ATOM 11001 C C . TRP A 1 19 ? 2.394 -1.133 -3.264 1.00 0.00 1 TRP A C 10
ATOM 11002 O O . TRP A 1 19 ? 2.647 -2.108 -2.546 1.00 0.00 1 TRP A O 10
ATOM 11023 N N . THR A 1 20 ? 1.971 -1.228 -4.536 1.00 0.00 2 THR A N 10
ATOM 11024 C CA . THR A 1 20 ? 1.931 -2.484 -5.319 1.00 0.00 2 THR A CA 10
ATOM 11025 C C . THR A 1 20 ? 3.376 -2.922 -5.673 1.00 0.00 2 THR A C 10
ATOM 11026 O O . THR A 1 20 ? 4.263 -2.079 -5.724 1.00 0.00 2 THR A O 10
ATOM 11037 N N . GLU A 1 21 ? 3.608 -4.226 -5.923 1.00 0.00 3 GLU A N 10
ATOM 11038 C CA . GLU A 1 21 ? 4.960 -4.764 -6.245 1.00 0.00 3 GLU A CA 10
ATOM 11039 C C . GLU A 1 21 ? 5.557 -4.146 -7.538 1.00 0.00 3 GLU A C 10
ATOM 11040 O O . GLU A 1 21 ? 6.780 -4.182 -7.738 1.00 0.00 3 GLU A O 10
ATOM 11052 N N . GLU A 1 22 ? 4.685 -3.593 -8.403 1.00 0.00 4 GLU A N 10
ATOM 11053 C CA . GLU A 1 22 ? 5.099 -2.870 -9.621 1.00 0.00 4 GLU A CA 10
ATOM 11054 C C . GLU A 1 22 ? 5.850 -1.568 -9.255 1.00 0.00 4 GLU A C 10
ATOM 11055 O O . GLU A 1 22 ? 7.000 -1.363 -9.665 1.00 0.00 4 GLU A O 10
ATOM 11067 N N . GLU A 1 23 ? 5.191 -0.716 -8.450 1.00 0.00 5 GLU A N 10
ATOM 11068 C CA . GLU A 1 23 ? 5.740 0.593 -8.015 1.00 0.00 5 GLU A CA 10
ATOM 11069 C C . GLU A 1 23 ? 6.834 0.417 -6.933 1.00 0.00 5 GLU A C 10
ATOM 11070 O O . GLU A 1 23 ? 7.707 1.273 -6.793 1.00 0.00 5 GLU A O 10
ATOM 11082 N N . MET A 1 24 ? 6.744 -0.676 -6.152 1.00 0.00 6 MET A N 10
ATOM 11083 C CA . MET A 1 24 ? 7.814 -1.119 -5.219 1.00 0.00 6 MET A CA 10
ATOM 11084 C C . MET A 1 24 ? 9.112 -1.398 -5.995 1.00 0.00 6 MET A C 10
ATOM 11085 O O . MET A 1 24 ? 10.193 -1.003 -5.574 1.00 0.00 6 MET A O 10
ATOM 11099 N N . GLY A 1 25 ? 8.957 -2.114 -7.121 1.00 0.00 7 GLY A N 10
ATOM 11100 C CA . GLY A 1 25 ? 10.055 -2.406 -8.043 1.00 0.00 7 GLY A CA 10
ATOM 11101 C C . GLY A 1 25 ? 10.610 -1.153 -8.715 1.00 0.00 7 GLY A C 10
ATOM 11102 O O . GLY A 1 25 ? 11.812 -1.046 -8.938 1.00 0.00 7 GLY A O 10
ATOM 11106 N N . THR A 1 26 ? 9.712 -0.198 -9.025 1.00 0.00 8 THR A N 10
ATOM 11107 C CA . THR A 1 26 ? 10.080 1.114 -9.607 1.00 0.00 8 THR A CA 10
ATOM 11108 C C . THR A 1 26 ? 10.831 1.989 -8.578 1.00 0.00 8 THR A C 10
ATOM 11109 O O . THR A 1 26 ? 11.730 2.760 -8.937 1.00 0.00 8 THR A O 10
ATOM 11120 N N . ALA A 1 27 ? 10.454 1.839 -7.291 1.00 0.00 9 ALA A N 10
ATOM 11121 C CA . ALA A 1 27 ? 11.077 2.573 -6.168 1.00 0.00 9 ALA A CA 10
ATOM 11122 C C . ALA A 1 27 ? 12.438 1.970 -5.832 1.00 0.00 9 ALA A C 10
ATOM 11123 O O . ALA A 1 27 ? 13.381 2.687 -5.547 1.00 0.00 9 ALA A O 10
ATOM 11130 N N . LYS A 1 28 ? 12.521 0.640 -5.905 1.00 0.00 10 LYS A N 10
ATOM 11131 C CA . LYS A 1 28 ? 13.757 -0.111 -5.639 1.00 0.00 10 LYS A CA 10
ATOM 11132 C C . LYS A 1 28 ? 14.799 0.198 -6.730 1.00 0.00 10 LYS A C 10
ATOM 11133 O O . LYS A 1 28 ? 15.949 0.506 -6.424 1.00 0.00 10 LYS A O 10
ATOM 11152 N N . LYS A 1 29 ? 14.348 0.136 -7.998 1.00 0.00 11 LYS A N 10
ATOM 11153 C CA . LYS A 1 29 ? 15.192 0.381 -9.189 1.00 0.00 11 LYS A CA 10
ATOM 11154 C C . LYS A 1 29 ? 15.526 1.885 -9.302 1.00 0.00 11 LYS A C 10
ATOM 11155 O O . LYS A 1 29 ? 16.609 2.259 -9.765 1.00 0.00 11 LYS A O 10
ATOM 11174 N N . GLY A 1 30 ? 14.585 2.732 -8.847 1.00 0.00 12 GLY A N 10
ATOM 11175 C CA . GLY A 1 30 ? 14.778 4.182 -8.821 1.00 0.00 12 GLY A CA 10
ATOM 11176 C C . GLY A 1 30 ? 15.873 4.590 -7.852 1.00 0.00 12 GLY A C 10
ATOM 11177 O O . GLY A 1 30 ? 16.849 5.239 -8.236 1.00 0.00 12 GLY A O 10
ATOM 11181 N N . LEU A 1 31 ? 15.700 4.177 -6.592 1.00 0.00 13 LEU A N 10
ATOM 11182 C CA . LEU A 1 31 ? 16.668 4.411 -5.505 1.00 0.00 13 LEU A CA 10
ATOM 11183 C C . LEU A 1 31 ? 18.022 3.743 -5.816 1.00 0.00 13 LEU A C 10
ATOM 11184 O O . LEU A 1 31 ? 19.065 4.277 -5.450 1.00 0.00 13 LEU A O 10
ATOM 11200 N N . LEU A 1 32 ? 17.979 2.600 -6.532 1.00 0.00 14 LEU A N 10
ATOM 11201 C CA . LEU A 1 32 ? 19.184 1.870 -6.995 1.00 0.00 14 LEU A CA 10
ATOM 11202 C C . LEU A 1 32 ? 20.054 2.788 -7.880 1.00 0.00 14 LEU A C 10
ATOM 11203 O O . LEU A 1 32 ? 21.206 3.082 -7.544 1.00 0.00 14 LEU A O 10
ATOM 11219 N N . GLU A 1 33 ? 19.442 3.295 -8.966 1.00 0.00 15 GLU A N 10
ATOM 11220 C CA . GLU A 1 33 ? 20.142 4.047 -10.026 1.00 0.00 15 GLU A CA 10
ATOM 11221 C C . GLU A 1 33 ? 20.425 5.506 -9.625 1.00 0.00 15 GLU A C 10
ATOM 11222 O O . GLU A 1 33 ? 21.584 5.931 -9.563 1.00 0.00 15 GLU A O 10
ATOM 11234 N N . HIS A 1 34 ? 19.344 6.248 -9.342 1.00 0.00 16 HIS A N 10
ATOM 11235 C CA . HIS A 1 34 ? 19.385 7.717 -9.134 1.00 0.00 16 HIS A CA 10
ATOM 11236 C C . HIS A 1 34 ? 19.874 8.079 -7.719 1.00 0.00 16 HIS A C 10
ATOM 11237 O O . HIS A 1 34 ? 20.093 9.256 -7.419 1.00 0.00 16 HIS A O 10
ATOM 11252 N N . GLY A 1 35 ? 20.039 7.056 -6.864 1.00 0.00 17 GLY A N 10
ATOM 11253 C CA . GLY A 1 35 ? 20.431 7.255 -5.470 1.00 0.00 17 GLY A CA 10
ATOM 11254 C C . GLY A 1 35 ? 19.230 7.492 -4.567 1.00 0.00 17 GLY A C 10
ATOM 11255 O O . GLY A 1 35 ? 18.077 7.436 -5.019 1.00 0.00 17 GLY A O 10
ATOM 11259 N N . ARG A 1 36 ? 19.493 7.794 -3.288 1.00 0.00 18 ARG A N 10
ATOM 11260 C CA . ARG A 1 36 ? 18.444 8.092 -2.287 1.00 0.00 18 ARG A CA 10
ATOM 11261 C C . ARG A 1 36 ? 18.047 9.586 -2.322 1.00 0.00 18 ARG A C 10
ATOM 11262 O O . ARG A 1 36 ? 17.727 10.187 -1.294 1.00 0.00 18 ARG A O 10
ATOM 11283 N N . ASN A 1 37 ? 18.053 10.163 -3.531 1.00 0.00 19 ASN A N 10
ATOM 11284 C CA . ASN A 1 37 ? 17.673 11.554 -3.782 1.00 0.00 19 ASN A CA 10
ATOM 11285 C C . ASN A 1 37 ? 16.140 11.629 -3.853 1.00 0.00 19 ASN A C 10
ATOM 11286 O O . ASN A 1 37 ? 15.547 11.343 -4.899 1.00 0.00 19 ASN A O 10
ATOM 11297 N N . TRP A 1 38 ? 15.518 11.981 -2.714 1.00 0.00 20 TRP A N 10
ATOM 11298 C CA . TRP A 1 38 ? 14.057 11.866 -2.507 1.00 0.00 20 TRP A CA 10
ATOM 11299 C C . TRP A 1 38 ? 13.266 12.706 -3.515 1.00 0.00 20 TRP A C 10
ATOM 11300 O O . TRP A 1 38 ? 12.172 12.328 -3.901 1.00 0.00 20 TRP A O 10
ATOM 11321 N N . SER A 1 39 ? 13.849 13.843 -3.928 1.00 0.00 21 SER A N 10
ATOM 11322 C CA . SER A 1 39 ? 13.237 14.760 -4.911 1.00 0.00 21 SER A CA 10
ATOM 11323 C C . SER A 1 39 ? 13.115 14.096 -6.302 1.00 0.00 21 SER A C 10
ATOM 11324 O O . SER A 1 39 ? 12.108 14.273 -7.000 1.00 0.00 21 SER A O 10
ATOM 11332 N N . ALA A 1 40 ? 14.144 13.322 -6.677 1.00 0.00 22 ALA A N 10
ATOM 11333 C CA . ALA A 1 40 ? 14.224 12.656 -7.993 1.00 0.00 22 ALA A CA 10
ATOM 11334 C C . ALA A 1 40 ? 13.219 11.494 -8.070 1.00 0.00 22 ALA A C 10
ATOM 11335 O O . ALA A 1 40 ? 12.463 11.351 -9.048 1.00 0.00 22 ALA A O 10
ATOM 11342 N N . ILE A 1 41 ? 13.212 10.690 -7.000 1.00 0.00 23 ILE A N 10
ATOM 11343 C CA . ILE A 1 41 ? 12.396 9.466 -6.898 1.00 0.00 23 ILE A CA 10
ATOM 11344 C C . ILE A 1 41 ? 10.915 9.832 -6.694 1.00 0.00 23 ILE A C 10
ATOM 11345 O O . ILE A 1 41 ? 10.027 9.116 -7.143 1.00 0.00 23 ILE A O 10
ATOM 11361 N N . ALA A 1 42 ? 10.672 10.983 -6.046 1.00 0.00 24 ALA A N 10
ATOM 11362 C CA . ALA A 1 42 ? 9.309 11.483 -5.769 1.00 0.00 24 ALA A CA 10
ATOM 11363 C C . ALA A 1 42 ? 8.527 11.774 -7.052 1.00 0.00 24 ALA A C 10
ATOM 11364 O O . ALA A 1 42 ? 7.305 11.667 -7.066 1.00 0.00 24 ALA A O 10
ATOM 11371 N N . ARG A 1 43 ? 9.241 12.199 -8.110 1.00 0.00 25 ARG A N 10
ATOM 11372 C CA . ARG A 1 43 ? 8.627 12.427 -9.427 1.00 0.00 25 ARG A CA 10
ATOM 11373 C C . ARG A 1 43 ? 8.486 11.095 -10.185 1.00 0.00 25 ARG A C 10
ATOM 11374 O O . ARG A 1 43 ? 7.480 10.864 -10.865 1.00 0.00 25 ARG A O 10
ATOM 11395 N N . MET A 1 44 ? 9.498 10.223 -10.032 1.00 0.00 26 MET A N 10
ATOM 11396 C CA . MET A 1 44 ? 9.571 8.936 -10.747 1.00 0.00 26 MET A CA 10
ATOM 11397 C C . MET A 1 44 ? 8.418 7.996 -10.325 1.00 0.00 26 MET A C 10
ATOM 11398 O O . MET A 1 44 ? 7.608 7.580 -11.157 1.00 0.00 26 MET A O 10
ATOM 11412 N N . VAL A 1 45 ? 8.356 7.674 -9.021 1.00 0.00 27 VAL A N 10
ATOM 11413 C CA . VAL A 1 45 ? 7.343 6.756 -8.461 1.00 0.00 27 VAL A CA 10
ATOM 11414 C C . VAL A 1 45 ? 6.045 7.493 -8.051 1.00 0.00 27 VAL A C 10
ATOM 11415 O O . VAL A 1 45 ? 4.939 7.044 -8.371 1.00 0.00 27 VAL A O 10
ATOM 11428 N N . GLY A 1 46 ? 6.202 8.632 -7.345 1.00 0.00 28 GLY A N 10
ATOM 11429 C CA . GLY A 1 46 ? 5.078 9.349 -6.730 1.00 0.00 28 GLY A CA 10
ATOM 11430 C C . GLY A 1 46 ? 4.336 10.250 -7.706 1.00 0.00 28 GLY A C 10
ATOM 11431 O O . GLY A 1 46 ? 3.094 10.273 -7.713 1.00 0.00 28 GLY A O 10
ATOM 11435 N N . SER A 1 47 ? 5.119 10.992 -8.528 1.00 0.00 29 SER A N 10
ATOM 11436 C CA . SER A 1 47 ? 4.624 12.030 -9.462 1.00 0.00 29 SER A CA 10
ATOM 11437 C C . SER A 1 47 ? 3.778 13.108 -8.732 1.00 0.00 29 SER A C 10
ATOM 11438 O O . SER A 1 47 ? 2.911 13.747 -9.337 1.00 0.00 29 SER A O 10
ATOM 11446 N N . LYS A 1 48 ? 4.079 13.348 -7.434 1.00 0.00 30 LYS A N 10
ATOM 11447 C CA . LYS A 1 48 ? 3.225 14.178 -6.566 1.00 0.00 30 LYS A CA 10
ATOM 11448 C C . LYS A 1 48 ? 4.070 15.102 -5.661 1.00 0.00 30 LYS A C 10
ATOM 11449 O O . LYS A 1 48 ? 4.238 16.283 -5.972 1.00 0.00 30 LYS A O 10
ATOM 11468 N N . THR A 1 49 ? 4.597 14.559 -4.539 1.00 0.00 31 THR A N 10
ATOM 11469 C CA . THR A 1 49 ? 5.337 15.341 -3.519 1.00 0.00 31 THR A CA 10
ATOM 11470 C C . THR A 1 49 ? 6.556 14.535 -3.007 1.00 0.00 31 THR A C 10
ATOM 11471 O O . THR A 1 49 ? 6.524 13.294 -3.002 1.00 0.00 31 THR A O 10
ATOM 11482 N N . VAL A 1 50 ? 7.615 15.249 -2.568 1.00 0.00 32 VAL A N 10
ATOM 11483 C CA . VAL A 1 50 ? 8.867 14.633 -2.056 1.00 0.00 32 VAL A CA 10
ATOM 11484 C C . VAL A 1 50 ? 8.619 13.814 -0.774 1.00 0.00 32 VAL A C 10
ATOM 11485 O O . VAL A 1 50 ? 9.259 12.772 -0.556 1.00 0.00 32 VAL A O 10
ATOM 11498 N N . SER A 1 51 ? 7.653 14.278 0.030 1.00 0.00 33 SER A N 10
ATOM 11499 C CA . SER A 1 51 ? 7.262 13.640 1.302 1.00 0.00 33 SER A CA 10
ATOM 11500 C C . SER A 1 51 ? 6.827 12.164 1.117 1.00 0.00 33 SER A C 10
ATOM 11501 O O . SER A 1 51 ? 6.949 11.368 2.040 1.00 0.00 33 SER A O 10
ATOM 11509 N N . GLN A 1 52 ? 6.325 11.811 -0.085 1.00 0.00 34 GLN A N 10
ATOM 11510 C CA . GLN A 1 52 ? 5.911 10.426 -0.406 1.00 0.00 34 GLN A CA 10
ATOM 11511 C C . GLN A 1 52 ? 7.122 9.462 -0.351 1.00 0.00 34 GLN A C 10
ATOM 11512 O O . GLN A 1 52 ? 7.090 8.442 0.348 1.00 0.00 34 GLN A O 10
ATOM 11526 N N . CYS A 1 53 ? 8.195 9.827 -1.074 1.00 0.00 35 CYS A N 10
ATOM 11527 C CA . CYS A 1 53 ? 9.422 9.007 -1.172 1.00 0.00 35 CYS A CA 10
ATOM 11528 C C . CYS A 1 53 ? 10.261 9.086 0.122 1.00 0.00 35 CYS A C 10
ATOM 11529 O O . CYS A 1 53 ? 10.939 8.120 0.501 1.00 0.00 35 CYS A O 10
ATOM 11537 N N . LYS A 1 54 ? 10.203 10.250 0.788 1.00 0.00 36 LYS A N 10
ATOM 11538 C CA . LYS A 1 54 ? 10.995 10.539 1.997 1.00 0.00 36 LYS A CA 10
ATOM 11539 C C . LYS A 1 54 ? 10.429 9.792 3.224 1.00 0.00 36 LYS A C 10
ATOM 11540 O O . LYS A 1 54 ? 11.176 9.151 3.965 1.00 0.00 36 LYS A O 10
ATOM 11559 N N . ASN A 1 55 ? 9.100 9.872 3.411 1.00 0.00 37 ASN A N 10
ATOM 11560 C CA . ASN A 1 55 ? 8.394 9.223 4.548 1.00 0.00 37 ASN A CA 10
ATOM 11561 C C . ASN A 1 55 ? 8.284 7.706 4.335 1.00 0.00 37 ASN A C 10
ATOM 11562 O O . ASN A 1 55 ? 8.063 6.956 5.296 1.00 0.00 37 ASN A O 10
ATOM 11573 N N . PHE A 1 56 ? 8.426 7.261 3.063 1.00 0.00 38 PHE A N 10
ATOM 11574 C CA . PHE A 1 56 ? 8.544 5.826 2.717 1.00 0.00 38 PHE A CA 10
ATOM 11575 C C . PHE A 1 56 ? 9.764 5.215 3.428 1.00 0.00 38 PHE A C 10
ATOM 11576 O O . PHE A 1 56 ? 9.721 4.090 3.892 1.00 0.00 38 PHE A O 10
ATOM 11593 N N . TYR A 1 57 ? 10.838 6.009 3.510 1.00 0.00 39 TYR A N 10
ATOM 11594 C CA . TYR A 1 57 ? 12.134 5.596 4.085 1.00 0.00 39 TYR A CA 10
ATOM 11595 C C . TYR A 1 57 ? 12.057 5.449 5.628 1.00 0.00 39 TYR A C 10
ATOM 11596 O O . TYR A 1 57 ? 12.911 4.803 6.236 1.00 0.00 39 TYR A O 10
ATOM 11614 N N . PHE A 1 58 ? 11.025 6.060 6.248 1.00 0.00 40 PHE A N 10
ATOM 11615 C CA . PHE A 1 58 ? 10.815 6.014 7.716 1.00 0.00 40 PHE A CA 10
ATOM 11616 C C . PHE A 1 58 ? 10.271 4.629 8.161 1.00 0.00 40 PHE A C 10
ATOM 11617 O O . PHE A 1 58 ? 10.287 4.308 9.355 1.00 0.00 40 PHE A O 10
ATOM 11634 N N . ASN A 1 59 ? 9.802 3.826 7.189 1.00 0.00 41 ASN A N 10
ATOM 11635 C CA . ASN A 1 59 ? 9.225 2.483 7.431 1.00 0.00 41 ASN A CA 10
ATOM 11636 C C . ASN A 1 59 ? 9.647 1.516 6.308 1.00 0.00 41 ASN A C 10
ATOM 11637 O O . ASN A 1 59 ? 10.200 1.948 5.301 1.00 0.00 41 ASN A O 10
ATOM 11648 N N . TYR A 1 60 ? 9.452 0.187 6.537 1.00 0.00 42 TYR A N 10
ATOM 11649 C CA . TYR A 1 60 ? 9.759 -0.888 5.540 1.00 0.00 42 TYR A CA 10
ATOM 11650 C C . TYR A 1 60 ? 11.291 -0.996 5.241 1.00 0.00 42 TYR A C 10
ATOM 11651 O O . TYR A 1 60 ? 11.724 -1.850 4.464 1.00 0.00 42 TYR A O 10
ATOM 11669 N N . LYS A 1 61 ? 12.095 -0.177 5.940 1.00 0.00 43 LYS A N 10
ATOM 11670 C CA . LYS A 1 61 ? 13.536 0.011 5.682 1.00 0.00 43 LYS A CA 10
ATOM 11671 C C . LYS A 1 61 ? 14.379 -1.116 6.328 1.00 0.00 43 LYS A C 10
ATOM 11672 O O . LYS A 1 61 ? 15.565 -1.259 6.035 1.00 0.00 43 LYS A O 10
ATOM 11691 N N . LYS A 1 62 ? 13.764 -1.902 7.223 1.00 0.00 44 LYS A N 10
ATOM 11692 C CA . LYS A 1 62 ? 14.400 -3.098 7.818 1.00 0.00 44 LYS A CA 10
ATOM 11693 C C . LYS A 1 62 ? 14.150 -4.329 6.920 1.00 0.00 44 LYS A C 10
ATOM 11694 O O . LYS A 1 62 ? 14.987 -5.241 6.847 1.00 0.00 44 LYS A O 10
ATOM 11713 N N . ARG A 1 63 ? 12.995 -4.332 6.227 1.00 0.00 45 ARG A N 10
ATOM 11714 C CA . ARG A 1 63 ? 12.623 -5.402 5.286 1.00 0.00 45 ARG A CA 10
ATOM 11715 C C . ARG A 1 63 ? 13.401 -5.233 3.964 1.00 0.00 45 ARG A C 10
ATOM 11716 O O . ARG A 1 63 ? 12.939 -4.534 3.051 1.00 0.00 45 ARG A O 10
ATOM 11737 N N . GLN A 1 64 ? 14.590 -5.891 3.900 1.00 0.00 46 GLN A N 10
ATOM 11738 C CA . GLN A 1 64 ? 15.601 -5.711 2.836 1.00 0.00 46 GLN A CA 10
ATOM 11739 C C . GLN A 1 64 ? 16.058 -4.242 2.820 1.00 0.00 46 GLN A C 10
ATOM 11740 O O . GLN A 1 64 ? 15.491 -3.419 2.091 1.00 0.00 46 GLN A O 10
ATOM 11754 N N . ASN A 1 65 ? 17.062 -3.917 3.672 1.00 0.00 47 ASN A N 10
ATOM 11755 C CA . ASN A 1 65 ? 17.473 -2.526 3.924 1.00 0.00 47 ASN A CA 10
ATOM 11756 C C . ASN A 1 65 ? 17.934 -1.842 2.623 1.00 0.00 47 ASN A C 10
ATOM 11757 O O . ASN A 1 65 ? 18.769 -2.369 1.875 1.00 0.00 47 ASN A O 10
ATOM 11768 N N . LEU A 1 66 ? 17.322 -0.675 2.360 1.00 0.00 48 LEU A N 10
ATOM 11769 C CA . LEU A 1 66 ? 17.486 0.107 1.120 1.00 0.00 48 LEU A CA 10
ATOM 11770 C C . LEU A 1 66 ? 18.943 0.610 0.974 1.00 0.00 48 LEU A C 10
ATOM 11771 O O . LEU A 1 66 ? 19.415 0.883 -0.133 1.00 0.00 48 LEU A O 10
ATOM 11787 N N . ASP A 1 67 ? 19.654 0.683 2.114 1.00 0.00 49 ASP A N 10
ATOM 11788 C CA . ASP A 1 67 ? 21.094 1.002 2.160 1.00 0.00 49 ASP A CA 10
ATOM 11789 C C . ASP A 1 67 ? 21.933 -0.092 1.452 1.00 0.00 49 ASP A C 10
ATOM 11790 O O . ASP A 1 67 ? 22.906 0.226 0.763 1.00 0.00 49 ASP A O 10
ATOM 11799 N N . GLU A 1 68 ? 21.534 -1.375 1.624 1.00 0.00 50 GLU A N 10
ATOM 11800 C CA . GLU A 1 68 ? 22.236 -2.535 1.017 1.00 0.00 50 GLU A CA 10
ATOM 11801 C C . GLU A 1 68 ? 22.013 -2.561 -0.497 1.00 0.00 50 GLU A C 10
ATOM 11802 O O . GLU A 1 68 ? 22.896 -2.955 -1.248 1.00 0.00 50 GLU A O 10
ATOM 11814 N N . ILE A 1 69 ? 20.818 -2.131 -0.920 1.00 0.00 51 ILE A N 10
ATOM 11815 C CA . ILE A 1 69 ? 20.452 -2.027 -2.348 1.00 0.00 51 ILE A CA 10
ATOM 11816 C C . ILE A 1 69 ? 21.373 -1.001 -3.049 1.00 0.00 51 ILE A C 10
ATOM 11817 O O . ILE A 1 69 ? 21.899 -1.255 -4.140 1.00 0.00 51 ILE A O 10
ATOM 11833 N N . LEU A 1 70 ? 21.598 0.133 -2.370 1.00 0.00 52 LEU A N 10
ATOM 11834 C CA . LEU A 1 70 ? 22.533 1.182 -2.833 1.00 0.00 52 LEU A CA 10
ATOM 11835 C C . LEU A 1 70 ? 23.996 0.705 -2.767 1.00 0.00 52 LEU A C 10
ATOM 11836 O O . LEU A 1 70 ? 24.804 1.058 -3.632 1.00 0.00 52 LEU A O 10
ATOM 11852 N N . GLN A 1 71 ? 24.320 -0.106 -1.744 1.00 0.00 53 GLN A N 10
ATOM 11853 C CA . GLN A 1 71 ? 25.680 -0.629 -1.536 1.00 0.00 53 GLN A CA 10
ATOM 11854 C C . GLN A 1 71 ? 26.031 -1.660 -2.626 1.00 0.00 53 GLN A C 10
ATOM 11855 O O . GLN A 1 71 ? 27.157 -1.692 -3.094 1.00 0.00 53 GLN A O 10
ATOM 11869 N N . GLN A 1 72 ? 25.046 -2.469 -3.041 1.00 0.00 54 GLN A N 10
ATOM 11870 C CA . GLN A 1 72 ? 25.218 -3.468 -4.120 1.00 0.00 54 GLN A CA 10
ATOM 11871 C C . GLN A 1 72 ? 25.463 -2.762 -5.461 1.00 0.00 54 GLN A C 10
ATOM 11872 O O . GLN A 1 72 ? 26.323 -3.182 -6.234 1.00 0.00 54 GLN A O 10
ATOM 11886 N N . HIS A 1 73 ? 24.721 -1.662 -5.694 1.00 0.00 55 HIS A N 10
ATOM 11887 C CA . HIS A 1 73 ? 24.891 -0.823 -6.895 1.00 0.00 55 HIS A CA 10
ATOM 11888 C C . HIS A 1 73 ? 26.273 -0.153 -6.886 1.00 0.00 55 HIS A C 10
ATOM 11889 O O . HIS A 1 73 ? 26.908 -0.015 -7.930 1.00 0.00 55 HIS A O 10
ATOM 11904 N N . LYS A 1 74 ? 26.722 0.242 -5.681 1.00 0.00 56 LYS A N 10
ATOM 11905 C CA . LYS A 1 74 ? 28.015 0.909 -5.486 1.00 0.00 56 LYS A CA 10
ATOM 11906 C C . LYS A 1 74 ? 29.170 -0.058 -5.781 1.00 0.00 56 LYS A C 10
ATOM 11907 O O . LYS A 1 74 ? 29.925 0.174 -6.707 1.00 0.00 56 LYS A O 10
ATOM 11926 N N . LEU A 1 75 ? 29.255 -1.162 -5.010 1.00 0.00 57 LEU A N 10
ATOM 11927 C CA . LEU A 1 75 ? 30.401 -2.102 -5.041 1.00 0.00 57 LEU A CA 10
ATOM 11928 C C . LEU A 1 75 ? 30.550 -2.764 -6.416 1.00 0.00 57 LEU A C 10
ATOM 11929 O O . LEU A 1 75 ? 31.674 -2.979 -6.875 1.00 0.00 57 LEU A O 10
ATOM 11945 N N . LYS A 1 76 ? 29.406 -3.063 -7.072 1.00 0.00 58 LYS A N 10
ATOM 11946 C CA . LYS A 1 76 ? 29.396 -3.603 -8.445 1.00 0.00 58 LYS A CA 10
ATOM 11947 C C . LYS A 1 76 ? 29.980 -2.572 -9.420 1.00 0.00 58 LYS A C 10
ATOM 11948 O O . LYS A 1 76 ? 31.024 -2.825 -10.034 1.00 0.00 58 LYS A O 10
ATOM 11967 N N . MET A 1 77 ? 29.336 -1.386 -9.491 1.00 0.00 59 MET A N 10
ATOM 11968 C CA . MET A 1 77 ? 29.720 -0.309 -10.438 1.00 0.00 59 MET A CA 10
ATOM 11969 C C . MET A 1 77 ? 31.166 0.159 -10.194 1.00 0.00 59 MET A C 10
ATOM 11970 O O . MET A 1 77 ? 31.863 0.531 -11.125 1.00 0.00 59 MET A O 10
ATOM 11984 N N . GLU A 1 78 ? 31.593 0.073 -8.934 1.00 0.00 60 GLU A N 10
ATOM 11985 C CA . GLU A 1 78 ? 32.924 0.500 -8.490 1.00 0.00 60 GLU A CA 10
ATOM 11986 C C . GLU A 1 78 ? 33.999 -0.394 -9.129 1.00 0.00 60 GLU A C 10
ATOM 11987 O O . GLU A 1 78 ? 34.819 0.070 -9.920 1.00 0.00 60 GLU A O 10
ATOM 11999 N N . LYS A 1 79 ? 33.909 -1.706 -8.835 1.00 0.00 61 LYS A N 10
ATOM 12000 C CA . LYS A 1 79 ? 34.946 -2.681 -9.203 1.00 0.00 61 LYS A CA 10
ATOM 12001 C C . LYS A 1 79 ? 34.970 -2.949 -10.716 1.00 0.00 61 LYS A C 10
ATOM 12002 O O . LYS A 1 79 ? 36.040 -3.165 -11.286 1.00 0.00 61 LYS A O 10
ATOM 12021 N N . GLU A 1 80 ? 33.785 -2.905 -11.367 1.00 0.00 62 GLU A N 10
ATOM 12022 C CA . GLU A 1 80 ? 33.668 -3.151 -12.824 1.00 0.00 62 GLU A CA 10
ATOM 12023 C C . GLU A 1 80 ? 34.148 -1.923 -13.624 1.00 0.00 62 GLU A C 10
ATOM 12024 O O . GLU A 1 80 ? 34.682 -2.075 -14.728 1.00 0.00 62 GLU A O 10
ATOM 12036 N N . ARG A 1 81 ? 33.974 -0.712 -13.039 1.00 0.00 63 ARG A N 10
ATOM 12037 C CA . ARG A 1 81 ? 34.480 0.544 -13.632 1.00 0.00 63 ARG A CA 10
ATOM 12038 C C . ARG A 1 81 ? 36.012 0.548 -13.602 1.00 0.00 63 ARG A C 10
ATOM 12039 O O . ARG A 1 81 ? 36.649 0.681 -14.640 1.00 0.00 63 ARG A O 10
ATOM 12060 N N . ASN A 1 82 ? 36.588 0.354 -12.401 1.00 0.00 64 ASN A N 10
ATOM 12061 C CA . ASN A 1 82 ? 38.052 0.328 -12.216 1.00 0.00 64 ASN A CA 10
ATOM 12062 C C . ASN A 1 82 ? 38.699 -0.800 -13.045 1.00 0.00 64 ASN A C 10
ATOM 12063 O O . ASN A 1 82 ? 39.818 -0.633 -13.521 1.00 0.00 64 ASN A O 10
ATOM 12074 N N . ALA A 1 83 ? 37.960 -1.917 -13.241 1.00 0.00 65 ALA A N 10
ATOM 12075 C CA . ALA A 1 83 ? 38.407 -3.050 -14.081 1.00 0.00 65 ALA A CA 10
ATOM 12076 C C . ALA A 1 83 ? 38.557 -2.620 -15.556 1.00 0.00 65 ALA A C 10
ATOM 12077 O O . ALA A 1 83 ? 39.611 -2.820 -16.161 1.00 0.00 65 ALA A O 10
ATOM 12084 N N . ARG A 1 84 ? 37.502 -1.993 -16.113 1.00 0.00 66 ARG A N 10
ATOM 12085 C CA . ARG A 1 84 ? 37.488 -1.546 -17.529 1.00 0.00 66 ARG A CA 10
ATOM 12086 C C . ARG A 1 84 ? 38.323 -0.255 -17.721 1.00 0.00 66 ARG A C 10
ATOM 12087 O O . ARG A 1 84 ? 38.576 0.161 -18.858 1.00 0.00 66 ARG A O 10
ATOM 12108 N N . ARG A 1 85 ? 38.748 0.377 -16.601 1.00 0.00 67 ARG A N 10
ATOM 12109 C CA . ARG A 1 85 ? 39.687 1.523 -16.617 1.00 0.00 67 ARG A CA 10
ATOM 12110 C C . ARG A 1 85 ? 41.140 1.056 -16.377 1.00 0.00 67 ARG A C 10
ATOM 12111 O O . ARG A 1 85 ? 42.050 1.879 -16.262 1.00 0.00 67 ARG A O 10
ATOM 12132 N N . LYS A 1 86 ? 41.348 -0.272 -16.287 1.00 0.00 68 LYS A N 10
ATOM 12133 C CA . LYS A 1 86 ? 42.694 -0.881 -16.304 1.00 0.00 68 LYS A CA 10
ATOM 12134 C C . LYS A 1 86 ? 42.701 -2.067 -17.292 1.00 0.00 68 LYS A C 10
ATOM 12135 O O . LYS A 1 86 ? 43.366 -3.090 -17.085 1.00 0.00 68 LYS A O 10
ATOM 12154 N N . LYS A 1 87 ? 41.964 -1.869 -18.402 1.00 0.00 69 LYS A N 10
ATOM 12155 C CA . LYS A 1 87 ? 41.881 -2.818 -19.526 1.00 0.00 69 LYS A CA 10
ATOM 12156 C C . LYS A 1 87 ? 43.193 -2.775 -20.348 1.00 0.00 69 LYS A C 10
ATOM 12157 O O . LYS A 1 87 ? 43.300 -2.018 -21.323 1.00 0.00 69 LYS A O 10
ATOM 12176 N N . LYS A 1 88 ? 44.187 -3.574 -19.892 1.00 0.00 70 LYS A N 10
ATOM 12177 C CA . LYS A 1 88 ? 45.543 -3.683 -20.484 1.00 0.00 70 LYS A CA 10
ATOM 12178 C C . LYS A 1 88 ? 46.267 -2.314 -20.560 1.00 0.00 70 LYS A C 10
ATOM 12179 O O . LYS A 1 88 ? 46.031 -1.510 -21.473 1.00 0.00 70 LYS A O 10
ATOM 12198 N N . LYS A 1 89 ? 47.126 -2.062 -19.554 1.00 0.00 71 LYS A N 10
ATOM 12199 C CA . LYS A 1 89 ? 48.012 -0.881 -19.487 1.00 0.00 71 LYS A CA 10
ATOM 12200 C C . LYS A 1 89 ? 49.233 -1.180 -18.568 1.00 0.00 71 LYS A C 10
ATOM 12201 O O . LYS A 1 89 ? 50.353 -0.729 -18.884 1.00 0.00 71 LYS A O 10
ATOM 12221 N N . TRP A 1 19 ? 1.361 0.524 -0.181 1.00 0.00 1 TRP A N 11
ATOM 12222 C CA . TRP A 1 19 ? 2.459 0.258 -1.133 1.00 0.00 1 TRP A CA 11
ATOM 12223 C C . TRP A 1 19 ? 2.557 -1.245 -1.448 1.00 0.00 1 TRP A C 11
ATOM 12224 O O . TRP A 1 19 ? 2.883 -2.056 -0.570 1.00 0.00 1 TRP A O 11
ATOM 12245 N N . THR A 1 20 ? 2.249 -1.596 -2.710 1.00 0.00 2 THR A N 11
ATOM 12246 C CA . THR A 1 20 ? 2.349 -2.970 -3.242 1.00 0.00 2 THR A CA 11
ATOM 12247 C C . THR A 1 20 ? 3.563 -3.053 -4.209 1.00 0.00 2 THR A C 11
ATOM 12248 O O . THR A 1 20 ? 4.038 -2.017 -4.674 1.00 0.00 2 THR A O 11
ATOM 12259 N N . GLU A 1 21 ? 4.061 -4.279 -4.506 1.00 0.00 3 GLU A N 11
ATOM 12260 C CA . GLU A 1 21 ? 5.240 -4.516 -5.392 1.00 0.00 3 GLU A CA 11
ATOM 12261 C C . GLU A 1 21 ? 5.124 -3.858 -6.788 1.00 0.00 3 GLU A C 11
ATOM 12262 O O . GLU A 1 21 ? 6.137 -3.714 -7.478 1.00 0.00 3 GLU A O 11
ATOM 12274 N N . GLU A 1 22 ? 3.896 -3.511 -7.207 1.00 0.00 4 GLU A N 11
ATOM 12275 C CA . GLU A 1 22 ? 3.661 -2.718 -8.434 1.00 0.00 4 GLU A CA 11
ATOM 12276 C C . GLU A 1 22 ? 4.440 -1.376 -8.374 1.00 0.00 4 GLU A C 11
ATOM 12277 O O . GLU A 1 22 ? 5.304 -1.095 -9.214 1.00 0.00 4 GLU A O 11
ATOM 12289 N N . GLU A 1 23 ? 4.135 -0.580 -7.341 1.00 0.00 5 GLU A N 11
ATOM 12290 C CA . GLU A 1 23 ? 4.762 0.743 -7.121 1.00 0.00 5 GLU A CA 11
ATOM 12291 C C . GLU A 1 23 ? 6.147 0.625 -6.445 1.00 0.00 5 GLU A C 11
ATOM 12292 O O . GLU A 1 23 ? 7.054 1.415 -6.731 1.00 0.00 5 GLU A O 11
ATOM 12304 N N . MET A 1 24 ? 6.298 -0.377 -5.551 1.00 0.00 6 MET A N 11
ATOM 12305 C CA . MET A 1 24 ? 7.543 -0.597 -4.772 1.00 0.00 6 MET A CA 11
ATOM 12306 C C . MET A 1 24 ? 8.654 -1.214 -5.627 1.00 0.00 6 MET A C 11
ATOM 12307 O O . MET A 1 24 ? 9.826 -1.100 -5.283 1.00 0.00 6 MET A O 11
ATOM 12321 N N . GLY A 1 25 ? 8.263 -1.891 -6.713 1.00 0.00 7 GLY A N 11
ATOM 12322 C CA . GLY A 1 25 ? 9.210 -2.442 -7.683 1.00 0.00 7 GLY A CA 11
ATOM 12323 C C . GLY A 1 25 ? 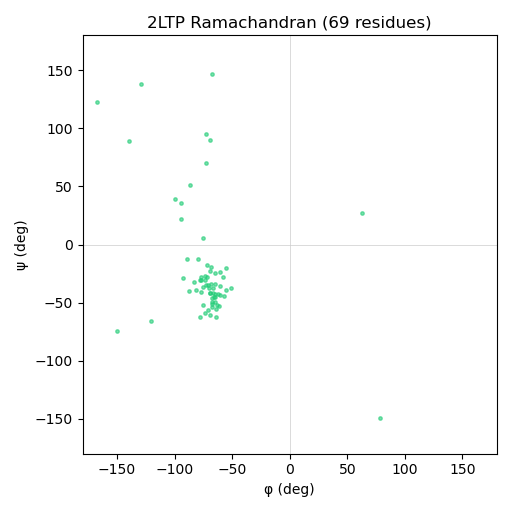9.873 -1.349 -8.501 1.00 0.00 7 GLY A C 11
ATOM 12324 O O . GLY A 1 25 ? 11.083 -1.384 -8.729 1.00 0.00 7 GLY A O 11
ATOM 12328 N N . THR A 1 26 ? 9.062 -0.362 -8.924 1.00 0.00 8 THR A N 11
ATOM 12329 C CA . THR A 1 26 ? 9.544 0.829 -9.650 1.00 0.00 8 THR A CA 11
ATOM 12330 C C . THR A 1 26 ? 10.391 1.725 -8.721 1.00 0.00 8 THR A C 11
ATOM 12331 O O . THR A 1 26 ? 11.385 2.321 -9.153 1.00 0.00 8 THR A O 11
ATOM 12342 N N . ALA A 1 27 ? 9.973 1.800 -7.435 1.00 0.00 9 ALA A N 11
ATOM 12343 C CA . ALA A 1 27 ? 10.696 2.553 -6.385 1.00 0.00 9 ALA A CA 11
ATOM 12344 C C . ALA A 1 27 ? 12.080 1.936 -6.153 1.00 0.00 9 ALA A C 11
ATOM 12345 O O . ALA A 1 27 ? 13.091 2.633 -6.189 1.00 0.00 9 ALA A O 11
ATOM 12352 N N . LYS A 1 28 ? 12.091 0.603 -5.985 1.00 0.00 10 LYS A N 11
ATOM 12353 C CA . LYS A 1 28 ? 13.313 -0.211 -5.785 1.00 0.00 10 LYS A CA 11
ATOM 12354 C C . LYS A 1 28 ? 14.256 -0.092 -6.999 1.00 0.00 10 LYS A C 11
ATOM 12355 O O . LYS A 1 28 ? 15.477 0.009 -6.837 1.00 0.00 10 LYS A O 11
ATOM 12374 N N . LYS A 1 29 ? 13.665 -0.110 -8.212 1.00 0.00 11 LYS A N 11
ATOM 12375 C CA . LYS A 1 29 ? 14.406 0.050 -9.483 1.00 0.00 11 LYS A CA 11
ATOM 12376 C C . LYS A 1 29 ? 15.066 1.439 -9.523 1.00 0.00 11 LYS A C 11
ATOM 12377 O O . LYS A 1 29 ? 16.205 1.573 -9.961 1.00 0.00 11 LYS A O 11
ATOM 12396 N N . GLY A 1 30 ? 14.337 2.458 -9.033 1.00 0.00 12 GLY A N 11
ATOM 12397 C CA . GLY A 1 30 ? 14.864 3.820 -8.934 1.00 0.00 12 GLY A CA 11
ATOM 12398 C C . GLY A 1 30 ? 16.023 3.928 -7.946 1.00 0.00 12 GLY A C 11
ATOM 12399 O O . GLY A 1 30 ? 17.021 4.595 -8.212 1.00 0.00 12 GLY A O 11
ATOM 12403 N N . LEU A 1 31 ? 15.873 3.253 -6.805 1.00 0.00 13 LEU A N 11
ATOM 12404 C CA . LEU A 1 31 ? 16.877 3.230 -5.726 1.00 0.00 13 LEU A CA 11
ATOM 12405 C C . LEU A 1 31 ? 18.154 2.491 -6.182 1.00 0.00 13 LEU A C 11
ATOM 12406 O O . LEU A 1 31 ? 19.261 2.812 -5.750 1.00 0.00 13 LEU A O 11
ATOM 12422 N N . LEU A 1 32 ? 17.970 1.478 -7.046 1.00 0.00 14 LEU A N 11
ATOM 12423 C CA . LEU A 1 32 ? 19.075 0.692 -7.634 1.00 0.00 14 LEU A CA 11
ATOM 12424 C C . LEU A 1 32 ? 19.728 1.422 -8.833 1.00 0.00 14 LEU A C 11
ATOM 12425 O O . LEU A 1 32 ? 20.915 1.265 -9.082 1.00 0.00 14 LEU A O 11
ATOM 12441 N N . GLU A 1 33 ? 18.941 2.206 -9.578 1.00 0.00 15 GLU A N 11
ATOM 12442 C CA . GLU A 1 33 ? 19.428 2.886 -10.804 1.00 0.00 15 GLU A CA 11
ATOM 12443 C C . GLU A 1 33 ? 20.121 4.212 -10.448 1.00 0.00 15 GLU A C 11
ATOM 12444 O O . GLU A 1 33 ? 21.305 4.416 -10.739 1.00 0.00 15 GLU A O 11
ATOM 12456 N N . HIS A 1 34 ? 19.345 5.105 -9.815 1.00 0.00 16 HIS A N 11
ATOM 12457 C CA . HIS A 1 34 ? 19.798 6.446 -9.408 1.00 0.00 16 HIS A CA 11
ATOM 12458 C C . HIS A 1 34 ? 20.584 6.343 -8.090 1.00 0.00 16 HIS A C 11
ATOM 12459 O O . HIS A 1 34 ? 21.762 6.714 -8.004 1.00 0.00 16 HIS A O 11
ATOM 12474 N N . GLY A 1 35 ? 19.895 5.797 -7.078 1.00 0.00 17 GLY A N 11
ATOM 12475 C CA . GLY A 1 35 ? 20.367 5.785 -5.696 1.00 0.00 17 GLY A CA 11
ATOM 12476 C C . GLY A 1 35 ? 19.245 6.172 -4.745 1.00 0.00 17 GLY A C 11
ATOM 12477 O O . GLY A 1 35 ? 18.078 6.192 -5.143 1.00 0.00 17 GLY A O 11
ATOM 12481 N N . ARG A 1 36 ? 19.584 6.533 -3.493 1.00 0.00 18 ARG A N 11
ATOM 12482 C CA . ARG A 1 36 ? 18.588 6.937 -2.470 1.00 0.00 18 ARG A CA 11
ATOM 12483 C C . ARG A 1 36 ? 18.213 8.450 -2.611 1.00 0.00 18 ARG A C 11
ATOM 12484 O O . ARG A 1 36 ? 17.765 9.095 -1.650 1.00 0.00 18 ARG A O 11
ATOM 12505 N N . ASN A 1 37 ? 18.388 8.990 -3.833 1.00 0.00 19 ASN A N 11
ATOM 12506 C CA . ASN A 1 37 ? 18.105 10.392 -4.175 1.00 0.00 19 ASN A CA 11
ATOM 12507 C C . ASN A 1 37 ? 16.583 10.636 -4.108 1.00 0.00 19 ASN A C 11
ATOM 12508 O O . ASN A 1 37 ? 15.863 10.328 -5.057 1.00 0.00 19 ASN A O 11
ATOM 12519 N N . TRP A 1 38 ? 16.128 11.159 -2.952 1.00 0.00 20 TRP A N 11
ATOM 12520 C CA . TRP A 1 38 ? 14.700 11.242 -2.564 1.00 0.00 20 TRP A CA 11
ATOM 12521 C C . TRP A 1 38 ? 13.825 11.876 -3.663 1.00 0.00 20 TRP A C 11
ATOM 12522 O O . TRP A 1 38 ? 12.771 11.350 -4.004 1.00 0.00 20 TRP A O 11
ATOM 12543 N N . SER A 1 39 ? 14.292 13.015 -4.195 1.00 0.00 21 SER A N 11
ATOM 12544 C CA . SER A 1 39 ? 13.613 13.752 -5.273 1.00 0.00 21 SER A CA 11
ATOM 12545 C C . SER A 1 39 ? 13.506 12.911 -6.554 1.00 0.00 21 SER A C 11
ATOM 12546 O O . SER A 1 39 ? 12.447 12.853 -7.179 1.00 0.00 21 SER A O 11
ATOM 12554 N N . ALA A 1 40 ? 14.611 12.237 -6.918 1.00 0.00 22 ALA A N 11
ATOM 12555 C CA . ALA A 1 40 ? 14.683 11.426 -8.151 1.00 0.00 22 ALA A CA 11
ATOM 12556 C C . ALA A 1 40 ? 13.699 10.244 -8.106 1.00 0.00 22 ALA A C 11
ATOM 12557 O O . ALA A 1 40 ? 13.163 9.841 -9.139 1.00 0.00 22 ALA A O 11
ATOM 12564 N N . ILE A 1 41 ? 13.471 9.691 -6.901 1.00 0.00 23 ILE A N 11
ATOM 12565 C CA . ILE A 1 41 ? 12.539 8.559 -6.704 1.00 0.00 23 ILE A CA 11
ATOM 12566 C C . ILE A 1 41 ? 11.086 9.072 -6.609 1.00 0.00 23 ILE A C 11
ATOM 12567 O O . ILE A 1 41 ? 10.162 8.462 -7.144 1.00 0.00 23 ILE A O 11
ATOM 12583 N N . ALA A 1 42 ? 10.910 10.218 -5.927 1.00 0.00 24 ALA A N 11
ATOM 12584 C CA . ALA A 1 42 ? 9.588 10.828 -5.661 1.00 0.00 24 ALA A CA 11
ATOM 12585 C C . ALA A 1 42 ? 8.908 11.303 -6.960 1.00 0.00 24 ALA A C 11
ATOM 12586 O O . ALA A 1 42 ? 7.693 11.164 -7.129 1.00 0.00 24 ALA A O 11
ATOM 12593 N N . ARG A 1 43 ? 9.724 11.864 -7.864 1.00 0.00 25 ARG A N 11
ATOM 12594 C CA . ARG A 1 43 ? 9.274 12.361 -9.181 1.00 0.00 25 ARG A CA 11
ATOM 12595 C C . ARG A 1 43 ? 9.148 11.202 -10.194 1.00 0.00 25 ARG A C 11
ATOM 12596 O O . ARG A 1 43 ? 8.412 11.315 -11.179 1.00 0.00 25 ARG A O 11
ATOM 12617 N N . MET A 1 44 ? 9.882 10.100 -9.944 1.00 0.00 26 MET A N 11
ATOM 12618 C CA . MET A 1 44 ? 9.825 8.886 -10.789 1.00 0.00 26 MET A CA 11
ATOM 12619 C C . MET A 1 44 ? 8.493 8.136 -10.576 1.00 0.00 26 MET A C 11
ATOM 12620 O O . MET A 1 44 ? 7.712 7.971 -11.517 1.00 0.00 26 MET A O 11
ATOM 12634 N N . VAL A 1 45 ? 8.229 7.706 -9.324 1.00 0.00 27 VAL A N 11
ATOM 12635 C CA . VAL A 1 45 ? 7.049 6.875 -8.996 1.00 0.00 27 VAL A CA 11
ATOM 12636 C C . VAL A 1 45 ? 5.796 7.738 -8.729 1.00 0.00 27 VAL A C 11
ATOM 12637 O O . VAL A 1 45 ? 4.721 7.481 -9.288 1.00 0.00 27 VAL A O 11
ATOM 12650 N N . GLY A 1 46 ? 5.950 8.767 -7.879 1.00 0.00 28 GLY A N 11
ATOM 12651 C CA . GLY A 1 46 ? 4.837 9.632 -7.474 1.00 0.00 28 GLY A CA 11
ATOM 12652 C C . GLY A 1 46 ? 4.532 10.747 -8.468 1.00 0.00 28 GLY A C 11
ATOM 12653 O O . GLY A 1 46 ? 3.378 11.180 -8.570 1.00 0.00 28 GLY A O 11
ATOM 12657 N N . SER A 1 47 ? 5.593 11.207 -9.185 1.00 0.00 29 SER A N 11
ATOM 12658 C CA . SER A 1 47 ? 5.566 12.423 -10.034 1.00 0.00 29 SER A CA 11
ATOM 12659 C C . SER A 1 47 ? 5.263 13.664 -9.158 1.00 0.00 29 SER A C 11
ATOM 12660 O O . SER A 1 47 ? 4.660 14.646 -9.605 1.00 0.00 29 SER A O 11
ATOM 12668 N N . LYS A 1 48 ? 5.739 13.613 -7.892 1.00 0.00 30 LYS A N 11
ATOM 12669 C CA . LYS A 1 48 ? 5.353 14.568 -6.837 1.00 0.00 30 LYS A CA 11
ATOM 12670 C C . LYS A 1 48 ? 6.601 15.046 -6.040 1.00 0.00 30 LYS A C 11
ATOM 12671 O O . LYS A 1 48 ? 7.729 14.667 -6.364 1.00 0.00 30 LYS A O 11
ATOM 12690 N N . THR A 1 49 ? 6.356 15.900 -5.018 1.00 0.00 31 THR A N 11
ATOM 12691 C CA . THR A 1 49 ? 7.369 16.509 -4.124 1.00 0.00 31 THR A CA 11
ATOM 12692 C C . THR A 1 49 ? 8.395 15.483 -3.563 1.00 0.00 31 THR A C 11
ATOM 12693 O O . THR A 1 49 ? 8.051 14.324 -3.337 1.00 0.00 31 THR A O 11
ATOM 12704 N N . VAL A 1 50 ? 9.639 15.961 -3.324 1.00 0.00 32 VAL A N 11
ATOM 12705 C CA . VAL A 1 50 ? 10.766 15.167 -2.749 1.00 0.00 32 VAL A CA 11
ATOM 12706 C C . VAL A 1 50 ? 10.372 14.418 -1.440 1.00 0.00 32 VAL A C 11
ATOM 12707 O O . VAL A 1 50 ? 10.865 13.308 -1.161 1.00 0.00 32 VAL A O 11
ATOM 12720 N N . SER A 1 51 ? 9.444 15.039 -0.693 1.00 0.00 33 SER A N 11
ATOM 12721 C CA . SER A 1 51 ? 8.914 14.540 0.584 1.00 0.00 33 SER A CA 11
ATOM 12722 C C . SER A 1 51 ? 8.287 13.132 0.455 1.00 0.00 33 SER A C 11
ATOM 12723 O O . SER A 1 51 ? 8.376 12.335 1.382 1.00 0.00 33 SER A O 11
ATOM 12731 N N . GLN A 1 52 ? 7.690 12.851 -0.719 1.00 0.00 34 GLN A N 11
ATOM 12732 C CA . GLN A 1 52 ? 6.918 11.612 -0.988 1.00 0.00 34 GLN A CA 11
ATOM 12733 C C . GLN A 1 52 ? 7.769 10.343 -0.738 1.00 0.00 34 GLN A C 11
ATOM 12734 O O . GLN A 1 52 ? 7.389 9.485 0.070 1.00 0.00 34 GLN A O 11
ATOM 12748 N N . CYS A 1 53 ? 8.940 10.254 -1.404 1.00 0.00 35 CYS A N 11
ATOM 12749 C CA . CYS A 1 53 ? 9.838 9.076 -1.291 1.00 0.00 35 CYS A CA 11
ATOM 12750 C C . CYS A 1 53 ? 10.501 9.015 0.090 1.00 0.00 35 CYS A C 11
ATOM 12751 O O . CYS A 1 53 ? 10.817 7.931 0.598 1.00 0.00 35 CYS A O 11
ATOM 12759 N N . LYS A 1 54 ? 10.699 10.193 0.690 1.00 0.00 36 LYS A N 11
ATOM 12760 C CA . LYS A 1 54 ? 11.338 10.312 2.002 1.00 0.00 36 LYS A CA 11
ATOM 12761 C C . LYS A 1 54 ? 10.392 9.811 3.113 1.00 0.00 36 LYS A C 11
ATOM 12762 O O . LYS A 1 54 ? 10.845 9.227 4.086 1.00 0.00 36 LYS A O 11
ATOM 12781 N N . ASN A 1 55 ? 9.073 10.018 2.940 1.00 0.00 37 ASN A N 11
ATOM 12782 C CA . ASN A 1 55 ? 8.047 9.567 3.915 1.00 0.00 37 ASN A CA 11
ATOM 12783 C C . ASN A 1 55 ? 7.775 8.059 3.775 1.00 0.00 37 ASN A C 11
ATOM 12784 O O . ASN A 1 55 ? 7.283 7.417 4.716 1.00 0.00 37 ASN A O 11
ATOM 12795 N N . PHE A 1 56 ? 8.099 7.507 2.588 1.00 0.00 38 PHE A N 11
ATOM 12796 C CA . PHE A 1 56 ? 8.102 6.046 2.351 1.00 0.00 38 PHE A CA 11
ATOM 12797 C C . PHE A 1 56 ? 9.188 5.365 3.210 1.00 0.00 38 PHE A C 11
ATOM 12798 O O . PHE A 1 56 ? 9.017 4.234 3.635 1.00 0.00 38 PHE A O 11
ATOM 12815 N N . TYR A 1 57 ? 10.280 6.099 3.470 1.00 0.00 39 TYR A N 11
ATOM 12816 C CA . TYR A 1 57 ? 11.498 5.559 4.112 1.00 0.00 39 TYR A CA 11
ATOM 12817 C C . TYR A 1 57 ? 11.243 5.063 5.553 1.00 0.00 39 TYR A C 11
ATOM 12818 O O . TYR A 1 57 ? 11.937 4.168 6.050 1.00 0.00 39 TYR A O 11
ATOM 12836 N N . PHE A 1 58 ? 10.258 5.679 6.216 1.00 0.00 40 PHE A N 11
ATOM 12837 C CA . PHE A 1 58 ? 9.895 5.371 7.613 1.00 0.00 40 PHE A CA 11
ATOM 12838 C C . PHE A 1 58 ? 8.919 4.172 7.668 1.00 0.00 40 PHE A C 11
ATOM 12839 O O . PHE A 1 58 ? 8.831 3.475 8.682 1.00 0.00 40 PHE A O 11
ATOM 12856 N N . ASN A 1 59 ? 8.197 3.939 6.556 1.00 0.00 41 ASN A N 11
ATOM 12857 C CA . ASN A 1 59 ? 7.219 2.834 6.427 1.00 0.00 41 ASN A CA 11
ATOM 12858 C C . ASN A 1 59 ? 7.821 1.691 5.590 1.00 0.00 41 ASN A C 11
ATOM 12859 O O . ASN A 1 59 ? 8.754 1.908 4.817 1.00 0.00 41 ASN A O 11
ATOM 12870 N N . TYR A 1 60 ? 7.315 0.461 5.813 1.00 0.00 42 TYR A N 11
ATOM 12871 C CA . TYR A 1 60 ? 7.692 -0.764 5.049 1.00 0.00 42 TYR A CA 11
ATOM 12872 C C . TYR A 1 60 ? 9.161 -1.217 5.272 1.00 0.00 42 TYR A C 11
ATOM 12873 O O . TYR A 1 60 ? 9.507 -2.343 4.908 1.00 0.00 42 TYR A O 11
ATOM 12891 N N . LYS A 1 61 ? 9.991 -0.379 5.935 1.00 0.00 43 LYS A N 11
ATOM 12892 C CA . LYS A 1 61 ? 11.438 -0.627 6.135 1.00 0.00 43 LYS A CA 11
ATOM 12893 C C . LYS A 1 61 ? 11.716 -1.857 7.035 1.00 0.00 43 LYS A C 11
ATOM 12894 O O . LYS A 1 61 ? 12.864 -2.302 7.152 1.00 0.00 43 LYS A O 11
ATOM 12913 N N . LYS A 1 62 ? 10.641 -2.360 7.675 1.00 0.00 44 LYS A N 11
ATOM 12914 C CA . LYS A 1 62 ? 10.634 -3.601 8.472 1.00 0.00 44 LYS A CA 11
ATOM 12915 C C . LYS A 1 62 ? 11.282 -4.780 7.700 1.00 0.00 44 LYS A C 11
ATOM 12916 O O . LYS A 1 62 ? 12.194 -5.437 8.211 1.00 0.00 44 LYS A O 11
ATOM 12935 N N . ARG A 1 63 ? 10.814 -5.008 6.455 1.00 0.00 45 ARG A N 11
ATOM 12936 C CA . ARG A 1 63 ? 11.340 -6.067 5.559 1.00 0.00 45 ARG A CA 11
ATOM 12937 C C . ARG A 1 63 ? 12.051 -5.470 4.332 1.00 0.00 45 ARG A C 11
ATOM 12938 O O . ARG A 1 63 ? 12.781 -6.187 3.625 1.00 0.00 45 ARG A O 11
ATOM 12959 N N . GLN A 1 64 ? 11.837 -4.167 4.077 1.00 0.00 46 GLN A N 11
ATOM 12960 C CA . GLN A 1 64 ? 12.441 -3.472 2.928 1.00 0.00 46 GLN A CA 11
ATOM 12961 C C . GLN A 1 64 ? 13.907 -3.147 3.271 1.00 0.00 46 GLN A C 11
ATOM 12962 O O . GLN A 1 64 ? 14.180 -2.160 3.961 1.00 0.00 46 GLN A O 11
ATOM 12976 N N . ASN A 1 65 ? 14.843 -4.020 2.829 1.00 0.00 47 ASN A N 11
ATOM 12977 C CA . ASN A 1 65 ? 16.289 -3.759 2.932 1.00 0.00 47 ASN A CA 11
ATOM 12978 C C . ASN A 1 65 ? 16.699 -2.760 1.847 1.00 0.00 47 ASN A C 11
ATOM 12979 O O . ASN A 1 65 ? 17.028 -3.143 0.718 1.00 0.00 47 ASN A O 11
ATOM 12990 N N . LEU A 1 66 ? 16.603 -1.472 2.190 1.00 0.00 48 LEU A N 11
ATOM 12991 C CA . LEU A 1 66 ? 17.115 -0.371 1.364 1.00 0.00 48 LEU A CA 11
ATOM 12992 C C . LEU A 1 66 ? 18.650 -0.479 1.288 1.00 0.00 48 LEU A C 11
ATOM 12993 O O . LEU A 1 66 ? 19.256 -0.202 0.249 1.00 0.00 48 LEU A O 11
ATOM 13009 N N . ASP A 1 67 ? 19.239 -0.918 2.415 1.00 0.00 49 ASP A N 11
ATOM 13010 C CA . ASP A 1 67 ? 20.689 -1.134 2.566 1.00 0.00 49 ASP A CA 11
ATOM 13011 C C . ASP A 1 67 ? 21.218 -2.168 1.544 1.00 0.00 49 ASP A C 11
ATOM 13012 O O . ASP A 1 67 ? 22.338 -2.044 1.069 1.00 0.00 49 ASP A O 11
ATOM 13021 N N . GLU A 1 68 ? 20.378 -3.168 1.214 1.00 0.00 50 GLU A N 11
ATOM 13022 C CA . GLU A 1 68 ? 20.686 -4.187 0.183 1.00 0.00 50 GLU A CA 11
ATOM 13023 C C . GLU A 1 68 ? 20.810 -3.516 -1.197 1.00 0.00 50 GLU A C 11
ATOM 13024 O O . GLU A 1 68 ? 21.838 -3.619 -1.862 1.00 0.00 50 GLU A O 11
ATOM 13036 N N . ILE A 1 69 ? 19.756 -2.764 -1.552 1.00 0.00 51 ILE A N 11
ATOM 13037 C CA . ILE A 1 69 ? 19.596 -2.127 -2.879 1.00 0.00 51 ILE A CA 11
ATOM 13038 C C . ILE A 1 69 ? 20.775 -1.176 -3.194 1.00 0.00 51 ILE A C 11
ATOM 13039 O O . ILE A 1 69 ? 21.399 -1.248 -4.263 1.00 0.00 51 ILE A O 11
ATOM 13055 N N . LEU A 1 70 ? 21.068 -0.310 -2.220 1.00 0.00 52 LEU A N 11
ATOM 13056 C CA . LEU A 1 70 ? 22.066 0.762 -2.354 1.00 0.00 52 LEU A CA 11
ATOM 13057 C C . LEU A 1 70 ? 23.501 0.212 -2.313 1.00 0.00 52 LEU A C 11
ATOM 13058 O O . LEU A 1 70 ? 24.331 0.642 -3.110 1.00 0.00 52 LEU A O 11
ATOM 13074 N N . GLN A 1 71 ? 23.774 -0.755 -1.407 1.00 0.00 53 GLN A N 11
ATOM 13075 C CA . GLN A 1 71 ? 25.135 -1.329 -1.229 1.00 0.00 53 GLN A CA 11
ATOM 13076 C C . GLN A 1 71 ? 25.590 -2.058 -2.499 1.00 0.00 53 GLN A C 11
ATOM 13077 O O . GLN A 1 71 ? 26.730 -1.901 -2.937 1.00 0.00 53 GLN A O 11
ATOM 13091 N N . GLN A 1 72 ? 24.666 -2.821 -3.097 1.00 0.00 54 GLN A N 11
ATOM 13092 C CA . GLN A 1 72 ? 24.951 -3.630 -4.293 1.00 0.00 54 GLN A CA 11
ATOM 13093 C C . GLN A 1 72 ? 25.222 -2.741 -5.515 1.00 0.00 54 GLN A C 11
ATOM 13094 O O . GLN A 1 72 ? 26.207 -2.953 -6.220 1.00 0.00 54 GLN A O 11
ATOM 13108 N N . HIS A 1 73 ? 24.369 -1.710 -5.726 1.00 0.00 55 HIS A N 11
ATOM 13109 C CA . HIS A 1 73 ? 24.582 -0.706 -6.800 1.00 0.00 55 HIS A CA 11
ATOM 13110 C C . HIS A 1 73 ? 25.927 0.020 -6.597 1.00 0.00 55 HIS A C 11
ATOM 13111 O O . HIS A 1 73 ? 26.664 0.245 -7.553 1.00 0.00 55 HIS A O 11
ATOM 13126 N N . LYS A 1 74 ? 26.219 0.337 -5.332 1.00 0.00 56 LYS A N 11
ATOM 13127 C CA . LYS A 1 74 ? 27.407 1.101 -4.919 1.00 0.00 56 LYS A CA 11
ATOM 13128 C C . LYS A 1 74 ? 28.708 0.388 -5.336 1.00 0.00 56 LYS A C 11
ATOM 13129 O O . LYS A 1 74 ? 29.528 0.965 -6.056 1.00 0.00 56 LYS A O 11
ATOM 13148 N N . LEU A 1 75 ? 28.850 -0.889 -4.928 1.00 0.00 57 LEU A N 11
ATOM 13149 C CA . LEU A 1 75 ? 30.084 -1.668 -5.159 1.00 0.00 57 LEU A CA 11
ATOM 13150 C C . LEU A 1 75 ? 30.221 -2.125 -6.629 1.00 0.00 57 LEU A C 11
ATOM 13151 O O . LEU A 1 75 ? 31.342 -2.252 -7.127 1.00 0.00 57 LEU A O 11
ATOM 13167 N N . LYS A 1 76 ? 29.076 -2.353 -7.321 1.00 0.00 58 LYS A N 11
ATOM 13168 C CA . LYS A 1 76 ? 29.069 -2.714 -8.765 1.00 0.00 58 LYS A CA 11
ATOM 13169 C C . LYS A 1 76 ? 29.578 -1.538 -9.609 1.00 0.00 58 LYS A C 11
ATOM 13170 O O . LYS A 1 76 ? 30.460 -1.700 -10.447 1.00 0.00 58 LYS A O 11
ATOM 13189 N N . MET A 1 77 ? 29.030 -0.351 -9.314 1.00 0.00 59 MET A N 11
ATOM 13190 C CA . MET A 1 77 ? 29.342 0.900 -10.030 1.00 0.00 59 MET A CA 11
ATOM 13191 C C . MET A 1 77 ? 30.799 1.338 -9.770 1.00 0.00 59 MET A C 11
ATOM 13192 O O . MET A 1 77 ? 31.461 1.863 -10.661 1.00 0.00 59 MET A O 11
ATOM 13206 N N . GLU A 1 78 ? 31.284 1.076 -8.542 1.00 0.00 60 GLU A N 11
ATOM 13207 C CA . GLU A 1 78 ? 32.605 1.546 -8.067 1.00 0.00 60 GLU A CA 11
ATOM 13208 C C . GLU A 1 78 ? 33.744 0.720 -8.709 1.00 0.00 60 GLU A C 11
ATOM 13209 O O . GLU A 1 78 ? 34.742 1.283 -9.171 1.00 0.00 60 GLU A O 11
ATOM 13221 N N . LYS A 1 79 ? 33.574 -0.618 -8.748 1.00 0.00 61 LYS A N 11
ATOM 13222 C CA . LYS A 1 79 ? 34.616 -1.542 -9.251 1.00 0.00 61 LYS A CA 11
ATOM 13223 C C . LYS A 1 79 ? 34.864 -1.335 -10.757 1.00 0.00 61 LYS A C 11
ATOM 13224 O O . LYS A 1 79 ? 36.015 -1.346 -11.213 1.00 0.00 61 LYS A O 11
ATOM 13243 N N . GLU A 1 80 ? 33.771 -1.098 -11.510 1.00 0.00 62 GLU A N 11
ATOM 13244 C CA . GLU A 1 80 ? 33.837 -0.821 -12.957 1.00 0.00 62 GLU A CA 11
ATOM 13245 C C . GLU A 1 80 ? 34.299 0.622 -13.216 1.00 0.00 62 GLU A C 11
ATOM 13246 O O . GLU A 1 80 ? 34.823 0.918 -14.286 1.00 0.00 62 GLU A O 11
ATOM 13258 N N . ARG A 1 81 ? 34.088 1.513 -12.220 1.00 0.00 63 ARG A N 11
ATOM 13259 C CA . ARG A 1 81 ? 34.540 2.915 -12.288 1.00 0.00 63 ARG A CA 11
ATOM 13260 C C . ARG A 1 81 ? 36.075 2.951 -12.341 1.00 0.00 63 ARG A C 11
ATOM 13261 O O . ARG A 1 81 ? 36.638 3.600 -13.212 1.00 0.00 63 ARG A O 11
ATOM 13282 N N . ASN A 1 82 ? 36.741 2.205 -11.433 1.00 0.00 64 ASN A N 11
ATOM 13283 C CA . ASN A 1 82 ? 38.223 2.086 -11.429 1.00 0.00 64 ASN A CA 11
ATOM 13284 C C . ASN A 1 82 ? 38.727 1.489 -12.756 1.00 0.00 64 ASN A C 11
ATOM 13285 O O . ASN A 1 82 ? 39.722 1.958 -13.317 1.00 0.00 64 ASN A O 11
ATOM 13296 N N . ALA A 1 83 ? 37.994 0.474 -13.254 1.00 0.00 65 ALA A N 11
ATOM 13297 C CA . ALA A 1 83 ? 38.340 -0.251 -14.490 1.00 0.00 65 ALA A CA 11
ATOM 13298 C C . ALA A 1 83 ? 38.224 0.647 -15.746 1.00 0.00 65 ALA A C 11
ATOM 13299 O O . ALA A 1 83 ? 39.026 0.521 -16.681 1.00 0.00 65 ALA A O 11
ATOM 13306 N N . ARG A 1 84 ? 37.225 1.560 -15.759 1.00 0.00 66 ARG A N 11
ATOM 13307 C CA . ARG A 1 84 ? 37.000 2.491 -16.893 1.00 0.00 66 ARG A CA 11
ATOM 13308 C C . ARG A 1 84 ? 37.840 3.776 -16.742 1.00 0.00 66 ARG A C 11
ATOM 13309 O O . ARG A 1 84 ? 37.858 4.612 -17.652 1.00 0.00 66 ARG A O 11
ATOM 13330 N N . ARG A 1 85 ? 38.521 3.939 -15.587 1.00 0.00 67 ARG A N 11
ATOM 13331 C CA . ARG A 1 85 ? 39.402 5.103 -15.324 1.00 0.00 67 ARG A CA 11
ATOM 13332 C C . ARG A 1 85 ? 40.895 4.716 -15.373 1.00 0.00 67 ARG A C 11
ATOM 13333 O O . ARG A 1 85 ? 41.746 5.487 -14.915 1.00 0.00 67 ARG A O 11
ATOM 13354 N N . LYS A 1 86 ? 41.225 3.541 -15.956 1.00 0.00 68 LYS A N 11
ATOM 13355 C CA . LYS A 1 86 ? 42.631 3.105 -16.117 1.00 0.00 68 LYS A CA 11
ATOM 13356 C C . LYS A 1 86 ? 42.916 2.658 -17.570 1.00 0.00 68 LYS A C 11
ATOM 13357 O O . LYS A 1 86 ? 42.371 1.662 -18.055 1.00 0.00 68 LYS A O 11
ATOM 13376 N N . LYS A 1 87 ? 43.739 3.457 -18.274 1.00 0.00 69 LYS A N 11
ATOM 13377 C CA . LYS A 1 87 ? 44.338 3.094 -19.575 1.00 0.00 69 LYS A CA 11
ATOM 13378 C C . LYS A 1 87 ? 45.830 2.822 -19.329 1.00 0.00 69 LYS A C 11
ATOM 13379 O O . LYS A 1 87 ? 46.710 3.410 -19.974 1.00 0.00 69 LYS A O 11
ATOM 13398 N N . LYS A 1 88 ? 46.097 1.934 -18.350 1.00 0.00 70 LYS A N 11
ATOM 13399 C CA . LYS A 1 88 ? 47.461 1.583 -17.920 1.00 0.00 70 LYS A CA 11
ATOM 13400 C C . LYS A 1 88 ? 48.102 0.683 -18.999 1.00 0.00 70 LYS A C 11
ATOM 13401 O O . LYS A 1 88 ? 48.050 -0.550 -18.928 1.00 0.00 70 LYS A O 11
ATOM 13420 N N . LYS A 1 89 ? 48.676 1.352 -20.004 1.00 0.00 71 LYS A N 11
ATOM 13421 C CA . LYS A 1 89 ? 49.319 0.720 -21.157 1.00 0.00 71 LYS A CA 11
ATOM 13422 C C . LYS A 1 89 ? 50.798 0.423 -20.803 1.00 0.00 71 LYS A C 11
ATOM 13423 O O . LYS A 1 89 ? 51.142 -0.753 -20.573 1.00 0.00 71 LYS A O 11
ATOM 13443 N N . TRP A 1 19 ? 1.210 2.171 -1.139 1.00 0.00 1 TRP A N 12
ATOM 13444 C CA . TRP A 1 19 ? 2.228 1.590 -2.042 1.00 0.00 1 TRP A CA 12
ATOM 13445 C C . TRP A 1 19 ? 2.163 0.048 -1.998 1.00 0.00 1 TRP A C 12
ATOM 13446 O O . TRP A 1 19 ? 2.629 -0.575 -1.037 1.00 0.00 1 TRP A O 12
ATOM 13467 N N . THR A 1 20 ? 1.536 -0.540 -3.030 1.00 0.00 2 THR A N 12
ATOM 13468 C CA . THR A 1 20 ? 1.509 -2.000 -3.271 1.00 0.00 2 THR A CA 12
ATOM 13469 C C . THR A 1 20 ? 2.883 -2.457 -3.851 1.00 0.00 2 THR A C 12
ATOM 13470 O O . THR A 1 20 ? 3.703 -1.612 -4.227 1.00 0.00 2 THR A O 12
ATOM 13481 N N . GLU A 1 21 ? 3.117 -3.785 -3.947 1.00 0.00 3 GLU A N 12
ATOM 13482 C CA . GLU A 1 21 ? 4.435 -4.373 -4.304 1.00 0.00 3 GLU A CA 12
ATOM 13483 C C . GLU A 1 21 ? 4.939 -3.971 -5.716 1.00 0.00 3 GLU A C 12
ATOM 13484 O O . GLU A 1 21 ? 6.143 -4.051 -5.989 1.00 0.00 3 GLU A O 12
ATOM 13496 N N . GLU A 1 22 ? 4.011 -3.558 -6.587 1.00 0.00 4 GLU A N 12
ATOM 13497 C CA . GLU A 1 22 ? 4.300 -3.205 -7.989 1.00 0.00 4 GLU A CA 12
ATOM 13498 C C . GLU A 1 22 ? 5.061 -1.867 -8.074 1.00 0.00 4 GLU A C 12
ATOM 13499 O O . GLU A 1 22 ? 6.128 -1.781 -8.696 1.00 0.00 4 GLU A O 12
ATOM 13511 N N . GLU A 1 23 ? 4.509 -0.837 -7.413 1.00 0.00 5 GLU A N 12
ATOM 13512 C CA . GLU A 1 23 ? 5.108 0.518 -7.357 1.00 0.00 5 GLU A CA 12
ATOM 13513 C C . GLU A 1 23 ? 6.273 0.547 -6.348 1.00 0.00 5 GLU A C 12
ATOM 13514 O O . GLU A 1 23 ? 7.209 1.341 -6.490 1.00 0.00 5 GLU A O 12
ATOM 13526 N N . MET A 1 24 ? 6.173 -0.311 -5.314 1.00 0.00 6 MET A N 12
ATOM 13527 C CA . MET A 1 24 ? 7.286 -0.623 -4.381 1.00 0.00 6 MET A CA 12
ATOM 13528 C C . MET A 1 24 ? 8.483 -1.202 -5.167 1.00 0.00 6 MET A C 12
ATOM 13529 O O . MET A 1 24 ? 9.643 -0.903 -4.873 1.00 0.00 6 MET A O 12
ATOM 13543 N N . GLY A 1 25 ? 8.157 -2.028 -6.184 1.00 0.00 7 GLY A N 12
ATOM 13544 C CA . GLY A 1 25 ? 9.144 -2.633 -7.076 1.00 0.00 7 GLY A CA 12
ATOM 13545 C C . GLY A 1 25 ? 9.687 -1.663 -8.123 1.00 0.00 7 GLY A C 12
ATOM 13546 O O . GLY A 1 25 ? 10.822 -1.819 -8.590 1.00 0.00 7 GLY A O 12
ATOM 13550 N N . THR A 1 26 ? 8.868 -0.660 -8.501 1.00 0.00 8 THR A N 12
ATOM 13551 C CA . THR A 1 26 ? 9.294 0.436 -9.397 1.00 0.00 8 THR A CA 12
ATOM 13552 C C . THR A 1 26 ? 10.251 1.386 -8.638 1.00 0.00 8 THR A C 12
ATOM 13553 O O . THR A 1 26 ? 11.174 1.964 -9.223 1.00 0.00 8 THR A O 12
ATOM 13564 N N . ALA A 1 27 ? 10.001 1.527 -7.319 1.00 0.00 9 ALA A N 12
ATOM 13565 C CA . ALA A 1 27 ? 10.848 2.312 -6.398 1.00 0.00 9 ALA A CA 12
ATOM 13566 C C . ALA A 1 27 ? 12.114 1.528 -6.021 1.00 0.00 9 ALA A C 12
ATOM 13567 O O . ALA A 1 27 ? 13.145 2.116 -5.748 1.00 0.00 9 ALA A O 12
ATOM 13574 N N . LYS A 1 28 ? 12.005 0.193 -6.016 1.00 0.00 10 LYS A N 12
ATOM 13575 C CA . LYS A 1 28 ? 13.151 -0.721 -5.841 1.00 0.00 10 LYS A CA 12
ATOM 13576 C C . LYS A 1 28 ? 14.115 -0.547 -7.027 1.00 0.00 10 LYS A C 12
ATOM 13577 O O . LYS A 1 28 ? 15.324 -0.387 -6.844 1.00 0.00 10 LYS A O 12
ATOM 13596 N N . LYS A 1 29 ? 13.522 -0.554 -8.234 1.00 0.00 11 LYS A N 12
ATOM 13597 C CA . LYS A 1 29 ? 14.219 -0.329 -9.515 1.00 0.00 11 LYS A CA 12
ATOM 13598 C C . LYS A 1 29 ? 14.808 1.096 -9.575 1.00 0.00 11 LYS A C 12
ATOM 13599 O O . LYS A 1 29 ? 15.945 1.291 -10.032 1.00 0.00 11 LYS A O 12
ATOM 13618 N N . GLY A 1 30 ? 14.020 2.072 -9.095 1.00 0.00 12 GLY A N 12
ATOM 13619 C CA . GLY A 1 30 ? 14.408 3.480 -9.113 1.00 0.00 12 GLY A CA 12
ATOM 13620 C C . GLY A 1 30 ? 15.600 3.757 -8.211 1.00 0.00 12 GLY A C 12
ATOM 13621 O O . GLY A 1 30 ? 16.640 4.215 -8.672 1.00 0.00 12 GLY A O 12
ATOM 13625 N N . LEU A 1 31 ? 15.436 3.447 -6.919 1.00 0.00 13 LEU A N 12
ATOM 13626 C CA . LEU A 1 31 ? 16.467 3.655 -5.875 1.00 0.00 13 LEU A CA 12
ATOM 13627 C C . LEU A 1 31 ? 17.753 2.864 -6.209 1.00 0.00 13 LEU A C 12
ATOM 13628 O O . LEU A 1 31 ? 18.847 3.311 -5.870 1.00 0.00 13 LEU A O 12
ATOM 13644 N N . LEU A 1 32 ? 17.600 1.710 -6.906 1.00 0.00 14 LEU A N 12
ATOM 13645 C CA . LEU A 1 32 ? 18.742 0.931 -7.442 1.00 0.00 14 LEU A CA 12
ATOM 13646 C C . LEU A 1 32 ? 19.528 1.806 -8.446 1.00 0.00 14 LEU A C 12
ATOM 13647 O O . LEU A 1 32 ? 20.666 2.172 -8.189 1.00 0.00 14 LEU A O 12
ATOM 13663 N N . GLU A 1 33 ? 18.850 2.215 -9.532 1.00 0.00 15 GLU A N 12
ATOM 13664 C CA . GLU A 1 33 ? 19.487 2.876 -10.693 1.00 0.00 15 GLU A CA 12
ATOM 13665 C C . GLU A 1 33 ? 20.008 4.273 -10.306 1.00 0.00 15 GLU A C 12
ATOM 13666 O O . GLU A 1 33 ? 21.210 4.556 -10.414 1.00 0.00 15 GLU A O 12
ATOM 13678 N N . HIS A 1 34 ? 19.077 5.126 -9.865 1.00 0.00 16 HIS A N 12
ATOM 13679 C CA . HIS A 1 34 ? 19.360 6.530 -9.507 1.00 0.00 16 HIS A CA 12
ATOM 13680 C C . HIS A 1 34 ? 20.307 6.625 -8.284 1.00 0.00 16 HIS A C 12
ATOM 13681 O O . HIS A 1 34 ? 21.019 7.616 -8.134 1.00 0.00 16 HIS A O 12
ATOM 13696 N N . GLY A 1 35 ? 20.306 5.579 -7.428 1.00 0.00 17 GLY A N 12
ATOM 13697 C CA . GLY A 1 35 ? 21.221 5.493 -6.279 1.00 0.00 17 GLY A CA 12
ATOM 13698 C C . GLY A 1 35 ? 20.797 6.393 -5.122 1.00 0.00 17 GLY A C 12
ATOM 13699 O O . GLY A 1 35 ? 21.505 7.347 -4.782 1.00 0.00 17 GLY A O 12
ATOM 13703 N N . ARG A 1 36 ? 19.608 6.091 -4.550 1.00 0.00 18 ARG A N 12
ATOM 13704 C CA . ARG A 1 36 ? 19.014 6.791 -3.382 1.00 0.00 18 ARG A CA 12
ATOM 13705 C C . ARG A 1 36 ? 18.842 8.314 -3.594 1.00 0.00 18 ARG A C 12
ATOM 13706 O O . ARG A 1 36 ? 18.785 9.089 -2.630 1.00 0.00 18 ARG A O 12
ATOM 13727 N N . ASN A 1 37 ? 18.753 8.733 -4.857 1.00 0.00 19 ASN A N 12
ATOM 13728 C CA . ASN A 1 37 ? 18.468 10.128 -5.220 1.00 0.00 19 ASN A CA 12
ATOM 13729 C C . ASN A 1 37 ? 16.964 10.385 -5.034 1.00 0.00 19 ASN A C 12
ATOM 13730 O O . ASN A 1 37 ? 16.184 10.261 -5.981 1.00 0.00 19 ASN A O 12
ATOM 13741 N N . TRP A 1 38 ? 16.588 10.711 -3.774 1.00 0.00 20 TRP A N 12
ATOM 13742 C CA . TRP A 1 38 ? 15.188 10.779 -3.303 1.00 0.00 20 TRP A CA 12
ATOM 13743 C C . TRP A 1 38 ? 14.328 11.730 -4.164 1.00 0.00 20 TRP A C 12
ATOM 13744 O O . TRP A 1 38 ? 13.135 11.510 -4.307 1.00 0.00 20 TRP A O 12
ATOM 13765 N N . SER A 1 39 ? 14.958 12.787 -4.709 1.00 0.00 21 SER A N 12
ATOM 13766 C CA . SER A 1 39 ? 14.296 13.749 -5.611 1.00 0.00 21 SER A CA 12
ATOM 13767 C C . SER A 1 39 ? 13.851 13.042 -6.902 1.00 0.00 21 SER A C 12
ATOM 13768 O O . SER A 1 39 ? 12.682 13.126 -7.298 1.00 0.00 21 SER A O 12
ATOM 13776 N N . ALA A 1 40 ? 14.796 12.306 -7.515 1.00 0.00 22 ALA A N 12
ATOM 13777 C CA . ALA A 1 40 ? 14.563 11.576 -8.775 1.00 0.00 22 ALA A CA 12
ATOM 13778 C C . ALA A 1 40 ? 13.487 10.491 -8.606 1.00 0.00 22 ALA A C 12
ATOM 13779 O O . ALA A 1 40 ? 12.711 10.238 -9.524 1.00 0.00 22 ALA A O 12
ATOM 13786 N N . ILE A 1 41 ? 13.447 9.872 -7.413 1.00 0.00 23 ILE A N 12
ATOM 13787 C CA . ILE A 1 41 ? 12.521 8.761 -7.105 1.00 0.00 23 ILE A CA 12
ATOM 13788 C C . ILE A 1 41 ? 11.121 9.310 -6.808 1.00 0.00 23 ILE A C 12
ATOM 13789 O O . ILE A 1 41 ? 10.120 8.771 -7.275 1.00 0.00 23 ILE A O 12
ATOM 13805 N N . ALA A 1 42 ? 11.080 10.414 -6.047 1.00 0.00 24 ALA A N 12
ATOM 13806 C CA . ALA A 1 42 ? 9.827 11.102 -5.690 1.00 0.00 24 ALA A CA 12
ATOM 13807 C C . ALA A 1 42 ? 9.109 11.613 -6.939 1.00 0.00 24 ALA A C 12
ATOM 13808 O O . ALA A 1 42 ? 7.900 11.702 -6.953 1.00 0.00 24 ALA A O 12
ATOM 13815 N N . ARG A 1 43 ? 9.886 11.965 -7.972 1.00 0.00 25 ARG A N 12
ATOM 13816 C CA . ARG A 1 43 ? 9.362 12.382 -9.283 1.00 0.00 25 ARG A CA 12
ATOM 13817 C C . ARG A 1 43 ? 9.002 11.157 -10.159 1.00 0.00 25 ARG A C 12
ATOM 13818 O O . ARG A 1 43 ? 8.000 11.180 -10.880 1.00 0.00 25 ARG A O 12
ATOM 13839 N N . MET A 1 44 ? 9.830 10.093 -10.081 1.00 0.00 26 MET A N 12
ATOM 13840 C CA . MET A 1 44 ? 9.684 8.888 -10.932 1.00 0.00 26 MET A CA 12
ATOM 13841 C C . MET A 1 44 ? 8.446 8.060 -10.527 1.00 0.00 26 MET A C 12
ATOM 13842 O O . MET A 1 44 ? 7.518 7.884 -11.326 1.00 0.00 26 MET A O 12
ATOM 13856 N N . VAL A 1 45 ? 8.457 7.553 -9.286 1.00 0.00 27 VAL A N 12
ATOM 13857 C CA . VAL A 1 45 ? 7.387 6.692 -8.747 1.00 0.00 27 VAL A CA 12
ATOM 13858 C C . VAL A 1 45 ? 6.270 7.512 -8.059 1.00 0.00 27 VAL A C 12
ATOM 13859 O O . VAL A 1 45 ? 5.087 7.157 -8.134 1.00 0.00 27 VAL A O 12
ATOM 13872 N N . GLY A 1 46 ? 6.676 8.598 -7.371 1.00 0.00 28 GLY A N 12
ATOM 13873 C CA . GLY A 1 46 ? 5.758 9.428 -6.586 1.00 0.00 28 GLY A CA 12
ATOM 13874 C C . GLY A 1 46 ? 5.010 10.479 -7.410 1.00 0.00 28 GLY A C 12
ATOM 13875 O O . GLY A 1 46 ? 3.847 10.790 -7.105 1.00 0.00 28 GLY A O 12
ATOM 13879 N N . SER A 1 47 ? 5.722 11.059 -8.412 1.00 0.00 29 SER A N 12
ATOM 13880 C CA . SER A 1 47 ? 5.219 12.149 -9.283 1.00 0.00 29 SER A CA 12
ATOM 13881 C C . SER A 1 47 ? 4.995 13.468 -8.478 1.00 0.00 29 SER A C 12
ATOM 13882 O O . SER A 1 47 ? 4.126 14.281 -8.824 1.00 0.00 29 SER A O 12
ATOM 13890 N N . LYS A 1 48 ? 5.822 13.691 -7.419 1.00 0.00 30 LYS A N 12
ATOM 13891 C CA . LYS A 1 48 ? 5.671 14.844 -6.498 1.00 0.00 30 LYS A CA 12
ATOM 13892 C C . LYS A 1 48 ? 7.024 15.143 -5.771 1.00 0.00 30 LYS A C 12
ATOM 13893 O O . LYS A 1 48 ? 8.061 14.589 -6.142 1.00 0.00 30 LYS A O 12
ATOM 13912 N N . THR A 1 49 ? 6.992 16.031 -4.753 1.00 0.00 31 THR A N 12
ATOM 13913 C CA . THR A 1 49 ? 8.192 16.530 -4.027 1.00 0.00 31 THR A CA 12
ATOM 13914 C C . THR A 1 49 ? 8.979 15.405 -3.291 1.00 0.00 31 THR A C 12
ATOM 13915 O O . THR A 1 49 ? 8.410 14.362 -2.943 1.00 0.00 31 THR A O 12
ATOM 13926 N N . VAL A 1 50 ? 10.290 15.683 -3.037 1.00 0.00 32 VAL A N 12
ATOM 13927 C CA . VAL A 1 50 ? 11.274 14.770 -2.369 1.00 0.00 32 VAL A CA 12
ATOM 13928 C C . VAL A 1 50 ? 10.695 14.075 -1.111 1.00 0.00 32 VAL A C 12
ATOM 13929 O O . VAL A 1 50 ? 10.993 12.899 -0.839 1.00 0.00 32 VAL A O 12
ATOM 13942 N N . SER A 1 51 ? 9.855 14.843 -0.381 1.00 0.00 33 SER A N 12
ATOM 13943 C CA . SER A 1 51 ? 9.191 14.422 0.867 1.00 0.00 33 SER A CA 12
ATOM 13944 C C . SER A 1 51 ? 8.506 13.043 0.735 1.00 0.00 33 SER A C 12
ATOM 13945 O O . SER A 1 51 ? 8.658 12.191 1.607 1.00 0.00 33 SER A O 12
ATOM 13953 N N . GLN A 1 52 ? 7.790 12.828 -0.380 1.00 0.00 34 GLN A N 12
ATOM 13954 C CA . GLN A 1 52 ? 7.006 11.597 -0.614 1.00 0.00 34 GLN A CA 12
ATOM 13955 C C . GLN A 1 52 ? 7.903 10.338 -0.671 1.00 0.00 34 GLN A C 12
ATOM 13956 O O . GLN A 1 52 ? 7.522 9.284 -0.155 1.00 0.00 34 GLN A O 12
ATOM 13970 N N . CYS A 1 53 ? 9.105 10.460 -1.266 1.00 0.00 35 CYS A N 12
ATOM 13971 C CA . CYS A 1 53 ? 10.067 9.334 -1.341 1.00 0.00 35 CYS A CA 12
ATOM 13972 C C . CYS A 1 53 ? 10.671 9.037 0.046 1.00 0.00 35 CYS A C 12
ATOM 13973 O O . CYS A 1 53 ? 11.049 7.895 0.342 1.00 0.00 35 CYS A O 12
ATOM 13981 N N . LYS A 1 54 ? 10.746 10.078 0.891 1.00 0.00 36 LYS A N 12
ATOM 13982 C CA . LYS A 1 54 ? 11.238 9.960 2.270 1.00 0.00 36 LYS A CA 12
ATOM 13983 C C . LYS A 1 54 ? 10.237 9.214 3.167 1.00 0.00 36 LYS A C 12
ATOM 13984 O O . LYS A 1 54 ? 10.613 8.288 3.888 1.00 0.00 36 LYS A O 12
ATOM 14003 N N . ASN A 1 55 ? 8.958 9.628 3.115 1.00 0.00 37 ASN A N 12
ATOM 14004 C CA . ASN A 1 55 ? 7.888 9.034 3.948 1.00 0.00 37 ASN A CA 12
ATOM 14005 C C . ASN A 1 55 ? 7.505 7.622 3.439 1.00 0.00 37 ASN A C 12
ATOM 14006 O O . ASN A 1 55 ? 6.940 6.819 4.193 1.00 0.00 37 ASN A O 12
ATOM 14017 N N . PHE A 1 56 ? 7.819 7.354 2.148 1.00 0.00 38 PHE A N 12
ATOM 14018 C CA . PHE A 1 56 ? 7.725 6.010 1.520 1.00 0.00 38 PHE A CA 12
ATOM 14019 C C . PHE A 1 56 ? 8.597 4.990 2.275 1.00 0.00 38 PHE A C 12
ATOM 14020 O O . PHE A 1 56 ? 8.206 3.829 2.468 1.00 0.00 38 PHE A O 12
ATOM 14037 N N . TYR A 1 57 ? 9.801 5.453 2.659 1.00 0.00 39 TYR A N 12
ATOM 14038 C CA . TYR A 1 57 ? 10.844 4.614 3.262 1.00 0.00 39 TYR A CA 12
ATOM 14039 C C . TYR A 1 57 ? 10.379 4.034 4.610 1.00 0.00 39 TYR A C 12
ATOM 14040 O O . TYR A 1 57 ? 10.743 2.920 4.983 1.00 0.00 39 TYR A O 12
ATOM 14058 N N . PHE A 1 58 ? 9.550 4.813 5.310 1.00 0.00 40 PHE A N 12
ATOM 14059 C CA . PHE A 1 58 ? 8.931 4.424 6.590 1.00 0.00 40 PHE A CA 12
ATOM 14060 C C . PHE A 1 58 ? 7.547 3.779 6.327 1.00 0.00 40 PHE A C 12
ATOM 14061 O O . PHE A 1 58 ? 7.118 3.677 5.168 1.00 0.00 40 PHE A O 12
ATOM 14078 N N . ASN A 1 59 ? 6.885 3.320 7.419 1.00 0.00 41 ASN A N 12
ATOM 14079 C CA . ASN A 1 59 ? 5.532 2.694 7.410 1.00 0.00 41 ASN A CA 12
ATOM 14080 C C . ASN A 1 59 ? 5.575 1.222 6.943 1.00 0.00 41 ASN A C 12
ATOM 14081 O O . ASN A 1 59 ? 5.061 0.336 7.632 1.00 0.00 41 ASN A O 12
ATOM 14092 N N . TYR A 1 60 ? 6.192 0.971 5.779 1.00 0.00 42 TYR A N 12
ATOM 14093 C CA . TYR A 1 60 ? 6.293 -0.383 5.178 1.00 0.00 42 TYR A CA 12
ATOM 14094 C C . TYR A 1 60 ? 7.534 -1.131 5.715 1.00 0.00 42 TYR A C 12
ATOM 14095 O O . TYR A 1 60 ? 8.291 -0.589 6.534 1.00 0.00 42 TYR A O 12
ATOM 14113 N N . LYS A 1 61 ? 7.725 -2.385 5.258 1.00 0.00 43 LYS A N 12
ATOM 14114 C CA . LYS A 1 61 ? 8.833 -3.241 5.715 1.00 0.00 43 LYS A CA 12
ATOM 14115 C C . LYS A 1 61 ? 10.176 -2.764 5.114 1.00 0.00 43 LYS A C 12
ATOM 14116 O O . LYS A 1 61 ? 10.580 -3.200 4.025 1.00 0.00 43 LYS A O 12
ATOM 14135 N N . LYS A 1 62 ? 10.848 -1.844 5.830 1.00 0.00 44 LYS A N 12
ATOM 14136 C CA . LYS A 1 62 ? 12.205 -1.377 5.479 1.00 0.00 44 LYS A CA 12
ATOM 14137 C C . LYS A 1 62 ? 13.264 -2.263 6.182 1.00 0.00 44 LYS A C 12
ATOM 14138 O O . LYS A 1 62 ? 14.256 -1.762 6.729 1.00 0.00 44 LYS A O 12
ATOM 14157 N N . ARG A 1 63 ? 13.056 -3.597 6.106 1.00 0.00 45 ARG A N 12
ATOM 14158 C CA . ARG A 1 63 ? 13.904 -4.607 6.777 1.00 0.00 45 ARG A CA 12
ATOM 14159 C C . ARG A 1 63 ? 15.203 -4.833 5.969 1.00 0.00 45 ARG A C 12
ATOM 14160 O O . ARG A 1 63 ? 15.351 -5.851 5.285 1.00 0.00 45 ARG A O 12
ATOM 14181 N N . GLN A 1 64 ? 16.102 -3.812 6.022 1.00 0.00 46 GLN A N 12
ATOM 14182 C CA . GLN A 1 64 ? 17.438 -3.751 5.347 1.00 0.00 46 GLN A CA 12
ATOM 14183 C C . GLN A 1 64 ? 17.457 -4.238 3.868 1.00 0.00 46 GLN A C 12
ATOM 14184 O O . GLN A 1 64 ? 18.532 -4.499 3.316 1.00 0.00 46 GLN A O 12
ATOM 14198 N N . ASN A 1 65 ? 16.277 -4.263 3.215 1.00 0.00 47 ASN A N 12
ATOM 14199 C CA . ASN A 1 65 ? 16.127 -4.742 1.824 1.00 0.00 47 ASN A CA 12
ATOM 14200 C C . ASN A 1 65 ? 16.757 -3.715 0.866 1.00 0.00 47 ASN A C 12
ATOM 14201 O O . ASN A 1 65 ? 17.696 -4.035 0.131 1.00 0.00 47 ASN A O 12
ATOM 14212 N N . LEU A 1 66 ? 16.251 -2.466 0.937 1.00 0.00 48 LEU A N 12
ATOM 14213 C CA . LEU A 1 66 ? 16.729 -1.342 0.108 1.00 0.00 48 LEU A CA 12
ATOM 14214 C C . LEU A 1 66 ? 18.169 -0.963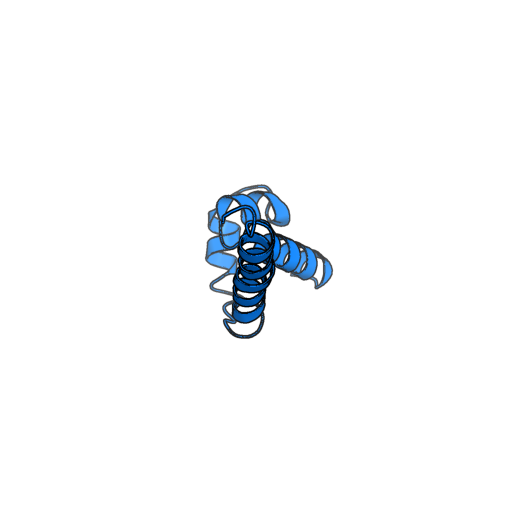 0.495 1.00 0.00 48 LEU A C 12
ATOM 14215 O O . LEU A 1 66 ? 18.935 -0.484 -0.342 1.00 0.00 48 LEU A O 12
ATOM 14231 N N . ASP A 1 67 ? 18.520 -1.209 1.769 1.00 0.00 49 ASP A N 12
ATOM 14232 C CA . ASP A 1 67 ? 19.880 -0.983 2.294 1.00 0.00 49 ASP A CA 12
ATOM 14233 C C . ASP A 1 67 ? 20.910 -1.843 1.532 1.00 0.00 49 ASP A C 12
ATOM 14234 O O . ASP A 1 67 ? 21.994 -1.357 1.178 1.00 0.00 49 ASP A O 12
ATOM 14243 N N . GLU A 1 68 ? 20.546 -3.122 1.265 1.00 0.00 50 GLU A N 12
ATOM 14244 C CA . GLU A 1 68 ? 21.400 -4.032 0.476 1.00 0.00 50 GLU A CA 12
ATOM 14245 C C . GLU A 1 68 ? 21.459 -3.564 -0.984 1.00 0.00 50 GLU A C 12
ATOM 14246 O O . GLU A 1 68 ? 22.538 -3.417 -1.530 1.00 0.00 50 GLU A O 12
ATOM 14258 N N . ILE A 1 69 ? 20.278 -3.310 -1.581 1.00 0.00 51 ILE A N 12
ATOM 14259 C CA . ILE A 1 69 ? 20.129 -2.871 -2.998 1.00 0.00 51 ILE A CA 12
ATOM 14260 C C . ILE A 1 69 ? 21.046 -1.669 -3.311 1.00 0.00 51 ILE A C 12
ATOM 14261 O O . ILE A 1 69 ? 21.743 -1.639 -4.333 1.00 0.00 51 ILE A O 12
ATOM 14277 N N . LEU A 1 70 ? 21.049 -0.715 -2.380 1.00 0.00 52 LEU A N 12
ATOM 14278 C CA . LEU A 1 70 ? 21.796 0.539 -2.496 1.00 0.00 52 LEU A CA 12
ATOM 14279 C C . LEU A 1 70 ? 23.305 0.278 -2.383 1.00 0.00 52 LEU A C 12
ATOM 14280 O O . LEU A 1 70 ? 24.100 0.816 -3.160 1.00 0.00 52 LEU A O 12
ATOM 14296 N N . GLN A 1 71 ? 23.671 -0.567 -1.404 1.00 0.00 53 GLN A N 12
ATOM 14297 C CA . GLN A 1 71 ? 25.067 -0.910 -1.109 1.00 0.00 53 GLN A CA 12
ATOM 14298 C C . GLN A 1 71 ? 25.697 -1.707 -2.264 1.00 0.00 53 GLN A C 12
ATOM 14299 O O . GLN A 1 71 ? 26.860 -1.484 -2.610 1.00 0.00 53 GLN A O 12
ATOM 14313 N N . GLN A 1 72 ? 24.912 -2.607 -2.870 1.00 0.00 54 GLN A N 12
ATOM 14314 C CA . GLN A 1 72 ? 25.375 -3.435 -3.991 1.00 0.00 54 GLN A CA 12
ATOM 14315 C C . GLN A 1 72 ? 25.581 -2.556 -5.225 1.00 0.00 54 GLN A C 12
ATOM 14316 O O . GLN A 1 72 ? 26.619 -2.637 -5.857 1.00 0.00 54 GLN A O 12
ATOM 14330 N N . HIS A 1 73 ? 24.604 -1.668 -5.510 1.00 0.00 55 HIS A N 12
ATOM 14331 C CA . HIS A 1 73 ? 24.707 -0.687 -6.615 1.00 0.00 55 HIS A CA 12
ATOM 14332 C C . HIS A 1 73 ? 25.929 0.230 -6.416 1.00 0.00 55 HIS A C 12
ATOM 14333 O O . HIS A 1 73 ? 26.591 0.598 -7.385 1.00 0.00 55 HIS A O 12
ATOM 14348 N N . LYS A 1 74 ? 26.211 0.571 -5.146 1.00 0.00 56 LYS A N 12
ATOM 14349 C CA . LYS A 1 74 ? 27.356 1.420 -4.779 1.00 0.00 56 LYS A CA 12
ATOM 14350 C C . LYS A 1 74 ? 28.680 0.736 -5.164 1.00 0.00 56 LYS A C 12
ATOM 14351 O O . LYS A 1 74 ? 29.468 1.305 -5.920 1.00 0.00 56 LYS A O 12
ATOM 14370 N N . LEU A 1 75 ? 28.887 -0.503 -4.661 1.00 0.00 57 LEU A N 12
ATOM 14371 C CA . LEU A 1 75 ? 30.165 -1.225 -4.818 1.00 0.00 57 LEU A CA 12
ATOM 14372 C C . LEU A 1 75 ? 30.380 -1.706 -6.272 1.00 0.00 57 LEU A C 12
ATOM 14373 O O . LEU A 1 75 ? 31.519 -1.747 -6.739 1.00 0.00 57 LEU A O 12
ATOM 14389 N N . LYS A 1 76 ? 29.271 -2.044 -6.979 1.00 0.00 58 LYS A N 12
ATOM 14390 C CA . LYS A 1 76 ? 29.305 -2.448 -8.409 1.00 0.00 58 LYS A CA 12
ATOM 14391 C C . LYS A 1 76 ? 29.766 -1.261 -9.262 1.00 0.00 58 LYS A C 12
ATOM 14392 O O . LYS A 1 76 ? 30.768 -1.355 -9.973 1.00 0.00 58 LYS A O 12
ATOM 14411 N N . MET A 1 77 ? 29.033 -0.135 -9.123 1.00 0.00 59 MET A N 12
ATOM 14412 C CA . MET A 1 77 ? 29.333 1.133 -9.822 1.00 0.00 59 MET A CA 12
ATOM 14413 C C . MET A 1 77 ? 30.774 1.580 -9.553 1.00 0.00 59 MET A C 12
ATOM 14414 O O . MET A 1 77 ? 31.493 1.925 -10.472 1.00 0.00 59 MET A O 12
ATOM 14428 N N . GLU A 1 78 ? 31.175 1.515 -8.276 1.00 0.00 60 GLU A N 12
ATOM 14429 C CA . GLU A 1 78 ? 32.473 2.020 -7.803 1.00 0.00 60 GLU A CA 12
ATOM 14430 C C . GLU A 1 78 ? 33.642 1.286 -8.480 1.00 0.00 60 GLU A C 12
ATOM 14431 O O . GLU A 1 78 ? 34.559 1.924 -8.996 1.00 0.00 60 GLU A O 12
ATOM 14443 N N . LYS A 1 79 ? 33.574 -0.059 -8.507 1.00 0.00 61 LYS A N 12
ATOM 14444 C CA . LYS A 1 79 ? 34.675 -0.896 -9.019 1.00 0.00 61 LYS A CA 12
ATOM 14445 C C . LYS A 1 79 ? 34.759 -0.834 -10.558 1.00 0.00 61 LYS A C 12
ATOM 14446 O O . LYS A 1 79 ? 35.856 -0.720 -11.107 1.00 0.00 61 LYS A O 12
ATOM 14465 N N . GLU A 1 80 ? 33.594 -0.869 -11.246 1.00 0.00 62 GLU A N 12
ATOM 14466 C CA . GLU A 1 80 ? 33.549 -0.871 -12.727 1.00 0.00 62 GLU A CA 12
ATOM 14467 C C . GLU A 1 80 ? 33.922 0.506 -13.286 1.00 0.00 62 GLU A C 12
ATOM 14468 O O . GLU A 1 80 ? 34.540 0.607 -14.353 1.00 0.00 62 GLU A O 12
ATOM 14480 N N . ARG A 1 81 ? 33.569 1.563 -12.527 1.00 0.00 63 ARG A N 12
ATOM 14481 C CA . ARG A 1 81 ? 33.899 2.945 -12.878 1.00 0.00 63 ARG A CA 12
ATOM 14482 C C . ARG A 1 81 ? 35.396 3.186 -12.665 1.00 0.00 63 ARG A C 12
ATOM 14483 O O . ARG A 1 81 ? 36.040 3.818 -13.485 1.00 0.00 63 ARG A O 12
ATOM 14504 N N . ASN A 1 82 ? 35.946 2.621 -11.584 1.00 0.00 64 ASN A N 12
ATOM 14505 C CA . ASN A 1 82 ? 37.376 2.771 -11.237 1.00 0.00 64 ASN A CA 12
ATOM 14506 C C . ASN A 1 82 ? 38.263 1.986 -12.232 1.00 0.00 64 ASN A C 12
ATOM 14507 O O . ASN A 1 82 ? 39.408 2.367 -12.496 1.00 0.00 64 ASN A O 12
ATOM 14518 N N . ALA A 1 83 ? 37.702 0.894 -12.790 1.00 0.00 65 ALA A N 12
ATOM 14519 C CA . ALA A 1 83 ? 38.403 0.007 -13.736 1.00 0.00 65 ALA A CA 12
ATOM 14520 C C . ALA A 1 83 ? 38.368 0.559 -15.178 1.00 0.00 65 ALA A C 12
ATOM 14521 O O . ALA A 1 83 ? 39.272 0.265 -15.974 1.00 0.00 65 ALA A O 12
ATOM 14528 N N . ARG A 1 84 ? 37.322 1.350 -15.515 1.00 0.00 66 ARG A N 12
ATOM 14529 C CA . ARG A 1 84 ? 37.228 2.036 -16.834 1.00 0.00 66 ARG A CA 12
ATOM 14530 C C . ARG A 1 84 ? 37.988 3.383 -16.789 1.00 0.00 66 ARG A C 12
ATOM 14531 O O . ARG A 1 84 ? 38.430 3.889 -17.825 1.00 0.00 66 ARG A O 12
ATOM 14552 N N . ARG A 1 85 ? 38.121 3.961 -15.571 1.00 0.00 67 ARG A N 12
ATOM 14553 C CA . ARG A 1 85 ? 39.071 5.065 -15.303 1.00 0.00 67 ARG A CA 12
ATOM 14554 C C . ARG A 1 85 ? 40.500 4.492 -15.202 1.00 0.00 67 ARG A C 12
ATOM 14555 O O . ARG A 1 85 ? 41.485 5.235 -15.294 1.00 0.00 67 ARG A O 12
ATOM 14576 N N . LYS A 1 86 ? 40.567 3.158 -14.955 1.00 0.00 68 LYS A N 12
ATOM 14577 C CA . LYS A 1 86 ? 41.774 2.326 -15.123 1.00 0.00 68 LYS A CA 12
ATOM 14578 C C . LYS A 1 86 ? 42.853 2.680 -14.065 1.00 0.00 68 LYS A C 12
ATOM 14579 O O . LYS A 1 86 ? 44.052 2.491 -14.277 1.00 0.00 68 LYS A O 12
ATOM 14598 N N . LYS A 1 87 ? 42.402 3.167 -12.893 1.00 0.00 69 LYS A N 12
ATOM 14599 C CA . LYS A 1 87 ? 43.288 3.541 -11.767 1.00 0.00 69 LYS A CA 12
ATOM 14600 C C . LYS A 1 87 ? 42.996 2.674 -10.527 1.00 0.00 69 LYS A C 12
ATOM 14601 O O . LYS A 1 87 ? 42.225 1.705 -10.599 1.00 0.00 69 LYS A O 12
ATOM 14620 N N . LYS A 1 88 ? 43.661 3.035 -9.407 1.00 0.00 70 LYS A N 12
ATOM 14621 C CA . LYS A 1 88 ? 43.550 2.372 -8.092 1.00 0.00 70 LYS A CA 12
ATOM 14622 C C . LYS A 1 88 ? 44.092 0.928 -8.197 1.00 0.00 70 LYS A C 12
ATOM 14623 O O . LYS A 1 88 ? 43.320 -0.036 -8.354 1.00 0.00 70 LYS A O 12
ATOM 14642 N N . LYS A 1 89 ? 45.430 0.813 -8.171 1.00 0.00 71 LYS A N 12
ATOM 14643 C CA . LYS A 1 89 ? 46.158 -0.471 -8.204 1.00 0.00 71 LYS A CA 12
ATOM 14644 C C . LYS A 1 89 ? 47.676 -0.225 -7.987 1.00 0.00 71 LYS A C 12
ATOM 14645 O O . LYS A 1 89 ? 48.311 -0.969 -7.207 1.00 0.00 71 LYS A O 12
ATOM 14665 N N . TRP A 1 19 ? 2.367 -0.049 -0.693 1.00 0.00 1 TRP A N 13
ATOM 14666 C CA . TRP A 1 19 ? 3.246 -0.210 -1.869 1.00 0.00 1 TRP A CA 13
ATOM 14667 C C . TRP A 1 19 ? 3.150 -1.649 -2.404 1.00 0.00 1 TRP A C 13
ATOM 14668 O O . TRP A 1 19 ? 3.709 -2.575 -1.817 1.00 0.00 1 TRP A O 13
ATOM 14689 N N . THR A 1 20 ? 2.397 -1.819 -3.505 1.00 0.00 2 THR A N 13
ATOM 14690 C CA . THR A 1 20 ? 2.312 -3.086 -4.258 1.00 0.00 2 THR A CA 13
ATOM 14691 C C . THR A 1 20 ? 3.658 -3.348 -4.978 1.00 0.00 2 THR A C 13
ATOM 14692 O O . THR A 1 20 ? 4.432 -2.416 -5.170 1.00 0.00 2 THR A O 13
ATOM 14703 N N . GLU A 1 21 ? 3.907 -4.602 -5.391 1.00 0.00 3 GLU A N 13
ATOM 14704 C CA . GLU A 1 21 ? 5.202 -5.046 -5.965 1.00 0.00 3 GLU A CA 13
ATOM 14705 C C . GLU A 1 21 ? 5.658 -4.153 -7.156 1.00 0.00 3 GLU A C 13
ATOM 14706 O O . GLU A 1 21 ? 6.854 -3.891 -7.303 1.00 0.00 3 GLU A O 13
ATOM 14718 N N . GLU A 1 22 ? 4.693 -3.670 -7.972 1.00 0.00 4 GLU A N 13
ATOM 14719 C CA . GLU A 1 22 ? 4.976 -2.804 -9.147 1.00 0.00 4 GLU A CA 13
ATOM 14720 C C . GLU A 1 22 ? 5.672 -1.490 -8.724 1.00 0.00 4 GLU A C 13
ATOM 14721 O O . GLU A 1 22 ? 6.784 -1.200 -9.168 1.00 0.00 4 GLU A O 13
ATOM 14733 N N . GLU A 1 23 ? 5.011 -0.739 -7.822 1.00 0.00 5 GLU A N 13
ATOM 14734 C CA . GLU A 1 23 ? 5.483 0.588 -7.346 1.00 0.00 5 GLU A CA 13
ATOM 14735 C C . GLU A 1 23 ? 6.677 0.442 -6.374 1.00 0.00 5 GLU A C 13
ATOM 14736 O O . GLU A 1 23 ? 7.530 1.327 -6.296 1.00 0.00 5 GLU A O 13
ATOM 14748 N N . MET A 1 24 ? 6.696 -0.682 -5.631 1.00 0.00 6 MET A N 13
ATOM 14749 C CA . MET A 1 24 ? 7.823 -1.089 -4.763 1.00 0.00 6 MET A CA 13
ATOM 14750 C C . MET A 1 24 ? 9.093 -1.273 -5.611 1.00 0.00 6 MET A C 13
ATOM 14751 O O . MET A 1 24 ? 10.175 -0.816 -5.239 1.00 0.00 6 MET A O 13
ATOM 14765 N N . GLY A 1 25 ? 8.910 -1.934 -6.775 1.00 0.00 7 GLY A N 13
ATOM 14766 C CA . GLY A 1 25 ? 9.985 -2.203 -7.722 1.00 0.00 7 GLY A CA 13
ATOM 14767 C C . GLY A 1 25 ? 10.422 -0.965 -8.491 1.00 0.00 7 GLY A C 13
ATOM 14768 O O . GLY A 1 25 ? 11.569 -0.885 -8.926 1.00 0.00 7 GLY A O 13
ATOM 14772 N N . THR A 1 26 ? 9.490 -0.011 -8.679 1.00 0.00 8 THR A N 13
ATOM 14773 C CA . THR A 1 26 ? 9.782 1.282 -9.322 1.00 0.00 8 THR A CA 13
ATOM 14774 C C . THR A 1 26 ? 10.665 2.141 -8.392 1.00 0.00 8 THR A C 13
ATOM 14775 O O . THR A 1 26 ? 11.629 2.772 -8.842 1.00 0.00 8 THR A O 13
ATOM 14786 N N . ALA A 1 27 ? 10.320 2.130 -7.084 1.00 0.00 9 ALA A N 13
ATOM 14787 C CA . ALA A 1 27 ? 11.085 2.839 -6.040 1.00 0.00 9 ALA A CA 13
ATOM 14788 C C . ALA A 1 27 ? 12.493 2.247 -5.947 1.00 0.00 9 ALA A C 13
ATOM 14789 O O . ALA A 1 27 ? 13.486 2.955 -6.115 1.00 0.00 9 ALA A O 13
ATOM 14796 N N . LYS A 1 28 ? 12.519 0.918 -5.758 1.00 0.00 10 LYS A N 13
ATOM 14797 C CA . LYS A 1 28 ? 13.735 0.082 -5.730 1.00 0.00 10 LYS A CA 13
ATOM 14798 C C . LYS A 1 28 ? 14.648 0.359 -6.940 1.00 0.00 10 LYS A C 13
ATOM 14799 O O . LYS A 1 28 ? 15.862 0.491 -6.775 1.00 0.00 10 LYS A O 13
ATOM 14818 N N . LYS A 1 29 ? 14.036 0.447 -8.146 1.00 0.00 11 LYS A N 13
ATOM 14819 C CA . LYS A 1 29 ? 14.767 0.666 -9.411 1.00 0.00 11 LYS A CA 13
ATOM 14820 C C . LYS A 1 29 ? 15.497 2.013 -9.388 1.00 0.00 11 LYS A C 13
ATOM 14821 O O . LYS A 1 29 ? 16.694 2.071 -9.663 1.00 0.00 11 LYS A O 13
ATOM 14840 N N . GLY A 1 30 ? 14.751 3.078 -9.039 1.00 0.00 12 GLY A N 13
ATOM 14841 C CA . GLY A 1 30 ? 15.305 4.429 -8.965 1.00 0.00 12 GLY A CA 13
ATOM 14842 C C . GLY A 1 30 ? 16.384 4.583 -7.906 1.00 0.00 12 GLY A C 13
ATOM 14843 O O . GLY A 1 30 ? 17.301 5.390 -8.048 1.00 0.00 12 GLY A O 13
ATOM 14847 N N . LEU A 1 31 ? 16.259 3.812 -6.832 1.00 0.00 13 LEU A N 13
ATOM 14848 C CA . LEU A 1 31 ? 17.211 3.809 -5.711 1.00 0.00 13 LEU A CA 13
ATOM 14849 C C . LEU A 1 31 ? 18.476 2.998 -6.071 1.00 0.00 13 LEU A C 13
ATOM 14850 O O . LEU A 1 31 ? 19.580 3.346 -5.667 1.00 0.00 13 LEU A O 13
ATOM 14866 N N . LEU A 1 32 ? 18.291 1.942 -6.868 1.00 0.00 14 LEU A N 13
ATOM 14867 C CA . LEU A 1 32 ? 19.393 1.098 -7.371 1.00 0.00 14 LEU A CA 13
ATOM 14868 C C . LEU A 1 32 ? 20.123 1.833 -8.522 1.00 0.00 14 LEU A C 13
ATOM 14869 O O . LEU A 1 32 ? 21.302 1.593 -8.780 1.00 0.00 14 LEU A O 13
ATOM 14885 N N . GLU A 1 33 ? 19.398 2.732 -9.204 1.00 0.00 15 GLU A N 13
ATOM 14886 C CA . GLU A 1 33 ? 19.912 3.470 -10.376 1.00 0.00 15 GLU A CA 13
ATOM 14887 C C . GLU A 1 33 ? 20.570 4.805 -9.969 1.00 0.00 15 GLU A C 13
ATOM 14888 O O . GLU A 1 33 ? 21.772 5.008 -10.178 1.00 0.00 15 GLU A O 13
ATOM 14900 N N . HIS A 1 34 ? 19.757 5.703 -9.391 1.00 0.00 16 HIS A N 13
ATOM 14901 C CA . HIS A 1 34 ? 20.176 7.073 -9.017 1.00 0.00 16 HIS A CA 13
ATOM 14902 C C . HIS A 1 34 ? 20.900 7.058 -7.669 1.00 0.00 16 HIS A C 13
ATOM 14903 O O . HIS A 1 34 ? 22.003 7.588 -7.546 1.00 0.00 16 HIS A O 13
ATOM 14918 N N . GLY A 1 35 ? 20.260 6.433 -6.667 1.00 0.00 17 GLY A N 13
ATOM 14919 C CA . GLY A 1 35 ? 20.841 6.287 -5.337 1.00 0.00 17 GLY A CA 13
ATOM 14920 C C . GLY A 1 35 ? 20.528 7.456 -4.404 1.00 0.00 17 GLY A C 13
ATOM 14921 O O . GLY A 1 35 ? 21.240 8.463 -4.418 1.00 0.00 17 GLY A O 13
ATOM 14925 N N . ARG A 1 36 ? 19.430 7.316 -3.620 1.00 0.00 18 ARG A N 13
ATOM 14926 C CA . ARG A 1 36 ? 19.059 8.239 -2.502 1.00 0.00 18 ARG A CA 13
ATOM 14927 C C . ARG A 1 36 ? 18.649 9.657 -2.952 1.00 0.00 18 ARG A C 13
ATOM 14928 O O . ARG A 1 36 ? 18.449 10.536 -2.105 1.00 0.00 18 ARG A O 13
ATOM 14949 N N . ASN A 1 37 ? 18.513 9.885 -4.268 1.00 0.00 19 ASN A N 13
ATOM 14950 C CA . ASN A 1 37 ? 18.083 11.193 -4.806 1.00 0.00 19 ASN A CA 13
ATOM 14951 C C . ASN A 1 37 ? 16.556 11.303 -4.682 1.00 0.00 19 ASN A C 13
ATOM 14952 O O . ASN A 1 37 ? 15.842 11.134 -5.675 1.00 0.00 19 ASN A O 13
ATOM 14963 N N . TRP A 1 38 ? 16.080 11.582 -3.444 1.00 0.00 20 TRP A N 13
ATOM 14964 C CA . TRP A 1 38 ? 14.647 11.526 -3.069 1.00 0.00 20 TRP A CA 13
ATOM 14965 C C . TRP A 1 38 ? 13.778 12.424 -3.970 1.00 0.00 20 TRP A C 13
ATOM 14966 O O . TRP A 1 38 ? 12.598 12.149 -4.162 1.00 0.00 20 TRP A O 13
ATOM 14987 N N . SER A 1 39 ? 14.386 13.509 -4.481 1.00 0.00 21 SER A N 13
ATOM 14988 C CA . SER A 1 39 ? 13.750 14.434 -5.435 1.00 0.00 21 SER A CA 13
ATOM 14989 C C . SER A 1 39 ? 13.326 13.690 -6.718 1.00 0.00 21 SER A C 13
ATOM 14990 O O . SER A 1 39 ? 12.162 13.745 -7.131 1.00 0.00 21 SER A O 13
ATOM 14998 N N . ALA A 1 40 ? 14.291 12.954 -7.300 1.00 0.00 22 ALA A N 13
ATOM 14999 C CA . ALA A 1 40 ? 14.095 12.179 -8.538 1.00 0.00 22 ALA A CA 13
ATOM 15000 C C . ALA A 1 40 ? 13.144 10.990 -8.304 1.00 0.00 22 ALA A C 13
ATOM 15001 O O . ALA A 1 40 ? 12.287 10.701 -9.148 1.00 0.00 22 ALA A O 13
ATOM 15008 N N . ILE A 1 41 ? 13.296 10.324 -7.135 1.00 0.00 23 ILE A N 13
ATOM 15009 C CA . ILE A 1 41 ? 12.528 9.100 -6.798 1.00 0.00 23 ILE A CA 13
ATOM 15010 C C . ILE A 1 41 ? 11.042 9.447 -6.593 1.00 0.00 23 ILE A C 13
ATOM 15011 O O . ILE A 1 41 ? 10.165 8.728 -7.062 1.00 0.00 23 ILE A O 13
ATOM 15027 N N . ALA A 1 42 ? 10.788 10.575 -5.906 1.00 0.00 24 ALA A N 13
ATOM 15028 C CA . ALA A 1 42 ? 9.422 11.054 -5.602 1.00 0.00 24 ALA A CA 13
ATOM 15029 C C . ALA A 1 42 ? 8.653 11.409 -6.879 1.00 0.00 24 ALA A C 13
ATOM 15030 O O . ALA A 1 42 ? 7.434 11.230 -6.950 1.00 0.00 24 ALA A O 13
ATOM 15037 N N . ARG A 1 43 ? 9.383 11.922 -7.882 1.00 0.00 25 ARG A N 13
ATOM 15038 C CA . ARG A 1 43 ? 8.815 12.252 -9.202 1.00 0.00 25 ARG A CA 13
ATOM 15039 C C . ARG A 1 43 ? 8.668 10.988 -10.070 1.00 0.00 25 ARG A C 13
ATOM 15040 O O . ARG A 1 43 ? 7.837 10.949 -10.979 1.00 0.00 25 ARG A O 13
ATOM 15061 N N . MET A 1 44 ? 9.480 9.962 -9.776 1.00 0.00 26 MET A N 13
ATOM 15062 C CA . MET A 1 44 ? 9.451 8.673 -10.488 1.00 0.00 26 MET A CA 13
ATOM 15063 C C . MET A 1 44 ? 8.205 7.861 -10.089 1.00 0.00 26 MET A C 13
ATOM 15064 O O . MET A 1 44 ? 7.412 7.461 -10.952 1.00 0.00 26 MET A O 13
ATOM 15078 N N . VAL A 1 45 ? 8.041 7.622 -8.772 1.00 0.00 27 VAL A N 13
ATOM 15079 C CA . VAL A 1 45 ? 6.934 6.805 -8.235 1.00 0.00 27 VAL A CA 13
ATOM 15080 C C . VAL A 1 45 ? 5.661 7.646 -8.018 1.00 0.00 27 VAL A C 13
ATOM 15081 O O . VAL A 1 45 ? 4.574 7.263 -8.474 1.00 0.00 27 VAL A O 13
ATOM 15094 N N . GLY A 1 46 ? 5.797 8.771 -7.301 1.00 0.00 28 GLY A N 13
ATOM 15095 C CA . GLY A 1 46 ? 4.658 9.605 -6.921 1.00 0.00 28 GLY A CA 13
ATOM 15096 C C . GLY A 1 46 ? 4.241 10.585 -8.002 1.00 0.00 28 GLY A C 13
ATOM 15097 O O . GLY A 1 46 ? 3.052 10.853 -8.161 1.00 0.00 28 GLY A O 13
ATOM 15101 N N . SER A 1 47 ? 5.256 11.133 -8.718 1.00 0.00 29 SER A N 13
ATOM 15102 C CA . SER A 1 47 ? 5.124 12.347 -9.561 1.00 0.00 29 SER A CA 13
ATOM 15103 C C . SER A 1 47 ? 4.787 13.576 -8.667 1.00 0.00 29 SER A C 13
ATOM 15104 O O . SER A 1 47 ? 4.308 14.610 -9.144 1.00 0.00 29 SER A O 13
ATOM 15112 N N . LYS A 1 48 ? 5.114 13.457 -7.364 1.00 0.00 30 LYS A N 13
ATOM 15113 C CA . LYS A 1 48 ? 4.724 14.412 -6.309 1.00 0.00 30 LYS A CA 13
ATOM 15114 C C . LYS A 1 48 ? 5.980 14.989 -5.624 1.00 0.00 30 LYS A C 13
ATOM 15115 O O . LYS A 1 48 ? 7.105 14.832 -6.124 1.00 0.00 30 LYS A O 13
ATOM 15134 N N . THR A 1 49 ? 5.757 15.644 -4.471 1.00 0.00 31 THR A N 13
ATOM 15135 C CA . THR A 1 49 ? 6.804 16.257 -3.638 1.00 0.00 31 THR A CA 13
ATOM 15136 C C . THR A 1 49 ? 7.775 15.192 -3.049 1.00 0.00 31 THR A C 13
ATOM 15137 O O . THR A 1 49 ? 7.418 14.015 -2.930 1.00 0.00 31 THR A O 13
ATOM 15148 N N . VAL A 1 50 ? 8.997 15.649 -2.684 1.00 0.00 32 VAL A N 13
ATOM 15149 C CA . VAL A 1 50 ? 10.081 14.824 -2.081 1.00 0.00 32 VAL A CA 13
ATOM 15150 C C . VAL A 1 50 ? 9.585 13.961 -0.885 1.00 0.00 32 VAL A C 13
ATOM 15151 O O . VAL A 1 50 ? 10.104 12.854 -0.649 1.00 0.00 32 VAL A O 13
ATOM 15164 N N . SER A 1 51 ? 8.557 14.487 -0.180 1.00 0.00 33 SER A N 13
ATOM 15165 C CA . SER A 1 51 ? 7.892 13.845 0.977 1.00 0.00 33 SER A CA 13
ATOM 15166 C C . SER A 1 51 ? 7.550 12.361 0.709 1.00 0.00 33 SER A C 13
ATOM 15167 O O . SER A 1 51 ? 7.890 11.496 1.511 1.00 0.00 33 SER A O 13
ATOM 15175 N N . GLN A 1 52 ? 6.938 12.096 -0.466 1.00 0.00 34 GLN A N 13
ATOM 15176 C CA . GLN A 1 52 ? 6.435 10.751 -0.860 1.00 0.00 34 GLN A CA 13
ATOM 15177 C C . GLN A 1 52 ? 7.555 9.690 -0.936 1.00 0.00 34 GLN A C 13
ATOM 15178 O O . GLN A 1 52 ? 7.318 8.512 -0.630 1.00 0.00 34 GLN A O 13
ATOM 15192 N N . CYS A 1 53 ? 8.764 10.112 -1.328 1.00 0.00 35 CYS A N 13
ATOM 15193 C CA . CYS A 1 53 ? 9.927 9.210 -1.395 1.00 0.00 35 CYS A CA 13
ATOM 15194 C C . CYS A 1 53 ? 10.457 8.905 0.013 1.00 0.00 35 CYS A C 13
ATOM 15195 O O . CYS A 1 53 ? 10.873 7.778 0.308 1.00 0.00 35 CYS A O 13
ATOM 15203 N N . LYS A 1 54 ? 10.422 9.933 0.882 1.00 0.00 36 LYS A N 13
ATOM 15204 C CA . LYS A 1 54 ? 10.860 9.822 2.285 1.00 0.00 36 LYS A CA 13
ATOM 15205 C C . LYS A 1 54 ? 9.870 8.934 3.079 1.00 0.00 36 LYS A C 13
ATOM 15206 O O . LYS A 1 54 ? 10.249 8.284 4.056 1.00 0.00 36 LYS A O 13
ATOM 15225 N N . ASN A 1 55 ? 8.592 8.924 2.629 1.00 0.00 37 ASN A N 13
ATOM 15226 C CA . ASN A 1 55 ? 7.540 8.041 3.180 1.00 0.00 37 ASN A CA 13
ATOM 15227 C C . ASN A 1 55 ? 7.957 6.576 3.026 1.00 0.00 37 ASN A C 13
ATOM 15228 O O . ASN A 1 55 ? 8.024 5.851 4.019 1.00 0.00 37 ASN A O 13
ATOM 15239 N N . PHE A 1 56 ? 8.301 6.181 1.779 1.00 0.00 38 PHE A N 13
ATOM 15240 C CA . PHE A 1 56 ? 8.792 4.817 1.455 1.00 0.00 38 PHE A CA 13
ATOM 15241 C C . PHE A 1 56 ? 9.950 4.388 2.385 1.00 0.00 38 PHE A C 13
ATOM 15242 O O . PHE A 1 56 ? 10.010 3.240 2.842 1.00 0.00 38 PHE A O 13
ATOM 15259 N N . TYR A 1 57 ? 10.840 5.355 2.668 1.00 0.00 39 TYR A N 13
ATOM 15260 C CA . TYR A 1 57 ? 12.086 5.134 3.420 1.00 0.00 39 TYR A CA 13
ATOM 15261 C C . TYR A 1 57 ? 11.823 4.664 4.873 1.00 0.00 39 TYR A C 13
ATOM 15262 O O . TYR A 1 57 ? 12.594 3.870 5.427 1.00 0.00 39 TYR A O 13
ATOM 15280 N N . PHE A 1 58 ? 10.721 5.155 5.468 1.00 0.00 40 PHE A N 13
ATOM 15281 C CA . PHE A 1 58 ? 10.347 4.855 6.871 1.00 0.00 40 PHE A CA 13
ATOM 15282 C C . PHE A 1 58 ? 9.072 3.981 6.956 1.00 0.00 40 PHE A C 13
ATOM 15283 O O . PHE A 1 58 ? 8.556 3.738 8.052 1.00 0.00 40 PHE A O 13
ATOM 15300 N N . ASN A 1 59 ? 8.580 3.500 5.799 1.00 0.00 41 ASN A N 13
ATOM 15301 C CA . ASN A 1 59 ? 7.381 2.626 5.722 1.00 0.00 41 ASN A CA 13
ATOM 15302 C C . ASN A 1 59 ? 7.759 1.180 5.345 1.00 0.00 41 ASN A C 13
ATOM 15303 O O . ASN A 1 59 ? 6.899 0.409 4.908 1.00 0.00 41 ASN A O 13
ATOM 15314 N N . TYR A 1 60 ? 9.029 0.800 5.563 1.00 0.00 42 TYR A N 13
ATOM 15315 C CA . TYR A 1 60 ? 9.504 -0.573 5.303 1.00 0.00 42 TYR A CA 13
ATOM 15316 C C . TYR A 1 60 ? 10.503 -0.994 6.395 1.00 0.00 42 TYR A C 13
ATOM 15317 O O . TYR A 1 60 ? 11.345 -0.187 6.813 1.00 0.00 42 TYR A O 13
ATOM 15335 N N . LYS A 1 61 ? 10.399 -2.261 6.850 1.00 0.00 43 LYS A N 13
ATOM 15336 C CA . LYS A 1 61 ? 11.209 -2.794 7.959 1.00 0.00 43 LYS A CA 13
ATOM 15337 C C . LYS A 1 61 ? 11.711 -4.209 7.619 1.00 0.00 43 LYS A C 13
ATOM 15338 O O . LYS A 1 61 ? 10.915 -5.153 7.556 1.00 0.00 43 LYS A O 13
ATOM 15357 N N . LYS A 1 62 ? 13.037 -4.322 7.397 1.00 0.00 44 LYS A N 13
ATOM 15358 C CA . LYS A 1 62 ? 13.751 -5.596 7.137 1.00 0.00 44 LYS A CA 13
ATOM 15359 C C . LYS A 1 62 ? 15.251 -5.270 6.932 1.00 0.00 44 LYS A C 13
ATOM 15360 O O . LYS A 1 62 ? 15.587 -4.102 6.709 1.00 0.00 44 LYS A O 13
ATOM 15379 N N . ARG A 1 63 ? 16.162 -6.283 7.020 1.00 0.00 45 ARG A N 13
ATOM 15380 C CA . ARG A 1 63 ? 17.574 -6.091 6.593 1.00 0.00 45 ARG A CA 13
ATOM 15381 C C . ARG A 1 63 ? 17.622 -5.849 5.074 1.00 0.00 45 ARG A C 13
ATOM 15382 O O . ARG A 1 63 ? 18.329 -4.947 4.600 1.00 0.00 45 ARG A O 13
ATOM 15403 N N . GLN A 1 64 ? 16.871 -6.682 4.320 1.00 0.00 46 GLN A N 13
ATOM 15404 C CA . GLN A 1 64 ? 16.713 -6.507 2.871 1.00 0.00 46 GLN A CA 13
ATOM 15405 C C . GLN A 1 64 ? 15.828 -5.285 2.592 1.00 0.00 46 GLN A C 13
ATOM 15406 O O . GLN A 1 64 ? 14.624 -5.407 2.376 1.00 0.00 46 GLN A O 13
ATOM 15420 N N . ASN A 1 65 ? 16.463 -4.107 2.663 1.00 0.00 47 ASN A N 13
ATOM 15421 C CA . ASN A 1 65 ? 15.822 -2.807 2.464 1.00 0.00 47 ASN A CA 13
ATOM 15422 C C . ASN A 1 65 ? 16.765 -1.911 1.652 1.00 0.00 47 ASN A C 13
ATOM 15423 O O . ASN A 1 65 ? 17.749 -2.408 1.076 1.00 0.00 47 ASN A O 13
ATOM 15434 N N . LEU A 1 66 ? 16.476 -0.590 1.635 1.00 0.00 48 LEU A N 13
ATOM 15435 C CA . LEU A 1 66 ? 17.262 0.421 0.902 1.00 0.00 48 LEU A CA 13
ATOM 15436 C C . LEU A 1 66 ? 18.764 0.327 1.226 1.00 0.00 48 LEU A C 13
ATOM 15437 O O . LEU A 1 66 ? 19.593 0.587 0.357 1.00 0.00 48 LEU A O 13
ATOM 15453 N N . ASP A 1 67 ? 19.084 -0.038 2.473 1.00 0.00 49 ASP A N 13
ATOM 15454 C CA . ASP A 1 67 ? 20.472 -0.145 2.967 1.00 0.00 49 ASP A CA 13
ATOM 15455 C C . ASP A 1 67 ? 21.362 -0.993 2.033 1.00 0.00 49 ASP A C 13
ATOM 15456 O O . ASP A 1 67 ? 22.408 -0.521 1.565 1.00 0.00 49 ASP A O 13
ATOM 15465 N N . GLU A 1 68 ? 20.927 -2.238 1.753 1.00 0.00 50 GLU A N 13
ATOM 15466 C CA . GLU A 1 68 ? 21.688 -3.155 0.884 1.00 0.00 50 GLU A CA 13
ATOM 15467 C C . GLU A 1 68 ? 21.394 -2.916 -0.611 1.00 0.00 50 GLU A C 13
ATOM 15468 O O . GLU A 1 68 ? 22.210 -3.291 -1.444 1.00 0.00 50 GLU A O 13
ATOM 15480 N N . ILE A 1 69 ? 20.233 -2.298 -0.948 1.00 0.00 51 ILE A N 13
ATOM 15481 C CA . ILE A 1 69 ? 19.927 -1.889 -2.349 1.00 0.00 51 ILE A CA 13
ATOM 15482 C C . ILE A 1 69 ? 20.927 -0.800 -2.810 1.00 0.00 51 ILE A C 13
ATOM 15483 O O . ILE A 1 69 ? 21.383 -0.792 -3.957 1.00 0.00 51 ILE A O 13
ATOM 15499 N N . LEU A 1 70 ? 21.268 0.104 -1.877 1.00 0.00 52 LEU A N 13
ATOM 15500 C CA . LEU A 1 70 ? 22.220 1.202 -2.115 1.00 0.00 52 LEU A CA 13
ATOM 15501 C C . LEU A 1 70 ? 23.664 0.688 -2.020 1.00 0.00 52 LEU A C 13
ATOM 15502 O O . LEU A 1 70 ? 24.562 1.235 -2.664 1.00 0.00 52 LEU A O 13
ATOM 15518 N N . GLN A 1 71 ? 23.874 -0.352 -1.184 1.00 0.00 53 GLN A N 13
ATOM 15519 C CA . GLN A 1 71 ? 25.149 -1.093 -1.133 1.00 0.00 53 GLN A CA 13
ATOM 15520 C C . GLN A 1 71 ? 25.439 -1.700 -2.515 1.00 0.00 53 GLN A C 13
ATOM 15521 O O . GLN A 1 71 ? 26.571 -1.637 -2.996 1.00 0.00 53 GLN A O 13
ATOM 15535 N N . GLN A 1 72 ? 24.377 -2.242 -3.155 1.00 0.00 54 GLN A N 13
ATOM 15536 C CA . GLN A 1 72 ? 24.455 -2.762 -4.529 1.00 0.00 54 GLN A CA 13
ATOM 15537 C C . GLN A 1 72 ? 24.805 -1.623 -5.501 1.00 0.00 54 GLN A C 13
ATOM 15538 O O . GLN A 1 72 ? 25.801 -1.722 -6.200 1.00 0.00 54 GLN A O 13
ATOM 15552 N N . HIS A 1 73 ? 24.019 -0.516 -5.473 1.00 0.00 55 HIS A N 13
ATOM 15553 C CA . HIS A 1 73 ? 24.252 0.677 -6.339 1.00 0.00 55 HIS A CA 13
ATOM 15554 C C . HIS A 1 73 ? 25.717 1.164 -6.245 1.00 0.00 55 HIS A C 13
ATOM 15555 O O . HIS A 1 73 ? 26.321 1.550 -7.256 1.00 0.00 55 HIS A O 13
ATOM 15570 N N . LYS A 1 74 ? 26.273 1.095 -5.026 1.00 0.00 56 LYS A N 13
ATOM 15571 C CA . LYS A 1 74 ? 27.661 1.469 -4.745 1.00 0.00 56 LYS A CA 13
ATOM 15572 C C . LYS A 1 74 ? 28.627 0.486 -5.431 1.00 0.00 56 LYS A C 13
ATOM 15573 O O . LYS A 1 74 ? 29.356 0.876 -6.341 1.00 0.00 56 LYS A O 13
ATOM 15592 N N . LEU A 1 75 ? 28.555 -0.803 -5.031 1.00 0.00 57 LEU A N 13
ATOM 15593 C CA . LEU A 1 75 ? 29.572 -1.812 -5.397 1.00 0.00 57 LEU A CA 13
ATOM 15594 C C . LEU A 1 75 ? 29.548 -2.145 -6.898 1.00 0.00 57 LEU A C 13
ATOM 15595 O O . LEU A 1 75 ? 30.591 -2.411 -7.469 1.00 0.00 57 LEU A O 13
ATOM 15611 N N . LYS A 1 76 ? 28.356 -2.079 -7.518 1.00 0.00 58 LYS A N 13
ATOM 15612 C CA . LYS A 1 76 ? 28.148 -2.439 -8.941 1.00 0.00 58 LYS A CA 13
ATOM 15613 C C . LYS A 1 76 ? 28.899 -1.478 -9.876 1.00 0.00 58 LYS A C 13
ATOM 15614 O O . LYS A 1 76 ? 29.694 -1.920 -10.713 1.00 0.00 58 LYS A O 13
ATOM 15633 N N . MET A 1 77 ? 28.640 -0.165 -9.714 1.00 0.00 59 MET A N 13
ATOM 15634 C CA . MET A 1 77 ? 29.291 0.875 -10.533 1.00 0.00 59 MET A CA 13
ATOM 15635 C C . MET A 1 77 ? 30.777 0.973 -10.179 1.00 0.00 59 MET A C 13
ATOM 15636 O O . MET A 1 77 ? 31.611 1.141 -11.059 1.00 0.00 59 MET A O 13
ATOM 15650 N N . GLU A 1 78 ? 31.092 0.824 -8.881 1.00 0.00 60 GLU A N 13
ATOM 15651 C CA . GLU A 1 78 ? 32.457 1.014 -8.355 1.00 0.00 60 GLU A CA 13
ATOM 15652 C C . GLU A 1 78 ? 33.416 -0.055 -8.915 1.00 0.00 60 GLU A C 13
ATOM 15653 O O . GLU A 1 78 ? 34.488 0.279 -9.431 1.00 0.00 60 GLU A O 13
ATOM 15665 N N . LYS A 1 79 ? 32.983 -1.332 -8.860 1.00 0.00 61 LYS A N 13
ATOM 15666 C CA . LYS A 1 79 ? 33.830 -2.485 -9.239 1.00 0.00 61 LYS A CA 13
ATOM 15667 C C . LYS A 1 79 ? 34.113 -2.500 -10.747 1.00 0.00 61 LYS A C 13
ATOM 15668 O O . LYS A 1 79 ? 35.236 -2.804 -11.169 1.00 0.00 61 LYS A O 13
ATOM 15687 N N . GLU A 1 80 ? 33.089 -2.141 -11.551 1.00 0.00 62 GLU A N 13
ATOM 15688 C CA . GLU A 1 80 ? 33.207 -2.114 -13.014 1.00 0.00 62 GLU A CA 13
ATOM 15689 C C . GLU A 1 80 ? 33.973 -0.856 -13.465 1.00 0.00 62 GLU A C 13
ATOM 15690 O O . GLU A 1 80 ? 34.600 -0.865 -14.522 1.00 0.00 62 GLU A O 13
ATOM 15702 N N . ARG A 1 81 ? 33.914 0.221 -12.638 1.00 0.00 63 ARG A N 13
ATOM 15703 C CA . ARG A 1 81 ? 34.586 1.497 -12.935 1.00 0.00 63 ARG A CA 13
ATOM 15704 C C . ARG A 1 81 ? 36.101 1.334 -12.773 1.00 0.00 63 ARG A C 13
ATOM 15705 O O . ARG A 1 81 ? 36.864 1.780 -13.622 1.00 0.00 63 ARG A O 13
ATOM 15726 N N . ASN A 1 82 ? 36.521 0.667 -11.679 1.00 0.00 64 ASN A N 13
ATOM 15727 C CA . ASN A 1 82 ? 37.938 0.311 -11.467 1.00 0.00 64 ASN A CA 13
ATOM 15728 C C . ASN A 1 82 ? 38.417 -0.614 -12.598 1.00 0.00 64 ASN A C 13
ATOM 15729 O O . ASN A 1 82 ? 39.481 -0.386 -13.179 1.00 0.00 64 ASN A O 13
ATOM 15740 N N . ALA A 1 83 ? 37.572 -1.607 -12.934 1.00 0.00 65 ALA A N 13
ATOM 15741 C CA . ALA A 1 83 ? 37.868 -2.624 -13.960 1.00 0.00 65 ALA A CA 13
ATOM 15742 C C . ALA A 1 83 ? 38.079 -2.005 -15.361 1.00 0.00 65 ALA A C 13
ATOM 15743 O O . ALA A 1 83 ? 38.995 -2.409 -16.071 1.00 0.00 65 ALA A O 13
ATOM 15750 N N . ARG A 1 84 ? 37.241 -1.013 -15.741 1.00 0.00 66 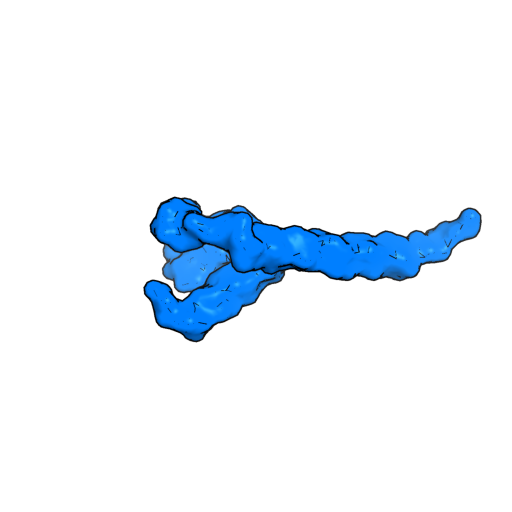ARG A N 13
ATOM 15751 C CA . ARG A 1 84 ? 37.269 -0.416 -17.102 1.00 0.00 66 ARG A CA 13
ATOM 15752 C C . ARG A 1 84 ? 38.450 0.567 -17.272 1.00 0.00 66 ARG A C 13
ATOM 15753 O O . ARG A 1 84 ? 38.964 0.730 -18.383 1.00 0.00 66 ARG A O 13
ATOM 15774 N N . ARG A 1 85 ? 38.870 1.213 -16.165 1.00 0.00 67 ARG A N 13
ATOM 15775 C CA . ARG A 1 85 ? 39.958 2.216 -16.184 1.00 0.00 67 ARG A CA 13
ATOM 15776 C C . ARG A 1 85 ? 41.327 1.539 -16.365 1.00 0.00 67 ARG A C 13
ATOM 15777 O O . ARG A 1 85 ? 42.080 1.875 -17.281 1.00 0.00 67 ARG A O 13
ATOM 15798 N N . LYS A 1 86 ? 41.622 0.556 -15.504 1.00 0.00 68 LYS A N 13
ATOM 15799 C CA . LYS A 1 86 ? 42.926 -0.147 -15.504 1.00 0.00 68 LYS A CA 13
ATOM 15800 C C . LYS A 1 86 ? 42.878 -1.437 -16.356 1.00 0.00 68 LYS A C 13
ATOM 15801 O O . LYS A 1 86 ? 43.760 -2.296 -16.228 1.00 0.00 68 LYS A O 13
ATOM 15820 N N . LYS A 1 87 ? 41.851 -1.557 -17.226 1.00 0.00 69 LYS A N 13
ATOM 15821 C CA . LYS A 1 87 ? 41.642 -2.738 -18.089 1.00 0.00 69 LYS A CA 13
ATOM 15822 C C . LYS A 1 87 ? 42.853 -2.970 -19.021 1.00 0.00 69 LYS A C 13
ATOM 15823 O O . LYS A 1 87 ? 43.043 -2.251 -20.013 1.00 0.00 69 LYS A O 13
ATOM 15842 N N . LYS A 1 88 ? 43.685 -3.945 -18.642 1.00 0.00 70 LYS A N 13
ATOM 15843 C CA . LYS A 1 88 ? 44.895 -4.329 -19.375 1.00 0.00 70 LYS A CA 13
ATOM 15844 C C . LYS A 1 88 ? 45.318 -5.735 -18.927 1.00 0.00 70 LYS A C 13
ATOM 15845 O O . LYS A 1 88 ? 45.381 -6.021 -17.722 1.00 0.00 70 LYS A O 13
ATOM 15864 N N . LYS A 1 89 ? 45.588 -6.609 -19.904 1.00 0.00 71 LYS A N 13
ATOM 15865 C CA . LYS A 1 89 ? 46.047 -7.982 -19.653 1.00 0.00 71 LYS A CA 13
ATOM 15866 C C . LYS A 1 89 ? 47.605 -8.026 -19.631 1.00 0.00 71 LYS A C 13
ATOM 15867 O O . LYS A 1 89 ? 48.238 -8.574 -20.555 1.00 0.00 71 LYS A O 13
ATOM 15887 N N . TRP A 1 19 ? 1.245 0.412 -1.511 1.00 0.00 1 TRP A N 14
ATOM 15888 C CA . TRP A 1 19 ? 2.189 0.218 -2.628 1.00 0.00 1 TRP A CA 14
ATOM 15889 C C . TRP A 1 19 ? 2.144 -1.249 -3.094 1.00 0.00 1 TRP A C 14
ATOM 15890 O O . TRP A 1 19 ? 2.592 -2.144 -2.373 1.00 0.00 1 TRP A O 14
ATOM 15911 N N . THR A 1 20 ? 1.580 -1.482 -4.290 1.00 0.00 2 THR A N 14
ATOM 15912 C CA . THR A 1 20 ? 1.624 -2.792 -4.968 1.00 0.00 2 THR A CA 14
ATOM 15913 C C . THR A 1 20 ? 3.073 -3.099 -5.422 1.00 0.00 2 THR A C 14
ATOM 15914 O O . THR A 1 20 ? 3.855 -2.170 -5.658 1.00 0.00 2 THR A O 14
ATOM 15925 N N . GLU A 1 21 ? 3.418 -4.400 -5.536 1.00 0.00 3 GLU A N 14
ATOM 15926 C CA . GLU A 1 21 ? 4.765 -4.872 -5.950 1.00 0.00 3 GLU A CA 14
ATOM 15927 C C . GLU A 1 21 ? 5.250 -4.256 -7.293 1.00 0.00 3 GLU A C 14
ATOM 15928 O O . GLU A 1 21 ? 6.454 -4.280 -7.585 1.00 0.00 3 GLU A O 14
ATOM 15940 N N . GLU A 1 22 ? 4.307 -3.735 -8.101 1.00 0.00 4 GLU A N 14
ATOM 15941 C CA . GLU A 1 22 ? 4.611 -3.045 -9.370 1.00 0.00 4 GLU A CA 14
ATOM 15942 C C . GLU A 1 22 ? 5.437 -1.759 -9.115 1.00 0.00 4 GLU A C 14
ATOM 15943 O O . GLU A 1 22 ? 6.554 -1.608 -9.630 1.00 0.00 4 GLU A O 14
ATOM 15955 N N . GLU A 1 23 ? 4.882 -0.854 -8.288 1.00 0.00 5 GLU A N 14
ATOM 15956 C CA . GLU A 1 23 ? 5.541 0.426 -7.933 1.00 0.00 5 GLU A CA 14
ATOM 15957 C C . GLU A 1 23 ? 6.649 0.206 -6.901 1.00 0.00 5 GLU A C 14
ATOM 15958 O O . GLU A 1 23 ? 7.594 0.987 -6.843 1.00 0.00 5 GLU A O 14
ATOM 15970 N N . MET A 1 24 ? 6.500 -0.837 -6.063 1.00 0.00 6 MET A N 14
ATOM 15971 C CA . MET A 1 24 ? 7.559 -1.275 -5.125 1.00 0.00 6 MET A CA 14
ATOM 15972 C C . MET A 1 24 ? 8.815 -1.719 -5.890 1.00 0.00 6 MET A C 14
ATOM 15973 O O . MET A 1 24 ? 9.937 -1.463 -5.452 1.00 0.00 6 MET A O 14
ATOM 15987 N N . GLY A 1 25 ? 8.595 -2.396 -7.031 1.00 0.00 7 GLY A N 14
ATOM 15988 C CA . GLY A 1 25 ? 9.672 -2.827 -7.916 1.00 0.00 7 GLY A CA 14
ATOM 15989 C C . GLY A 1 25 ? 10.333 -1.659 -8.633 1.00 0.00 7 GLY A C 14
ATOM 15990 O O . GLY A 1 25 ? 11.553 -1.623 -8.761 1.00 0.00 7 GLY A O 14
ATOM 15994 N N . THR A 1 26 ? 9.512 -0.695 -9.087 1.00 0.00 8 THR A N 14
ATOM 15995 C CA . THR A 1 26 ? 9.995 0.535 -9.746 1.00 0.00 8 THR A CA 14
ATOM 15996 C C . THR A 1 26 ? 10.733 1.443 -8.734 1.00 0.00 8 THR A C 14
ATOM 15997 O O . THR A 1 26 ? 11.669 2.162 -9.101 1.00 0.00 8 THR A O 14
ATOM 16008 N N . ALA A 1 27 ? 10.307 1.376 -7.452 1.00 0.00 9 ALA A N 14
ATOM 16009 C CA . ALA A 1 27 ? 10.927 2.142 -6.350 1.00 0.00 9 ALA A CA 14
ATOM 16010 C C . ALA A 1 27 ? 12.295 1.547 -6.025 1.00 0.00 9 ALA A C 14
ATOM 16011 O O . ALA A 1 27 ? 13.283 2.263 -5.963 1.00 0.00 9 ALA A O 14
ATOM 16018 N N . LYS A 1 28 ? 12.314 0.214 -5.864 1.00 0.00 10 LYS A N 14
ATOM 16019 C CA . LYS A 1 28 ? 13.536 -0.586 -5.632 1.00 0.00 10 LYS A CA 14
ATOM 16020 C C . LYS A 1 28 ? 14.546 -0.371 -6.776 1.00 0.00 10 LYS A C 14
ATOM 16021 O O . LYS A 1 28 ? 15.749 -0.254 -6.534 1.00 0.00 10 LYS A O 14
ATOM 16040 N N . LYS A 1 29 ? 14.020 -0.317 -8.018 1.00 0.00 11 LYS A N 14
ATOM 16041 C CA . LYS A 1 29 ? 14.816 -0.043 -9.233 1.00 0.00 11 LYS A CA 14
ATOM 16042 C C . LYS A 1 29 ? 15.410 1.368 -9.152 1.00 0.00 11 LYS A C 14
ATOM 16043 O O . LYS A 1 29 ? 16.592 1.558 -9.433 1.00 0.00 11 LYS A O 14
ATOM 16062 N N . GLY A 1 30 ? 14.575 2.336 -8.736 1.00 0.00 12 GLY A N 14
ATOM 16063 C CA . GLY A 1 30 ? 15.014 3.712 -8.553 1.00 0.00 12 GLY A CA 14
ATOM 16064 C C . GLY A 1 30 ? 16.119 3.838 -7.515 1.00 0.00 12 GLY A C 14
ATOM 16065 O O . GLY A 1 30 ? 17.069 4.582 -7.695 1.00 0.00 12 GLY A O 14
ATOM 16069 N N . LEU A 1 31 ? 15.994 3.072 -6.440 1.00 0.00 13 LEU A N 14
ATOM 16070 C CA . LEU A 1 31 ? 16.937 3.080 -5.315 1.00 0.00 13 LEU A CA 14
ATOM 16071 C C . LEU A 1 31 ? 18.234 2.306 -5.683 1.00 0.00 13 LEU A C 14
ATOM 16072 O O . LEU A 1 31 ? 19.309 2.568 -5.132 1.00 0.00 13 LEU A O 14
ATOM 16088 N N . LEU A 1 32 ? 18.106 1.345 -6.620 1.00 0.00 14 LEU A N 14
ATOM 16089 C CA . LEU A 1 32 ? 19.242 0.589 -7.203 1.00 0.00 14 LEU A CA 14
ATOM 16090 C C . LEU A 1 32 ? 19.969 1.397 -8.311 1.00 0.00 14 LEU A C 14
ATOM 16091 O O . LEU A 1 32 ? 21.131 1.123 -8.617 1.00 0.00 14 LEU A O 14
ATOM 16107 N N . GLU A 1 33 ? 19.259 2.350 -8.951 1.00 0.00 15 GLU A N 14
ATOM 16108 C CA . GLU A 1 33 ? 19.774 3.110 -10.123 1.00 0.00 15 GLU A CA 14
ATOM 16109 C C . GLU A 1 33 ? 20.082 4.577 -9.755 1.00 0.00 15 GLU A C 14
ATOM 16110 O O . GLU A 1 33 ? 21.237 5.014 -9.799 1.00 0.00 15 GLU A O 14
ATOM 16122 N N . HIS A 1 34 ? 19.027 5.325 -9.385 1.00 0.00 16 HIS A N 14
ATOM 16123 C CA . HIS A 1 34 ? 19.128 6.756 -8.981 1.00 0.00 16 HIS A CA 14
ATOM 16124 C C . HIS A 1 34 ? 19.674 6.882 -7.547 1.00 0.00 16 HIS A C 14
ATOM 16125 O O . HIS A 1 34 ? 20.084 7.968 -7.123 1.00 0.00 16 HIS A O 14
ATOM 16140 N N . GLY A 1 35 ? 19.631 5.764 -6.806 1.00 0.00 17 GLY A N 14
ATOM 16141 C CA . GLY A 1 35 ? 20.193 5.684 -5.461 1.00 0.00 17 GLY A CA 14
ATOM 16142 C C . GLY A 1 35 ? 19.246 6.193 -4.386 1.00 0.00 17 GLY A C 14
ATOM 16143 O O . GLY A 1 35 ? 18.027 6.095 -4.523 1.00 0.00 17 GLY A O 14
ATOM 16147 N N . ARG A 1 36 ? 19.824 6.775 -3.329 1.00 0.00 18 ARG A N 14
ATOM 16148 C CA . ARG A 1 36 ? 19.094 7.211 -2.123 1.00 0.00 18 ARG A CA 14
ATOM 16149 C C . ARG A 1 36 ? 18.440 8.594 -2.320 1.00 0.00 18 ARG A C 14
ATOM 16150 O O . ARG A 1 36 ? 17.730 9.068 -1.438 1.00 0.00 18 ARG A O 14
ATOM 16171 N N . ASN A 1 37 ? 18.658 9.211 -3.507 1.00 0.00 19 ASN A N 14
ATOM 16172 C CA . ASN A 1 37 ? 18.171 10.567 -3.825 1.00 0.00 19 ASN A CA 14
ATOM 16173 C C . ASN A 1 37 ? 16.629 10.578 -3.799 1.00 0.00 19 ASN A C 14
ATOM 16174 O O . ASN A 1 37 ? 15.991 10.287 -4.811 1.00 0.00 19 ASN A O 14
ATOM 16185 N N . TRP A 1 38 ? 16.055 10.910 -2.617 1.00 0.00 20 TRP A N 14
ATOM 16186 C CA . TRP A 1 38 ? 14.600 10.856 -2.363 1.00 0.00 20 TRP A CA 14
ATOM 16187 C C . TRP A 1 38 ? 13.829 11.731 -3.357 1.00 0.00 20 TRP A C 14
ATOM 16188 O O . TRP A 1 38 ? 12.681 11.446 -3.671 1.00 0.00 20 TRP A O 14
ATOM 16209 N N . SER A 1 39 ? 14.478 12.819 -3.806 1.00 0.00 21 SER A N 14
ATOM 16210 C CA . SER A 1 39 ? 13.919 13.742 -4.794 1.00 0.00 21 SER A CA 14
ATOM 16211 C C . SER A 1 39 ? 13.777 13.041 -6.156 1.00 0.00 21 SER A C 14
ATOM 16212 O O . SER A 1 39 ? 12.732 13.140 -6.793 1.00 0.00 21 SER A O 14
ATOM 16220 N N . ALA A 1 40 ? 14.818 12.297 -6.566 1.00 0.00 22 ALA A N 14
ATOM 16221 C CA . ALA A 1 40 ? 14.821 11.564 -7.852 1.00 0.00 22 ALA A CA 14
ATOM 16222 C C . ALA A 1 40 ? 13.821 10.388 -7.836 1.00 0.00 22 ALA A C 14
ATOM 16223 O O . ALA A 1 40 ? 13.185 10.099 -8.856 1.00 0.00 22 ALA A O 14
ATOM 16230 N N . ILE A 1 41 ? 13.677 9.728 -6.669 1.00 0.00 23 ILE A N 14
ATOM 16231 C CA . ILE A 1 41 ? 12.781 8.555 -6.517 1.00 0.00 23 ILE A CA 14
ATOM 16232 C C . ILE A 1 41 ? 11.321 9.028 -6.455 1.00 0.00 23 ILE A C 14
ATOM 16233 O O . ILE A 1 41 ? 10.451 8.446 -7.089 1.00 0.00 23 ILE A O 14
ATOM 16249 N N . ALA A 1 42 ? 11.079 10.118 -5.703 1.00 0.00 24 ALA A N 14
ATOM 16250 C CA . ALA A 1 42 ? 9.737 10.733 -5.579 1.00 0.00 24 ALA A CA 14
ATOM 16251 C C . ALA A 1 42 ? 9.271 11.290 -6.930 1.00 0.00 24 ALA A C 14
ATOM 16252 O O . ALA A 1 42 ? 8.088 11.327 -7.215 1.00 0.00 24 ALA A O 14
ATOM 16259 N N . ARG A 1 43 ? 10.237 11.723 -7.746 1.00 0.00 25 ARG A N 14
ATOM 16260 C CA . ARG A 1 43 ? 9.999 12.248 -9.103 1.00 0.00 25 ARG A CA 14
ATOM 16261 C C . ARG A 1 43 ? 9.736 11.091 -10.094 1.00 0.00 25 ARG A C 14
ATOM 16262 O O . ARG A 1 43 ? 8.982 11.245 -11.063 1.00 0.00 25 ARG A O 14
ATOM 16283 N N . MET A 1 44 ? 10.372 9.933 -9.830 1.00 0.00 26 MET A N 14
ATOM 16284 C CA . MET A 1 44 ? 10.271 8.733 -10.682 1.00 0.00 26 MET A CA 14
ATOM 16285 C C . MET A 1 44 ? 8.942 7.978 -10.449 1.00 0.00 26 MET A C 14
ATOM 16286 O O . MET A 1 44 ? 8.102 7.886 -11.352 1.00 0.00 26 MET A O 14
ATOM 16300 N N . VAL A 1 45 ? 8.752 7.462 -9.216 1.00 0.00 27 VAL A N 14
ATOM 16301 C CA . VAL A 1 45 ? 7.596 6.607 -8.860 1.00 0.00 27 VAL A CA 14
ATOM 16302 C C . VAL A 1 45 ? 6.388 7.431 -8.388 1.00 0.00 27 VAL A C 14
ATOM 16303 O O . VAL A 1 45 ? 5.238 7.082 -8.678 1.00 0.00 27 VAL A O 14
ATOM 16316 N N . GLY A 1 46 ? 6.669 8.514 -7.643 1.00 0.00 28 GLY A N 14
ATOM 16317 C CA . GLY A 1 46 ? 5.634 9.398 -7.110 1.00 0.00 28 GLY A CA 14
ATOM 16318 C C . GLY A 1 46 ? 5.153 10.421 -8.132 1.00 0.00 28 GLY A C 14
ATOM 16319 O O . GLY A 1 46 ? 4.026 10.920 -8.029 1.00 0.00 28 GLY A O 14
ATOM 16323 N N . SER A 1 47 ? 6.060 10.768 -9.086 1.00 0.00 29 SER A N 14
ATOM 16324 C CA . SER A 1 47 ? 5.856 11.829 -10.104 1.00 0.00 29 SER A CA 14
ATOM 16325 C C . SER A 1 47 ? 5.716 13.230 -9.433 1.00 0.00 29 SER A C 14
ATOM 16326 O O . SER A 1 47 ? 5.262 14.194 -10.066 1.00 0.00 29 SER A O 14
ATOM 16334 N N . LYS A 1 48 ? 6.167 13.347 -8.164 1.00 0.00 30 LYS A N 14
ATOM 16335 C CA . LYS A 1 48 ? 5.905 14.522 -7.307 1.00 0.00 30 LYS A CA 14
ATOM 16336 C C . LYS A 1 48 ? 7.187 14.918 -6.528 1.00 0.00 30 LYS A C 14
ATOM 16337 O O . LYS A 1 48 ? 8.263 14.364 -6.771 1.00 0.00 30 LYS A O 14
ATOM 16356 N N . THR A 1 49 ? 7.057 15.886 -5.605 1.00 0.00 31 THR A N 14
ATOM 16357 C CA . THR A 1 49 ? 8.186 16.470 -4.864 1.00 0.00 31 THR A CA 14
ATOM 16358 C C . THR A 1 49 ? 8.745 15.493 -3.769 1.00 0.00 31 THR A C 14
ATOM 16359 O O . THR A 1 49 ? 8.043 14.566 -3.336 1.00 0.00 31 THR A O 14
ATOM 16370 N N . VAL A 1 50 ? 10.009 15.759 -3.340 1.00 0.00 32 VAL A N 14
ATOM 16371 C CA . VAL A 1 50 ? 10.880 14.865 -2.509 1.00 0.00 32 VAL A CA 14
ATOM 16372 C C . VAL A 1 50 ? 10.187 14.191 -1.296 1.00 0.00 32 VAL A C 14
ATOM 16373 O O . VAL A 1 50 ? 10.530 13.044 -0.950 1.00 0.00 32 VAL A O 14
ATOM 16386 N N . SER A 1 51 ? 9.207 14.890 -0.694 1.00 0.00 33 SER A N 14
ATOM 16387 C CA . SER A 1 51 ? 8.525 14.447 0.545 1.00 0.00 33 SER A CA 14
ATOM 16388 C C . SER A 1 51 ? 7.916 13.037 0.400 1.00 0.00 33 SER A C 14
ATOM 16389 O O . SER A 1 51 ? 7.899 12.284 1.360 1.00 0.00 33 SER A O 14
ATOM 16397 N N . GLN A 1 52 ? 7.446 12.696 -0.814 1.00 0.00 34 GLN A N 14
ATOM 16398 C CA . GLN A 1 52 ? 6.788 11.399 -1.086 1.00 0.00 34 GLN A CA 14
ATOM 16399 C C . GLN A 1 52 ? 7.697 10.192 -0.722 1.00 0.00 34 GLN A C 14
ATOM 16400 O O . GLN A 1 52 ? 7.288 9.315 0.046 1.00 0.00 34 GLN A O 14
ATOM 16414 N N . CYS A 1 53 ? 8.937 10.182 -1.254 1.00 0.00 35 CYS A N 14
ATOM 16415 C CA . CYS A 1 53 ? 9.870 9.041 -1.077 1.00 0.00 35 CYS A CA 14
ATOM 16416 C C . CYS A 1 53 ? 10.600 9.102 0.274 1.00 0.00 35 CYS A C 14
ATOM 16417 O O . CYS A 1 53 ? 10.928 8.056 0.851 1.00 0.00 35 CYS A O 14
ATOM 16425 N N . LYS A 1 54 ? 10.858 10.326 0.772 1.00 0.00 36 LYS A N 14
ATOM 16426 C CA . LYS A 1 54 ? 11.521 10.518 2.077 1.00 0.00 36 LYS A CA 14
ATOM 16427 C C . LYS A 1 54 ? 10.585 10.061 3.215 1.00 0.00 36 LYS A C 14
ATOM 16428 O O . LYS A 1 54 ? 11.033 9.450 4.188 1.00 0.00 36 LYS A O 14
ATOM 16447 N N . ASN A 1 55 ? 9.274 10.356 3.065 1.00 0.00 37 ASN A N 14
ATOM 16448 C CA . ASN A 1 55 ? 8.241 9.872 4.000 1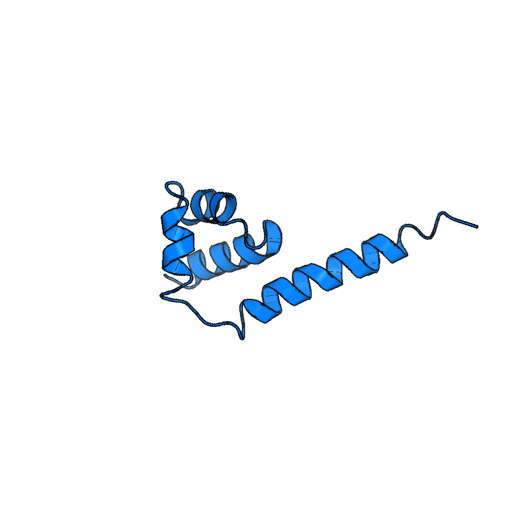.00 0.00 37 ASN A CA 14
ATOM 16449 C C . ASN A 1 55 ? 8.057 8.361 3.850 1.00 0.00 37 ASN A C 14
ATOM 16450 O O . ASN A 1 55 ? 7.875 7.684 4.845 1.00 0.00 37 ASN A O 14
ATOM 16461 N N . PHE A 1 56 ? 8.126 7.840 2.600 1.00 0.00 38 PHE A N 14
ATOM 16462 C CA . PHE A 1 56 ? 7.977 6.385 2.306 1.00 0.00 38 PHE A CA 14
ATOM 16463 C C . PHE A 1 56 ? 8.960 5.533 3.131 1.00 0.00 38 PHE A C 14
ATOM 16464 O O . PHE A 1 56 ? 8.677 4.382 3.449 1.00 0.00 38 PHE A O 14
ATOM 16481 N N . TYR A 1 57 ? 10.111 6.117 3.467 1.00 0.00 39 TYR A N 14
ATOM 16482 C CA . TYR A 1 57 ? 11.166 5.423 4.212 1.00 0.00 39 TYR A CA 14
ATOM 16483 C C . TYR A 1 57 ? 10.690 5.022 5.633 1.00 0.00 39 TYR A C 14
ATOM 16484 O O . TYR A 1 57 ? 11.107 3.988 6.172 1.00 0.00 39 TYR A O 14
ATOM 16502 N N . PHE A 1 58 ? 9.809 5.857 6.211 1.00 0.00 40 PHE A N 14
ATOM 16503 C CA . PHE A 1 58 ? 9.244 5.665 7.564 1.00 0.00 40 PHE A CA 14
ATOM 16504 C C . PHE A 1 58 ? 7.825 5.056 7.476 1.00 0.00 40 PHE A C 14
ATOM 16505 O O . PHE A 1 58 ? 7.444 4.236 8.317 1.00 0.00 40 PHE A O 14
ATOM 16522 N N . ASN A 1 59 ? 7.056 5.482 6.448 1.00 0.00 41 ASN A N 14
ATOM 16523 C CA . ASN A 1 59 ? 5.691 4.982 6.152 1.00 0.00 41 ASN A CA 14
ATOM 16524 C C . ASN A 1 59 ? 5.732 3.474 5.866 1.00 0.00 41 ASN A C 14
ATOM 16525 O O . ASN A 1 59 ? 4.838 2.737 6.275 1.00 0.00 41 ASN A O 14
ATOM 16536 N N . TYR A 1 60 ? 6.776 3.028 5.150 1.00 0.00 42 TYR A N 14
ATOM 16537 C CA . TYR A 1 60 ? 7.157 1.610 5.118 1.00 0.00 42 TYR A CA 14
ATOM 16538 C C . TYR A 1 60 ? 7.959 1.355 6.402 1.00 0.00 42 TYR A C 14
ATOM 16539 O O . TYR A 1 60 ? 9.144 1.706 6.480 1.00 0.00 42 TYR A O 14
ATOM 16557 N N . LYS A 1 61 ? 7.279 0.792 7.419 1.00 0.00 43 LYS A N 14
ATOM 16558 C CA . LYS A 1 61 ? 7.782 0.747 8.804 1.00 0.00 43 LYS A CA 14
ATOM 16559 C C . LYS A 1 61 ? 8.948 -0.251 8.921 1.00 0.00 43 LYS A C 14
ATOM 16560 O O . LYS A 1 61 ? 8.721 -1.447 9.134 1.00 0.00 43 LYS A O 14
ATOM 16579 N N . LYS A 1 62 ? 10.166 0.286 8.664 1.00 0.00 44 LYS A N 14
ATOM 16580 C CA . LYS A 1 62 ? 11.490 -0.373 8.824 1.00 0.00 44 LYS A CA 14
ATOM 16581 C C . LYS A 1 62 ? 11.461 -1.912 8.650 1.00 0.00 44 LYS A C 14
ATOM 16582 O O . LYS A 1 62 ? 11.490 -2.675 9.630 1.00 0.00 44 LYS A O 14
ATOM 16601 N N . ARG A 1 63 ? 11.322 -2.336 7.392 1.00 0.00 45 ARG A N 14
ATOM 16602 C CA . ARG A 1 63 ? 11.268 -3.767 7.014 1.00 0.00 45 ARG A CA 14
ATOM 16603 C C . ARG A 1 63 ? 11.846 -3.954 5.588 1.00 0.00 45 ARG A C 14
ATOM 16604 O O . ARG A 1 63 ? 11.938 -5.077 5.078 1.00 0.00 45 ARG A O 14
ATOM 16625 N N . GLN A 1 64 ? 12.242 -2.822 4.961 1.00 0.00 46 GLN A N 14
ATOM 16626 C CA . GLN A 1 64 ? 12.817 -2.801 3.606 1.00 0.00 46 GLN A CA 14
ATOM 16627 C C . GLN A 1 64 ? 14.341 -3.001 3.695 1.00 0.00 46 GLN A C 14
ATOM 16628 O O . GLN A 1 64 ? 14.975 -2.521 4.641 1.00 0.00 46 GLN A O 14
ATOM 16642 N N . ASN A 1 65 ? 14.918 -3.688 2.693 1.00 0.00 47 ASN A N 14
ATOM 16643 C CA . ASN A 1 65 ? 16.373 -3.991 2.637 1.00 0.00 47 ASN A CA 14
ATOM 16644 C C . ASN A 1 65 ? 17.136 -2.887 1.865 1.00 0.00 47 ASN A C 14
ATOM 16645 O O . ASN A 1 65 ? 18.158 -3.149 1.232 1.00 0.00 47 ASN A O 14
ATOM 16656 N N . LEU A 1 66 ? 16.652 -1.628 2.015 1.00 0.00 48 LEU A N 14
ATOM 16657 C CA . LEU A 1 66 ? 17.189 -0.422 1.329 1.00 0.00 48 LEU A CA 14
ATOM 16658 C C . LEU A 1 66 ? 18.675 -0.213 1.656 1.00 0.00 48 LEU A C 14
ATOM 16659 O O . LEU A 1 66 ? 19.449 0.267 0.812 1.00 0.00 48 LEU A O 14
ATOM 16675 N N . ASP A 1 67 ? 19.045 -0.583 2.888 1.00 0.00 49 ASP A N 14
ATOM 16676 C CA . ASP A 1 67 ? 20.434 -0.541 3.377 1.00 0.00 49 ASP A CA 14
ATOM 16677 C C . ASP A 1 67 ? 21.382 -1.326 2.442 1.00 0.00 49 ASP A C 14
ATOM 16678 O O . ASP A 1 67 ? 22.475 -0.846 2.098 1.00 0.00 49 ASP A O 14
ATOM 16687 N N . GLU A 1 68 ? 20.929 -2.516 2.005 1.00 0.00 50 GLU A N 14
ATOM 16688 C CA . GLU A 1 68 ? 21.678 -3.363 1.059 1.00 0.00 50 GLU A CA 14
ATOM 16689 C C . GLU A 1 68 ? 21.514 -2.860 -0.393 1.00 0.00 50 GLU A C 14
ATOM 16690 O O . GLU A 1 68 ? 22.464 -2.923 -1.159 1.00 0.00 50 GLU A O 14
ATOM 16702 N N . ILE A 1 69 ? 20.305 -2.369 -0.763 1.00 0.00 51 ILE A N 14
ATOM 16703 C CA . ILE A 1 69 ? 20.006 -1.901 -2.151 1.00 0.00 51 ILE A CA 14
ATOM 16704 C C . ILE A 1 69 ? 20.983 -0.775 -2.569 1.00 0.00 51 ILE A C 14
ATOM 16705 O O . ILE A 1 69 ? 21.486 -0.751 -3.698 1.00 0.00 51 ILE A O 14
ATOM 16721 N N . LEU A 1 70 ? 21.269 0.123 -1.615 1.00 0.00 52 LEU A N 14
ATOM 16722 C CA . LEU A 1 70 ? 22.204 1.245 -1.815 1.00 0.00 52 LEU A CA 14
ATOM 16723 C C . LEU A 1 70 ? 23.671 0.774 -1.801 1.00 0.00 52 LEU A C 14
ATOM 16724 O O . LEU A 1 70 ? 24.508 1.354 -2.502 1.00 0.00 52 LEU A O 14
ATOM 16740 N N . GLN A 1 71 ? 23.970 -0.263 -0.996 1.00 0.00 53 GLN A N 14
ATOM 16741 C CA . GLN A 1 71 ? 25.327 -0.839 -0.921 1.00 0.00 53 GLN A CA 14
ATOM 16742 C C . GLN A 1 71 ? 25.681 -1.515 -2.256 1.00 0.00 53 GLN A C 14
ATOM 16743 O O . GLN A 1 71 ? 26.777 -1.327 -2.774 1.00 0.00 53 GLN A O 14
ATOM 16757 N N . GLN A 1 72 ? 24.716 -2.276 -2.807 1.00 0.00 54 GLN A N 14
ATOM 16758 C CA . GLN A 1 72 ? 24.850 -2.954 -4.107 1.00 0.00 54 GLN A CA 14
ATOM 16759 C C . GLN A 1 72 ? 24.982 -1.913 -5.222 1.00 0.00 54 GLN A C 14
ATOM 16760 O O . GLN A 1 72 ? 25.817 -2.059 -6.108 1.00 0.00 54 GLN A O 14
ATOM 16774 N N . HIS A 1 73 ? 24.159 -0.844 -5.136 1.00 0.00 55 HIS A N 14
ATOM 16775 C CA . HIS A 1 73 ? 24.221 0.298 -6.071 1.00 0.00 55 HIS A CA 14
ATOM 16776 C C . HIS A 1 73 ? 25.646 0.877 -6.118 1.00 0.00 55 HIS A C 14
ATOM 16777 O O . HIS A 1 73 ? 26.177 1.121 -7.197 1.00 0.00 55 HIS A O 14
ATOM 16792 N N . LYS A 1 74 ? 26.253 1.039 -4.933 1.00 0.00 56 LYS A N 14
ATOM 16793 C CA . LYS A 1 74 ? 27.599 1.611 -4.790 1.00 0.00 56 LYS A CA 14
ATOM 16794 C C . LYS A 1 74 ? 28.680 0.670 -5.359 1.00 0.00 56 LYS A C 14
ATOM 16795 O O . LYS A 1 74 ? 29.364 1.032 -6.304 1.00 0.00 56 LYS A O 14
ATOM 16814 N N . LEU A 1 75 ? 28.802 -0.544 -4.789 1.00 0.00 57 LEU A N 14
ATOM 16815 C CA . LEU A 1 75 ? 29.941 -1.455 -5.059 1.00 0.00 57 LEU A CA 14
ATOM 16816 C C . LEU A 1 75 ? 29.977 -1.917 -6.532 1.00 0.00 57 LEU A C 14
ATOM 16817 O O . LEU A 1 75 ? 31.058 -2.117 -7.091 1.00 0.00 57 LEU A O 14
ATOM 16833 N N . LYS A 1 76 ? 28.788 -2.057 -7.149 1.00 0.00 58 LYS A N 14
ATOM 16834 C CA . LYS A 1 76 ? 28.653 -2.433 -8.574 1.00 0.00 58 LYS A CA 14
ATOM 16835 C C . LYS A 1 76 ? 28.973 -1.239 -9.487 1.00 0.00 58 LYS A C 14
ATOM 16836 O O . LYS A 1 76 ? 29.558 -1.417 -10.563 1.00 0.00 58 LYS A O 14
ATOM 16855 N N . MET A 1 77 ? 28.592 -0.020 -9.036 1.00 0.00 59 MET A N 14
ATOM 16856 C CA . MET A 1 77 ? 28.874 1.236 -9.769 1.00 0.00 59 MET A CA 14
ATOM 16857 C C . MET A 1 77 ? 30.388 1.452 -9.848 1.00 0.00 59 MET A C 14
ATOM 16858 O O . MET A 1 77 ? 30.940 1.594 -10.924 1.00 0.00 59 MET A O 14
ATOM 16872 N N . GLU A 1 78 ? 31.039 1.416 -8.678 1.00 0.00 60 GLU A N 14
ATOM 16873 C CA . GLU A 1 78 ? 32.489 1.624 -8.536 1.00 0.00 60 GLU A CA 14
ATOM 16874 C C . GLU A 1 78 ? 33.289 0.513 -9.243 1.00 0.00 60 GLU A C 14
ATOM 16875 O O . GLU A 1 78 ? 34.411 0.750 -9.677 1.00 0.00 60 GLU A O 14
ATOM 16887 N N . LYS A 1 79 ? 32.696 -0.696 -9.332 1.00 0.00 61 LYS A N 14
ATOM 16888 C CA . LYS A 1 79 ? 33.305 -1.851 -10.026 1.00 0.00 61 LYS A CA 14
ATOM 16889 C C . LYS A 1 79 ? 33.448 -1.559 -11.534 1.00 0.00 61 LYS A C 14
ATOM 16890 O O . LYS A 1 79 ? 34.557 -1.579 -12.071 1.00 0.00 61 LYS A O 14
ATOM 16909 N N . GLU A 1 80 ? 32.310 -1.240 -12.186 1.00 0.00 62 GLU A N 14
ATOM 16910 C CA . GLU A 1 80 ? 32.266 -0.968 -13.644 1.00 0.00 62 GLU A CA 14
ATOM 16911 C C . GLU A 1 80 ? 32.923 0.386 -13.986 1.00 0.00 62 GLU A C 14
ATOM 16912 O O . GLU A 1 80 ? 33.488 0.546 -15.071 1.00 0.00 62 GLU A O 14
ATOM 16924 N N . ARG A 1 81 ? 32.850 1.345 -13.041 1.00 0.00 63 ARG A N 14
ATOM 16925 C CA . ARG A 1 81 ? 33.342 2.718 -13.243 1.00 0.00 63 ARG A CA 14
ATOM 16926 C C . ARG A 1 81 ? 34.871 2.736 -13.189 1.00 0.00 63 ARG A C 14
ATOM 16927 O O . ARG A 1 81 ? 35.512 3.411 -13.981 1.00 0.00 63 ARG A O 14
ATOM 16948 N N . ASN A 1 82 ? 35.447 1.944 -12.270 1.00 0.00 64 ASN A N 14
ATOM 16949 C CA . ASN A 1 82 ? 36.911 1.799 -12.148 1.00 0.00 64 ASN A CA 14
ATOM 16950 C C . ASN A 1 82 ? 37.457 0.910 -13.290 1.00 0.00 64 ASN A C 14
ATOM 16951 O O . ASN A 1 82 ? 38.611 1.056 -13.701 1.00 0.00 64 ASN A O 14
ATOM 16962 N N . ALA A 1 83 ? 36.597 0.000 -13.800 1.00 0.00 65 ALA A N 14
ATOM 16963 C CA . ALA A 1 83 ? 36.939 -0.919 -14.907 1.00 0.00 65 ALA A CA 14
ATOM 16964 C C . ALA A 1 83 ? 37.055 -0.174 -16.255 1.00 0.00 65 ALA A C 14
ATOM 16965 O O . ALA A 1 83 ? 37.851 -0.564 -17.118 1.00 0.00 65 ALA A O 14
ATOM 16972 N N . ARG A 1 84 ? 36.242 0.883 -16.438 1.00 0.00 66 ARG A N 14
ATOM 16973 C CA . ARG A 1 84 ? 36.306 1.738 -17.648 1.00 0.00 66 ARG A CA 14
ATOM 16974 C C . ARG A 1 84 ? 37.361 2.848 -17.475 1.00 0.00 66 ARG A C 14
ATOM 16975 O O . ARG A 1 84 ? 37.907 3.347 -18.461 1.00 0.00 66 ARG A O 14
ATOM 16996 N N . ARG A 1 85 ? 37.637 3.232 -16.211 1.00 0.00 67 ARG A N 14
ATOM 16997 C CA . ARG A 1 85 ? 38.737 4.168 -15.871 1.00 0.00 67 ARG A CA 14
ATOM 16998 C C . ARG A 1 85 ? 40.106 3.436 -15.849 1.00 0.00 67 ARG A C 14
ATOM 16999 O O . ARG A 1 85 ? 41.150 4.073 -15.659 1.00 0.00 67 ARG A O 14
ATOM 17020 N N . LYS A 1 86 ? 40.080 2.097 -16.043 1.00 0.00 68 LYS A N 14
ATOM 17021 C CA . LYS A 1 86 ? 41.290 1.260 -16.127 1.00 0.00 68 LYS A CA 14
ATOM 17022 C C . LYS A 1 86 ? 42.001 1.548 -17.470 1.00 0.00 68 LYS A C 14
ATOM 17023 O O . LYS A 1 86 ? 41.614 1.000 -18.509 1.00 0.00 68 LYS A O 14
ATOM 17042 N N . LYS A 1 87 ? 43.009 2.448 -17.432 1.00 0.00 69 LYS A N 14
ATOM 17043 C CA . LYS A 1 87 ? 43.804 2.828 -18.624 1.00 0.00 69 LYS A CA 14
ATOM 17044 C C . LYS A 1 87 ? 45.140 3.532 -18.228 1.00 0.00 69 LYS A C 14
ATOM 17045 O O . LYS A 1 87 ? 45.880 3.999 -19.100 1.00 0.00 69 LYS A O 14
ATOM 17064 N N . LYS A 1 88 ? 45.469 3.565 -16.911 1.00 0.00 70 LYS A N 14
ATOM 17065 C CA . LYS A 1 88 ? 46.691 4.238 -16.397 1.00 0.00 70 LYS A CA 14
ATOM 17066 C C . LYS A 1 88 ? 47.976 3.570 -16.941 1.00 0.00 70 LYS A C 14
ATOM 17067 O O . LYS A 1 88 ? 48.297 2.431 -16.568 1.00 0.00 70 LYS A O 14
ATOM 17086 N N . LYS A 1 89 ? 48.679 4.276 -17.841 1.00 0.00 71 LYS A N 14
ATOM 17087 C CA . LYS A 1 89 ? 49.946 3.815 -18.414 1.00 0.00 71 LYS A CA 14
ATOM 17088 C C . LYS A 1 89 ? 51.120 4.183 -17.461 1.00 0.00 71 LYS A C 14
ATOM 17089 O O . LYS A 1 89 ? 51.649 3.282 -16.769 1.00 0.00 71 LYS A O 14
ATOM 17109 N N . TRP A 1 19 ? 1.055 2.189 -1.318 1.00 0.00 1 TRP A N 15
ATOM 17110 C CA . TRP A 1 19 ? 2.179 1.640 -2.101 1.00 0.00 1 TRP A CA 15
ATOM 17111 C C . TRP A 1 19 ? 1.973 0.143 -2.374 1.00 0.00 1 TRP A C 15
ATOM 17112 O O . TRP A 1 19 ? 2.080 -0.684 -1.462 1.00 0.00 1 TRP A O 15
ATOM 17133 N N . THR A 1 20 ? 1.643 -0.176 -3.638 1.00 0.00 2 THR A N 15
ATOM 17134 C CA . THR A 1 20 ? 1.588 -1.559 -4.156 1.00 0.00 2 THR A CA 15
ATOM 17135 C C . THR A 1 20 ? 3.030 -2.085 -4.377 1.00 0.00 2 THR A C 15
ATOM 17136 O O . THR A 1 20 ? 3.934 -1.287 -4.620 1.00 0.00 2 THR A O 15
ATOM 17147 N N . GLU A 1 21 ? 3.231 -3.422 -4.299 1.00 0.00 3 GLU A N 15
ATOM 17148 C CA . GLU A 1 21 ? 4.556 -4.070 -4.483 1.00 0.00 3 GLU A CA 15
ATOM 17149 C C . GLU A 1 21 ? 5.222 -3.700 -5.837 1.00 0.00 3 GLU A C 15
ATOM 17150 O O . GLU A 1 21 ? 6.446 -3.802 -5.974 1.00 0.00 3 GLU A O 15
ATOM 17162 N N . GLU A 1 22 ? 4.404 -3.307 -6.831 1.00 0.00 4 GLU A N 15
ATOM 17163 C CA . GLU A 1 22 ? 4.887 -2.918 -8.168 1.00 0.00 4 GLU A CA 15
ATOM 17164 C C . GLU A 1 22 ? 5.571 -1.529 -8.133 1.00 0.00 4 GLU A C 15
ATOM 17165 O O . GLU A 1 22 ? 6.728 -1.406 -8.548 1.00 0.00 4 GLU A O 15
ATOM 17177 N N . GLU A 1 23 ? 4.862 -0.496 -7.623 1.00 0.00 5 GLU A N 15
ATOM 17178 C CA . GLU A 1 23 ? 5.417 0.882 -7.509 1.00 0.00 5 GLU A CA 15
ATOM 17179 C C . GLU A 1 23 ? 6.537 0.929 -6.448 1.00 0.00 5 GLU A C 15
ATOM 17180 O O . GLU A 1 23 ? 7.462 1.735 -6.541 1.00 0.00 5 GLU A O 15
ATOM 17192 N N . MET A 1 24 ? 6.412 0.056 -5.435 1.00 0.00 6 MET A N 15
ATOM 17193 C CA . MET A 1 24 ? 7.428 -0.150 -4.384 1.00 0.00 6 MET A CA 15
ATOM 17194 C C . MET A 1 24 ? 8.686 -0.808 -4.985 1.00 0.00 6 MET A C 15
ATOM 17195 O O . MET A 1 24 ? 9.809 -0.504 -4.584 1.00 0.00 6 MET A O 15
ATOM 17209 N N . GLY A 1 25 ? 8.455 -1.715 -5.956 1.00 0.00 7 GLY A N 15
ATOM 17210 C CA . GLY A 1 25 ? 9.530 -2.353 -6.722 1.00 0.00 7 GLY A CA 15
ATOM 17211 C C . GLY A 1 25 ? 10.185 -1.405 -7.722 1.00 0.00 7 GLY A C 15
ATOM 17212 O O . GLY A 1 25 ? 11.369 -1.548 -8.040 1.00 0.00 7 GLY A O 15
ATOM 17216 N N . THR A 1 26 ? 9.400 -0.428 -8.210 1.00 0.00 8 THR A N 15
ATOM 17217 C CA . THR A 1 26 ? 9.881 0.617 -9.129 1.00 0.00 8 THR A CA 15
ATOM 17218 C C . THR A 1 26 ? 10.650 1.697 -8.335 1.00 0.00 8 THR A C 15
ATOM 17219 O O . THR A 1 26 ? 11.567 2.332 -8.865 1.00 0.00 8 THR A O 15
ATOM 17230 N N . ALA A 1 27 ? 10.262 1.885 -7.051 1.00 0.00 9 ALA A N 15
ATOM 17231 C CA . ALA A 1 27 ? 10.982 2.771 -6.110 1.00 0.00 9 ALA A CA 15
ATOM 17232 C C . ALA A 1 27 ? 12.342 2.147 -5.797 1.00 0.00 9 ALA A C 15
ATOM 17233 O O . ALA A 1 27 ? 13.369 2.800 -5.917 1.00 0.00 9 ALA A O 15
ATOM 17240 N N . LYS A 1 28 ? 12.297 0.844 -5.471 1.00 0.00 10 LYS A N 15
ATOM 17241 C CA . LYS A 1 28 ? 13.481 -0.017 -5.277 1.00 0.00 10 LYS A CA 15
ATOM 17242 C C . LYS A 1 28 ? 14.409 0.054 -6.508 1.00 0.00 10 LYS A C 15
ATOM 17243 O O . LYS A 1 28 ? 15.634 0.116 -6.367 1.00 0.00 10 LYS A O 15
ATOM 17262 N N . LYS A 1 29 ? 13.791 0.046 -7.707 1.00 0.00 11 LYS A N 15
ATOM 17263 C CA . LYS A 1 29 ? 14.504 0.151 -8.996 1.00 0.00 11 LYS A CA 15
ATOM 17264 C C . LYS A 1 29 ? 15.203 1.515 -9.118 1.00 0.00 11 LYS A C 15
ATOM 17265 O O . LYS A 1 29 ? 16.341 1.579 -9.568 1.00 0.00 11 LYS A O 15
ATOM 17284 N N . GLY A 1 30 ? 14.515 2.586 -8.693 1.00 0.00 12 GLY A N 15
ATOM 17285 C CA . GLY A 1 30 ? 15.077 3.939 -8.712 1.00 0.00 12 GLY A CA 15
ATOM 17286 C C . GLY A 1 30 ? 16.249 4.112 -7.752 1.00 0.00 12 GLY A C 15
ATOM 17287 O O . GLY A 1 30 ? 17.195 4.850 -8.034 1.00 0.00 12 GLY A O 15
ATOM 17291 N N . LEU A 1 31 ? 16.172 3.425 -6.611 1.00 0.00 13 LEU A N 15
ATOM 17292 C CA . LEU A 1 31 ? 17.234 3.418 -5.589 1.00 0.00 13 LEU A CA 15
ATOM 17293 C C . LEU A 1 31 ? 18.409 2.513 -6.053 1.00 0.00 13 LEU A C 15
ATOM 17294 O O . LEU A 1 31 ? 19.564 2.738 -5.685 1.00 0.00 13 LEU A O 15
ATOM 17310 N N . LEU A 1 32 ? 18.090 1.507 -6.887 1.00 0.00 14 LEU A N 15
ATOM 17311 C CA . LEU A 1 32 ? 19.084 0.628 -7.553 1.00 0.00 14 LEU A CA 15
ATOM 17312 C C . LEU A 1 32 ? 19.731 1.335 -8.774 1.00 0.00 14 LEU A C 15
ATOM 17313 O O . LEU A 1 32 ? 20.852 1.008 -9.171 1.00 0.00 14 LEU A O 15
ATOM 17329 N N . GLU A 1 33 ? 18.998 2.289 -9.373 1.00 0.00 15 GLU A N 15
ATOM 17330 C CA . GLU A 1 33 ? 19.411 2.979 -10.616 1.00 0.00 15 GLU A CA 15
ATOM 17331 C C . GLU A 1 33 ? 20.200 4.267 -10.300 1.00 0.00 15 GLU A C 15
ATOM 17332 O O . GLU A 1 33 ? 21.379 4.401 -10.647 1.00 0.00 15 GLU A O 15
ATOM 17344 N N . HIS A 1 34 ? 19.516 5.213 -9.642 1.00 0.00 16 HIS A N 15
ATOM 17345 C CA . HIS A 1 34 ? 20.062 6.543 -9.296 1.00 0.00 16 HIS A CA 15
ATOM 17346 C C . HIS A 1 34 ? 20.720 6.514 -7.919 1.00 0.00 16 HIS A C 15
ATOM 17347 O O . HIS A 1 34 ? 21.807 7.060 -7.714 1.00 0.00 16 HIS A O 15
ATOM 17362 N N . GLY A 1 35 ? 20.034 5.857 -6.984 1.00 0.00 17 GLY A N 15
ATOM 17363 C CA . GLY A 1 35 ? 20.357 5.919 -5.563 1.00 0.00 17 GLY A CA 15
ATOM 17364 C C . GLY A 1 35 ? 19.218 6.550 -4.779 1.00 0.00 17 GLY A C 15
ATOM 17365 O O . GLY A 1 35 ? 18.128 6.776 -5.331 1.00 0.00 17 GLY A O 15
ATOM 17369 N N . ARG A 1 36 ? 19.458 6.854 -3.491 1.00 0.00 18 ARG A N 15
ATOM 17370 C CA . ARG A 1 36 ? 18.432 7.422 -2.588 1.00 0.00 18 ARG A CA 15
ATOM 17371 C C . ARG A 1 36 ? 18.362 8.960 -2.684 1.00 0.00 18 ARG A C 15
ATOM 17372 O O . ARG A 1 36 ? 18.455 9.672 -1.671 1.00 0.00 18 ARG A O 15
ATOM 17393 N N . ASN A 1 37 ? 18.194 9.462 -3.923 1.00 0.00 19 ASN A N 15
ATOM 17394 C CA . ASN A 1 37 ? 17.877 10.875 -4.173 1.00 0.00 19 ASN A CA 15
ATOM 17395 C C . ASN A 1 37 ? 16.345 11.021 -4.084 1.00 0.00 19 ASN A C 15
ATOM 17396 O O . ASN A 1 37 ? 15.637 10.829 -5.074 1.00 0.00 19 ASN A O 15
ATOM 17407 N N . TRP A 1 38 ? 15.869 11.350 -2.872 1.00 0.00 20 TRP A N 15
ATOM 17408 C CA . TRP A 1 38 ? 14.449 11.246 -2.464 1.00 0.00 20 TRP A CA 15
ATOM 17409 C C . TRP A 1 38 ? 13.497 11.970 -3.432 1.00 0.00 20 TRP A C 15
ATOM 17410 O O . TRP A 1 38 ? 12.464 11.426 -3.815 1.00 0.00 20 TRP A O 15
ATOM 17431 N N . SER A 1 39 ? 13.866 13.201 -3.804 1.00 0.00 21 SER A N 15
ATOM 17432 C CA . SER A 1 39 ? 13.050 14.059 -4.681 1.00 0.00 21 SER A CA 15
ATOM 17433 C C . SER A 1 39 ? 12.958 13.490 -6.114 1.00 0.00 21 SER A C 15
ATOM 17434 O O . SER A 1 39 ? 11.892 13.547 -6.742 1.00 0.00 21 SER A O 15
ATOM 17442 N N . ALA A 1 40 ? 14.077 12.924 -6.611 1.00 0.00 22 ALA A N 15
ATOM 17443 C CA . ALA A 1 40 ? 14.143 12.340 -7.971 1.00 0.00 22 ALA A CA 15
ATOM 17444 C C . ALA A 1 40 ? 13.290 11.068 -8.066 1.00 0.00 22 ALA A C 15
ATOM 17445 O O . ALA A 1 40 ? 12.595 10.845 -9.060 1.00 0.00 22 ALA A O 15
ATOM 17452 N N . ILE A 1 41 ? 13.355 10.241 -7.011 1.00 0.00 23 ILE A N 15
ATOM 17453 C CA . ILE A 1 41 ? 12.630 8.960 -6.944 1.00 0.00 23 ILE A CA 15
ATOM 17454 C C . ILE A 1 41 ? 11.135 9.210 -6.698 1.00 0.00 23 ILE A C 15
ATOM 17455 O O . ILE A 1 41 ? 10.286 8.478 -7.198 1.00 0.00 23 ILE A O 15
ATOM 17471 N N . ALA A 1 42 ? 10.827 10.280 -5.956 1.00 0.00 24 ALA A N 15
ATOM 17472 C CA . ALA A 1 42 ? 9.439 10.708 -5.709 1.00 0.00 24 ALA A CA 15
ATOM 17473 C C . ALA A 1 42 ? 8.824 11.321 -6.978 1.00 0.00 24 ALA A C 15
ATOM 17474 O O . ALA A 1 42 ? 7.611 11.329 -7.134 1.00 0.00 24 ALA A O 15
ATOM 17481 N N . ARG A 1 43 ? 9.679 11.859 -7.866 1.00 0.00 25 ARG A N 15
ATOM 17482 C CA . ARG A 1 43 ? 9.259 12.362 -9.187 1.00 0.00 25 ARG A CA 15
ATOM 17483 C C . ARG A 1 43 ? 9.144 11.190 -10.192 1.00 0.00 25 ARG A C 15
ATOM 17484 O O . ARG A 1 43 ? 8.334 11.243 -11.124 1.00 0.00 25 ARG A O 15
ATOM 17505 N N . MET A 1 44 ? 9.951 10.131 -9.979 1.00 0.00 26 MET A N 15
ATOM 17506 C CA . MET A 1 44 ? 9.962 8.932 -10.848 1.00 0.00 26 MET A CA 15
ATOM 17507 C C . MET A 1 44 ? 8.683 8.090 -10.628 1.00 0.00 26 MET A C 15
ATOM 17508 O O . MET A 1 44 ? 7.871 7.929 -11.545 1.00 0.00 26 MET A O 15
ATOM 17522 N N . VAL A 1 45 ? 8.509 7.583 -9.393 1.00 0.00 27 VAL A N 15
ATOM 17523 C CA . VAL A 1 45 ? 7.412 6.656 -9.043 1.00 0.00 27 VAL A CA 15
ATOM 17524 C C . VAL A 1 45 ? 6.146 7.400 -8.569 1.00 0.00 27 VAL A C 15
ATOM 17525 O O . VAL A 1 45 ? 5.025 7.013 -8.917 1.00 0.00 27 VAL A O 15
ATOM 17538 N N . GLY A 1 46 ? 6.349 8.450 -7.753 1.00 0.00 28 GLY A N 15
ATOM 17539 C CA . GLY A 1 46 ? 5.248 9.242 -7.198 1.00 0.00 28 GLY A CA 15
ATOM 17540 C C . GLY A 1 46 ? 4.725 10.302 -8.166 1.00 0.00 28 GLY A C 15
ATOM 17541 O O . GLY A 1 46 ? 3.574 10.727 -8.046 1.00 0.00 28 GLY A O 15
ATOM 17545 N N . SER A 1 47 ? 5.615 10.742 -9.096 1.00 0.00 29 SER A N 15
ATOM 17546 C CA . SER A 1 47 ? 5.345 11.828 -10.074 1.00 0.00 29 SER A CA 15
ATOM 17547 C C . SER A 1 47 ? 4.976 13.149 -9.338 1.00 0.00 29 SER A C 15
ATOM 17548 O O . SER A 1 47 ? 4.225 13.987 -9.852 1.00 0.00 29 SER A O 15
ATOM 17556 N N . LYS A 1 48 ? 5.557 13.330 -8.136 1.00 0.00 30 LYS A N 15
ATOM 17557 C CA . LYS A 1 48 ? 5.161 14.392 -7.190 1.00 0.00 30 LYS A CA 15
ATOM 17558 C C . LYS A 1 48 ? 6.402 14.839 -6.363 1.00 0.00 30 LYS A C 15
ATOM 17559 O O . LYS A 1 48 ? 7.539 14.538 -6.751 1.00 0.00 30 LYS A O 15
ATOM 17578 N N . THR A 1 49 ? 6.173 15.566 -5.254 1.00 0.00 31 THR A N 15
ATOM 17579 C CA . THR A 1 49 ? 7.247 16.125 -4.404 1.00 0.00 31 THR A CA 15
ATOM 17580 C C . THR A 1 49 ? 7.982 15.035 -3.583 1.00 0.00 31 THR A C 15
ATOM 17581 O O . THR A 1 49 ? 7.490 13.911 -3.426 1.00 0.00 31 THR A O 15
ATOM 17592 N N . VAL A 1 50 ? 9.155 15.437 -3.042 1.00 0.00 32 VAL A N 15
ATOM 17593 C CA . VAL A 1 50 ? 10.089 14.590 -2.255 1.00 0.00 32 VAL A CA 15
ATOM 17594 C C . VAL A 1 50 ? 9.398 13.736 -1.168 1.00 0.00 32 VAL A C 15
ATOM 17595 O O . VAL A 1 50 ? 9.801 12.583 -0.928 1.00 0.00 32 VAL A O 15
ATOM 17608 N N . SER A 1 51 ? 8.347 14.310 -0.557 1.00 0.00 33 SER A N 15
ATOM 17609 C CA . SER A 1 51 ? 7.640 13.745 0.604 1.00 0.00 33 SER A CA 15
ATOM 17610 C C . SER A 1 51 ? 7.222 12.270 0.394 1.00 0.00 33 SER A C 15
ATOM 17611 O O . SER A 1 51 ? 7.297 11.470 1.322 1.00 0.00 33 SER A O 15
ATOM 17619 N N . GLN A 1 52 ? 6.821 11.926 -0.839 1.00 0.00 34 GLN A N 15
ATOM 17620 C CA . GLN A 1 52 ? 6.266 10.592 -1.163 1.00 0.00 34 GLN A CA 15
ATOM 17621 C C . GLN A 1 52 ? 7.309 9.470 -0.989 1.00 0.00 34 GLN A C 15
ATOM 17622 O O . GLN A 1 52 ? 7.009 8.449 -0.374 1.00 0.00 34 GLN A O 15
ATOM 17636 N N . CYS A 1 53 ? 8.534 9.680 -1.501 1.00 0.00 35 CYS A N 15
ATOM 17637 C CA . CYS A 1 53 ? 9.620 8.674 -1.398 1.00 0.00 35 CYS A CA 15
ATOM 17638 C C . CYS A 1 53 ? 10.298 8.729 -0.019 1.00 0.00 35 CYS A C 15
ATOM 17639 O O . CYS A 1 53 ? 10.654 7.690 0.547 1.00 0.00 35 CYS A O 15
ATOM 17647 N N . LYS A 1 54 ? 10.464 9.952 0.522 1.00 0.00 36 LYS A N 15
ATOM 17648 C CA . LYS A 1 54 ? 11.247 10.180 1.750 1.00 0.00 36 LYS A CA 15
ATOM 17649 C C . LYS A 1 54 ? 10.480 9.688 2.995 1.00 0.00 36 LYS A C 15
ATOM 17650 O O . LYS A 1 54 ? 11.035 8.948 3.801 1.00 0.00 36 LYS A O 15
ATOM 17669 N N . ASN A 1 55 ? 9.195 10.084 3.131 1.00 0.00 37 ASN A N 15
ATOM 17670 C CA . ASN A 1 55 ? 8.339 9.633 4.260 1.00 0.00 37 ASN A CA 15
ATOM 17671 C C . ASN A 1 55 ? 8.030 8.133 4.150 1.00 0.00 37 ASN A C 15
ATOM 17672 O O . ASN A 1 55 ? 7.898 7.474 5.174 1.00 0.00 37 ASN A O 15
ATOM 17683 N N . PHE A 1 56 ? 7.918 7.604 2.906 1.00 0.00 38 PHE A N 15
ATOM 17684 C CA . PHE A 1 56 ? 7.805 6.143 2.675 1.00 0.00 38 PHE A CA 15
ATOM 17685 C C . PHE A 1 56 ? 9.004 5.393 3.298 1.00 0.00 38 PHE A C 15
ATOM 17686 O O . PHE A 1 56 ? 8.831 4.343 3.914 1.00 0.00 38 PHE A O 15
ATOM 17703 N N . TYR A 1 57 ? 10.210 5.962 3.121 1.00 0.00 39 TYR A N 15
ATOM 17704 C CA . TYR A 1 57 ? 11.466 5.321 3.545 1.00 0.00 39 TYR A CA 15
ATOM 17705 C C . TYR A 1 57 ? 11.687 5.458 5.065 1.00 0.00 39 TYR A C 15
ATOM 17706 O O . TYR A 1 57 ? 12.206 4.547 5.704 1.00 0.00 39 TYR A O 15
ATOM 17724 N N . PHE A 1 58 ? 11.323 6.630 5.614 1.00 0.00 40 PHE A N 15
ATOM 17725 C CA . PHE A 1 58 ? 11.483 6.938 7.055 1.00 0.00 40 PHE A CA 15
ATOM 17726 C C . PHE A 1 58 ? 10.424 6.194 7.898 1.00 0.00 40 PHE A C 15
ATOM 17727 O O . PHE A 1 58 ? 10.634 5.940 9.088 1.00 0.00 40 PHE A O 15
ATOM 17744 N N . ASN A 1 59 ? 9.299 5.848 7.254 1.00 0.00 41 ASN A N 15
ATOM 17745 C CA . ASN A 1 59 ? 8.228 4.998 7.829 1.00 0.00 41 ASN A CA 15
ATOM 17746 C C . ASN A 1 59 ? 8.297 3.586 7.211 1.00 0.00 41 ASN A C 15
ATOM 17747 O O . ASN A 1 59 ? 9.236 3.287 6.459 1.00 0.00 41 ASN A O 15
ATOM 17758 N N . TYR A 1 60 ? 7.312 2.728 7.569 1.00 0.00 42 TYR A N 15
ATOM 17759 C CA . TYR A 1 60 ? 7.177 1.350 7.049 1.00 0.00 42 TYR A CA 15
ATOM 17760 C C . TYR A 1 60 ? 8.476 0.546 7.300 1.00 0.00 42 TYR A C 15
ATOM 17761 O O . TYR A 1 60 ? 9.273 0.315 6.381 1.00 0.00 42 TYR A O 15
ATOM 17779 N N . LYS A 1 61 ? 8.695 0.179 8.576 1.00 0.00 43 LYS A N 15
ATOM 17780 C CA . LYS A 1 61 ? 9.943 -0.472 9.047 1.00 0.00 43 LYS A CA 15
ATOM 17781 C C . LYS A 1 61 ? 10.164 -1.851 8.387 1.00 0.00 43 LYS A C 15
ATOM 17782 O O . LYS A 1 61 ? 9.229 -2.446 7.835 1.00 0.00 43 LYS A O 15
ATOM 17801 N N . LYS A 1 62 ? 11.422 -2.335 8.467 1.00 0.00 44 LYS A N 15
ATOM 17802 C CA . LYS A 1 62 ? 11.902 -3.554 7.772 1.00 0.00 44 LYS A CA 15
ATOM 17803 C C . LYS A 1 62 ? 11.944 -3.336 6.240 1.00 0.00 44 LYS A C 15
ATOM 17804 O O . LYS A 1 62 ? 11.768 -4.265 5.448 1.00 0.00 44 LYS A O 15
ATOM 17823 N N . ARG A 1 63 ? 12.235 -2.073 5.858 1.00 0.00 45 ARG A N 15
ATOM 17824 C CA . ARG A 1 63 ? 12.677 -1.690 4.491 1.00 0.00 45 ARG A CA 15
ATOM 17825 C C . ARG A 1 63 ? 14.229 -1.773 4.406 1.00 0.00 45 ARG A C 15
ATOM 17826 O O . ARG A 1 63 ? 14.840 -1.318 3.439 1.00 0.00 45 ARG A O 15
ATOM 17847 N N . GLN A 1 64 ? 14.834 -2.394 5.442 1.00 0.00 46 GLN A N 15
ATOM 17848 C CA . GLN A 1 64 ? 16.296 -2.576 5.603 1.00 0.00 46 GLN A CA 15
ATOM 17849 C C . GLN A 1 64 ? 16.895 -3.542 4.551 1.00 0.00 46 GLN A C 15
ATOM 17850 O O . GLN A 1 64 ? 18.120 -3.668 4.438 1.00 0.00 46 GLN A O 15
ATOM 17864 N N . ASN A 1 65 ? 16.012 -4.233 3.810 1.00 0.00 47 ASN A N 15
ATOM 17865 C CA . ASN A 1 65 ? 16.378 -5.022 2.614 1.00 0.00 47 ASN A CA 15
ATOM 17866 C C . ASN A 1 65 ? 16.995 -4.105 1.534 1.00 0.00 47 ASN A C 15
ATOM 17867 O O . ASN A 1 65 ? 17.947 -4.493 0.840 1.00 0.00 47 ASN A O 15
ATOM 17878 N N . LEU A 1 66 ? 16.443 -2.876 1.425 1.00 0.00 48 LEU A N 15
ATOM 17879 C CA . LEU A 1 66 ? 16.892 -1.862 0.448 1.00 0.00 48 LEU A CA 15
ATOM 17880 C C . LEU A 1 66 ? 18.337 -1.418 0.738 1.00 0.00 48 LEU A C 15
ATOM 17881 O O . LEU A 1 66 ? 19.067 -1.058 -0.186 1.00 0.00 48 LEU A O 15
ATOM 17897 N N . ASP A 1 67 ? 18.735 -1.455 2.022 1.00 0.00 49 ASP A N 15
ATOM 17898 C CA . ASP A 1 67 ? 20.099 -1.070 2.461 1.00 0.00 49 ASP A CA 15
ATOM 17899 C C . ASP A 1 67 ? 21.181 -1.855 1.683 1.00 0.00 49 ASP A C 15
ATOM 17900 O O . ASP A 1 67 ? 22.198 -1.282 1.263 1.00 0.00 49 ASP A O 15
ATOM 17909 N N . GLU A 1 68 ? 20.922 -3.156 1.474 1.00 0.00 50 GLU A N 15
ATOM 17910 C CA . GLU A 1 68 ? 21.796 -4.032 0.679 1.00 0.00 50 GLU A CA 15
ATOM 17911 C C . GLU A 1 68 ? 21.782 -3.608 -0.806 1.00 0.00 50 GLU A C 15
ATOM 17912 O O . GLU A 1 68 ? 22.832 -3.429 -1.412 1.00 0.00 50 GLU A O 15
ATOM 17924 N N . ILE A 1 69 ? 20.562 -3.425 -1.348 1.00 0.00 51 ILE A N 15
ATOM 17925 C CA . ILE A 1 69 ? 20.309 -3.084 -2.776 1.00 0.00 51 ILE A CA 15
ATOM 17926 C C . ILE A 1 69 ? 21.049 -1.788 -3.188 1.00 0.00 51 ILE A C 15
ATOM 17927 O O . ILE A 1 69 ? 21.620 -1.692 -4.283 1.00 0.00 51 ILE A O 15
ATOM 17943 N N . LEU A 1 70 ? 21.046 -0.816 -2.269 1.00 0.00 52 LEU A N 15
ATOM 17944 C CA . LEU A 1 70 ? 21.668 0.500 -2.465 1.00 0.00 52 LEU A CA 15
ATOM 17945 C C . LEU A 1 70 ? 23.199 0.345 -2.482 1.00 0.00 52 LEU A C 15
ATOM 17946 O O . LEU A 1 70 ? 23.890 0.966 -3.305 1.00 0.00 52 LEU A O 15
ATOM 17962 N N . GLN A 1 71 ? 23.712 -0.503 -1.571 1.00 0.00 53 GLN A N 15
ATOM 17963 C CA . GLN A 1 71 ? 25.150 -0.834 -1.508 1.00 0.00 53 GLN A CA 15
ATOM 17964 C C . GLN A 1 71 ? 25.594 -1.542 -2.799 1.00 0.00 53 GLN A C 15
ATOM 17965 O O . GLN A 1 71 ? 26.710 -1.321 -3.274 1.00 0.00 53 GLN A O 15
ATOM 17979 N N . GLN A 1 72 ? 24.699 -2.385 -3.362 1.00 0.00 54 GLN A N 15
ATOM 17980 C CA . GLN A 1 72 ? 24.984 -3.140 -4.593 1.00 0.00 54 GLN A CA 15
ATOM 17981 C C . GLN A 1 72 ? 25.199 -2.166 -5.765 1.00 0.00 54 GLN A C 15
ATOM 17982 O O . GLN A 1 72 ? 26.176 -2.293 -6.494 1.00 0.00 54 GLN A O 15
ATOM 17996 N N . HIS A 1 73 ? 24.295 -1.170 -5.892 1.00 0.00 55 HIS A N 15
ATOM 17997 C CA . HIS A 1 73 ? 24.413 -0.067 -6.886 1.00 0.00 55 HIS A CA 15
ATOM 17998 C C . HIS A 1 73 ? 25.798 0.624 -6.796 1.00 0.00 55 HIS A C 15
ATOM 17999 O O . HIS A 1 73 ? 26.428 0.911 -7.823 1.00 0.00 55 HIS A O 15
ATOM 18014 N N . LYS A 1 74 ? 26.252 0.856 -5.554 1.00 0.00 56 LYS A N 15
ATOM 18015 C CA . LYS A 1 74 ? 27.534 1.522 -5.263 1.00 0.00 56 LYS A CA 15
ATOM 18016 C C . LYS A 1 74 ? 28.745 0.665 -5.714 1.00 0.00 56 LYS A C 15
ATOM 18017 O O . LYS A 1 74 ? 29.597 1.148 -6.468 1.00 0.00 56 LYS A O 15
ATOM 18036 N N . LEU A 1 75 ? 28.789 -0.616 -5.279 1.00 0.00 57 LEU A N 15
ATOM 18037 C CA . LEU A 1 75 ? 29.963 -1.502 -5.498 1.00 0.00 57 LEU A CA 15
ATOM 18038 C C . LEU A 1 75 ? 30.088 -1.959 -6.965 1.00 0.00 57 LEU A C 15
ATOM 18039 O O . LEU A 1 75 ? 31.195 -2.252 -7.430 1.00 0.00 57 LEU A O 15
ATOM 18055 N N . LYS A 1 76 ? 28.945 -2.018 -7.687 1.00 0.00 58 LYS A N 15
ATOM 18056 C CA . LYS A 1 76 ? 28.931 -2.324 -9.133 1.00 0.00 58 LYS A CA 15
ATOM 18057 C C . LYS A 1 76 ? 29.622 -1.199 -9.908 1.00 0.00 58 LYS A C 15
ATOM 18058 O O . LYS A 1 76 ? 30.515 -1.454 -10.714 1.00 0.00 58 LYS A O 15
ATOM 18077 N N . MET A 1 77 ? 29.223 0.042 -9.589 1.00 0.00 59 MET A N 15
ATOM 18078 C CA . MET A 1 77 ? 29.753 1.262 -10.226 1.00 0.00 59 MET A CA 15
ATOM 18079 C C . MET A 1 77 ? 31.245 1.471 -9.881 1.00 0.00 59 MET A C 15
ATOM 18080 O O . MET A 1 77 ? 32.032 1.917 -10.718 1.00 0.00 59 MET A O 15
ATOM 18094 N N . GLU A 1 78 ? 31.604 1.112 -8.643 1.00 0.00 60 GLU A N 15
ATOM 18095 C CA . GLU A 1 78 ? 32.968 1.263 -8.103 1.00 0.00 60 GLU A CA 15
ATOM 18096 C C . GLU A 1 78 ? 33.965 0.325 -8.818 1.00 0.00 60 GLU A C 15
ATOM 18097 O O . GLU A 1 78 ? 35.035 0.762 -9.268 1.00 0.00 60 GLU A O 15
ATOM 18109 N N . LYS A 1 79 ? 33.571 -0.960 -8.945 1.00 0.00 61 LYS A N 15
ATOM 18110 C CA . LYS A 1 79 ? 34.435 -2.028 -9.494 1.00 0.00 61 LYS A CA 15
ATOM 18111 C C . LYS A 1 79 ? 34.752 -1.758 -10.986 1.00 0.00 61 LYS A C 15
ATOM 18112 O O . LYS A 1 79 ? 35.890 -1.939 -11.428 1.00 0.00 61 LYS A O 15
ATOM 18131 N N . GLU A 1 80 ? 33.728 -1.272 -11.732 1.00 0.00 62 GLU A N 15
ATOM 18132 C CA . GLU A 1 80 ? 33.807 -1.090 -13.197 1.00 0.00 62 GLU A CA 15
ATOM 18133 C C . GLU A 1 80 ? 34.531 0.213 -13.542 1.00 0.00 62 GLU A C 15
ATOM 18134 O O . GLU A 1 80 ? 35.179 0.302 -14.591 1.00 0.00 62 GLU A O 15
ATOM 18146 N N . ARG A 1 81 ? 34.431 1.208 -12.636 1.00 0.00 63 ARG A N 15
ATOM 18147 C CA . ARG A 1 81 ? 35.065 2.521 -12.817 1.00 0.00 63 ARG A CA 15
ATOM 18148 C C . ARG A 1 81 ? 36.591 2.368 -12.782 1.00 0.00 63 ARG A C 15
ATOM 18149 O O . ARG A 1 81 ? 37.290 2.849 -13.665 1.00 0.00 63 ARG A O 15
ATOM 18170 N N . ASN A 1 82 ? 37.091 1.668 -11.752 1.00 0.00 64 ASN A N 15
ATOM 18171 C CA . ASN A 1 82 ? 38.529 1.406 -11.591 1.00 0.00 64 ASN A CA 15
ATOM 18172 C C . ASN A 1 82 ? 39.044 0.478 -12.703 1.00 0.00 64 ASN A C 15
ATOM 18173 O O . ASN A 1 82 ? 40.119 0.714 -13.245 1.00 0.00 64 ASN A O 15
ATOM 18184 N N . ALA A 1 83 ? 38.244 -0.550 -13.060 1.00 0.00 65 ALA A N 15
ATOM 18185 C CA . ALA A 1 83 ? 38.606 -1.538 -14.104 1.00 0.00 65 ALA A CA 15
ATOM 18186 C C . ALA A 1 83 ? 38.917 -0.847 -15.453 1.00 0.00 65 ALA A C 15
ATOM 18187 O O . ALA A 1 83 ? 39.931 -1.149 -16.095 1.00 0.00 65 ALA A O 15
ATOM 18194 N N . ARG A 1 84 ? 38.059 0.117 -15.839 1.00 0.00 66 ARG A N 15
ATOM 18195 C CA . ARG A 1 84 ? 38.187 0.831 -17.126 1.00 0.00 66 ARG A CA 15
ATOM 18196 C C . ARG A 1 84 ? 39.276 1.930 -17.053 1.00 0.00 66 ARG A C 15
ATOM 18197 O O . ARG A 1 84 ? 40.042 2.104 -18.003 1.00 0.00 66 ARG A O 15
ATOM 18218 N N . ARG A 1 85 ? 39.368 2.640 -15.905 1.00 0.00 67 ARG A N 15
ATOM 18219 C CA . ARG A 1 85 ? 40.264 3.817 -15.751 1.00 0.00 67 ARG A CA 15
ATOM 18220 C C . ARG A 1 85 ? 41.693 3.422 -15.311 1.00 0.00 67 ARG A C 15
ATOM 18221 O O . ARG A 1 85 ? 42.553 4.295 -15.149 1.00 0.00 67 ARG A O 15
ATOM 18242 N N . LYS A 1 86 ? 41.936 2.116 -15.103 1.00 0.00 68 LYS A N 15
ATOM 18243 C CA . LYS A 1 86 ? 43.294 1.575 -14.830 1.00 0.00 68 LYS A CA 15
ATOM 18244 C C . LYS A 1 86 ? 43.841 0.815 -16.049 1.00 0.00 68 LYS A C 15
ATOM 18245 O O . LYS A 1 86 ? 44.864 0.132 -15.930 1.00 0.00 68 LYS A O 15
ATOM 18264 N N . LYS A 1 87 ? 43.169 0.944 -17.216 1.00 0.00 69 LYS A N 15
ATOM 18265 C CA . LYS A 1 87 ? 43.591 0.265 -18.455 1.00 0.00 69 LYS A CA 15
ATOM 18266 C C . LYS A 1 87 ? 44.971 0.782 -18.905 1.00 0.00 69 LYS A C 15
ATOM 18267 O O . LYS A 1 87 ? 45.083 1.892 -19.439 1.00 0.00 69 LYS A O 15
ATOM 18286 N N . LYS A 1 88 ? 46.011 -0.025 -18.644 1.00 0.00 70 LYS A N 15
ATOM 18287 C CA . LYS A 1 88 ? 47.417 0.313 -18.939 1.00 0.00 70 LYS A CA 15
ATOM 18288 C C . LYS A 1 88 ? 48.141 -0.849 -19.660 1.00 0.00 70 LYS A C 15
ATOM 18289 O O . LYS A 1 88 ? 49.333 -0.740 -19.981 1.00 0.00 70 LYS A O 15
ATOM 18308 N N . LYS A 1 89 ? 47.417 -1.964 -19.903 1.00 0.00 71 LYS A N 15
ATOM 18309 C CA . LYS A 1 89 ? 47.964 -3.155 -20.584 1.00 0.00 71 LYS A CA 15
ATOM 18310 C C . LYS A 1 89 ? 47.369 -3.250 -22.013 1.00 0.00 71 LYS A C 15
ATOM 18311 O O . LYS A 1 89 ? 48.076 -2.917 -22.989 1.00 0.00 71 LYS A O 15
ATOM 18331 N N . TRP A 1 19 ? 0.950 2.053 -1.456 1.00 0.00 1 TRP A N 16
ATOM 18332 C CA . TRP A 1 19 ? 2.221 1.434 -1.887 1.00 0.00 1 TRP A CA 16
ATOM 18333 C C . TRP A 1 19 ? 2.133 -0.104 -1.814 1.00 0.00 1 TRP A C 16
ATOM 18334 O O . TRP A 1 19 ? 2.362 -0.702 -0.755 1.00 0.00 1 TRP A O 16
ATOM 18355 N N . THR A 1 20 ? 1.746 -0.727 -2.942 1.00 0.00 2 THR A N 16
ATOM 18356 C CA . THR A 1 20 ? 1.807 -2.191 -3.147 1.00 0.00 2 THR A CA 16
ATOM 18357 C C . THR A 1 20 ? 3.162 -2.543 -3.822 1.00 0.00 2 THR A C 16
ATOM 18358 O O . THR A 1 20 ? 3.837 -1.643 -4.334 1.00 0.00 2 THR A O 16
ATOM 18369 N N . GLU A 1 21 ? 3.545 -3.839 -3.815 1.00 0.00 3 GLU A N 16
ATOM 18370 C CA . GLU A 1 21 ? 4.826 -4.349 -4.383 1.00 0.00 3 GLU A CA 16
ATOM 18371 C C . GLU A 1 21 ? 5.082 -3.880 -5.848 1.00 0.00 3 GLU A C 16
ATOM 18372 O O . GLU A 1 21 ? 6.234 -3.800 -6.290 1.00 0.00 3 GLU A O 16
ATOM 18384 N N . GLU A 1 22 ? 3.999 -3.572 -6.572 1.00 0.00 4 GLU A N 16
ATOM 18385 C CA . GLU A 1 22 ? 4.043 -3.151 -7.984 1.00 0.00 4 GLU A CA 16
ATOM 18386 C C . GLU A 1 22 ? 4.804 -1.813 -8.145 1.00 0.00 4 GLU A C 16
ATOM 18387 O O . GLU A 1 22 ? 5.806 -1.736 -8.873 1.00 0.00 4 GLU A O 16
ATOM 18399 N N . GLU A 1 23 ? 4.337 -0.778 -7.425 1.00 0.00 5 GLU A N 16
ATOM 18400 C CA . GLU A 1 23 ? 4.990 0.556 -7.401 1.00 0.00 5 GLU A CA 16
ATOM 18401 C C . GLU A 1 23 ? 6.234 0.549 -6.487 1.00 0.00 5 GLU A C 16
ATOM 18402 O O . GLU A 1 23 ? 7.174 1.318 -6.699 1.00 0.00 5 GLU A O 16
ATOM 18414 N N . MET A 1 24 ? 6.202 -0.315 -5.453 1.00 0.00 6 MET A N 16
ATOM 18415 C CA . MET A 1 24 ? 7.333 -0.522 -4.505 1.00 0.00 6 MET A CA 16
ATOM 18416 C C . MET A 1 24 ? 8.567 -1.078 -5.250 1.00 0.00 6 MET A C 16
ATOM 18417 O O . MET A 1 24 ? 9.704 -0.773 -4.894 1.00 0.00 6 MET A O 16
ATOM 18431 N N . GLY A 1 25 ? 8.300 -1.898 -6.291 1.00 0.00 7 GLY A N 16
ATOM 18432 C CA . GLY A 1 25 ? 9.339 -2.517 -7.117 1.00 0.00 7 GLY A CA 16
ATOM 18433 C C . GLY A 1 25 ? 9.944 -1.554 -8.136 1.00 0.00 7 GLY A C 16
ATOM 18434 O O . GLY A 1 25 ? 11.119 -1.683 -8.506 1.00 0.00 7 GLY A O 16
ATOM 18438 N N . THR A 1 26 ? 9.128 -0.600 -8.604 1.00 0.00 8 THR A N 16
ATOM 18439 C CA . THR A 1 26 ? 9.577 0.485 -9.492 1.00 0.00 8 THR A CA 16
ATOM 18440 C C . THR A 1 26 ? 10.391 1.521 -8.687 1.00 0.00 8 THR A C 16
ATOM 18441 O O . THR A 1 26 ? 11.355 2.100 -9.198 1.00 0.00 8 THR A O 16
ATOM 18452 N N . ALA A 1 27 ? 9.988 1.728 -7.416 1.00 0.00 9 ALA A N 16
ATOM 18453 C CA . ALA A 1 27 ? 10.713 2.597 -6.465 1.00 0.00 9 ALA A CA 16
ATOM 18454 C C . ALA A 1 27 ? 12.048 1.949 -6.070 1.00 0.00 9 ALA A C 16
ATOM 18455 O O . ALA A 1 27 ? 13.061 2.627 -5.925 1.00 0.00 9 ALA A O 16
ATOM 18462 N N . LYS A 1 28 ? 12.008 0.611 -5.935 1.00 0.00 10 LYS A N 16
ATOM 18463 C CA . LYS A 1 28 ? 13.190 -0.243 -5.715 1.00 0.00 10 LYS A CA 16
ATOM 18464 C C . LYS A 1 28 ? 14.178 -0.066 -6.878 1.00 0.00 10 LYS A C 16
ATOM 18465 O O . LYS A 1 28 ? 15.374 0.120 -6.659 1.00 0.00 10 LYS A O 16
ATOM 18484 N N . LYS A 1 29 ? 13.633 -0.138 -8.108 1.00 0.00 11 LYS A N 16
ATOM 18485 C CA . LYS A 1 29 ? 14.403 -0.023 -9.360 1.00 0.00 11 LYS A CA 16
ATOM 18486 C C . LYS A 1 29 ? 15.031 1.381 -9.481 1.00 0.00 11 LYS A C 16
ATOM 18487 O O . LYS A 1 29 ? 16.155 1.523 -9.973 1.00 0.00 11 LYS A O 16
ATOM 18506 N N . GLY A 1 30 ? 14.288 2.398 -9.009 1.00 0.00 12 GLY A N 16
ATOM 18507 C CA . GLY A 1 30 ? 14.785 3.766 -8.955 1.00 0.00 12 GLY A CA 16
ATOM 18508 C C . GLY A 1 30 ? 15.962 3.915 -8.000 1.00 0.00 12 GLY A C 16
ATOM 18509 O O . GLY A 1 30 ? 16.973 4.523 -8.332 1.00 0.00 12 GLY A O 16
ATOM 18513 N N . LEU A 1 31 ? 15.814 3.335 -6.805 1.00 0.00 13 LEU A N 16
ATOM 18514 C CA . LEU A 1 31 ? 16.846 3.353 -5.753 1.00 0.00 13 LEU A CA 16
ATOM 18515 C C . LEU A 1 31 ? 18.052 2.453 -6.144 1.00 0.00 13 LEU A C 16
ATOM 18516 O O . LEU A 1 31 ? 19.170 2.654 -5.664 1.00 0.00 13 LEU A O 16
ATOM 18532 N N . LEU A 1 32 ? 17.801 1.460 -7.024 1.00 0.00 14 LEU A N 16
ATOM 18533 C CA . LEU A 1 32 ? 18.846 0.570 -7.580 1.00 0.00 14 LEU A CA 16
ATOM 18534 C C . LEU A 1 32 ? 19.658 1.282 -8.679 1.00 0.00 14 LEU A C 16
ATOM 18535 O O . LEU A 1 32 ? 20.866 1.082 -8.788 1.00 0.00 14 LEU A O 16
ATOM 18551 N N . GLU A 1 33 ? 18.983 2.103 -9.498 1.00 0.00 15 GLU A N 16
ATOM 18552 C CA . GLU A 1 33 ? 19.615 2.789 -10.645 1.00 0.00 15 GLU A CA 16
ATOM 18553 C C . GLU A 1 33 ? 20.190 4.151 -10.214 1.00 0.00 15 GLU A C 16
ATOM 18554 O O . GLU A 1 33 ? 21.407 4.375 -10.253 1.00 0.00 15 GLU A O 16
ATOM 18566 N N . HIS A 1 34 ? 19.286 5.047 -9.787 1.00 0.00 16 HIS A N 16
ATOM 18567 C CA . HIS A 1 34 ? 19.622 6.433 -9.404 1.00 0.00 16 HIS A CA 16
ATOM 18568 C C . HIS A 1 34 ? 20.349 6.464 -8.051 1.00 0.00 16 HIS A C 16
ATOM 18569 O O . HIS A 1 34 ? 21.290 7.239 -7.847 1.00 0.00 16 HIS A O 16
ATOM 18584 N N . GLY A 1 35 ? 19.898 5.596 -7.138 1.00 0.00 17 GLY A N 16
ATOM 18585 C CA . GLY A 1 35 ? 20.355 5.602 -5.746 1.00 0.00 17 GLY A CA 16
ATOM 18586 C C . GLY A 1 35 ? 19.323 6.243 -4.832 1.00 0.00 17 GLY A C 16
ATOM 18587 O O . GLY A 1 35 ? 18.162 6.417 -5.230 1.00 0.00 17 GLY A O 16
ATOM 18591 N N . ARG A 1 36 ? 19.741 6.637 -3.613 1.00 0.00 18 ARG A N 16
ATOM 18592 C CA . ARG A 1 36 ? 18.862 7.307 -2.615 1.00 0.00 18 ARG A CA 16
ATOM 18593 C C . ARG A 1 36 ? 18.671 8.812 -2.925 1.00 0.00 18 ARG A C 16
ATOM 18594 O O . ARG A 1 36 ? 18.579 9.638 -2.011 1.00 0.00 18 ARG A O 16
ATOM 18615 N N . ASN A 1 37 ? 18.585 9.163 -4.222 1.00 0.00 19 ASN A N 16
ATOM 18616 C CA . ASN A 1 37 ? 18.251 10.519 -4.672 1.00 0.00 19 ASN A CA 16
ATOM 18617 C C . ASN A 1 37 ? 16.733 10.702 -4.526 1.00 0.00 19 ASN A C 16
ATOM 18618 O O . ASN A 1 37 ? 15.992 10.563 -5.494 1.00 0.00 19 ASN A O 16
ATOM 18629 N N . TRP A 1 38 ? 16.292 10.968 -3.280 1.00 0.00 20 TRP A N 16
ATOM 18630 C CA . TRP A 1 38 ? 14.864 10.934 -2.876 1.00 0.00 20 TRP A CA 16
ATOM 18631 C C . TRP A 1 38 ? 13.992 11.862 -3.738 1.00 0.00 20 TRP A C 16
ATOM 18632 O O . TRP A 1 38 ? 12.839 11.550 -4.020 1.00 0.00 20 TRP A O 16
ATOM 18653 N N . SER A 1 39 ? 14.562 13.015 -4.121 1.00 0.00 21 SER A N 16
ATOM 18654 C CA . SER A 1 39 ? 13.914 13.978 -5.023 1.00 0.00 21 SER A CA 16
ATOM 18655 C C . SER A 1 39 ? 13.662 13.354 -6.416 1.00 0.00 21 SER A C 16
ATOM 18656 O O . SER A 1 39 ? 12.578 13.507 -6.983 1.00 0.00 21 SER A O 16
ATOM 18664 N N . ALA A 1 40 ? 14.662 12.623 -6.929 1.00 0.00 22 ALA A N 16
ATOM 18665 C CA . ALA A 1 40 ? 14.583 11.961 -8.245 1.00 0.00 22 ALA A CA 16
ATOM 18666 C C . ALA A 1 40 ? 13.615 10.758 -8.215 1.00 0.00 22 ALA A C 16
ATOM 18667 O O . ALA A 1 40 ? 12.903 10.511 -9.183 1.00 0.00 22 ALA A O 16
ATOM 18674 N N . ILE A 1 41 ? 13.576 10.029 -7.086 1.00 0.00 23 ILE A N 16
ATOM 18675 C CA . ILE A 1 41 ? 12.721 8.825 -6.945 1.00 0.00 23 ILE A CA 16
ATOM 18676 C C . ILE A 1 41 ? 11.254 9.248 -6.784 1.00 0.00 23 ILE A C 16
ATOM 18677 O O . ILE A 1 41 ? 10.352 8.638 -7.361 1.00 0.00 23 ILE A O 16
ATOM 18693 N N . ALA A 1 42 ? 11.043 10.334 -6.028 1.00 0.00 24 ALA A N 16
ATOM 18694 C CA . ALA A 1 42 ? 9.713 10.948 -5.846 1.00 0.00 24 ALA A CA 16
ATOM 18695 C C . ALA A 1 42 ? 9.198 11.543 -7.163 1.00 0.00 24 ALA A C 16
ATOM 18696 O O . ALA A 1 42 ? 7.994 11.630 -7.374 1.00 0.00 24 ALA A O 16
ATOM 18703 N N . ARG A 1 43 ? 10.134 11.961 -8.031 1.00 0.00 25 ARG A N 16
ATOM 18704 C CA . ARG A 1 43 ? 9.819 12.482 -9.374 1.00 0.00 25 ARG A CA 16
ATOM 18705 C C . ARG A 1 43 ? 9.493 11.320 -10.342 1.00 0.00 25 ARG A C 16
ATOM 18706 O O . ARG A 1 43 ? 8.690 11.470 -11.266 1.00 0.00 25 ARG A O 16
ATOM 18727 N N . MET A 1 44 ? 10.139 10.164 -10.110 1.00 0.00 26 MET A N 16
ATOM 18728 C CA . MET A 1 44 ? 10.031 8.978 -10.981 1.00 0.00 26 MET A CA 16
ATOM 18729 C C . MET A 1 44 ? 8.705 8.228 -10.748 1.00 0.00 26 MET A C 16
ATOM 18730 O O . MET A 1 44 ? 7.865 8.136 -11.650 1.00 0.00 26 MET A O 16
ATOM 18744 N N . VAL A 1 45 ? 8.521 7.715 -9.519 1.00 0.00 27 VAL A N 16
ATOM 18745 C CA . VAL A 1 45 ? 7.369 6.855 -9.170 1.00 0.00 27 VAL A CA 16
ATOM 18746 C C . VAL A 1 45 ? 6.159 7.686 -8.711 1.00 0.00 27 VAL A C 16
ATOM 18747 O O . VAL A 1 45 ? 5.011 7.340 -9.006 1.00 0.00 27 VAL A O 16
ATOM 18760 N N . GLY A 1 46 ? 6.443 8.766 -7.962 1.00 0.00 28 GLY A N 16
ATOM 18761 C CA . GLY A 1 46 ? 5.413 9.662 -7.447 1.00 0.00 28 GLY A CA 16
ATOM 18762 C C . GLY A 1 46 ? 4.968 10.702 -8.471 1.00 0.00 28 GLY A C 16
ATOM 18763 O O . GLY A 1 46 ? 3.769 10.995 -8.593 1.00 0.00 28 GLY A O 16
ATOM 18767 N N . SER A 1 47 ? 5.971 11.260 -9.198 1.00 0.00 29 SER A N 16
ATOM 18768 C CA . SER A 1 47 ? 5.837 12.497 -10.016 1.00 0.00 29 SER A CA 16
ATOM 18769 C C . SER A 1 47 ? 5.410 13.691 -9.111 1.00 0.00 29 SER A C 16
ATOM 18770 O O . SER A 1 47 ? 4.830 14.678 -9.565 1.00 0.00 29 SER A O 16
ATOM 18778 N N . LYS A 1 48 ? 5.777 13.584 -7.815 1.00 0.00 30 LYS A N 16
ATOM 18779 C CA . LYS A 1 48 ? 5.390 14.518 -6.742 1.00 0.00 30 LYS A CA 16
ATOM 18780 C C . LYS A 1 48 ? 6.638 15.009 -5.988 1.00 0.00 30 LYS A C 16
ATOM 18781 O O . LYS A 1 48 ? 7.757 14.687 -6.385 1.00 0.00 30 LYS A O 16
ATOM 18800 N N . THR A 1 49 ? 6.427 15.798 -4.915 1.00 0.00 31 THR A N 16
ATOM 18801 C CA . THR A 1 49 ? 7.511 16.373 -4.079 1.00 0.00 31 THR A CA 16
ATOM 18802 C C . THR A 1 49 ? 8.361 15.264 -3.400 1.00 0.00 31 THR A C 16
ATOM 18803 O O . THR A 1 49 ? 7.868 14.153 -3.195 1.00 0.00 31 THR A O 16
ATOM 18814 N N . VAL A 1 50 ? 9.634 15.595 -3.055 1.00 0.00 32 VAL A N 16
ATOM 18815 C CA . VAL A 1 50 ? 10.590 14.679 -2.367 1.00 0.00 32 VAL A CA 16
ATOM 18816 C C . VAL A 1 50 ? 9.964 13.982 -1.133 1.00 0.00 32 VAL A C 16
ATOM 18817 O O . VAL A 1 50 ? 10.275 12.822 -0.844 1.00 0.00 32 VAL A O 16
ATOM 18830 N N . SER A 1 51 ? 9.062 14.720 -0.457 1.00 0.00 33 SER A N 16
ATOM 18831 C CA . SER A 1 51 ? 8.295 14.263 0.721 1.00 0.00 33 SER A CA 16
ATOM 18832 C C . SER A 1 51 ? 7.626 12.885 0.497 1.00 0.00 33 SER A C 16
ATOM 18833 O O . SER A 1 51 ? 7.540 12.074 1.423 1.00 0.00 33 SER A O 16
ATOM 18841 N N . GLN A 1 52 ? 7.169 12.650 -0.745 1.00 0.00 34 GLN A N 16
ATOM 18842 C CA . GLN A 1 52 ? 6.510 11.396 -1.155 1.00 0.00 34 GLN A CA 16
ATOM 18843 C C . GLN A 1 52 ? 7.446 10.185 -0.952 1.00 0.00 34 GLN A C 16
ATOM 18844 O O . GLN A 1 52 ? 7.070 9.215 -0.289 1.00 0.00 34 GLN A O 16
ATOM 18858 N N . CYS A 1 53 ? 8.674 10.274 -1.497 1.00 0.00 35 CYS A N 16
ATOM 18859 C CA . CYS A 1 53 ? 9.675 9.181 -1.401 1.00 0.00 35 CYS A CA 16
ATOM 18860 C C . CYS A 1 53 ? 10.297 9.111 0.005 1.00 0.00 35 CYS A C 16
ATOM 18861 O O . CYS A 1 53 ? 10.776 8.049 0.427 1.00 0.00 35 CYS A O 16
ATOM 18869 N N . LYS A 1 54 ? 10.306 10.255 0.713 1.00 0.00 36 LYS A N 16
ATOM 18870 C CA . LYS A 1 54 ? 10.830 10.335 2.084 1.00 0.00 36 LYS A CA 16
ATOM 18871 C C . LYS A 1 54 ? 9.973 9.512 3.060 1.00 0.00 36 LYS A C 16
ATOM 18872 O O . LYS A 1 54 ? 10.461 8.555 3.653 1.00 0.00 36 LYS A O 16
ATOM 18891 N N . ASN A 1 55 ? 8.682 9.880 3.184 1.00 0.00 37 ASN A N 16
ATOM 18892 C CA . ASN A 1 55 ? 7.752 9.228 4.134 1.00 0.00 37 ASN A CA 16
ATOM 18893 C C . ASN A 1 55 ? 7.488 7.768 3.720 1.00 0.00 37 ASN A C 16
ATOM 18894 O O . ASN A 1 55 ? 7.245 6.924 4.579 1.00 0.00 37 ASN A O 16
ATOM 18905 N N . PHE A 1 56 ? 7.580 7.499 2.396 1.00 0.00 38 PHE A N 16
ATOM 18906 C CA . PHE A 1 56 ? 7.567 6.131 1.809 1.00 0.00 38 PHE A CA 16
ATOM 18907 C C . PHE A 1 56 ? 8.549 5.202 2.544 1.00 0.00 38 PHE A C 16
ATOM 18908 O O . PHE A 1 56 ? 8.219 4.053 2.859 1.00 0.00 38 PHE A O 16
ATOM 18925 N N . TYR A 1 57 ? 9.746 5.733 2.822 1.00 0.00 39 TYR A N 16
ATOM 18926 C CA . TYR A 1 57 ? 10.855 4.957 3.382 1.00 0.00 39 TYR A CA 16
ATOM 18927 C C . TYR A 1 57 ? 10.599 4.567 4.854 1.00 0.00 39 TYR A C 16
ATOM 18928 O O . TYR A 1 57 ? 11.174 3.595 5.351 1.00 0.00 39 TYR A O 16
ATOM 18946 N N . PHE A 1 58 ? 9.745 5.338 5.535 1.00 0.00 40 PHE A N 16
ATOM 18947 C CA . PHE A 1 58 ? 9.325 5.055 6.920 1.00 0.00 40 PHE A CA 16
ATOM 18948 C C . PHE A 1 58 ? 8.086 4.138 6.920 1.00 0.00 40 PHE A C 16
ATOM 18949 O O . PHE A 1 58 ? 7.918 3.299 7.812 1.00 0.00 40 PHE A O 16
ATOM 18966 N N . ASN A 1 59 ? 7.230 4.303 5.889 1.00 0.00 41 ASN A N 16
ATOM 18967 C CA . ASN A 1 59 ? 5.917 3.633 5.804 1.00 0.00 41 ASN A CA 16
ATOM 18968 C C . ASN A 1 59 ? 6.029 2.208 5.231 1.00 0.00 41 ASN A C 16
ATOM 18969 O O . ASN A 1 59 ? 6.574 2.006 4.133 1.00 0.00 41 ASN A O 16
ATOM 18980 N N . TYR A 1 60 ? 5.528 1.234 6.028 1.00 0.00 42 TYR A N 16
ATOM 18981 C CA . TYR A 1 60 ? 5.327 -0.183 5.633 1.00 0.00 42 TYR A CA 16
ATOM 18982 C C . TYR A 1 60 ? 6.674 -0.946 5.467 1.00 0.00 42 TYR A C 16
ATOM 18983 O O . TYR A 1 60 ? 6.733 -2.005 4.826 1.00 0.00 42 TYR A O 16
ATOM 19001 N N . LYS A 1 61 ? 7.751 -0.419 6.083 1.00 0.00 43 LYS A N 16
ATOM 19002 C CA . LYS A 1 61 ? 9.069 -1.094 6.115 1.00 0.00 43 LYS A CA 16
ATOM 19003 C C . LYS A 1 61 ? 9.120 -2.081 7.290 1.00 0.00 43 LYS A C 16
ATOM 19004 O O . LYS A 1 61 ? 9.672 -1.788 8.355 1.00 0.00 43 LYS A O 16
ATOM 19023 N N . LYS A 1 62 ? 8.437 -3.217 7.091 1.00 0.00 44 LYS A N 16
ATOM 19024 C CA . LYS A 1 62 ? 8.563 -4.404 7.945 1.00 0.00 44 LYS A CA 16
ATOM 19025 C C . LYS A 1 62 ? 9.816 -5.171 7.494 1.00 0.00 44 LYS A C 16
ATOM 19026 O O . LYS A 1 62 ? 10.626 -5.614 8.310 1.00 0.00 44 LYS A O 16
ATOM 19045 N N . ARG A 1 63 ? 9.927 -5.323 6.161 1.00 0.00 45 ARG A N 16
ATOM 19046 C CA . ARG A 1 63 ? 11.165 -5.716 5.474 1.00 0.00 45 ARG A CA 16
ATOM 19047 C C . ARG A 1 63 ? 11.862 -4.455 4.943 1.00 0.00 45 ARG A C 16
ATOM 19048 O O . ARG A 1 63 ? 11.197 -3.518 4.475 1.00 0.00 45 ARG A O 16
ATOM 19069 N N . GLN A 1 64 ? 13.196 -4.439 5.022 1.00 0.00 46 GLN A N 16
ATOM 19070 C CA . GLN A 1 64 ? 14.033 -3.412 4.394 1.00 0.00 46 GLN A CA 16
ATOM 19071 C C . GLN A 1 64 ? 15.295 -4.081 3.839 1.00 0.00 46 GLN A C 16
ATOM 19072 O O . GLN A 1 64 ? 16.262 -4.327 4.559 1.00 0.00 46 GLN A O 16
ATOM 19086 N N . ASN A 1 65 ? 15.231 -4.447 2.552 1.00 0.00 47 ASN A N 16
ATOM 19087 C CA . ASN A 1 65 ? 16.381 -4.967 1.794 1.00 0.00 47 ASN A CA 16
ATOM 19088 C C . ASN A 1 65 ? 16.953 -3.853 0.907 1.00 0.00 47 ASN A C 16
ATOM 19089 O O . ASN A 1 65 ? 17.663 -4.112 -0.051 1.00 0.00 47 ASN A O 16
ATOM 19100 N N . LEU A 1 66 ? 16.661 -2.593 1.266 1.00 0.00 48 LEU A N 16
ATOM 19101 C CA . LEU A 1 66 ? 17.066 -1.425 0.472 1.00 0.00 48 LEU A CA 16
ATOM 19102 C C . LEU A 1 66 ? 18.545 -1.091 0.745 1.00 0.00 48 LEU A C 16
ATOM 19103 O O . LEU A 1 66 ? 19.238 -0.534 -0.117 1.00 0.00 48 LEU A O 16
ATOM 19119 N N . ASP A 1 67 ? 19.011 -1.475 1.943 1.00 0.00 49 ASP A N 16
ATOM 19120 C CA . ASP A 1 67 ? 20.410 -1.314 2.357 1.00 0.00 49 ASP A CA 16
ATOM 19121 C C . ASP A 1 67 ? 21.337 -2.165 1.464 1.00 0.00 49 ASP A C 16
ATOM 19122 O O . ASP A 1 67 ? 22.366 -1.671 1.016 1.00 0.00 49 ASP A O 16
ATOM 19131 N N . GLU A 1 68 ? 20.932 -3.429 1.168 1.00 0.00 50 GLU A N 16
ATOM 19132 C CA . GLU A 1 68 ? 21.738 -4.341 0.326 1.00 0.00 50 GLU A CA 16
ATOM 19133 C C . GLU A 1 68 ? 21.698 -3.889 -1.150 1.00 0.00 50 GLU A C 16
ATOM 19134 O O . GLU A 1 68 ? 22.663 -4.078 -1.882 1.00 0.00 50 GLU A O 16
ATOM 19146 N N . ILE A 1 69 ? 20.567 -3.289 -1.566 1.00 0.00 51 ILE A N 16
ATOM 19147 C CA . ILE A 1 69 ? 20.379 -2.743 -2.928 1.00 0.00 51 ILE A CA 16
ATOM 19148 C C . ILE A 1 69 ? 21.379 -1.604 -3.194 1.00 0.00 51 ILE A C 16
ATOM 19149 O O . ILE A 1 69 ? 22.037 -1.577 -4.235 1.00 0.00 51 ILE A O 16
ATOM 19165 N N . LEU A 1 70 ? 21.505 -0.698 -2.218 1.00 0.00 52 LEU A N 16
ATOM 19166 C CA . LEU A 1 70 ? 22.448 0.439 -2.286 1.00 0.00 52 LEU A CA 16
ATOM 19167 C C . LEU A 1 70 ? 23.897 -0.003 -1.979 1.00 0.00 52 LEU A C 16
ATOM 19168 O O . LEU A 1 70 ? 24.842 0.647 -2.428 1.00 0.00 52 LEU A O 16
ATOM 19184 N N . GLN A 1 71 ? 24.047 -1.100 -1.210 1.00 0.00 53 GLN A N 16
ATOM 19185 C CA . GLN A 1 71 ? 25.367 -1.687 -0.871 1.00 0.00 53 GLN A CA 16
ATOM 19186 C C . GLN A 1 71 ? 26.037 -2.216 -2.140 1.00 0.00 53 GLN A C 16
ATOM 19187 O O . GLN A 1 71 ? 27.172 -1.834 -2.468 1.00 0.00 53 GLN A O 16
ATOM 19201 N N . GLN A 1 72 ? 25.291 -3.071 -2.859 1.00 0.00 54 GLN A N 16
ATOM 19202 C CA . GLN A 1 72 ? 25.763 -3.694 -4.095 1.00 0.00 54 GLN A CA 16
ATOM 19203 C C . GLN A 1 72 ? 25.923 -2.632 -5.190 1.00 0.00 54 GLN A C 16
ATOM 19204 O O . GLN A 1 72 ? 26.926 -2.624 -5.877 1.00 0.00 54 GLN A O 16
ATOM 19218 N N . HIS A 1 73 ? 24.945 -1.707 -5.294 1.00 0.00 55 HIS A N 16
ATOM 19219 C CA . HIS A 1 73 ? 24.981 -0.615 -6.291 1.00 0.00 55 HIS A CA 16
ATOM 19220 C C . HIS A 1 73 ? 26.204 0.309 -6.077 1.00 0.00 55 HIS A C 16
ATOM 19221 O O . HIS A 1 73 ? 26.730 0.854 -7.044 1.00 0.00 55 HIS A O 16
ATOM 19236 N N . LYS A 1 74 ? 26.647 0.467 -4.811 1.00 0.00 56 LYS A N 16
ATOM 19237 C CA . LYS A 1 74 ? 27.808 1.318 -4.468 1.00 0.00 56 LYS A CA 16
ATOM 19238 C C . LYS A 1 74 ? 29.128 0.660 -4.914 1.00 0.00 56 LYS A C 16
ATOM 19239 O O . LYS A 1 74 ? 29.907 1.273 -5.654 1.00 0.00 56 LYS A O 16
ATOM 19258 N N . LEU A 1 75 ? 29.361 -0.591 -4.471 1.00 0.00 57 LEU A N 16
ATOM 19259 C CA . LEU A 1 75 ? 30.614 -1.320 -4.772 1.00 0.00 57 LEU A CA 16
ATOM 19260 C C . LEU A 1 75 ? 30.691 -1.703 -6.262 1.00 0.00 57 LEU A C 16
ATOM 19261 O O . LEU A 1 75 ? 31.786 -1.858 -6.807 1.00 0.00 57 LEU A O 16
ATOM 19277 N N . LYS A 1 76 ? 29.513 -1.860 -6.906 1.00 0.00 58 LYS A N 16
ATOM 19278 C CA . LYS A 1 76 ? 29.419 -2.090 -8.360 1.00 0.00 58 LYS A CA 16
ATOM 19279 C C . LYS A 1 76 ? 29.716 -0.801 -9.121 1.00 0.00 58 LYS A C 16
ATOM 19280 O O . LYS A 1 76 ? 30.404 -0.844 -10.131 1.00 0.00 58 LYS A O 16
ATOM 19299 N N . MET A 1 77 ? 29.204 0.340 -8.614 1.00 0.00 59 MET A N 16
ATOM 19300 C CA . MET A 1 77 ? 29.493 1.675 -9.191 1.00 0.00 59 MET A CA 16
ATOM 19301 C C . MET A 1 77 ? 31.002 1.952 -9.125 1.00 0.00 59 MET A C 16
ATOM 19302 O O . MET A 1 77 ? 31.569 2.570 -10.025 1.00 0.00 59 MET A O 16
ATOM 19316 N N . GLU A 1 78 ? 31.638 1.452 -8.059 1.00 0.00 60 GLU A N 16
ATOM 19317 C CA . GLU A 1 78 ? 33.086 1.540 -7.879 1.00 0.00 60 GLU A CA 16
ATOM 19318 C C . GLU A 1 78 ? 33.838 0.624 -8.867 1.00 0.00 60 GLU A C 16
ATOM 19319 O O . GLU A 1 78 ? 34.768 1.086 -9.524 1.00 0.00 60 GLU A O 16
ATOM 19331 N N . LYS A 1 79 ? 33.426 -0.655 -8.979 1.00 0.00 61 LYS A N 16
ATOM 19332 C CA . LYS A 1 79 ? 34.165 -1.657 -9.786 1.00 0.00 61 LYS A CA 16
ATOM 19333 C C . LYS A 1 79 ? 34.068 -1.339 -11.296 1.00 0.00 61 LYS A C 16
ATOM 19334 O O . LYS A 1 79 ? 35.023 -1.554 -12.035 1.00 0.00 61 LYS A O 16
ATOM 19353 N N . GLU A 1 80 ? 32.915 -0.796 -11.731 1.00 0.00 62 GLU A N 16
ATOM 19354 C CA . GLU A 1 80 ? 32.683 -0.450 -13.148 1.00 0.00 62 GLU A CA 16
ATOM 19355 C C . GLU A 1 80 ? 33.416 0.856 -13.518 1.00 0.00 62 GLU A C 16
ATOM 19356 O O . GLU A 1 80 ? 33.997 0.954 -14.600 1.00 0.00 62 GLU A O 16
ATOM 19368 N N . ARG A 1 81 ? 33.401 1.839 -12.590 1.00 0.00 63 ARG A N 16
ATOM 19369 C CA . ARG A 1 81 ? 34.060 3.153 -12.781 1.00 0.00 63 ARG A CA 16
ATOM 19370 C C . ARG A 1 81 ? 35.589 2.994 -12.774 1.00 0.00 63 ARG A C 16
ATOM 19371 O O . ARG A 1 81 ? 36.296 3.663 -13.526 1.00 0.00 63 ARG A O 16
ATOM 19392 N N . ASN A 1 82 ? 36.073 2.072 -11.929 1.00 0.00 64 ASN A N 16
ATOM 19393 C CA . ASN A 1 82 ? 37.504 1.733 -11.824 1.00 0.00 64 ASN A CA 16
ATOM 19394 C C . ASN A 1 82 ? 37.970 1.025 -13.112 1.00 0.00 64 ASN A C 16
ATOM 19395 O O . ASN A 1 82 ? 39.028 1.350 -13.652 1.00 0.00 64 ASN A O 16
ATOM 19406 N N . ALA A 1 83 ? 37.125 0.093 -13.607 1.00 0.00 65 ALA A N 16
ATOM 19407 C CA . ALA A 1 83 ? 37.415 -0.733 -14.801 1.00 0.00 65 ALA A CA 16
ATOM 19408 C C . ALA A 1 83 ? 37.607 0.127 -16.069 1.00 0.00 65 ALA A C 16
ATOM 19409 O O . ALA A 1 83 ? 38.539 -0.092 -16.850 1.00 0.00 65 ALA A O 16
ATOM 19416 N N . ARG A 1 84 ? 36.719 1.121 -16.240 1.00 0.00 66 ARG A N 16
ATOM 19417 C CA . ARG A 1 84 ? 36.686 1.984 -17.444 1.00 0.00 66 ARG A CA 16
ATOM 19418 C C . ARG A 1 84 ? 37.689 3.157 -17.343 1.00 0.00 66 ARG A C 16
ATOM 19419 O O . ARG A 1 84 ? 37.840 3.929 -18.299 1.00 0.00 66 ARG A O 16
ATOM 19440 N N . ARG A 1 85 ? 38.375 3.284 -16.180 1.00 0.00 67 ARG A N 16
ATOM 19441 C CA . ARG A 1 85 ? 39.360 4.363 -15.922 1.00 0.00 67 ARG A CA 16
ATOM 19442 C C . ARG A 1 85 ? 40.720 3.782 -15.476 1.00 0.00 67 ARG A C 16
ATOM 19443 O O . ARG A 1 85 ? 41.455 4.417 -14.709 1.00 0.00 67 ARG A O 16
ATOM 19464 N N . LYS A 1 86 ? 41.075 2.584 -15.990 1.00 0.00 68 LYS A N 16
ATOM 19465 C CA . LYS A 1 86 ? 42.393 1.956 -15.713 1.00 0.00 68 LYS A CA 16
ATOM 19466 C C . LYS A 1 86 ? 43.506 2.525 -16.624 1.00 0.00 68 LYS A C 16
ATOM 19467 O O . LYS A 1 86 ? 44.697 2.266 -16.388 1.00 0.00 68 LYS A O 16
ATOM 19486 N N . LYS A 1 87 ? 43.110 3.285 -17.663 1.00 0.00 69 LYS A N 16
ATOM 19487 C CA . LYS A 1 87 ? 44.048 3.882 -18.632 1.00 0.00 69 LYS A CA 16
ATOM 19488 C C . LYS A 1 87 ? 44.794 5.070 -17.980 1.00 0.00 69 LYS A C 16
ATOM 19489 O O . LYS A 1 87 ? 44.330 6.220 -18.038 1.00 0.00 69 LYS A O 16
ATOM 19508 N N . LYS A 1 88 ? 45.928 4.771 -17.329 1.00 0.00 70 LYS A N 16
ATOM 19509 C CA . LYS A 1 88 ? 46.707 5.764 -16.574 1.00 0.00 70 LYS A CA 16
ATOM 19510 C C . LYS A 1 88 ? 48.178 5.338 -16.513 1.00 0.00 70 LYS A C 16
ATOM 19511 O O . LYS A 1 88 ? 48.479 4.150 -16.328 1.00 0.00 70 LYS A O 16
ATOM 19530 N N . LYS A 1 89 ? 49.079 6.310 -16.691 1.00 0.00 71 LYS A N 16
ATOM 19531 C CA . LYS A 1 89 ? 50.528 6.119 -16.565 1.00 0.00 71 LYS A CA 16
ATOM 19532 C C . LYS A 1 89 ? 50.992 6.774 -15.234 1.00 0.00 71 LYS A C 16
ATOM 19533 O O . LYS A 1 89 ? 51.089 6.062 -14.213 1.00 0.00 71 LYS A O 16
ATOM 19553 N N . TRP A 1 19 ? 1.646 2.253 -1.034 1.00 0.00 1 TRP A N 17
ATOM 19554 C CA . TRP A 1 19 ? 2.639 1.656 -1.942 1.00 0.00 1 TRP A CA 17
ATOM 19555 C C . TRP A 1 19 ? 2.450 0.137 -1.992 1.00 0.00 1 TRP A C 17
ATOM 19556 O O . TRP A 1 19 ? 2.423 -0.532 -0.951 1.00 0.00 1 TRP A O 17
ATOM 19577 N N . THR A 1 20 ? 2.306 -0.404 -3.210 1.00 0.00 2 THR A N 17
ATOM 19578 C CA . THR A 1 20 ? 2.284 -1.862 -3.458 1.00 0.00 2 THR A CA 17
ATOM 19579 C C . THR A 1 20 ? 3.637 -2.269 -4.099 1.00 0.00 2 THR A C 17
ATOM 19580 O O . THR A 1 20 ? 4.394 -1.397 -4.529 1.00 0.00 2 THR A O 17
ATOM 19591 N N . GLU A 1 21 ? 3.924 -3.581 -4.180 1.00 0.00 3 GLU A N 17
ATOM 19592 C CA . GLU A 1 21 ? 5.264 -4.099 -4.539 1.00 0.00 3 GLU A CA 17
ATOM 19593 C C . GLU A 1 21 ? 5.698 -3.752 -5.989 1.00 0.00 3 GLU A C 17
ATOM 19594 O O . GLU A 1 21 ? 6.892 -3.806 -6.304 1.00 0.00 3 GLU A O 17
ATOM 19606 N N . GLU A 1 22 ? 4.732 -3.399 -6.849 1.00 0.00 4 GLU A N 17
ATOM 19607 C CA . GLU A 1 22 ? 4.982 -3.062 -8.267 1.00 0.00 4 GLU A CA 17
ATOM 19608 C C . GLU A 1 22 ? 5.659 -1.675 -8.384 1.00 0.00 4 GLU A C 17
ATOM 19609 O O . GLU A 1 22 ? 6.740 -1.550 -8.981 1.00 0.00 4 GLU A O 17
ATOM 19621 N N . GLU A 1 23 ? 5.018 -0.649 -7.789 1.00 0.00 5 GLU A N 17
ATOM 19622 C CA . GLU A 1 23 ? 5.564 0.735 -7.729 1.00 0.00 5 GLU A CA 17
ATOM 19623 C C . GLU A 1 23 ? 6.797 0.790 -6.803 1.00 0.00 5 GLU A C 17
ATOM 19624 O O . GLU A 1 23 ? 7.696 1.611 -6.992 1.00 0.00 5 GLU A O 17
ATOM 19636 N N . MET A 1 24 ? 6.795 -0.096 -5.790 1.00 0.00 6 MET A N 17
ATOM 19637 C CA . MET A 1 24 ? 7.932 -0.320 -4.870 1.00 0.00 6 MET A CA 17
ATOM 19638 C C . MET A 1 24 ? 9.152 -0.872 -5.629 1.00 0.00 6 MET A C 17
ATOM 19639 O O . MET A 1 24 ? 10.292 -0.553 -5.290 1.00 0.00 6 MET A O 17
ATOM 19653 N N . GLY A 1 25 ? 8.882 -1.698 -6.662 1.00 0.00 7 GLY A N 17
ATOM 19654 C CA . GLY A 1 25 ? 9.931 -2.241 -7.532 1.00 0.00 7 GLY A CA 17
ATOM 19655 C C . GLY A 1 25 ? 10.555 -1.175 -8.427 1.00 0.00 7 GLY A C 17
ATOM 19656 O O . GLY A 1 25 ? 11.779 -1.141 -8.612 1.00 0.00 7 GLY A O 17
ATOM 19660 N N . THR A 1 26 ? 9.694 -0.294 -8.968 1.00 0.00 8 THR A N 17
ATOM 19661 C CA . THR A 1 26 ? 10.114 0.843 -9.807 1.00 0.00 8 THR A CA 17
ATOM 19662 C C . THR A 1 26 ? 10.932 1.858 -8.969 1.00 0.00 8 THR A C 17
ATOM 19663 O O . THR A 1 26 ? 11.922 2.422 -9.452 1.00 0.00 8 THR A O 17
ATOM 19674 N N . ALA A 1 27 ? 10.501 2.054 -7.699 1.00 0.00 9 ALA A N 17
ATOM 19675 C CA . ALA A 1 27 ? 11.183 2.941 -6.730 1.00 0.00 9 ALA A CA 17
ATOM 19676 C C . ALA A 1 27 ? 12.580 2.387 -6.406 1.00 0.00 9 ALA A C 17
ATOM 19677 O O . ALA A 1 27 ? 13.573 3.102 -6.505 1.00 0.00 9 ALA A O 17
ATOM 19684 N N . LYS A 1 28 ? 12.612 1.078 -6.082 1.00 0.00 10 LYS A N 17
ATOM 19685 C CA . LYS A 1 28 ? 13.847 0.302 -5.814 1.00 0.00 10 LYS A CA 17
ATOM 19686 C C . LYS A 1 28 ? 14.875 0.477 -6.947 1.00 0.00 10 LYS A C 17
ATOM 19687 O O . LYS A 1 28 ? 16.072 0.623 -6.691 1.00 0.00 10 LYS A O 17
ATOM 19706 N N . LYS A 1 29 ? 14.370 0.455 -8.195 1.00 0.00 11 LYS A N 17
ATOM 19707 C CA . LYS A 1 29 ? 15.191 0.638 -9.401 1.00 0.00 11 LYS A CA 17
ATOM 19708 C C . LYS A 1 29 ? 15.842 2.037 -9.397 1.00 0.00 11 LYS A C 17
ATOM 19709 O O . LYS A 1 29 ? 17.041 2.151 -9.645 1.00 0.00 11 LYS A O 17
ATOM 19728 N N . GLY A 1 30 ? 15.052 3.079 -9.090 1.00 0.00 12 GLY A N 17
ATOM 19729 C CA . GLY A 1 30 ? 15.578 4.449 -9.003 1.00 0.00 12 GLY A CA 17
ATOM 19730 C C . GLY A 1 30 ? 16.592 4.636 -7.877 1.00 0.00 12 GLY A C 17
ATOM 19731 O O . GLY A 1 30 ? 17.495 5.466 -7.967 1.00 0.00 12 GLY A O 17
ATOM 19735 N N . LEU A 1 31 ? 16.422 3.860 -6.810 1.00 0.00 13 LEU A N 17
ATOM 19736 C CA . LEU A 1 31 ? 17.302 3.869 -5.630 1.00 0.00 13 LEU A CA 17
ATOM 19737 C C . LEU A 1 31 ? 18.601 3.060 -5.914 1.00 0.00 13 LEU A C 17
ATOM 19738 O O . LEU A 1 31 ? 19.632 3.277 -5.276 1.00 0.00 13 LEU A O 17
ATOM 19754 N N . LEU A 1 32 ? 18.512 2.114 -6.869 1.00 0.00 14 LEU A N 17
ATOM 19755 C CA . LEU A 1 32 ? 19.678 1.382 -7.433 1.00 0.00 14 LEU A CA 17
ATOM 19756 C C . LEU A 1 32 ? 20.406 2.263 -8.490 1.00 0.00 14 LEU A C 17
ATOM 19757 O O . LEU A 1 32 ? 21.625 2.182 -8.660 1.00 0.00 14 LEU A O 17
ATOM 19773 N N . GLU A 1 33 ? 19.626 3.107 -9.180 1.00 0.00 15 GLU A N 17
ATOM 19774 C CA . GLU A 1 33 ? 20.092 3.918 -10.331 1.00 0.00 15 GLU A CA 17
ATOM 19775 C C . GLU A 1 33 ? 20.749 5.234 -9.862 1.00 0.00 15 GLU A C 17
ATOM 19776 O O . GLU A 1 33 ? 21.940 5.467 -10.077 1.00 0.00 15 GLU A O 17
ATOM 19788 N N . HIS A 1 34 ? 19.936 6.082 -9.220 1.00 0.00 16 HIS A N 17
ATOM 19789 C CA . HIS A 1 34 ? 20.349 7.399 -8.697 1.00 0.00 16 HIS A CA 17
ATOM 19790 C C . HIS A 1 34 ? 20.842 7.268 -7.259 1.00 0.00 16 HIS A C 17
ATOM 19791 O O . HIS A 1 34 ? 21.896 7.794 -6.886 1.00 0.00 16 HIS A O 17
ATOM 19806 N N . GLY A 1 35 ? 20.060 6.546 -6.463 1.00 0.00 17 GLY A N 17
ATOM 19807 C CA . GLY A 1 35 ? 20.272 6.453 -5.027 1.00 0.00 17 GLY A CA 17
ATOM 19808 C C . GLY A 1 35 ? 19.146 7.131 -4.267 1.00 0.00 17 GLY A C 17
ATOM 19809 O O . GLY A 1 35 ? 18.043 7.292 -4.802 1.00 0.00 17 GLY A O 17
ATOM 19813 N N . ARG A 1 36 ? 19.437 7.575 -3.038 1.00 0.00 18 ARG A N 17
ATOM 19814 C CA . ARG A 1 36 ? 18.440 8.157 -2.106 1.00 0.00 18 ARG A CA 17
ATOM 19815 C C . ARG A 1 36 ? 18.078 9.629 -2.434 1.00 0.00 18 ARG A C 17
ATOM 19816 O O . ARG A 1 36 ? 17.624 10.360 -1.548 1.00 0.00 18 ARG A O 17
ATOM 19837 N N . ASN A 1 37 ? 18.251 10.051 -3.703 1.00 0.00 19 ASN A N 17
ATOM 19838 C CA . ASN A 1 37 ? 17.718 11.332 -4.191 1.00 0.00 19 ASN A CA 17
ATOM 19839 C C . ASN A 1 37 ? 16.186 11.192 -4.295 1.00 0.00 19 ASN A C 17
ATOM 19840 O O . ASN A 1 37 ? 15.646 10.910 -5.372 1.00 0.00 19 ASN A O 17
ATOM 19851 N N . TRP A 1 38 ? 15.505 11.380 -3.147 1.00 0.00 20 TRP A N 17
ATOM 19852 C CA . TRP A 1 38 ? 14.060 11.134 -2.998 1.00 0.00 20 TRP A CA 17
ATOM 19853 C C . TRP A 1 38 ? 13.241 12.028 -3.939 1.00 0.00 20 TRP A C 17
ATOM 19854 O O . TRP A 1 38 ? 12.130 11.681 -4.302 1.00 0.00 20 TRP A O 17
ATOM 19875 N N . SER A 1 39 ? 13.816 13.187 -4.295 1.00 0.00 21 SER A N 17
ATOM 19876 C CA . SER A 1 39 ? 13.214 14.139 -5.228 1.00 0.00 21 SER A CA 17
ATOM 19877 C C . SER A 1 39 ? 13.068 13.507 -6.629 1.00 0.00 21 SER A C 17
ATOM 19878 O O . SER A 1 39 ? 11.985 13.555 -7.226 1.00 0.00 21 SER A O 17
ATOM 19886 N N . ALA A 1 40 ? 14.160 12.887 -7.113 1.00 0.00 22 ALA A N 17
ATOM 19887 C CA . ALA A 1 40 ? 14.210 12.256 -8.447 1.00 0.00 22 ALA A CA 17
ATOM 19888 C C . ALA A 1 40 ? 13.296 11.020 -8.512 1.00 0.00 22 ALA A C 17
ATOM 19889 O O . ALA A 1 40 ? 12.646 10.761 -9.535 1.00 0.00 22 ALA A O 17
ATOM 19896 N N . ILE A 1 41 ? 13.235 10.281 -7.391 1.00 0.00 23 ILE A N 17
ATOM 19897 C CA . ILE A 1 41 ? 12.496 9.006 -7.319 1.00 0.00 23 ILE A CA 17
ATOM 19898 C C . ILE A 1 41 ? 10.990 9.280 -7.197 1.00 0.00 23 ILE A C 17
ATOM 19899 O O . ILE A 1 41 ? 10.191 8.685 -7.903 1.00 0.00 23 ILE A O 17
ATOM 19915 N N . ALA A 1 42 ? 10.635 10.233 -6.330 1.00 0.00 24 ALA A N 17
ATOM 19916 C CA . ALA A 1 42 ? 9.232 10.636 -6.083 1.00 0.00 24 ALA A CA 17
ATOM 19917 C C . ALA A 1 42 ? 8.610 11.350 -7.293 1.00 0.00 24 ALA A C 17
ATOM 19918 O O . ALA A 1 42 ? 7.394 11.457 -7.383 1.00 0.00 24 ALA A O 17
ATOM 19925 N N . ARG A 1 43 ? 9.460 11.896 -8.179 1.00 0.00 25 ARG A N 17
ATOM 19926 C CA . ARG A 1 43 ? 9.014 12.469 -9.462 1.00 0.00 25 ARG A CA 17
ATOM 19927 C C . ARG A 1 43 ? 8.718 11.346 -10.480 1.00 0.00 25 ARG A C 17
ATOM 19928 O O . ARG A 1 43 ? 7.822 11.475 -11.319 1.00 0.00 25 ARG A O 17
ATOM 19949 N N . MET A 1 44 ? 9.478 10.239 -10.383 1.00 0.00 26 MET A N 17
ATOM 19950 C CA . MET A 1 44 ? 9.347 9.090 -11.301 1.00 0.00 26 MET A CA 17
ATOM 19951 C C . MET A 1 44 ? 8.116 8.232 -10.943 1.00 0.00 26 MET A C 17
ATOM 19952 O O . MET A 1 44 ? 7.193 8.089 -11.747 1.00 0.00 26 MET A O 17
ATOM 19966 N N . VAL A 1 45 ? 8.110 7.692 -9.712 1.00 0.00 27 VAL A N 17
ATOM 19967 C CA . VAL A 1 45 ? 7.089 6.731 -9.251 1.00 0.00 27 VAL A CA 17
ATOM 19968 C C . VAL A 1 45 ? 5.839 7.436 -8.686 1.00 0.00 27 VAL A C 17
ATOM 19969 O O . VAL A 1 45 ? 4.707 7.001 -8.931 1.00 0.00 27 VAL A O 17
ATOM 19982 N N . GLY A 1 46 ? 6.066 8.509 -7.906 1.00 0.00 28 GLY A N 17
ATOM 19983 C CA . GLY A 1 46 ? 4.991 9.284 -7.300 1.00 0.00 28 GLY A CA 17
ATOM 19984 C C . GLY A 1 46 ? 4.398 10.291 -8.277 1.00 0.00 28 GLY A C 17
ATOM 19985 O O . GLY A 1 46 ? 3.173 10.428 -8.371 1.00 0.00 28 GLY A O 17
ATOM 19989 N N . SER A 1 47 ? 5.305 10.984 -9.008 1.00 0.00 29 SER A N 17
ATOM 19990 C CA . SER A 1 47 ? 4.992 12.140 -9.890 1.00 0.00 29 SER A CA 17
ATOM 19991 C C . SER A 1 47 ? 4.362 13.323 -9.105 1.00 0.00 29 SER A C 17
ATOM 19992 O O . SER A 1 47 ? 3.831 14.266 -9.706 1.00 0.00 29 SER A O 17
ATOM 20000 N N . LYS A 1 48 ? 4.467 13.287 -7.752 1.00 0.00 30 LYS A N 17
ATOM 20001 C CA . LYS A 1 48 ? 3.760 14.228 -6.858 1.00 0.00 30 LYS A CA 17
ATOM 20002 C C . LYS A 1 48 ? 4.737 14.920 -5.887 1.00 0.00 30 LYS A C 17
ATOM 20003 O O . LYS A 1 48 ? 5.281 15.980 -6.208 1.00 0.00 30 LYS A O 17
ATOM 20022 N N . THR A 1 49 ? 5.021 14.284 -4.733 1.00 0.00 31 THR A N 17
ATOM 20023 C CA . THR A 1 49 ? 5.681 14.953 -3.592 1.00 0.00 31 THR A CA 17
ATOM 20024 C C . THR A 1 49 ? 6.929 14.168 -3.148 1.00 0.00 31 THR A C 17
ATOM 20025 O O . THR A 1 49 ? 6.910 12.945 -3.143 1.00 0.00 31 THR A O 17
ATOM 20036 N N . VAL A 1 50 ? 7.997 14.896 -2.760 1.00 0.00 32 VAL A N 17
ATOM 20037 C CA . VAL A 1 50 ? 9.293 14.302 -2.334 1.00 0.00 32 VAL A CA 17
ATOM 20038 C C . VAL A 1 50 ? 9.152 13.536 -0.996 1.00 0.00 32 VAL A C 17
ATOM 20039 O O . VAL A 1 50 ? 9.789 12.484 -0.796 1.00 0.00 32 VAL A O 17
ATOM 20052 N N . SER A 1 51 ? 8.277 14.063 -0.119 1.00 0.00 33 SER A N 17
ATOM 20053 C CA . SER A 1 51 ? 8.093 13.586 1.270 1.00 0.00 33 SER A CA 17
ATOM 20054 C C . SER A 1 51 ? 7.708 12.089 1.352 1.00 0.00 33 SER A C 17
ATOM 20055 O O . SER A 1 51 ? 8.124 11.401 2.279 1.00 0.00 33 SER A O 17
ATOM 20063 N N . GLN A 1 52 ? 6.925 11.599 0.368 1.00 0.00 34 GLN A N 17
ATOM 20064 C CA . GLN A 1 52 ? 6.388 10.214 0.383 1.00 0.00 34 GLN A CA 17
ATOM 20065 C C . GLN A 1 52 ? 7.481 9.162 0.120 1.00 0.00 34 GLN A C 17
ATOM 20066 O O . GLN A 1 52 ? 7.451 8.079 0.708 1.00 0.00 34 GLN A O 17
ATOM 20080 N N . CYS A 1 53 ? 8.433 9.490 -0.773 1.00 0.00 35 CYS A N 17
ATOM 20081 C CA . CYS A 1 53 ? 9.560 8.588 -1.099 1.00 0.00 35 CYS A CA 17
ATOM 20082 C C . CYS A 1 53 ? 10.604 8.626 0.029 1.00 0.00 35 CYS A C 17
ATOM 20083 O O . CYS A 1 53 ? 11.273 7.627 0.308 1.00 0.00 35 CYS A O 17
ATOM 20091 N N . LYS A 1 54 ? 10.703 9.798 0.682 1.00 0.00 36 LYS A N 17
ATOM 20092 C CA . LYS A 1 54 ? 11.576 10.009 1.849 1.00 0.00 36 LYS A CA 17
ATOM 20093 C C . LYS A 1 54 ? 11.062 9.156 3.027 1.00 0.00 36 LYS A C 17
ATOM 20094 O O . LYS A 1 54 ? 11.837 8.469 3.694 1.00 0.00 36 LYS A O 17
ATOM 20113 N N . ASN A 1 55 ? 9.731 9.202 3.237 1.00 0.00 37 ASN A N 17
ATOM 20114 C CA . ASN A 1 55 ? 9.040 8.446 4.305 1.00 0.00 37 ASN A CA 17
ATOM 20115 C C . ASN A 1 55 ? 9.057 6.935 4.013 1.00 0.00 37 ASN A C 17
ATOM 20116 O O . ASN A 1 55 ? 9.204 6.138 4.936 1.00 0.00 37 ASN A O 17
ATOM 20127 N N . PHE A 1 56 ? 8.963 6.588 2.710 1.00 0.00 38 PHE A N 17
ATOM 20128 C CA . PHE A 1 56 ? 8.863 5.190 2.190 1.00 0.00 38 PHE A CA 17
ATOM 20129 C C . PHE A 1 56 ? 9.919 4.255 2.806 1.00 0.00 38 PHE A C 17
ATOM 20130 O O . PHE A 1 56 ? 9.631 3.100 3.156 1.00 0.00 38 PHE A O 17
ATOM 20147 N N . TYR A 1 57 ? 11.128 4.811 2.932 1.00 0.00 39 TYR A N 17
ATOM 20148 C CA . TYR A 1 57 ? 12.341 4.100 3.359 1.00 0.00 39 TYR A CA 17
ATOM 20149 C C . TYR A 1 57 ? 12.165 3.404 4.729 1.00 0.00 39 TYR A C 17
ATOM 20150 O O . TYR A 1 57 ? 12.634 2.276 4.940 1.00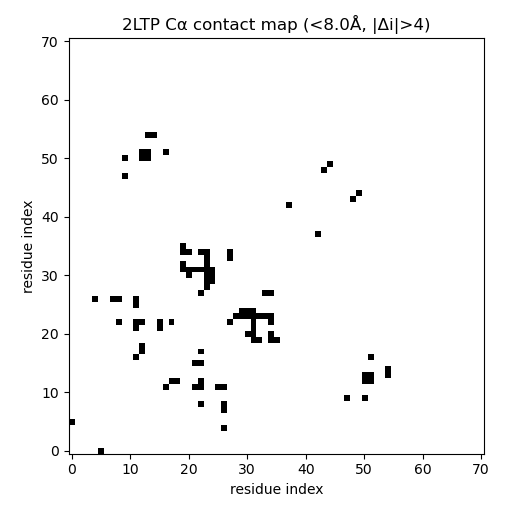 0.00 39 TYR A O 17
ATOM 20168 N N . PHE A 1 58 ? 11.467 4.098 5.639 1.00 0.00 40 PHE A N 17
ATOM 20169 C CA . PHE A 1 58 ? 11.263 3.660 7.038 1.00 0.00 40 PHE A CA 17
ATOM 20170 C C . PHE A 1 58 ? 9.761 3.515 7.375 1.00 0.00 40 PHE A C 17
ATOM 20171 O O . PHE A 1 58 ? 9.409 3.179 8.512 1.00 0.00 40 PHE A O 17
ATOM 20188 N N . ASN A 1 59 ? 8.892 3.781 6.376 1.00 0.00 41 ASN A N 17
ATOM 20189 C CA . ASN A 1 59 ? 7.415 3.733 6.525 1.00 0.00 41 ASN A CA 17
ATOM 20190 C C . ASN A 1 59 ? 6.956 2.319 6.892 1.00 0.00 41 ASN A C 17
ATOM 20191 O O . ASN A 1 59 ? 6.371 2.090 7.957 1.00 0.00 41 ASN A O 17
ATOM 20202 N N . TYR A 1 60 ? 7.243 1.382 5.981 1.00 0.00 42 TYR A N 17
ATOM 20203 C CA . TYR A 1 60 ? 6.915 -0.035 6.148 1.00 0.00 42 TYR A CA 17
ATOM 20204 C C . TYR A 1 60 ? 7.902 -0.709 7.113 1.00 0.00 42 TYR A C 17
ATOM 20205 O O . TYR A 1 60 ? 8.915 -0.111 7.494 1.00 0.00 42 TYR A O 17
ATOM 20223 N N . LYS A 1 61 ? 7.592 -1.956 7.496 1.00 0.00 43 LYS A N 17
ATOM 20224 C CA . LYS A 1 61 ? 8.351 -2.709 8.511 1.00 0.00 43 LYS A CA 17
ATOM 20225 C C . LYS A 1 61 ? 9.807 -2.965 8.059 1.00 0.00 43 LYS A C 17
ATOM 20226 O O . LYS A 1 61 ? 10.723 -3.022 8.889 1.00 0.00 43 LYS A O 17
ATOM 20245 N N . LYS A 1 62 ? 9.998 -3.094 6.738 1.00 0.00 44 LYS A N 17
ATOM 20246 C CA . LYS A 1 62 ? 11.332 -3.132 6.126 1.00 0.00 44 LYS A CA 17
ATOM 20247 C C . LYS A 1 62 ? 11.949 -1.720 6.152 1.00 0.00 44 LYS A C 17
ATOM 20248 O O . LYS A 1 62 ? 11.314 -0.750 5.717 1.00 0.00 44 LYS A O 17
ATOM 20267 N N . ARG A 1 63 ? 13.192 -1.625 6.650 1.00 0.00 45 ARG A N 17
ATOM 20268 C CA . ARG A 1 63 ? 13.918 -0.348 6.814 1.00 0.00 45 ARG A CA 17
ATOM 20269 C C . ARG A 1 63 ? 15.349 -0.463 6.244 1.00 0.00 45 ARG A C 17
ATOM 20270 O O . ARG A 1 63 ? 15.791 0.381 5.453 1.00 0.00 45 ARG A O 17
ATOM 20291 N N . GLN A 1 64 ? 16.064 -1.533 6.642 1.00 0.00 46 GLN A N 17
ATOM 20292 C CA . GLN A 1 64 ? 17.433 -1.819 6.152 1.00 0.00 46 GLN A CA 17
ATOM 20293 C C . GLN A 1 64 ? 17.423 -2.852 4.995 1.00 0.00 46 GLN A C 17
ATOM 20294 O O . GLN A 1 64 ? 18.488 -3.313 4.566 1.00 0.00 46 GLN A O 17
ATOM 20308 N N . ASN A 1 65 ? 16.224 -3.201 4.479 1.00 0.00 47 ASN A N 17
ATOM 20309 C CA . ASN A 1 65 ? 16.092 -4.109 3.306 1.00 0.00 47 ASN A CA 17
ATOM 20310 C C . ASN A 1 65 ? 16.425 -3.351 2.010 1.00 0.00 47 ASN A C 17
ATOM 20311 O O . ASN A 1 65 ? 17.145 -3.864 1.154 1.00 0.00 47 ASN A O 17
ATOM 20322 N N . LEU A 1 66 ? 15.912 -2.108 1.904 1.00 0.00 48 LEU A N 17
ATOM 20323 C CA . LEU A 1 66 ? 16.178 -1.212 0.749 1.00 0.00 48 LEU A CA 17
ATOM 20324 C C . LEU A 1 66 ? 17.621 -0.648 0.831 1.00 0.00 48 LEU A C 17
ATOM 20325 O O . LEU A 1 66 ? 18.214 -0.278 -0.186 1.00 0.00 48 LEU A O 17
ATOM 20341 N N . ASP A 1 67 ? 18.176 -0.627 2.053 1.00 0.00 49 ASP A N 17
ATOM 20342 C CA . ASP A 1 67 ? 19.555 -0.157 2.330 1.00 0.00 49 ASP A CA 17
ATOM 20343 C C . ASP A 1 67 ? 20.609 -0.982 1.544 1.00 0.00 49 ASP A C 17
ATOM 20344 O O . ASP A 1 67 ? 21.648 -0.443 1.129 1.00 0.00 49 ASP A O 17
ATOM 20353 N N . GLU A 1 68 ? 20.314 -2.281 1.322 1.00 0.00 50 GLU A N 17
ATOM 20354 C CA . GLU A 1 68 ? 21.180 -3.184 0.529 1.00 0.00 50 GLU A CA 17
ATOM 20355 C C . GLU A 1 68 ? 21.264 -2.731 -0.947 1.00 0.00 50 GLU A C 17
ATOM 20356 O O . GLU A 1 68 ? 22.321 -2.818 -1.571 1.00 0.00 50 GLU A O 17
ATOM 20368 N N . ILE A 1 69 ? 20.135 -2.231 -1.473 1.00 0.00 51 ILE A N 17
ATOM 20369 C CA . ILE A 1 69 ? 20.008 -1.763 -2.875 1.00 0.00 51 ILE A CA 17
ATOM 20370 C C . ILE A 1 69 ? 20.955 -0.564 -3.124 1.00 0.00 51 ILE A C 17
ATOM 20371 O O . ILE A 1 69 ? 21.497 -0.394 -4.224 1.00 0.00 51 ILE A O 17
ATOM 20387 N N . LEU A 1 70 ? 21.172 0.229 -2.066 1.00 0.00 52 LEU A N 17
ATOM 20388 C CA . LEU A 1 70 ? 22.106 1.369 -2.086 1.00 0.00 52 LEU A CA 17
ATOM 20389 C C . LEU A 1 70 ? 23.571 0.897 -2.067 1.00 0.00 52 LEU A C 17
ATOM 20390 O O . LEU A 1 70 ? 24.431 1.509 -2.715 1.00 0.00 52 LEU A O 17
ATOM 20406 N N . GLN A 1 71 ? 23.846 -0.185 -1.317 1.00 0.00 53 GLN A N 17
ATOM 20407 C CA . GLN A 1 71 ? 25.175 -0.826 -1.309 1.00 0.00 53 GLN A CA 17
ATOM 20408 C C . GLN A 1 71 ? 25.483 -1.375 -2.709 1.00 0.00 53 GLN A C 17
ATOM 20409 O O . GLN A 1 71 ? 26.588 -1.216 -3.208 1.00 0.00 53 GLN A O 17
ATOM 20423 N N . GLN A 1 72 ? 24.459 -1.964 -3.346 1.00 0.00 54 GLN A N 17
ATOM 20424 C CA . GLN A 1 72 ? 24.544 -2.488 -4.719 1.00 0.00 54 GLN A CA 17
ATOM 20425 C C . GLN A 1 72 ? 24.816 -1.346 -5.721 1.00 0.00 54 GLN A C 17
ATOM 20426 O O . GLN A 1 72 ? 25.656 -1.486 -6.599 1.00 0.00 54 GLN A O 17
ATOM 20440 N N . HIS A 1 73 ? 24.128 -0.202 -5.529 1.00 0.00 55 HIS A N 17
ATOM 20441 C CA . HIS A 1 73 ? 24.355 1.033 -6.320 1.00 0.00 55 HIS A CA 17
ATOM 20442 C C . HIS A 1 73 ? 25.850 1.435 -6.300 1.00 0.00 55 HIS A C 17
ATOM 20443 O O . HIS A 1 73 ? 26.432 1.740 -7.342 1.00 0.00 55 HIS A O 17
ATOM 20458 N N . LYS A 1 74 ? 26.454 1.395 -5.098 1.00 0.00 56 LYS A N 17
ATOM 20459 C CA . LYS A 1 74 ? 27.865 1.769 -4.891 1.00 0.00 56 LYS A CA 17
ATOM 20460 C C . LYS A 1 74 ? 28.818 0.741 -5.540 1.00 0.00 56 LYS A C 17
ATOM 20461 O O . LYS A 1 74 ? 29.551 1.076 -6.473 1.00 0.00 56 LYS A O 17
ATOM 20480 N N . LEU A 1 75 ? 28.738 -0.521 -5.066 1.00 0.00 57 LEU A N 17
ATOM 20481 C CA . LEU A 1 75 ? 29.770 -1.548 -5.321 1.00 0.00 57 LEU A CA 17
ATOM 20482 C C . LEU A 1 75 ? 29.871 -1.910 -6.804 1.00 0.00 57 LEU A C 17
ATOM 20483 O O . LEU A 1 75 ? 30.978 -2.030 -7.322 1.00 0.00 57 LEU A O 17
ATOM 20499 N N . LYS A 1 76 ? 28.702 -2.041 -7.482 1.00 0.00 58 LYS A N 17
ATOM 20500 C CA . LYS A 1 76 ? 28.637 -2.494 -8.888 1.00 0.00 58 LYS A CA 17
ATOM 20501 C C . LYS A 1 76 ? 29.453 -1.567 -9.782 1.00 0.00 58 LYS A C 17
ATOM 20502 O O . LYS A 1 76 ? 30.462 -1.977 -10.365 1.00 0.00 58 LYS A O 17
ATOM 20521 N N . MET A 1 77 ? 29.053 -0.289 -9.781 1.00 0.00 59 MET A N 17
ATOM 20522 C CA . MET A 1 77 ? 29.622 0.734 -10.664 1.00 0.00 59 MET A CA 17
ATOM 20523 C C . MET A 1 77 ? 31.060 1.096 -10.265 1.00 0.00 59 MET A C 17
ATOM 20524 O O . MET A 1 77 ? 31.807 1.607 -11.086 1.00 0.00 59 MET A O 17
ATOM 20538 N N . GLU A 1 78 ? 31.428 0.837 -9.000 1.00 0.00 60 GLU A N 17
ATOM 20539 C CA . GLU A 1 78 ? 32.767 1.156 -8.474 1.00 0.00 60 GLU A CA 17
ATOM 20540 C C . GLU A 1 78 ? 33.807 0.124 -8.957 1.00 0.00 60 GLU A C 17
ATOM 20541 O O . GLU A 1 78 ? 34.852 0.498 -9.505 1.00 0.00 60 GLU A O 17
ATOM 20553 N N . LYS A 1 79 ? 33.484 -1.175 -8.781 1.00 0.00 61 LYS A N 17
ATOM 20554 C CA . LYS A 1 79 ? 34.423 -2.285 -9.063 1.00 0.00 61 LYS A CA 17
ATOM 20555 C C . LYS A 1 79 ? 34.594 -2.519 -10.575 1.00 0.00 61 LYS A C 17
ATOM 20556 O O . LYS A 1 79 ? 35.704 -2.807 -11.033 1.00 0.00 61 LYS A O 17
ATOM 20575 N N . GLU A 1 80 ? 33.486 -2.381 -11.346 1.00 0.00 62 GLU A N 17
ATOM 20576 C CA . GLU A 1 80 ? 33.513 -2.563 -12.815 1.00 0.00 62 GLU A CA 17
ATOM 20577 C C . GLU A 1 80 ? 34.235 -1.385 -13.488 1.00 0.00 62 GLU A C 17
ATOM 20578 O O . GLU A 1 80 ? 34.830 -1.548 -14.548 1.00 0.00 62 GLU A O 17
ATOM 20590 N N . ARG A 1 81 ? 34.172 -0.198 -12.848 1.00 0.00 63 ARG A N 17
ATOM 20591 C CA . ARG A 1 81 ? 34.870 1.013 -13.323 1.00 0.00 63 ARG A CA 17
ATOM 20592 C C . ARG A 1 81 ? 36.381 0.860 -13.114 1.00 0.00 63 ARG A C 17
ATOM 20593 O O . ARG A 1 81 ? 37.167 1.118 -14.020 1.00 0.00 63 ARG A O 17
ATOM 20614 N N . ASN A 1 82 ? 36.755 0.386 -11.918 1.00 0.00 64 ASN A N 17
ATOM 20615 C CA . ASN A 1 82 ? 38.160 0.124 -11.550 1.00 0.00 64 ASN A CA 17
ATOM 20616 C C . ASN A 1 82 ? 38.770 -0.954 -12.471 1.00 0.00 64 ASN A C 17
ATOM 20617 O O . ASN A 1 82 ? 39.945 -0.876 -12.850 1.00 0.00 64 ASN A O 17
ATOM 20628 N N . ALA A 1 83 ? 37.930 -1.937 -12.838 1.00 0.00 65 ALA A N 17
ATOM 20629 C CA . ALA A 1 83 ? 38.309 -3.038 -13.732 1.00 0.00 65 ALA A CA 17
ATOM 20630 C C . ALA A 1 83 ? 38.548 -2.540 -15.173 1.00 0.00 65 ALA A C 17
ATOM 20631 O O . ALA A 1 83 ? 39.589 -2.828 -15.772 1.00 0.00 65 ALA A O 17
ATOM 20638 N N . ARG A 1 84 ? 37.584 -1.765 -15.709 1.00 0.00 66 ARG A N 17
ATOM 20639 C CA . ARG A 1 84 ? 37.637 -1.272 -17.108 1.00 0.00 66 ARG A CA 17
ATOM 20640 C C . ARG A 1 84 ? 38.686 -0.155 -17.282 1.00 0.00 66 ARG A C 17
ATOM 20641 O O . ARG A 1 84 ? 39.099 0.135 -18.404 1.00 0.00 66 ARG A O 17
ATOM 20662 N N . ARG A 1 85 ? 39.085 0.488 -16.167 1.00 0.00 67 ARG A N 17
ATOM 20663 C CA . ARG A 1 85 ? 40.152 1.513 -16.168 1.00 0.00 67 ARG A CA 17
ATOM 20664 C C . ARG A 1 85 ? 41.523 0.908 -15.850 1.00 0.00 67 ARG A C 17
ATOM 20665 O O . ARG A 1 85 ? 42.535 1.621 -15.894 1.00 0.00 67 ARG A O 17
ATOM 20686 N N . LYS A 1 86 ? 41.533 -0.403 -15.515 1.00 0.00 68 LYS A N 17
ATOM 20687 C CA . LYS A 1 86 ? 42.762 -1.220 -15.401 1.00 0.00 68 LYS A CA 17
ATOM 20688 C C . LYS A 1 86 ? 43.635 -0.730 -14.215 1.00 0.00 68 LYS A C 17
ATOM 20689 O O . LYS A 1 86 ? 44.873 -0.770 -14.252 1.00 0.00 68 LYS A O 17
ATOM 20708 N N . LYS A 1 87 ? 42.944 -0.303 -13.142 1.00 0.00 69 LYS A N 17
ATOM 20709 C CA . LYS A 1 87 ? 43.569 0.234 -11.924 1.00 0.00 69 LYS A CA 17
ATOM 20710 C C . LYS A 1 87 ? 43.732 -0.876 -10.864 1.00 0.00 69 LYS A C 17
ATOM 20711 O O . LYS A 1 87 ? 42.895 -1.037 -9.971 1.00 0.00 69 LYS A O 17
ATOM 20730 N N . LYS A 1 88 ? 44.818 -1.657 -10.996 1.00 0.00 70 LYS A N 17
ATOM 20731 C CA . LYS A 1 88 ? 45.152 -2.743 -10.047 1.00 0.00 70 LYS A CA 17
ATOM 20732 C C . LYS A 1 88 ? 46.683 -2.890 -9.917 1.00 0.00 70 LYS A C 17
ATOM 20733 O O . LYS A 1 88 ? 47.439 -2.051 -10.427 1.00 0.00 70 LYS A O 17
ATOM 20752 N N . LYS A 1 89 ? 47.123 -3.944 -9.206 1.00 0.00 71 LYS A N 17
ATOM 20753 C CA . LYS A 1 89 ? 48.542 -4.240 -8.953 1.00 0.00 71 LYS A CA 17
ATOM 20754 C C . LYS A 1 89 ? 48.719 -5.781 -8.925 1.00 0.00 71 LYS A C 17
ATOM 20755 O O . LYS A 1 89 ? 49.138 -6.361 -9.950 1.00 0.00 71 LYS A O 17
ATOM 20775 N N . TRP A 1 19 ? 0.767 0.792 -1.494 1.00 0.00 1 TRP A N 18
ATOM 20776 C CA . TRP A 1 19 ? 2.028 0.358 -2.134 1.00 0.00 1 TRP A CA 18
ATOM 20777 C C . TRP A 1 19 ? 2.009 -1.154 -2.420 1.00 0.00 1 TRP A C 18
ATOM 20778 O O . TRP A 1 19 ? 1.915 -1.974 -1.495 1.00 0.00 1 TRP A O 18
ATOM 20799 N N . THR A 1 20 ? 2.094 -1.506 -3.709 1.00 0.00 2 THR A N 18
ATOM 20800 C CA . THR A 1 20 ? 2.209 -2.903 -4.184 1.00 0.00 2 THR A CA 18
ATOM 20801 C C . THR A 1 20 ? 3.668 -3.142 -4.641 1.00 0.00 2 THR A C 18
ATOM 20802 O O . THR A 1 20 ? 4.296 -2.222 -5.155 1.00 0.00 2 THR A O 18
ATOM 20813 N N . GLU A 1 21 ? 4.205 -4.370 -4.464 1.00 0.00 3 GLU A N 18
ATOM 20814 C CA . GLU A 1 21 ? 5.656 -4.660 -4.668 1.00 0.00 3 GLU A CA 18
ATOM 20815 C C . GLU A 1 21 ? 6.169 -4.342 -6.100 1.00 0.00 3 GLU A C 18
ATOM 20816 O O . GLU A 1 21 ? 7.378 -4.197 -6.303 1.00 0.00 3 GLU A O 18
ATOM 20828 N N . GLU A 1 22 ? 5.252 -4.238 -7.073 1.00 0.00 4 GLU A N 18
ATOM 20829 C CA . GLU A 1 22 ? 5.577 -3.842 -8.467 1.00 0.00 4 GLU A CA 18
ATOM 20830 C C . GLU A 1 22 ? 5.949 -2.338 -8.551 1.00 0.00 4 GLU A C 18
ATOM 20831 O O . GLU A 1 22 ? 6.987 -1.987 -9.129 1.00 0.00 4 GLU A O 18
ATOM 20843 N N . GLU A 1 23 ? 5.114 -1.460 -7.957 1.00 0.00 5 GLU A N 18
ATOM 20844 C CA . GLU A 1 23 ? 5.380 0.004 -7.923 1.00 0.00 5 GLU A CA 18
ATOM 20845 C C . GLU A 1 23 ? 6.515 0.318 -6.920 1.00 0.00 5 GLU A C 18
ATOM 20846 O O . GLU A 1 23 ? 7.257 1.294 -7.081 1.00 0.00 5 GLU A O 18
ATOM 20858 N N . MET A 1 24 ? 6.627 -0.525 -5.876 1.00 0.00 6 MET A N 18
ATOM 20859 C CA . MET A 1 24 ? 7.743 -0.490 -4.907 1.00 0.00 6 MET A CA 18
ATOM 20860 C C . MET A 1 24 ? 9.037 -1.002 -5.555 1.00 0.00 6 MET A C 18
ATOM 20861 O O . MET A 1 24 ? 10.130 -0.712 -5.074 1.00 0.00 6 MET A O 18
ATOM 20875 N N . GLY A 1 25 ? 8.877 -1.808 -6.622 1.00 0.00 7 GLY A N 18
ATOM 20876 C CA . GLY A 1 25 ? 9.992 -2.263 -7.454 1.00 0.00 7 GLY A CA 18
ATOM 20877 C C . GLY A 1 25 ? 10.488 -1.164 -8.385 1.00 0.00 7 GLY A C 18
ATOM 20878 O O . GLY A 1 25 ? 11.675 -1.100 -8.699 1.00 0.00 7 GLY A O 18
ATOM 20882 N N . THR A 1 26 ? 9.557 -0.289 -8.815 1.00 0.00 8 THR A N 18
ATOM 20883 C CA . THR A 1 26 ? 9.886 0.934 -9.575 1.00 0.00 8 THR A CA 18
ATOM 20884 C C . THR A 1 26 ? 10.643 1.926 -8.666 1.00 0.00 8 THR A C 18
ATOM 20885 O O . THR A 1 26 ? 11.589 2.595 -9.099 1.00 0.00 8 THR A O 18
ATOM 20896 N N . ALA A 1 27 ? 10.215 1.982 -7.382 1.00 0.00 9 ALA A N 18
ATOM 20897 C CA . ALA A 1 27 ? 10.878 2.787 -6.335 1.00 0.00 9 ALA A CA 18
ATOM 20898 C C . ALA A 1 27 ? 12.278 2.233 -6.074 1.00 0.00 9 ALA A C 18
ATOM 20899 O O . ALA A 1 27 ? 13.247 2.975 -6.065 1.00 0.00 9 ALA A O 18
ATOM 20906 N N . LYS A 1 28 ? 12.348 0.902 -5.920 1.00 0.00 10 LYS A N 18
ATOM 20907 C CA . LYS A 1 28 ? 13.600 0.142 -5.710 1.00 0.00 10 LYS A CA 18
ATOM 20908 C C . LYS A 1 28 ? 14.601 0.413 -6.842 1.00 0.00 10 LYS A C 18
ATOM 20909 O O . LYS A 1 28 ? 15.791 0.622 -6.594 1.00 0.00 10 LYS A O 18
ATOM 20928 N N . LYS A 1 29 ? 14.089 0.420 -8.084 1.00 0.00 11 LYS A N 18
ATOM 20929 C CA . LYS A 1 29 ? 14.909 0.585 -9.295 1.00 0.00 11 LYS A CA 18
ATOM 20930 C C . LYS A 1 29 ? 15.341 2.053 -9.464 1.00 0.00 11 LYS A C 18
ATOM 20931 O O . LYS A 1 29 ? 16.393 2.328 -10.035 1.00 0.00 11 LYS A O 18
ATOM 20950 N N . GLY A 1 30 ? 14.516 2.990 -8.968 1.00 0.00 12 GLY A N 18
ATOM 20951 C CA . GLY A 1 30 ? 14.897 4.402 -8.921 1.00 0.00 12 GLY A CA 18
ATOM 20952 C C . GLY A 1 30 ? 16.025 4.642 -7.930 1.00 0.00 12 GLY A C 18
ATOM 20953 O O . GLY A 1 30 ? 17.012 5.319 -8.231 1.00 0.00 12 GLY A O 18
ATOM 20957 N N . LEU A 1 31 ? 15.861 4.048 -6.746 1.00 0.00 13 LEU A N 18
ATOM 20958 C CA . LEU A 1 31 ? 16.832 4.106 -5.647 1.00 0.00 13 LEU A CA 18
ATOM 20959 C C . LEU A 1 31 ? 18.123 3.340 -6.024 1.00 0.00 13 LEU A C 18
ATOM 20960 O O . LEU A 1 31 ? 19.197 3.670 -5.546 1.00 0.00 13 LEU A O 18
ATOM 20976 N N . LEU A 1 32 ? 17.997 2.349 -6.925 1.00 0.00 14 LEU A N 18
ATOM 20977 C CA . LEU A 1 32 ? 19.144 1.605 -7.486 1.00 0.00 14 LEU A CA 18
ATOM 20978 C C . LEU A 1 32 ? 19.895 2.522 -8.473 1.00 0.00 14 LEU A C 18
ATOM 20979 O O . LEU A 1 32 ? 21.049 2.871 -8.253 1.00 0.00 14 LEU A O 18
ATOM 20995 N N . GLU A 1 33 ? 19.180 2.960 -9.514 1.00 0.00 15 GLU A N 18
ATOM 20996 C CA . GLU A 1 33 ? 19.761 3.639 -10.686 1.00 0.00 15 GLU A CA 18
ATOM 20997 C C . GLU A 1 33 ? 20.233 5.063 -10.330 1.00 0.00 15 GLU A C 18
ATOM 20998 O O . GLU A 1 33 ? 21.428 5.382 -10.408 1.00 0.00 15 GLU A O 18
ATOM 21010 N N . HIS A 1 34 ? 19.264 5.896 -9.913 1.00 0.00 16 HIS A N 18
ATOM 21011 C CA . HIS A 1 34 ? 19.488 7.331 -9.625 1.00 0.00 16 HIS A CA 18
ATOM 21012 C C . HIS A 1 34 ? 20.087 7.527 -8.224 1.00 0.00 16 HIS A C 18
ATOM 21013 O O . HIS A 1 34 ? 20.844 8.470 -7.991 1.00 0.00 16 HIS A O 18
ATOM 21028 N N . GLY A 1 35 ? 19.734 6.614 -7.313 1.00 0.00 17 GLY A N 18
ATOM 21029 C CA . GLY A 1 35 ? 20.155 6.686 -5.911 1.00 0.00 17 GLY A CA 18
ATOM 21030 C C . GLY A 1 35 ? 19.034 7.166 -4.999 1.00 0.00 17 GLY A C 18
ATOM 21031 O O . GLY A 1 35 ? 17.902 7.367 -5.458 1.00 0.00 17 GLY A O 18
ATOM 21035 N N . ARG A 1 36 ? 19.344 7.388 -3.705 1.00 0.00 18 ARG A N 18
ATOM 21036 C CA . ARG A 1 36 ? 18.352 7.868 -2.707 1.00 0.00 18 ARG A CA 18
ATOM 21037 C C . ARG A 1 36 ? 18.180 9.407 -2.747 1.00 0.00 18 ARG A C 18
ATOM 21038 O O . ARG A 1 36 ? 18.083 10.068 -1.706 1.00 0.00 18 ARG A O 18
ATOM 21059 N N . ASN A 1 37 ? 18.101 9.953 -3.973 1.00 0.00 19 ASN A N 18
ATOM 21060 C CA . ASN A 1 37 ? 17.796 11.365 -4.221 1.00 0.00 19 ASN A CA 18
ATOM 21061 C C . ASN A 1 37 ? 16.273 11.532 -4.149 1.00 0.00 19 ASN A C 18
ATOM 21062 O O . ASN A 1 37 ? 15.560 11.270 -5.123 1.00 0.00 19 ASN A O 18
ATOM 21073 N N . TRP A 1 38 ? 15.808 11.939 -2.960 1.00 0.00 20 TRP A N 18
ATOM 21074 C CA . TRP A 1 38 ? 14.381 11.983 -2.570 1.00 0.00 20 TRP A CA 18
ATOM 21075 C C . TRP A 1 38 ? 13.522 12.750 -3.589 1.00 0.00 20 TRP A C 18
ATOM 21076 O O . TRP A 1 38 ? 12.387 12.369 -3.873 1.00 0.00 20 TRP A O 18
ATOM 21097 N N . SER A 1 39 ? 14.113 13.819 -4.137 1.00 0.00 21 SER A N 18
ATOM 21098 C CA . SER A 1 39 ? 13.500 14.675 -5.156 1.00 0.00 21 SER A CA 18
ATOM 21099 C C . SER A 1 39 ? 13.167 13.868 -6.428 1.00 0.00 21 SER A C 18
ATOM 21100 O O . SER A 1 39 ? 12.030 13.875 -6.909 1.00 0.00 21 SER A O 18
ATOM 21108 N N . ALA A 1 40 ? 14.181 13.137 -6.922 1.00 0.00 22 ALA A N 18
ATOM 21109 C CA . ALA A 1 40 ? 14.091 12.359 -8.172 1.00 0.00 22 ALA A CA 18
ATOM 21110 C C . ALA A 1 40 ? 13.087 11.200 -8.049 1.00 0.00 22 ALA A C 18
ATOM 21111 O O . ALA A 1 40 ? 12.287 10.964 -8.955 1.00 0.00 22 ALA A O 18
ATOM 21118 N N . ILE A 1 41 ? 13.134 10.505 -6.901 1.00 0.00 23 ILE A N 18
ATOM 21119 C CA . ILE A 1 41 ? 12.385 9.248 -6.691 1.00 0.00 23 ILE A CA 18
ATOM 21120 C C . ILE A 1 41 ? 10.905 9.536 -6.409 1.00 0.00 23 ILE A C 18
ATOM 21121 O O . ILE A 1 41 ? 10.020 8.830 -6.890 1.00 0.00 23 ILE A O 18
ATOM 21137 N N . ALA A 1 42 ? 10.647 10.604 -5.651 1.00 0.00 24 ALA A N 18
ATOM 21138 C CA . ALA A 1 42 ? 9.277 11.071 -5.380 1.00 0.00 24 ALA A CA 18
ATOM 21139 C C . ALA A 1 42 ? 8.650 11.724 -6.631 1.00 0.00 24 ALA A C 18
ATOM 21140 O O . ALA A 1 42 ? 7.438 11.897 -6.693 1.00 0.00 24 ALA A O 18
ATOM 21147 N N . ARG A 1 43 ? 9.493 12.168 -7.585 1.00 0.00 25 ARG A N 18
ATOM 21148 C CA . ARG A 1 43 ? 9.024 12.590 -8.923 1.00 0.00 25 ARG A CA 18
ATOM 21149 C C . ARG A 1 43 ? 8.848 11.361 -9.860 1.00 0.00 25 ARG A C 18
ATOM 21150 O O . ARG A 1 43 ? 8.039 11.392 -10.793 1.00 0.00 25 ARG A O 18
ATOM 21171 N N . MET A 1 44 ? 9.608 10.278 -9.590 1.00 0.00 26 MET A N 18
ATOM 21172 C CA . MET A 1 44 ? 9.611 9.059 -10.432 1.00 0.00 26 MET A CA 18
ATOM 21173 C C . MET A 1 44 ? 8.354 8.202 -10.188 1.00 0.00 26 MET A C 18
ATOM 21174 O O . MET A 1 44 ? 7.551 7.988 -11.104 1.00 0.00 26 MET A O 18
ATOM 21188 N N . VAL A 1 45 ? 8.188 7.712 -8.944 1.00 0.00 27 VAL A N 18
ATOM 21189 C CA . VAL A 1 45 ? 7.010 6.912 -8.548 1.00 0.00 27 VAL A CA 18
ATOM 21190 C C . VAL A 1 45 ? 5.850 7.811 -8.088 1.00 0.00 27 VAL A C 18
ATOM 21191 O O . VAL A 1 45 ? 4.679 7.502 -8.341 1.00 0.00 27 VAL A O 18
ATOM 21204 N N . GLY A 1 46 ? 6.194 8.911 -7.399 1.00 0.00 28 GLY A N 18
ATOM 21205 C CA . GLY A 1 46 ? 5.203 9.809 -6.813 1.00 0.00 28 GLY A CA 18
ATOM 21206 C C . GLY A 1 46 ? 4.618 10.794 -7.820 1.00 0.00 28 GLY A C 18
ATOM 21207 O O . GLY A 1 46 ? 3.398 10.988 -7.856 1.00 0.00 28 GLY A O 18
ATOM 21211 N N . SER A 1 47 ? 5.513 11.400 -8.640 1.00 0.00 29 SER A N 18
ATOM 21212 C CA . SER A 1 47 ? 5.181 12.456 -9.632 1.00 0.00 29 SER A CA 18
ATOM 21213 C C . SER A 1 47 ? 4.344 13.608 -9.027 1.00 0.00 29 SER A C 18
ATOM 21214 O O . SER A 1 47 ? 3.524 14.222 -9.725 1.00 0.00 29 SER A O 18
ATOM 21222 N N . LYS A 1 48 ? 4.567 13.916 -7.725 1.00 0.00 30 LYS A N 18
ATOM 21223 C CA . LYS A 1 48 ? 3.784 14.951 -7.021 1.00 0.00 30 LYS A CA 18
ATOM 21224 C C . LYS A 1 48 ? 4.617 15.645 -5.913 1.00 0.00 30 LYS A C 18
ATOM 21225 O O . LYS A 1 48 ? 5.081 16.777 -6.100 1.00 0.00 30 LYS A O 18
ATOM 21244 N N . THR A 1 49 ? 4.826 14.951 -4.776 1.00 0.00 31 THR A N 18
ATOM 21245 C CA . THR A 1 49 ? 5.400 15.558 -3.548 1.00 0.00 31 THR A CA 18
ATOM 21246 C C . THR A 1 49 ? 6.651 14.783 -3.068 1.00 0.00 31 THR A C 18
ATOM 21247 O O . THR A 1 49 ? 6.635 13.550 -3.025 1.00 0.00 31 THR A O 18
ATOM 21258 N N . VAL A 1 50 ? 7.717 15.533 -2.700 1.00 0.00 32 VAL A N 18
ATOM 21259 C CA . VAL A 1 50 ? 9.012 14.966 -2.224 1.00 0.00 32 VAL A CA 18
ATOM 21260 C C . VAL A 1 50 ? 8.849 14.269 -0.849 1.00 0.00 32 VAL A C 18
ATOM 21261 O O . VAL A 1 50 ? 9.551 13.294 -0.548 1.00 0.00 32 VAL A O 18
ATOM 21274 N N . SER A 1 51 ? 7.875 14.754 -0.052 1.00 0.00 33 SER A N 18
ATOM 21275 C CA . SER A 1 51 ? 7.524 14.175 1.266 1.00 0.00 33 SER A CA 18
ATOM 21276 C C . SER A 1 51 ? 7.077 12.690 1.165 1.00 0.00 33 SER A C 18
ATOM 21277 O O . SER A 1 51 ? 7.136 11.962 2.159 1.00 0.00 33 SER A O 18
ATOM 21285 N N . GLN A 1 52 ? 6.627 12.255 -0.035 1.00 0.00 34 GLN A N 18
ATOM 21286 C CA . GLN A 1 52 ? 6.103 10.883 -0.252 1.00 0.00 34 GLN A CA 18
ATOM 21287 C C . GLN A 1 52 ? 7.188 9.820 -0.020 1.00 0.00 34 GLN A C 18
ATOM 21288 O O . GLN A 1 52 ? 6.980 8.881 0.747 1.00 0.00 34 GLN A O 18
ATOM 21302 N N . CYS A 1 53 ? 8.347 9.990 -0.684 1.00 0.00 35 CYS A N 18
ATOM 21303 C CA . CYS A 1 53 ? 9.480 9.039 -0.591 1.00 0.00 35 CYS A CA 18
ATOM 21304 C C . CYS A 1 53 ? 10.062 9.024 0.836 1.00 0.00 35 CYS A C 18
ATOM 21305 O O . CYS A 1 53 ? 10.481 7.979 1.341 1.00 0.00 35 CYS A O 18
ATOM 21313 N N . LYS A 1 54 ? 10.061 10.213 1.467 1.00 0.00 36 LYS A N 18
ATOM 21314 C CA . LYS A 1 54 ? 10.500 10.408 2.862 1.00 0.00 36 LYS A CA 18
ATOM 21315 C C . LYS A 1 54 ? 9.676 9.547 3.838 1.00 0.00 36 LYS A C 18
ATOM 21316 O O . LYS A 1 54 ? 10.221 8.700 4.554 1.00 0.00 36 LYS A O 18
ATOM 21335 N N . ASN A 1 55 ? 8.354 9.769 3.830 1.00 0.00 37 ASN A N 18
ATOM 21336 C CA . ASN A 1 55 ? 7.424 9.103 4.755 1.00 0.00 37 ASN A CA 18
ATOM 21337 C C . ASN A 1 55 ? 7.296 7.604 4.441 1.00 0.00 37 ASN A C 18
ATOM 21338 O O . ASN A 1 55 ? 7.076 6.804 5.344 1.00 0.00 37 ASN A O 18
ATOM 21349 N N . PHE A 1 56 ? 7.458 7.235 3.158 1.00 0.00 38 PHE A N 18
ATOM 21350 C CA . PHE A 1 56 ? 7.425 5.824 2.723 1.00 0.00 38 PHE A CA 18
ATOM 21351 C C . PHE A 1 56 ? 8.665 5.073 3.240 1.00 0.00 38 PHE A C 18
ATOM 21352 O O . PHE A 1 56 ? 8.558 3.921 3.641 1.00 0.00 38 PHE A O 18
ATOM 21369 N N . TYR A 1 57 ? 9.818 5.761 3.269 1.00 0.00 39 TYR A N 18
ATOM 21370 C CA . TYR A 1 57 ? 11.129 5.119 3.479 1.00 0.00 39 TYR A CA 18
ATOM 21371 C C . TYR A 1 57 ? 11.224 4.384 4.835 1.00 0.00 39 TYR A C 18
ATOM 21372 O O . TYR A 1 57 ? 11.689 3.242 4.905 1.00 0.00 39 TYR A O 18
ATOM 21390 N N . PHE A 1 58 ? 10.731 5.040 5.895 1.00 0.00 40 PHE A N 18
ATOM 21391 C CA . PHE A 1 58 ? 10.842 4.539 7.286 1.00 0.00 40 PHE A CA 18
ATOM 21392 C C . PHE A 1 58 ? 9.772 3.468 7.601 1.00 0.00 40 PHE A C 18
ATOM 21393 O O . PHE A 1 58 ? 9.631 3.046 8.752 1.00 0.00 40 PHE A O 18
ATOM 21410 N N . ASN A 1 59 ? 9.041 3.034 6.557 1.00 0.00 41 ASN A N 18
ATOM 21411 C CA . ASN A 1 59 ? 8.140 1.870 6.608 1.00 0.00 41 ASN A CA 18
ATOM 21412 C C . ASN A 1 59 ? 8.069 1.240 5.198 1.00 0.00 41 ASN A C 18
ATOM 21413 O O . ASN A 1 59 ? 7.031 0.705 4.794 1.00 0.00 41 ASN A O 18
ATOM 21424 N N . TYR A 1 60 ? 9.224 1.303 4.481 1.00 0.00 42 TYR A N 18
ATOM 21425 C CA . TYR A 1 60 ? 9.376 0.817 3.084 1.00 0.00 42 TYR A CA 18
ATOM 21426 C C . TYR A 1 60 ? 8.936 -0.657 2.970 1.00 0.00 42 TYR A C 18
ATOM 21427 O O . TYR A 1 60 ? 7.890 -0.964 2.389 1.00 0.00 42 TYR A O 18
ATOM 21445 N N . LYS A 1 61 ? 9.756 -1.533 3.565 1.00 0.00 43 LYS A N 18
ATOM 21446 C CA . LYS A 1 61 ? 9.551 -2.985 3.598 1.00 0.00 43 LYS A CA 18
ATOM 21447 C C . LYS A 1 61 ? 10.703 -3.583 4.418 1.00 0.00 43 LYS A C 18
ATOM 21448 O O . LYS A 1 61 ? 11.802 -3.779 3.903 1.00 0.00 43 LYS A O 18
ATOM 21467 N N . LYS A 1 62 ? 10.433 -3.818 5.716 1.00 0.00 44 LYS A N 18
ATOM 21468 C CA . LYS A 1 62 ? 11.447 -4.269 6.696 1.00 0.00 44 LYS A CA 18
ATOM 21469 C C . LYS A 1 62 ? 12.016 -5.658 6.331 1.00 0.00 44 LYS A C 18
ATOM 21470 O O . LYS A 1 62 ? 13.124 -6.011 6.747 1.00 0.00 44 LYS A O 18
ATOM 21489 N N . ARG A 1 63 ? 11.236 -6.429 5.553 1.00 0.00 45 ARG A N 18
ATOM 21490 C CA . ARG A 1 63 ? 11.613 -7.780 5.112 1.00 0.00 45 ARG A CA 18
ATOM 21491 C C . ARG A 1 63 ? 12.698 -7.742 4.002 1.00 0.00 45 ARG A C 18
ATOM 21492 O O . ARG A 1 63 ? 13.506 -8.671 3.891 1.00 0.00 45 ARG A O 18
ATOM 21513 N N . GLN A 1 64 ? 12.729 -6.657 3.196 1.00 0.00 46 GLN A N 18
ATOM 21514 C CA . GLN A 1 64 ? 13.680 -6.514 2.069 1.00 0.00 46 GLN A CA 18
ATOM 21515 C C . GLN A 1 64 ? 14.448 -5.177 2.200 1.00 0.00 46 GLN A C 18
ATOM 21516 O O . GLN A 1 64 ? 13.887 -4.101 1.956 1.00 0.00 46 GLN A O 18
ATOM 21530 N N . ASN A 1 65 ? 15.733 -5.263 2.606 1.00 0.00 47 ASN A N 18
ATOM 21531 C CA . ASN A 1 65 ? 16.586 -4.086 2.874 1.00 0.00 47 ASN A CA 18
ATOM 21532 C C . ASN A 1 65 ? 16.966 -3.360 1.567 1.00 0.00 47 ASN A C 18
ATOM 21533 O O . ASN A 1 65 ? 17.642 -3.927 0.701 1.00 0.00 47 ASN A O 18
ATOM 21544 N N . LEU A 1 66 ? 16.526 -2.099 1.465 1.00 0.00 48 LEU A N 18
ATOM 21545 C CA . LEU A 1 66 ? 16.752 -1.225 0.298 1.00 0.00 48 LEU A CA 18
ATOM 21546 C C . LEU A 1 66 ? 18.198 -0.659 0.318 1.00 0.00 48 LEU A C 18
ATOM 21547 O O . LEU A 1 66 ? 18.785 -0.399 -0.733 1.00 0.00 48 LEU A O 18
ATOM 21563 N N . ASP A 1 67 ? 18.766 -0.512 1.534 1.00 0.00 49 ASP A N 18
ATOM 21564 C CA . ASP A 1 67 ? 20.132 0.031 1.746 1.00 0.00 49 ASP A CA 18
ATOM 21565 C C . ASP A 1 67 ? 21.207 -0.843 1.073 1.00 0.00 49 ASP A C 18
ATOM 21566 O O . ASP A 1 67 ? 22.205 -0.323 0.554 1.00 0.00 49 ASP A O 18
ATOM 21575 N N . GLU A 1 68 ? 20.977 -2.167 1.085 1.00 0.00 50 GLU A N 18
ATOM 21576 C CA . GLU A 1 68 ? 21.880 -3.148 0.457 1.00 0.00 50 GLU A CA 18
ATOM 21577 C C . GLU A 1 68 ? 21.914 -2.944 -1.070 1.00 0.00 50 GLU A C 18
ATOM 21578 O O . GLU A 1 68 ? 22.959 -3.045 -1.688 1.00 0.00 50 GLU A O 18
ATOM 21590 N N . ILE A 1 69 ? 20.757 -2.613 -1.642 1.00 0.00 51 ILE A N 18
ATOM 21591 C CA . ILE A 1 69 ? 20.593 -2.381 -3.095 1.00 0.00 51 ILE A CA 18
ATOM 21592 C C . ILE A 1 69 ? 21.399 -1.135 -3.543 1.00 0.00 51 ILE A C 18
ATOM 21593 O O . ILE A 1 69 ? 21.988 -1.108 -4.632 1.00 0.00 51 ILE A O 18
ATOM 21609 N N . LEU A 1 70 ? 21.429 -0.125 -2.663 1.00 0.00 52 LEU A N 18
ATOM 21610 C CA . LEU A 1 70 ? 22.248 1.098 -2.841 1.00 0.00 52 LEU A CA 18
ATOM 21611 C C . LEU A 1 70 ? 23.746 0.773 -2.733 1.00 0.00 52 LEU A C 18
ATOM 21612 O O . LEU A 1 70 ? 24.558 1.261 -3.533 1.00 0.00 52 LEU A O 18
ATOM 21628 N N . GLN A 1 71 ? 24.087 -0.060 -1.733 1.00 0.00 53 GLN A N 18
ATOM 21629 C CA . GLN A 1 71 ? 25.472 -0.479 -1.460 1.00 0.00 53 GLN A CA 18
ATOM 21630 C C . GLN A 1 71 ? 26.027 -1.261 -2.662 1.00 0.00 53 GLN A C 18
ATOM 21631 O O . GLN A 1 71 ? 27.157 -1.017 -3.095 1.00 0.00 53 GLN A O 18
ATOM 21645 N N . GLN A 1 72 ? 25.183 -2.147 -3.223 1.00 0.00 54 GLN A N 18
ATOM 21646 C CA . GLN A 1 72 ? 25.527 -2.988 -4.380 1.00 0.00 54 GLN A CA 18
ATOM 21647 C C . GLN A 1 72 ? 25.810 -2.122 -5.610 1.00 0.00 54 GLN A C 18
ATOM 21648 O O . GLN A 1 72 ? 26.893 -2.200 -6.158 1.00 0.00 54 GLN A O 18
ATOM 21662 N N . HIS A 1 73 ? 24.855 -1.245 -5.981 1.00 0.00 55 HIS A N 18
ATOM 21663 C CA . HIS A 1 73 ? 24.992 -0.343 -7.158 1.00 0.00 55 HIS A CA 18
ATOM 21664 C C . HIS A 1 73 ? 26.277 0.511 -7.072 1.00 0.00 55 HIS A C 18
ATOM 21665 O O . HIS A 1 73 ? 26.970 0.705 -8.073 1.00 0.00 55 HIS A O 18
ATOM 21680 N N . LYS A 1 74 ? 26.580 0.978 -5.852 1.00 0.00 56 LYS A N 18
ATOM 21681 C CA . LYS A 1 74 ? 27.771 1.796 -5.569 1.00 0.00 56 LYS A CA 18
ATOM 21682 C C . LYS A 1 74 ? 29.070 1.016 -5.861 1.00 0.00 56 LYS A C 18
ATOM 21683 O O . LYS A 1 74 ? 29.922 1.475 -6.640 1.00 0.00 56 LYS A O 18
ATOM 21702 N N . LEU A 1 75 ? 29.189 -0.180 -5.250 1.00 0.00 57 LEU A N 18
ATOM 21703 C CA . LEU A 1 75 ? 30.412 -0.996 -5.329 1.00 0.00 57 LEU A CA 18
ATOM 21704 C C . LEU A 1 75 ? 30.577 -1.637 -6.714 1.00 0.00 57 LEU A C 18
ATOM 21705 O O . LEU A 1 75 ? 31.689 -1.858 -7.148 1.00 0.00 57 LEU A O 18
ATOM 21721 N N . LYS A 1 76 ? 29.449 -1.893 -7.407 1.00 0.00 58 LYS A N 18
ATOM 21722 C CA . LYS A 1 76 ? 29.435 -2.577 -8.719 1.00 0.00 58 LYS A CA 18
ATOM 21723 C C . LYS A 1 76 ? 30.078 -1.701 -9.810 1.00 0.00 58 LYS A C 18
ATOM 21724 O O . LYS A 1 76 ? 31.042 -2.121 -10.452 1.00 0.00 58 LYS A O 18
ATOM 21743 N N . MET A 1 77 ? 29.556 -0.468 -9.975 1.00 0.00 59 MET A N 18
ATOM 21744 C CA . MET A 1 77 ? 30.063 0.500 -10.977 1.00 0.00 59 MET A CA 18
ATOM 21745 C C . MET A 1 77 ? 31.541 0.883 -10.716 1.00 0.00 59 MET A C 18
ATOM 21746 O O . MET A 1 77 ? 32.272 1.210 -11.655 1.00 0.00 59 MET A O 18
ATOM 21760 N N . GLU A 1 78 ? 31.967 0.821 -9.442 1.00 0.00 60 GLU A N 18
ATOM 21761 C CA . GLU A 1 78 ? 33.340 1.191 -9.037 1.00 0.00 60 GLU A CA 18
ATOM 21762 C C . GLU A 1 78 ? 34.335 0.033 -9.272 1.00 0.00 60 GLU A C 18
ATOM 21763 O O . GLU A 1 78 ? 35.421 0.248 -9.830 1.00 0.00 60 GLU A O 18
ATOM 21775 N N . LYS A 1 79 ? 33.957 -1.195 -8.847 1.00 0.00 61 LYS A N 18
ATOM 21776 C CA . LYS A 1 79 ? 34.853 -2.376 -8.889 1.00 0.00 61 LYS A CA 18
ATOM 21777 C C . LYS A 1 79 ? 35.117 -2.796 -10.342 1.00 0.00 61 LYS A C 18
ATOM 21778 O O . LYS A 1 79 ? 36.245 -3.178 -10.686 1.00 0.00 61 LYS A O 18
ATOM 21797 N N . GLU A 1 80 ? 34.070 -2.690 -11.195 1.00 0.00 62 GLU A N 18
ATOM 21798 C CA . GLU A 1 80 ? 34.173 -3.041 -12.616 1.00 0.00 62 GLU A CA 18
ATOM 21799 C C . GLU A 1 80 ? 35.021 -1.994 -13.339 1.00 0.00 62 GLU A C 18
ATOM 21800 O O . GLU A 1 80 ? 35.788 -2.344 -14.228 1.00 0.00 62 GLU A O 18
ATOM 21812 N N . ARG A 1 81 ? 34.880 -0.713 -12.911 1.00 0.00 63 ARG A N 18
ATOM 21813 C CA . ARG A 1 81 ? 35.661 0.414 -13.452 1.00 0.00 63 ARG A CA 18
ATOM 21814 C C . ARG A 1 81 ? 37.150 0.156 -13.222 1.00 0.00 63 ARG A C 18
ATOM 21815 O O . ARG A 1 81 ? 37.955 0.300 -14.131 1.00 0.00 63 ARG A O 18
ATOM 21836 N N . ASN A 1 82 ? 37.478 -0.279 -11.995 1.00 0.00 64 ASN A N 18
ATOM 21837 C CA . ASN A 1 82 ? 38.857 -0.605 -11.606 1.00 0.00 64 ASN A CA 18
ATOM 21838 C C . ASN A 1 82 ? 39.410 -1.724 -12.507 1.00 0.00 64 ASN A C 18
ATOM 21839 O O . ASN A 1 82 ? 40.470 -1.569 -13.108 1.00 0.00 64 ASN A O 18
ATOM 21850 N N . ALA A 1 83 ? 38.619 -2.802 -12.646 1.00 0.00 65 ALA A N 18
ATOM 21851 C CA . ALA A 1 83 ? 38.998 -4.000 -13.420 1.00 0.00 65 ALA A CA 18
ATOM 21852 C C . ALA A 1 83 ? 39.158 -3.698 -14.932 1.00 0.00 65 ALA A C 18
ATOM 21853 O O . ALA A 1 83 ? 39.997 -4.307 -15.603 1.00 0.00 65 ALA A O 18
ATOM 21860 N N . ARG A 1 84 ? 38.360 -2.739 -15.458 1.00 0.00 66 ARG A N 18
ATOM 21861 C CA . ARG A 1 84 ? 38.366 -2.381 -16.901 1.00 0.00 66 ARG A CA 18
ATOM 21862 C C . ARG A 1 84 ? 39.293 -1.177 -17.185 1.00 0.00 66 ARG A C 18
ATOM 21863 O O . ARG A 1 84 ? 39.435 -0.763 -18.338 1.00 0.00 66 ARG A O 18
ATOM 21884 N N . ARG A 1 85 ? 39.917 -0.614 -16.120 1.00 0.00 67 ARG A N 18
ATOM 21885 C CA . ARG A 1 85 ? 40.893 0.499 -16.238 1.00 0.00 67 ARG A CA 18
ATOM 21886 C C . ARG A 1 85 ? 42.254 0.113 -15.592 1.00 0.00 67 ARG A C 18
ATOM 21887 O O . ARG A 1 85 ? 42.965 0.970 -15.065 1.00 0.00 67 ARG A O 18
ATOM 21908 N N . LYS A 1 86 ? 42.628 -1.185 -15.693 1.00 0.00 68 LYS A N 18
ATOM 21909 C CA . LYS A 1 86 ? 43.960 -1.697 -15.242 1.00 0.00 68 LYS A CA 18
ATOM 21910 C C . LYS A 1 86 ? 45.006 -1.623 -16.384 1.00 0.00 68 LYS A C 18
ATOM 21911 O O . LYS A 1 86 ? 45.982 -2.388 -16.391 1.00 0.00 68 LYS A O 18
ATOM 21930 N N . LYS A 1 87 ? 44.799 -0.673 -17.332 1.00 0.00 69 LYS A N 18
ATOM 21931 C CA . LYS A 1 87 ? 45.613 -0.518 -18.567 1.00 0.00 69 LYS A CA 18
ATOM 21932 C C . LYS A 1 87 ? 45.547 -1.817 -19.421 1.00 0.00 69 LYS A C 18
ATOM 21933 O O . LYS A 1 87 ? 46.526 -2.231 -20.051 1.00 0.00 69 LYS A O 18
ATOM 21952 N N . LYS A 1 88 ? 44.346 -2.429 -19.429 1.00 0.00 70 LYS A N 18
ATOM 21953 C CA . LYS A 1 88 ? 44.017 -3.629 -20.227 1.00 0.00 70 LYS A CA 18
ATOM 21954 C C . LYS A 1 88 ? 44.252 -3.340 -21.727 1.00 0.00 70 LYS A C 18
ATOM 21955 O O . LYS A 1 88 ? 43.801 -2.311 -22.234 1.00 0.00 70 LYS A O 18
ATOM 21974 N N . LYS A 1 89 ? 44.964 -4.247 -22.411 1.00 0.00 71 LYS A N 18
ATOM 21975 C CA . LYS A 1 89 ? 45.340 -4.075 -23.820 1.00 0.00 71 LYS A CA 18
ATOM 21976 C C . LYS A 1 89 ? 44.656 -5.171 -24.673 1.00 0.00 71 LYS A C 18
ATOM 21977 O O . LYS A 1 89 ? 45.111 -6.337 -24.638 1.00 0.00 71 LYS A O 18
ATOM 21997 N N . TRP A 1 19 ? 1.321 2.400 -1.164 1.00 0.00 1 TRP A N 19
ATOM 21998 C CA . TRP A 1 19 ? 2.468 1.736 -1.820 1.00 0.00 1 TRP A CA 19
ATOM 21999 C C . TRP A 1 19 ? 2.236 0.212 -1.876 1.00 0.00 1 TRP A C 19
ATOM 22000 O O . TRP A 1 19 ? 2.464 -0.499 -0.887 1.00 0.00 1 TRP A O 19
ATOM 22021 N N . THR A 1 20 ? 1.722 -0.268 -3.021 1.00 0.00 2 THR A N 19
ATOM 22022 C CA . THR A 1 20 ? 1.604 -1.707 -3.329 1.00 0.00 2 THR A CA 19
ATOM 22023 C C . THR A 1 20 ? 2.943 -2.191 -3.955 1.00 0.00 2 THR A C 19
ATOM 22024 O O . THR A 1 20 ? 3.767 -1.365 -4.356 1.00 0.00 2 THR A O 19
ATOM 22035 N N . GLU A 1 21 ? 3.152 -3.517 -4.051 1.00 0.00 3 GLU A N 19
ATOM 22036 C CA . GLU A 1 21 ? 4.459 -4.119 -4.419 1.00 0.00 3 GLU A CA 19
ATOM 22037 C C . GLU A 1 21 ? 4.986 -3.727 -5.826 1.00 0.00 3 GLU A C 19
ATOM 22038 O O . GLU A 1 21 ? 6.193 -3.868 -6.079 1.00 0.00 3 GLU A O 19
ATOM 22050 N N . GLU A 1 22 ? 4.102 -3.255 -6.732 1.00 0.00 4 GLU A N 19
ATOM 22051 C CA . GLU A 1 22 ? 4.516 -2.764 -8.073 1.00 0.00 4 GLU A CA 19
ATOM 22052 C C . GLU A 1 22 ? 5.377 -1.492 -7.942 1.00 0.00 4 GLU A C 19
ATOM 22053 O O . GLU A 1 22 ? 6.511 -1.437 -8.436 1.00 0.00 4 GLU A O 19
ATOM 22065 N N . GLU A 1 23 ? 4.827 -0.488 -7.242 1.00 0.00 5 GLU A N 19
ATOM 22066 C CA . GLU A 1 23 ? 5.487 0.815 -7.030 1.00 0.00 5 GLU A CA 19
ATOM 22067 C C . GLU A 1 23 ? 6.602 0.703 -5.969 1.00 0.00 5 GLU A C 19
ATOM 22068 O O . GLU A 1 23 ? 7.562 1.479 -6.007 1.00 0.00 5 GLU A O 19
ATOM 22080 N N . MET A 1 24 ? 6.453 -0.251 -5.015 1.00 0.00 6 MET A N 19
ATOM 22081 C CA . MET A 1 24 ? 7.559 -0.665 -4.107 1.00 0.00 6 MET A CA 19
ATOM 22082 C C . MET A 1 24 ? 8.778 -1.099 -4.942 1.00 0.00 6 MET A C 19
ATOM 22083 O O . MET A 1 24 ? 9.905 -0.677 -4.685 1.00 0.00 6 MET A O 19
ATOM 22097 N N . GLY A 1 25 ? 8.493 -1.941 -5.954 1.00 0.00 7 GLY A N 19
ATOM 22098 C CA . GLY A 1 25 ? 9.504 -2.483 -6.862 1.00 0.00 7 GLY A CA 19
ATOM 22099 C C . GLY A 1 25 ? 10.122 -1.436 -7.780 1.00 0.00 7 GLY A C 19
ATOM 22100 O O . GLY A 1 25 ? 11.320 -1.499 -8.073 1.00 0.00 7 GLY A O 19
ATOM 22104 N N . THR A 1 26 ? 9.296 -0.477 -8.238 1.00 0.00 8 THR A N 19
ATOM 22105 C CA . THR A 1 26 ? 9.733 0.597 -9.155 1.00 0.00 8 THR A CA 19
ATOM 22106 C C . THR A 1 26 ? 10.641 1.607 -8.420 1.00 0.00 8 THR A C 19
ATOM 22107 O O . THR A 1 26 ? 11.622 2.096 -8.987 1.00 0.00 8 THR A O 19
ATOM 22118 N N . ALA A 1 27 ? 10.301 1.895 -7.149 1.00 0.00 9 ALA A N 19
ATOM 22119 C CA . ALA A 1 27 ? 11.078 2.821 -6.295 1.00 0.00 9 ALA A CA 19
ATOM 22120 C C . ALA A 1 27 ? 12.364 2.146 -5.804 1.00 0.00 9 ALA A C 19
ATOM 22121 O O . ALA A 1 27 ? 13.395 2.796 -5.680 1.00 0.00 9 ALA A O 19
ATOM 22128 N N . LYS A 1 28 ? 12.274 0.831 -5.544 1.00 0.00 10 LYS A N 19
ATOM 22129 C CA . LYS A 1 28 ? 13.439 -0.025 -5.221 1.00 0.00 10 LYS A CA 19
ATOM 22130 C C . LYS A 1 28 ? 14.438 -0.042 -6.400 1.00 0.00 10 LYS A C 19
ATOM 22131 O O . LYS A 1 28 ? 15.659 0.027 -6.202 1.00 0.00 10 LYS A O 19
ATOM 22150 N N . LYS A 1 29 ? 13.880 -0.141 -7.617 1.00 0.00 11 LYS A N 19
ATOM 22151 C CA . LYS A 1 29 ? 14.645 -0.112 -8.876 1.00 0.00 11 LYS A CA 19
ATOM 22152 C C . LYS A 1 29 ? 15.240 1.292 -9.095 1.00 0.00 11 LYS A C 19
ATOM 22153 O O . LYS A 1 29 ? 16.370 1.426 -9.565 1.00 0.00 11 LYS A O 19
ATOM 22172 N N . GLY A 1 30 ? 14.477 2.327 -8.703 1.00 0.00 12 GLY A N 19
ATOM 22173 C CA . GLY A 1 30 ? 14.925 3.714 -8.801 1.00 0.00 12 GLY A CA 19
ATOM 22174 C C . GLY A 1 30 ? 16.114 4.012 -7.904 1.00 0.00 12 GLY A C 19
ATOM 22175 O O . GLY A 1 30 ? 17.059 4.683 -8.308 1.00 0.00 12 GLY A O 19
ATOM 22179 N N . LEU A 1 31 ? 16.056 3.499 -6.677 1.00 0.00 13 LEU A N 19
ATOM 22180 C CA . LEU A 1 31 ? 17.134 3.619 -5.685 1.00 0.00 13 LEU A CA 19
ATOM 22181 C C . LEU A 1 31 ? 18.353 2.749 -6.104 1.00 0.00 13 LEU A C 19
ATOM 22182 O O . LEU A 1 31 ? 19.495 3.048 -5.753 1.00 0.00 13 LEU A O 19
ATOM 22198 N N . LEU A 1 32 ? 18.090 1.694 -6.896 1.00 0.00 14 LEU A N 19
ATOM 22199 C CA . LEU A 1 32 ? 19.136 0.833 -7.499 1.00 0.00 14 LEU A CA 19
ATOM 22200 C C . LEU A 1 32 ? 19.825 1.525 -8.712 1.00 0.00 14 LEU A C 19
ATOM 22201 O O . LEU A 1 32 ? 20.964 1.190 -9.048 1.00 0.00 14 LEU A O 19
ATOM 22217 N N . GLU A 1 33 ? 19.134 2.471 -9.383 1.00 0.00 15 GLU A N 19
ATOM 22218 C CA . GLU A 1 33 ? 19.679 3.157 -10.589 1.00 0.00 15 GLU A CA 19
ATOM 22219 C C . GLU A 1 33 ? 20.108 4.609 -10.289 1.00 0.00 15 GLU A C 19
ATOM 22220 O O . GLU A 1 33 ? 21.289 4.956 -10.403 1.00 0.00 15 GLU A O 19
ATOM 22232 N N . HIS A 1 34 ? 19.132 5.453 -9.910 1.00 0.00 16 HIS A N 19
ATOM 22233 C CA . HIS A 1 34 ? 19.353 6.893 -9.610 1.00 0.00 16 HIS A CA 19
ATOM 22234 C C . HIS A 1 34 ? 20.079 7.069 -8.258 1.00 0.00 16 HIS A C 19
ATOM 22235 O O . HIS A 1 34 ? 20.802 8.050 -8.053 1.00 0.00 16 HIS A O 19
ATOM 22250 N N . GLY A 1 35 ? 19.867 6.105 -7.347 1.00 0.00 17 GLY A N 19
ATOM 22251 C CA . GLY A 1 35 ? 20.497 6.109 -6.023 1.00 0.00 17 GLY A CA 19
ATOM 22252 C C . GLY A 1 35 ? 19.574 6.634 -4.936 1.00 0.00 17 GLY A C 19
ATOM 22253 O O . GLY A 1 35 ? 18.365 6.750 -5.151 1.00 0.00 17 GLY A O 19
ATOM 22257 N N . ARG A 1 36 ? 20.163 7.015 -3.783 1.00 0.00 18 ARG A N 19
ATOM 22258 C CA . ARG A 1 36 ? 19.416 7.444 -2.569 1.00 0.00 18 ARG A CA 19
ATOM 22259 C C . ARG A 1 36 ? 18.849 8.898 -2.716 1.00 0.00 18 ARG A C 19
ATOM 22260 O O . ARG A 1 36 ? 18.357 9.478 -1.746 1.00 0.00 18 ARG A O 19
ATOM 22281 N N . ASN A 1 37 ? 18.919 9.469 -3.943 1.00 0.00 19 ASN A N 19
ATOM 22282 C CA . ASN A 1 37 ? 18.406 10.821 -4.254 1.00 0.00 19 ASN A CA 19
ATOM 22283 C C . ASN A 1 37 ? 16.871 10.860 -4.125 1.00 0.00 19 ASN A C 19
ATOM 22284 O O . ASN A 1 37 ? 16.161 10.522 -5.074 1.00 0.00 19 ASN A O 19
ATOM 22295 N N . TRP A 1 38 ? 16.382 11.276 -2.943 1.00 0.00 20 TRP A N 19
ATOM 22296 C CA . TRP A 1 38 ? 14.945 11.258 -2.595 1.00 0.00 20 TRP A CA 19
ATOM 22297 C C . TRP A 1 38 ? 14.105 12.126 -3.554 1.00 0.00 20 TRP A C 19
ATOM 22298 O O . TRP A 1 38 ? 12.953 11.807 -3.817 1.00 0.00 20 TRP A O 19
ATOM 22319 N N . SER A 1 39 ? 14.711 13.212 -4.066 1.00 0.00 21 SER A N 19
ATOM 22320 C CA . SER A 1 39 ? 14.077 14.117 -5.046 1.00 0.00 21 SER A CA 19
ATOM 22321 C C . SER A 1 39 ? 13.885 13.408 -6.407 1.00 0.00 21 SER A C 19
ATOM 22322 O O . SER A 1 39 ? 12.844 13.566 -7.062 1.00 0.00 21 SER A O 19
ATOM 22330 N N . ALA A 1 40 ? 14.902 12.622 -6.808 1.00 0.00 22 ALA A N 19
ATOM 22331 C CA . ALA A 1 40 ? 14.917 11.916 -8.106 1.00 0.00 22 ALA A CA 19
ATOM 22332 C C . ALA A 1 40 ? 13.884 10.778 -8.128 1.00 0.00 22 ALA A C 19
ATOM 22333 O O . ALA A 1 40 ? 13.209 10.557 -9.138 1.00 0.00 22 ALA A O 19
ATOM 22340 N N . ILE A 1 41 ? 13.770 10.072 -6.990 1.00 0.00 23 ILE A N 19
ATOM 22341 C CA . ILE A 1 41 ? 12.841 8.929 -6.836 1.00 0.00 23 ILE A CA 19
ATOM 22342 C C . ILE A 1 41 ? 11.403 9.455 -6.702 1.00 0.00 23 ILE A C 19
ATOM 22343 O O . ILE A 1 41 ? 10.464 8.869 -7.242 1.00 0.00 23 ILE A O 19
ATOM 22359 N N . ALA A 1 42 ? 11.267 10.593 -6.003 1.00 0.00 24 ALA A N 19
ATOM 22360 C CA . ALA A 1 42 ? 9.987 11.316 -5.847 1.00 0.00 24 ALA A CA 19
ATOM 22361 C C . ALA A 1 42 ? 9.432 11.781 -7.198 1.00 0.00 24 ALA A C 19
ATOM 22362 O O . ALA A 1 42 ? 8.221 11.881 -7.378 1.00 0.00 24 ALA A O 19
ATOM 22369 N N . ARG A 1 43 ? 10.349 12.108 -8.113 1.00 0.00 25 ARG A N 19
ATOM 22370 C CA . ARG A 1 43 ? 10.026 12.470 -9.497 1.00 0.00 25 ARG A CA 19
ATOM 22371 C C . ARG A 1 43 ? 9.707 11.204 -10.322 1.00 0.00 25 ARG A C 19
ATOM 22372 O O . ARG A 1 43 ? 8.782 11.203 -11.139 1.00 0.00 25 ARG A O 19
ATOM 22393 N N . MET A 1 44 ? 10.468 10.124 -10.072 1.00 0.00 26 MET A N 19
ATOM 22394 C CA . MET A 1 44 ? 10.394 8.886 -10.869 1.00 0.00 26 MET A CA 19
ATOM 22395 C C . MET A 1 44 ? 9.061 8.137 -10.641 1.00 0.00 26 MET A C 19
ATOM 22396 O O . MET A 1 44 ? 8.280 7.948 -11.577 1.00 0.00 26 MET A O 19
ATOM 22410 N N . VAL A 1 45 ? 8.814 7.718 -9.393 1.00 0.00 27 VAL A N 19
ATOM 22411 C CA . VAL A 1 45 ? 7.612 6.937 -9.034 1.00 0.00 27 VAL A CA 19
ATOM 22412 C C . VAL A 1 45 ? 6.426 7.839 -8.663 1.00 0.00 27 VAL A C 19
ATOM 22413 O O . VAL A 1 45 ? 5.285 7.553 -9.036 1.00 0.00 27 VAL A O 19
ATOM 22426 N N . GLY A 1 46 ? 6.715 8.917 -7.913 1.00 0.00 28 GLY A N 19
ATOM 22427 C CA . GLY A 1 46 ? 5.682 9.811 -7.406 1.00 0.00 28 GLY A CA 19
ATOM 22428 C C . GLY A 1 46 ? 5.215 10.821 -8.446 1.00 0.00 28 GLY A C 19
ATOM 22429 O O . GLY A 1 46 ? 4.006 11.023 -8.622 1.00 0.00 28 GLY A O 19
ATOM 22433 N N . SER A 1 47 ? 6.204 11.434 -9.145 1.00 0.00 29 SER A N 19
ATOM 22434 C CA . SER A 1 47 ? 6.006 12.559 -10.089 1.00 0.00 29 SER A CA 19
ATOM 22435 C C . SER A 1 47 ? 5.298 13.764 -9.402 1.00 0.00 29 SER A C 19
ATOM 22436 O O . SER A 1 47 ? 4.710 14.622 -10.076 1.00 0.00 29 SER A O 19
ATOM 22444 N N . LYS A 1 48 ? 5.404 13.847 -8.048 1.00 0.00 30 LYS A N 19
ATOM 22445 C CA . LYS A 1 48 ? 4.674 14.841 -7.231 1.00 0.00 30 LYS A CA 19
ATOM 22446 C C . LYS A 1 48 ? 5.595 15.488 -6.169 1.00 0.00 30 LYS A C 19
ATOM 22447 O O . LYS A 1 48 ? 6.081 16.610 -6.361 1.00 0.00 30 LYS A O 19
ATOM 22466 N N . THR A 1 49 ? 5.868 14.761 -5.064 1.00 0.00 31 THR A N 19
ATOM 22467 C CA . THR A 1 49 ? 6.418 15.361 -3.827 1.00 0.00 31 THR A CA 19
ATOM 22468 C C . THR A 1 49 ? 7.551 14.486 -3.246 1.00 0.00 31 THR A C 19
ATOM 22469 O O . THR A 1 49 ? 7.473 13.254 -3.303 1.00 0.00 31 THR A O 19
ATOM 22480 N N . VAL A 1 50 ? 8.592 15.136 -2.669 1.00 0.00 32 VAL A N 19
ATOM 22481 C CA . VAL A 1 50 ? 9.747 14.445 -2.036 1.00 0.00 32 VAL A CA 19
ATOM 22482 C C . VAL A 1 50 ? 9.303 13.685 -0.773 1.00 0.00 32 VAL A C 19
ATOM 22483 O O . VAL A 1 50 ? 9.829 12.604 -0.469 1.00 0.00 32 VAL A O 19
ATOM 22496 N N . SER A 1 51 ? 8.303 14.259 -0.074 1.00 0.00 33 SER A N 19
ATOM 22497 C CA . SER A 1 51 ? 7.673 13.655 1.115 1.00 0.00 33 SER A CA 19
ATOM 22498 C C . SER A 1 51 ? 7.116 12.254 0.793 1.00 0.00 33 SER A C 19
ATOM 22499 O O . SER A 1 51 ? 7.237 11.336 1.592 1.00 0.00 33 SER A O 19
ATOM 22507 N N . GLN A 1 52 ? 6.553 12.113 -0.415 1.00 0.00 34 GLN A N 19
ATOM 22508 C CA . GLN A 1 52 ? 5.961 10.856 -0.907 1.00 0.00 34 GLN A CA 19
ATOM 22509 C C . GLN A 1 52 ? 7.019 9.719 -0.940 1.00 0.00 34 GLN A C 19
ATOM 22510 O O . GLN A 1 52 ? 6.759 8.605 -0.470 1.00 0.00 34 GLN A O 19
ATOM 22524 N N . CYS A 1 53 ? 8.230 10.051 -1.434 1.00 0.00 35 CYS A N 19
ATOM 22525 C CA . CYS A 1 53 ? 9.371 9.099 -1.503 1.00 0.00 35 CYS A CA 19
ATOM 22526 C C . CYS A 1 53 ? 10.016 8.881 -0.120 1.00 0.00 35 CYS A C 19
ATOM 22527 O O . CYS A 1 53 ? 10.591 7.818 0.143 1.00 0.00 35 CYS A O 19
ATOM 22535 N N . LYS A 1 54 ? 9.936 9.900 0.750 1.00 0.00 36 LYS A N 19
ATOM 22536 C CA . LYS A 1 54 ? 10.490 9.837 2.119 1.00 0.00 36 LYS A CA 19
ATOM 22537 C C . LYS A 1 54 ? 9.705 8.828 2.974 1.00 0.00 36 LYS A C 19
ATOM 22538 O O . LYS A 1 54 ? 10.291 7.906 3.550 1.00 0.00 36 LYS A O 19
ATOM 22557 N N . ASN A 1 55 ? 8.370 8.997 3.005 1.00 0.00 37 ASN A N 19
ATOM 22558 C CA . ASN A 1 55 ? 7.462 8.156 3.811 1.00 0.00 37 ASN A CA 19
ATOM 22559 C C . ASN A 1 55 ? 7.342 6.741 3.215 1.00 0.00 37 ASN A C 19
ATOM 22560 O O . ASN A 1 55 ? 6.971 5.812 3.929 1.00 0.00 37 ASN A O 19
ATOM 22571 N N . PHE A 1 56 ? 7.665 6.597 1.906 1.00 0.00 38 PHE A N 19
ATOM 22572 C CA . PHE A 1 56 ? 7.783 5.280 1.226 1.00 0.00 38 PHE A CA 19
ATOM 22573 C C . PHE A 1 56 ? 8.687 4.321 2.025 1.00 0.00 38 PHE A C 19
ATOM 22574 O O . PHE A 1 56 ? 8.332 3.167 2.256 1.00 0.00 38 PHE A O 19
ATOM 22591 N N . TYR A 1 57 ? 9.852 4.834 2.441 1.00 0.00 39 TYR A N 19
ATOM 22592 C CA . TYR A 1 57 ? 10.926 4.009 3.012 1.00 0.00 39 TYR A CA 19
ATOM 22593 C C . TYR A 1 57 ? 10.572 3.531 4.432 1.00 0.00 39 TYR A C 19
ATOM 22594 O O . TYR A 1 57 ? 10.988 2.447 4.860 1.00 0.00 39 TYR A O 19
ATOM 22612 N N . PHE A 1 58 ? 9.811 4.356 5.156 1.00 0.00 40 PHE A N 19
ATOM 22613 C CA . PHE A 1 58 ? 9.359 4.051 6.527 1.00 0.00 40 PHE A CA 19
ATOM 22614 C C . PHE A 1 58 ? 8.050 3.232 6.499 1.00 0.00 40 PHE A C 19
ATOM 22615 O O . PHE A 1 58 ? 7.703 2.563 7.478 1.00 0.00 40 PHE A O 19
ATOM 22632 N N . ASN A 1 59 ? 7.340 3.279 5.352 1.00 0.00 41 ASN A N 19
ATOM 22633 C CA . ASN A 1 59 ? 6.157 2.437 5.078 1.00 0.00 41 ASN A CA 19
ATOM 22634 C C . ASN A 1 59 ? 6.515 1.361 4.033 1.00 0.00 41 ASN A C 19
ATOM 22635 O O . ASN A 1 59 ? 5.670 0.947 3.240 1.00 0.00 41 ASN A O 19
ATOM 22646 N N . TYR A 1 60 ? 7.780 0.896 4.082 1.00 0.00 42 TYR A N 19
ATOM 22647 C CA . TYR A 1 60 ? 8.306 -0.179 3.201 1.00 0.00 42 TYR A CA 19
ATOM 22648 C C . TYR A 1 60 ? 7.733 -1.560 3.627 1.00 0.00 42 TYR A C 19
ATOM 22649 O O . TYR A 1 60 ? 7.755 -2.527 2.853 1.00 0.00 42 TYR A O 19
ATOM 22667 N N . LYS A 1 61 ? 7.223 -1.599 4.890 1.00 0.00 43 LYS A N 19
ATOM 22668 C CA . LYS A 1 61 ? 6.476 -2.728 5.500 1.00 0.00 43 LYS A CA 19
ATOM 22669 C C . LYS A 1 61 ? 7.350 -3.993 5.616 1.00 0.00 43 LYS A C 19
ATOM 22670 O O . LYS A 1 61 ? 8.021 -4.205 6.629 1.00 0.00 43 LYS A O 19
ATOM 22689 N N . LYS A 1 62 ? 7.377 -4.803 4.536 1.00 0.00 44 LYS A N 19
ATOM 22690 C CA . LYS A 1 62 ? 8.114 -6.075 4.503 1.00 0.00 44 LYS A CA 19
ATOM 22691 C C . LYS A 1 62 ? 8.429 -6.451 3.046 1.00 0.00 44 LYS A C 19
ATOM 22692 O O . LYS A 1 62 ? 7.640 -7.118 2.364 1.00 0.00 44 LYS A O 19
ATOM 22711 N N . ARG A 1 63 ? 9.560 -5.930 2.573 1.00 0.00 45 ARG A N 19
ATOM 22712 C CA . ARG A 1 63 ? 10.154 -6.259 1.263 1.00 0.00 45 ARG A CA 19
ATOM 22713 C C . ARG A 1 63 ? 11.651 -6.586 1.468 1.00 0.00 45 ARG A C 19
ATOM 22714 O O . ARG A 1 63 ? 12.160 -6.540 2.598 1.00 0.00 45 ARG A O 19
ATOM 22735 N N . GLN A 1 64 ? 12.327 -6.948 0.363 1.00 0.00 46 GLN A N 19
ATOM 22736 C CA . GLN A 1 64 ? 13.796 -7.108 0.313 1.00 0.00 46 GLN A CA 19
ATOM 22737 C C . GLN A 1 64 ? 14.503 -5.814 0.784 1.00 0.00 46 GLN A C 19
ATOM 22738 O O . GLN A 1 64 ? 14.108 -4.716 0.376 1.00 0.00 46 GLN A O 19
ATOM 22752 N N . ASN A 1 65 ? 15.525 -5.956 1.658 1.00 0.00 47 ASN A N 19
ATOM 22753 C CA . ASN A 1 65 ? 16.208 -4.805 2.299 1.00 0.00 47 ASN A CA 19
ATOM 22754 C C . ASN A 1 65 ? 16.874 -3.893 1.250 1.00 0.00 47 ASN A C 19
ATOM 22755 O O . ASN A 1 65 ? 17.898 -4.250 0.665 1.00 0.00 47 ASN A O 19
ATOM 22766 N N . LEU A 1 66 ? 16.281 -2.703 1.047 1.00 0.00 48 LEU A N 19
ATOM 22767 C CA . LEU A 1 66 ? 16.771 -1.708 0.076 1.00 0.00 48 LEU A CA 19
ATOM 22768 C C . LEU A 1 66 ? 18.153 -1.168 0.488 1.00 0.00 48 LEU A C 19
ATOM 22769 O O . LEU A 1 66 ? 18.964 -0.840 -0.380 1.00 0.00 48 LEU A O 19
ATOM 22785 N N . ASP A 1 67 ? 18.406 -1.088 1.803 1.00 0.00 49 ASP A N 19
ATOM 22786 C CA . ASP A 1 67 ? 19.633 -0.468 2.346 1.00 0.00 49 ASP A CA 19
ATOM 22787 C C . ASP A 1 67 ? 20.903 -1.161 1.811 1.00 0.00 49 ASP A C 19
ATOM 22788 O O . ASP A 1 67 ? 21.861 -0.485 1.404 1.00 0.00 49 ASP A O 19
ATOM 22797 N N . GLU A 1 68 ? 20.880 -2.509 1.788 1.00 0.00 50 GLU A N 19
ATOM 22798 C CA . GLU A 1 68 ? 21.988 -3.306 1.233 1.00 0.00 50 GLU A CA 19
ATOM 22799 C C . GLU A 1 68 ? 22.044 -3.146 -0.305 1.00 0.00 50 GLU A C 19
ATOM 22800 O O . GLU A 1 68 ? 23.123 -3.017 -0.869 1.00 0.00 50 GLU A O 19
ATOM 22812 N N . ILE A 1 69 ? 20.855 -3.135 -0.960 1.00 0.00 51 ILE A N 19
ATOM 22813 C CA . ILE A 1 69 ? 20.708 -2.934 -2.434 1.00 0.00 51 ILE A CA 19
ATOM 22814 C C . ILE A 1 69 ? 21.377 -1.613 -2.892 1.00 0.00 51 ILE A C 19
ATOM 22815 O O . ILE A 1 69 ? 21.926 -1.529 -3.995 1.00 0.00 51 ILE A O 19
ATOM 22831 N N . LEU A 1 70 ? 21.329 -0.605 -2.013 1.00 0.00 52 LEU A N 19
ATOM 22832 C CA . LEU A 1 70 ? 21.908 0.724 -2.262 1.00 0.00 52 LEU A CA 19
ATOM 22833 C C . LEU A 1 70 ? 23.452 0.625 -2.246 1.00 0.00 52 LEU A C 19
ATOM 22834 O O . LEU A 1 70 ? 24.136 1.240 -3.079 1.00 0.00 52 LEU A O 19
ATOM 22850 N N . GLN A 1 71 ? 23.979 -0.171 -1.291 1.00 0.00 53 GLN A N 19
ATOM 22851 C CA . GLN A 1 71 ? 25.421 -0.477 -1.197 1.00 0.00 53 GLN A CA 19
ATOM 22852 C C . GLN A 1 71 ? 25.874 -1.270 -2.434 1.00 0.00 53 GLN A C 19
ATOM 22853 O O . GLN A 1 71 ? 26.968 -1.029 -2.951 1.00 0.00 53 GLN A O 19
ATOM 22867 N N . GLN A 1 72 ? 25.006 -2.192 -2.915 1.00 0.00 54 GLN A N 19
ATOM 22868 C CA . GLN A 1 72 ? 25.293 -3.000 -4.119 1.00 0.00 54 GLN A CA 19
ATOM 22869 C C . GLN A 1 72 ? 25.409 -2.072 -5.336 1.00 0.00 54 GLN A C 19
ATOM 22870 O O . GLN A 1 72 ? 26.365 -2.161 -6.080 1.00 0.00 54 GLN A O 19
ATOM 22884 N N . HIS A 1 73 ? 24.441 -1.143 -5.466 1.00 0.00 55 HIS A N 19
ATOM 22885 C CA . HIS A 1 73 ? 24.419 -0.109 -6.526 1.00 0.00 55 HIS A CA 19
ATOM 22886 C C . HIS A 1 73 ? 25.736 0.693 -6.556 1.00 0.00 55 HIS A C 19
ATOM 22887 O O . HIS A 1 73 ? 26.285 0.963 -7.633 1.00 0.00 55 HIS A O 19
ATOM 22902 N N . LYS A 1 74 ? 26.222 1.052 -5.355 1.00 0.00 56 LYS A N 19
ATOM 22903 C CA . LYS A 1 74 ? 27.468 1.818 -5.186 1.00 0.00 56 LYS A CA 19
ATOM 22904 C C . LYS A 1 74 ? 28.668 1.015 -5.726 1.00 0.00 56 LYS A C 19
ATOM 22905 O O . LYS A 1 74 ? 29.310 1.435 -6.694 1.00 0.00 56 LYS A O 19
ATOM 22924 N N . LEU A 1 75 ? 28.907 -0.175 -5.127 1.00 0.00 57 LEU A N 19
ATOM 22925 C CA . LEU A 1 75 ? 30.112 -0.985 -5.397 1.00 0.00 57 LEU A CA 19
ATOM 22926 C C . LEU A 1 75 ? 30.121 -1.568 -6.820 1.00 0.00 57 LEU A C 19
ATOM 22927 O O . LEU A 1 75 ? 31.186 -1.765 -7.376 1.00 0.00 57 LEU A O 19
ATOM 22943 N N . LYS A 1 76 ? 28.927 -1.822 -7.394 1.00 0.00 58 LYS A N 19
ATOM 22944 C CA . LYS A 1 76 ? 28.778 -2.371 -8.766 1.00 0.00 58 LYS A CA 19
ATOM 22945 C C . LYS A 1 76 ? 29.358 -1.400 -9.802 1.00 0.00 58 LYS A C 19
ATOM 22946 O O . LYS A 1 76 ? 30.198 -1.785 -10.627 1.00 0.00 58 LYS A O 19
ATOM 22965 N N . MET A 1 77 ? 28.909 -0.140 -9.728 1.00 0.00 59 MET A N 19
ATOM 22966 C CA . MET A 1 77 ? 29.344 0.902 -10.666 1.00 0.00 59 MET A CA 19
ATOM 22967 C C . MET A 1 77 ? 30.784 1.358 -10.331 1.00 0.00 59 MET A C 19
ATOM 22968 O O . MET A 1 77 ? 31.555 1.692 -11.221 1.00 0.00 59 MET A O 19
ATOM 22982 N N . GLU A 1 78 ? 31.141 1.318 -9.036 1.00 0.00 60 GLU A N 19
ATOM 22983 C CA . GLU A 1 78 ? 32.468 1.751 -8.544 1.00 0.00 60 GLU A CA 19
ATOM 22984 C C . GLU A 1 78 ? 33.595 0.816 -9.048 1.00 0.00 60 GLU A C 19
ATOM 22985 O O . GLU A 1 78 ? 34.616 1.291 -9.561 1.00 0.00 60 GLU A O 19
ATOM 22997 N N . LYS A 1 79 ? 33.366 -0.512 -8.940 1.00 0.00 61 LYS A N 19
ATOM 22998 C CA . LYS A 1 79 ? 34.375 -1.533 -9.305 1.00 0.00 61 LYS A CA 19
ATOM 22999 C C . LYS A 1 79 ? 34.544 -1.625 -10.829 1.00 0.00 61 LYS A C 19
ATOM 23000 O O . LYS A 1 79 ? 35.665 -1.813 -11.320 1.00 0.00 61 LYS A O 19
ATOM 23019 N N . GLU A 1 80 ? 33.418 -1.491 -11.573 1.00 0.00 62 GLU A N 19
ATOM 23020 C CA . GLU A 1 80 ? 33.433 -1.593 -13.040 1.00 0.00 62 GLU A CA 19
ATOM 23021 C C . GLU A 1 80 ? 34.176 -0.388 -13.625 1.00 0.00 62 GLU A C 19
ATOM 23022 O O . GLU A 1 80 ? 34.897 -0.535 -14.585 1.00 0.00 62 GLU A O 19
ATOM 23034 N N . ARG A 1 81 ? 34.006 0.797 -12.997 1.00 0.00 63 ARG A N 19
ATOM 23035 C CA . ARG A 1 81 ? 34.688 2.041 -13.409 1.00 0.00 63 ARG A CA 19
ATOM 23036 C C . ARG A 1 81 ? 36.189 1.984 -13.077 1.00 0.00 63 ARG A C 19
ATOM 23037 O O . ARG A 1 81 ? 37.009 2.534 -13.815 1.00 0.00 63 ARG A O 19
ATOM 23058 N N . ASN A 1 82 ? 36.535 1.289 -11.981 1.00 0.00 64 ASN A N 19
ATOM 23059 C CA . ASN A 1 82 ? 37.938 1.072 -11.582 1.00 0.00 64 ASN A CA 19
ATOM 23060 C C . ASN A 1 82 ? 38.669 0.203 -12.634 1.00 0.00 64 ASN A C 19
ATOM 23061 O O . ASN A 1 82 ? 39.858 0.405 -12.895 1.00 0.00 64 ASN A O 19
ATOM 23072 N N . ALA A 1 83 ? 37.928 -0.744 -13.238 1.00 0.00 65 ALA A N 19
ATOM 23073 C CA . ALA A 1 83 ? 38.455 -1.666 -14.263 1.00 0.00 65 ALA A CA 19
ATOM 23074 C C . ALA A 1 83 ? 38.461 -1.026 -15.678 1.00 0.00 65 ALA A C 19
ATOM 23075 O O . ALA A 1 83 ? 39.499 -0.992 -16.346 1.00 0.00 65 ALA A O 19
ATOM 23082 N N . ARG A 1 84 ? 37.300 -0.488 -16.101 1.00 0.00 66 ARG A N 19
ATOM 23083 C CA . ARG A 1 84 ? 37.046 -0.058 -17.505 1.00 0.00 66 ARG A CA 19
ATOM 23084 C C . ARG A 1 84 ? 37.774 1.258 -17.845 1.00 0.00 66 ARG A C 19
ATOM 23085 O O . ARG A 1 84 ? 38.065 1.523 -19.009 1.00 0.00 66 ARG A O 19
ATOM 23106 N N . ARG A 1 85 ? 38.037 2.087 -16.818 1.00 0.00 67 ARG A N 19
ATOM 23107 C CA . ARG A 1 85 ? 38.742 3.376 -16.985 1.00 0.00 67 ARG A CA 19
ATOM 23108 C C . ARG A 1 85 ? 40.238 3.236 -16.654 1.00 0.00 67 ARG A C 19
ATOM 23109 O O . ARG A 1 85 ? 40.998 4.209 -16.768 1.00 0.00 67 ARG A O 19
ATOM 23130 N N . LYS A 1 86 ? 40.667 2.011 -16.259 1.00 0.00 68 LYS A N 19
ATOM 23131 C CA . LYS A 1 86 ? 42.093 1.689 -16.105 1.00 0.00 68 LYS A CA 19
ATOM 23132 C C . LYS A 1 86 ? 42.637 1.259 -17.482 1.00 0.00 68 LYS A C 19
ATOM 23133 O O . LYS A 1 86 ? 42.924 0.081 -17.741 1.00 0.00 68 LYS A O 19
ATOM 23152 N N . LYS A 1 87 ? 42.716 2.250 -18.376 1.00 0.00 69 LYS A N 19
ATOM 23153 C CA . LYS A 1 87 ? 43.151 2.088 -19.768 1.00 0.00 69 LYS A CA 19
ATOM 23154 C C . LYS A 1 87 ? 44.555 2.700 -19.928 1.00 0.00 69 LYS A C 19
ATOM 23155 O O . LYS A 1 87 ? 44.835 3.478 -20.848 1.00 0.00 69 LYS A O 19
ATOM 23174 N N . LYS A 1 88 ? 45.435 2.309 -18.992 1.00 0.00 70 LYS A N 19
ATOM 23175 C CA . LYS A 1 88 ? 46.846 2.714 -18.964 1.00 0.00 70 LYS A CA 19
ATOM 23176 C C . LYS A 1 88 ? 47.708 1.486 -19.316 1.00 0.00 70 LYS A C 19
ATOM 23177 O O . LYS A 1 88 ? 47.715 0.504 -18.570 1.00 0.00 70 LYS A O 19
ATOM 23196 N N . LYS A 1 89 ? 48.421 1.536 -20.453 1.00 0.00 71 LYS A N 19
ATOM 23197 C CA . LYS A 1 89 ? 49.255 0.412 -20.935 1.00 0.00 71 LYS A CA 19
ATOM 23198 C C . LYS A 1 89 ? 50.400 0.948 -21.838 1.00 0.00 71 LYS A C 19
ATOM 23199 O O . LYS A 1 89 ? 51.540 0.468 -21.711 1.00 0.00 71 LYS A O 19
ATOM 23219 N N . TRP A 1 19 ? 1.020 1.285 -2.714 1.00 0.00 1 TRP A N 20
ATOM 23220 C CA . TRP A 1 19 ? 2.350 0.848 -3.175 1.00 0.00 1 TRP A CA 20
ATOM 23221 C C . TRP A 1 19 ? 2.389 -0.682 -3.293 1.00 0.00 1 TRP A C 20
ATOM 23222 O O . TRP A 1 19 ? 2.566 -1.382 -2.291 1.00 0.00 1 TRP A O 20
ATOM 23243 N N . THR A 1 20 ? 2.165 -1.200 -4.514 1.00 0.00 2 THR A N 20
ATOM 23244 C CA . THR A 1 20 ? 2.268 -2.644 -4.822 1.00 0.00 2 THR A CA 20
ATOM 23245 C C . THR A 1 20 ? 3.705 -2.965 -5.301 1.00 0.00 2 THR A C 20
ATOM 23246 O O . THR A 1 20 ? 4.394 -2.066 -5.780 1.00 0.00 2 THR A O 20
ATOM 23257 N N . GLU A 1 21 ? 4.126 -4.246 -5.191 1.00 0.00 3 GLU A N 20
ATOM 23258 C CA . GLU A 1 21 ? 5.515 -4.713 -5.477 1.00 0.00 3 GLU A CA 20
ATOM 23259 C C . GLU A 1 21 ? 6.094 -4.239 -6.843 1.00 0.00 3 GLU A C 20
ATOM 23260 O O . GLU A 1 21 ? 7.316 -4.228 -7.015 1.00 0.00 3 GLU A O 20
ATOM 23272 N N . GLU A 1 22 ? 5.221 -3.868 -7.794 1.00 0.00 4 GLU A N 20
ATOM 23273 C CA . GLU A 1 22 ? 5.629 -3.446 -9.148 1.00 0.00 4 GLU A CA 20
ATOM 23274 C C . GLU A 1 22 ? 6.211 -2.011 -9.129 1.00 0.00 4 GLU A C 20
ATOM 23275 O O . GLU A 1 22 ? 7.347 -1.785 -9.570 1.00 0.00 4 GLU A O 20
ATOM 23287 N N . GLU A 1 23 ? 5.432 -1.063 -8.578 1.00 0.00 5 GLU A N 20
ATOM 23288 C CA . GLU A 1 23 ? 5.856 0.352 -8.417 1.00 0.00 5 GLU A CA 20
ATOM 23289 C C . GLU A 1 23 ? 6.882 0.475 -7.271 1.00 0.00 5 GLU A C 20
ATOM 23290 O O . GLU A 1 23 ? 7.723 1.372 -7.258 1.00 0.00 5 GLU A O 20
ATOM 23302 N N . MET A 1 24 ? 6.759 -0.437 -6.292 1.00 0.00 6 MET A N 20
ATOM 23303 C CA . MET A 1 24 ? 7.683 -0.563 -5.153 1.00 0.00 6 MET A CA 20
ATOM 23304 C C . MET A 1 24 ? 9.033 -1.141 -5.628 1.00 0.00 6 MET A C 20
ATOM 23305 O O . MET A 1 24 ? 10.074 -0.860 -5.034 1.00 0.00 6 MET A O 20
ATOM 23319 N N . GLY A 1 25 ? 8.984 -1.955 -6.706 1.00 0.00 7 GLY A N 20
ATOM 23320 C CA . GLY A 1 25 ? 10.186 -2.448 -7.384 1.00 0.00 7 GLY A CA 20
ATOM 23321 C C . GLY A 1 25 ? 10.863 -1.354 -8.200 1.00 0.00 7 GLY A C 20
ATOM 23322 O O . GLY A 1 25 ? 12.086 -1.357 -8.374 1.00 0.00 7 GLY A O 20
ATOM 23326 N N . THR A 1 26 ? 10.043 -0.410 -8.697 1.00 0.00 8 THR A N 20
ATOM 23327 C CA . THR A 1 26 ? 10.524 0.799 -9.383 1.00 0.00 8 THR A CA 20
ATOM 23328 C C . THR A 1 26 ? 11.144 1.775 -8.353 1.00 0.00 8 THR A C 20
ATOM 23329 O O . THR A 1 26 ? 12.072 2.515 -8.680 1.00 0.00 8 THR A O 20
ATOM 23340 N N . ALA A 1 27 ? 10.599 1.756 -7.109 1.00 0.00 9 ALA A N 20
ATOM 23341 C CA . ALA A 1 27 ? 11.102 2.570 -5.978 1.00 0.00 9 ALA A CA 20
ATOM 23342 C C . ALA A 1 27 ? 12.411 1.985 -5.443 1.00 0.00 9 ALA A C 20
ATOM 23343 O O . ALA A 1 27 ? 13.328 2.720 -5.096 1.00 0.00 9 ALA A O 20
ATOM 23350 N N . LYS A 1 28 ? 12.477 0.651 -5.423 1.00 0.00 10 LYS A N 20
ATOM 23351 C CA . LYS A 1 28 ? 13.674 -0.116 -5.034 1.00 0.00 10 LYS A CA 20
ATOM 23352 C C . LYS A 1 28 ? 14.845 0.223 -5.973 1.00 0.00 10 LYS A C 20
ATOM 23353 O O . LYS A 1 28 ? 15.924 0.643 -5.529 1.00 0.00 10 LYS A O 20
ATOM 23372 N N . LYS A 1 29 ? 14.579 0.055 -7.282 1.00 0.00 11 LYS A N 20
ATOM 23373 C CA . LYS A 1 29 ? 15.542 0.356 -8.345 1.00 0.00 11 LYS A CA 20
ATOM 23374 C C . LYS A 1 29 ? 15.788 1.878 -8.442 1.00 0.00 11 LYS A C 20
ATOM 23375 O O . LYS A 1 29 ? 16.868 2.302 -8.838 1.00 0.00 11 LYS A O 20
ATOM 23394 N N . GLY A 1 30 ? 14.778 2.676 -8.060 1.00 0.00 12 GLY A N 20
ATOM 23395 C CA . GLY A 1 30 ? 14.900 4.135 -8.011 1.00 0.00 12 GLY A CA 20
ATOM 23396 C C . GLY A 1 30 ? 15.944 4.589 -7.005 1.00 0.00 12 GLY A C 20
ATOM 23397 O O . GLY A 1 30 ? 16.805 5.411 -7.315 1.00 0.00 12 GLY A O 20
ATOM 23401 N N . LEU A 1 31 ? 15.877 4.007 -5.798 1.00 0.00 13 LEU A N 20
ATOM 23402 C CA . LEU A 1 31 ? 16.825 4.289 -4.697 1.00 0.00 13 LEU A CA 20
ATOM 23403 C C . LEU A 1 31 ? 18.231 3.733 -5.033 1.00 0.00 13 LEU A C 20
ATOM 23404 O O . LEU A 1 31 ? 19.243 4.295 -4.610 1.00 0.00 13 LEU A O 20
ATOM 23420 N N . LEU A 1 32 ? 18.258 2.648 -5.838 1.00 0.00 14 LEU A N 20
ATOM 23421 C CA . LEU A 1 32 ? 19.504 2.038 -6.362 1.00 0.00 14 LEU A CA 20
ATOM 23422 C C . LEU A 1 32 ? 20.153 2.978 -7.408 1.00 0.00 14 LEU A C 20
ATOM 23423 O O . LEU A 1 32 ? 21.361 3.191 -7.398 1.00 0.00 14 LEU A O 20
ATOM 23439 N N . GLU A 1 33 ? 19.328 3.537 -8.287 1.00 0.00 15 GLU A N 20
ATOM 23440 C CA . GLU A 1 33 ? 19.785 4.295 -9.465 1.00 0.00 15 GLU A CA 20
ATOM 23441 C C . GLU A 1 33 ? 20.234 5.713 -9.062 1.00 0.00 15 GLU A C 20
ATOM 23442 O O . GLU A 1 33 ? 21.369 6.124 -9.321 1.00 0.00 15 GLU A O 20
ATOM 23454 N N . HIS A 1 34 ? 19.322 6.428 -8.387 1.00 0.00 16 HIS A N 20
ATOM 23455 C CA . HIS A 1 34 ? 19.469 7.868 -8.067 1.00 0.00 16 HIS A CA 20
ATOM 23456 C C . HIS A 1 34 ? 20.159 8.093 -6.704 1.00 0.00 16 HIS A C 20
ATOM 23457 O O . HIS A 1 34 ? 20.474 9.236 -6.351 1.00 0.00 16 HIS A O 20
ATOM 23472 N N . GLY A 1 35 ? 20.362 7.005 -5.938 1.00 0.00 17 GLY A N 20
ATOM 23473 C CA . GLY A 1 35 ? 21.072 7.065 -4.654 1.00 0.00 17 GLY A CA 20
ATOM 23474 C C . GLY A 1 35 ? 20.284 7.798 -3.556 1.00 0.00 17 GLY A C 20
ATOM 23475 O O . GLY A 1 35 ? 20.850 8.622 -2.825 1.00 0.00 17 GLY A O 20
ATOM 23479 N N . ARG A 1 36 ? 18.965 7.500 -3.471 1.00 0.00 18 ARG A N 20
ATOM 23480 C CA . ARG A 1 36 ? 18.027 8.077 -2.459 1.00 0.00 18 ARG A CA 20
ATOM 23481 C C . ARG A 1 36 ? 17.914 9.621 -2.526 1.00 0.00 18 ARG A C 20
ATOM 23482 O O . ARG A 1 36 ? 17.552 10.265 -1.532 1.00 0.00 18 ARG A O 20
ATOM 23503 N N . ASN A 1 37 ? 18.210 10.204 -3.705 1.00 0.00 19 ASN A N 20
ATOM 23504 C CA . ASN A 1 37 ? 17.934 11.630 -3.976 1.00 0.00 19 ASN A CA 20
ATOM 23505 C C . ASN A 1 37 ? 16.407 11.804 -4.079 1.00 0.00 19 ASN A C 20
ATOM 23506 O O . ASN A 1 37 ? 15.835 11.590 -5.148 1.00 0.00 19 ASN A O 20
ATOM 23517 N N . TRP A 1 38 ? 15.760 12.148 -2.939 1.00 0.00 20 TRP A N 20
ATOM 23518 C CA . TRP A 1 38 ? 14.281 12.072 -2.767 1.00 0.00 20 TRP A CA 20
ATOM 23519 C C . TRP A 1 38 ? 13.522 12.948 -3.775 1.00 0.00 20 TRP A C 20
ATOM 23520 O O . TRP A 1 38 ? 12.367 12.665 -4.092 1.00 0.00 20 TRP A O 20
ATOM 23541 N N . SER A 1 39 ? 14.183 14.018 -4.240 1.00 0.00 21 SER A N 20
ATOM 23542 C CA . SER A 1 39 ? 13.663 14.897 -5.299 1.00 0.00 21 SER A CA 20
ATOM 23543 C C . SER A 1 39 ? 13.426 14.097 -6.598 1.00 0.00 21 SER A C 20
ATOM 23544 O O . SER A 1 39 ? 12.359 14.191 -7.216 1.00 0.00 21 SER A O 20
ATOM 23552 N N . ALA A 1 40 ? 14.433 13.285 -6.959 1.00 0.00 22 ALA A N 20
ATOM 23553 C CA . ALA A 1 40 ? 14.410 12.431 -8.160 1.00 0.00 22 ALA A CA 20
ATOM 23554 C C . ALA A 1 40 ? 13.461 11.225 -7.988 1.00 0.00 22 ALA A C 20
ATOM 23555 O O . ALA A 1 40 ? 12.763 10.844 -8.930 1.00 0.00 22 ALA A O 20
ATOM 23562 N N . ILE A 1 41 ? 13.439 10.644 -6.767 1.00 0.00 23 ILE A N 20
ATOM 23563 C CA . ILE A 1 41 ? 12.676 9.403 -6.479 1.00 0.00 23 ILE A CA 20
ATOM 23564 C C . ILE A 1 41 ? 11.172 9.693 -6.500 1.00 0.00 23 ILE A C 20
ATOM 23565 O O . ILE A 1 41 ? 10.420 9.037 -7.209 1.00 0.00 23 ILE A O 20
ATOM 23581 N N . ALA A 1 42 ? 10.760 10.701 -5.730 1.00 0.00 24 ALA A N 20
ATOM 23582 C CA . ALA A 1 42 ? 9.344 11.088 -5.593 1.00 0.00 24 ALA A CA 20
ATOM 23583 C C . ALA A 1 42 ? 8.772 11.629 -6.914 1.00 0.00 24 ALA A C 20
ATOM 23584 O O . ALA A 1 42 ? 7.568 11.627 -7.098 1.00 0.00 24 ALA A O 20
ATOM 23591 N N . ARG A 1 43 ? 9.651 12.102 -7.814 1.00 0.00 25 ARG A N 20
ATOM 23592 C CA . ARG A 1 43 ? 9.259 12.546 -9.169 1.00 0.00 25 ARG A CA 20
ATOM 23593 C C . ARG A 1 43 ? 9.083 11.313 -10.087 1.00 0.00 25 ARG A C 20
ATOM 23594 O O . ARG A 1 43 ? 8.159 11.262 -10.907 1.00 0.00 25 ARG A O 20
ATOM 23615 N N . MET A 1 44 ? 9.969 10.317 -9.915 1.00 0.00 26 MET A N 20
ATOM 23616 C CA . MET A 1 44 ? 10.022 9.105 -10.762 1.00 0.00 26 MET A CA 20
ATOM 23617 C C . MET A 1 44 ? 8.868 8.134 -10.424 1.00 0.00 26 MET A C 20
ATOM 23618 O O . MET A 1 44 ? 8.008 7.857 -11.263 1.00 0.00 26 MET A O 20
ATOM 23632 N N . VAL A 1 45 ? 8.863 7.641 -9.178 1.00 0.00 27 VAL A N 20
ATOM 23633 C CA . VAL A 1 45 ? 7.919 6.608 -8.701 1.00 0.00 27 VAL A CA 20
ATOM 23634 C C . VAL A 1 45 ? 6.623 7.214 -8.116 1.00 0.00 27 VAL A C 20
ATOM 23635 O O . VAL A 1 45 ? 5.543 6.621 -8.236 1.00 0.00 27 VAL A O 20
ATOM 23648 N N . GLY A 1 46 ? 6.763 8.373 -7.448 1.00 0.00 28 GLY A N 20
ATOM 23649 C CA . GLY A 1 46 ? 5.634 9.075 -6.830 1.00 0.00 28 GLY A CA 20
ATOM 23650 C C . GLY A 1 46 ? 4.858 9.943 -7.823 1.00 0.00 28 GLY A C 20
ATOM 23651 O O . GLY A 1 46 ? 3.619 10.007 -7.772 1.00 0.00 28 GLY A O 20
ATOM 23655 N N . SER A 1 47 ? 5.624 10.620 -8.716 1.00 0.00 29 SER A N 20
ATOM 23656 C CA . SER A 1 47 ? 5.124 11.661 -9.648 1.00 0.00 29 SER A CA 20
ATOM 23657 C C . SER A 1 47 ? 4.510 12.860 -8.865 1.00 0.00 29 SER A C 20
ATOM 23658 O O . SER A 1 47 ? 3.601 13.543 -9.348 1.00 0.00 29 SER A O 20
ATOM 23666 N N . LYS A 1 48 ? 5.064 13.134 -7.665 1.00 0.00 30 LYS A N 20
ATOM 23667 C CA . LYS A 1 48 ? 4.538 14.146 -6.728 1.00 0.00 30 LYS A CA 20
ATOM 23668 C C . LYS A 1 48 ? 5.698 14.702 -5.861 1.00 0.00 30 LYS A C 20
ATOM 23669 O O . LYS A 1 48 ? 6.862 14.352 -6.084 1.00 0.00 30 LYS A O 20
ATOM 23688 N N . THR A 1 49 ? 5.369 15.595 -4.910 1.00 0.00 31 THR A N 20
ATOM 23689 C CA . THR A 1 49 ? 6.298 16.149 -3.901 1.00 0.00 31 THR A CA 20
ATOM 23690 C C . THR A 1 49 ? 7.107 15.051 -3.150 1.00 0.00 31 THR A C 20
ATOM 23691 O O . THR A 1 49 ? 6.650 13.908 -3.024 1.00 0.00 31 THR A O 20
ATOM 23702 N N . VAL A 1 50 ? 8.306 15.447 -2.656 1.00 0.00 32 VAL A N 20
ATOM 23703 C CA . VAL A 1 50 ? 9.241 14.590 -1.885 1.00 0.00 32 VAL A CA 20
ATOM 23704 C C . VAL A 1 50 ? 8.525 13.751 -0.797 1.00 0.00 32 VAL A C 20
ATOM 23705 O O . VAL A 1 50 ? 8.842 12.566 -0.627 1.00 0.00 32 VAL A O 20
ATOM 23718 N N . SER A 1 51 ? 7.529 14.374 -0.134 1.00 0.00 33 SER A N 20
ATOM 23719 C CA . SER A 1 51 ? 6.740 13.774 0.966 1.00 0.00 33 SER A CA 20
ATOM 23720 C C . SER A 1 51 ? 6.178 12.368 0.630 1.00 0.00 33 SER A C 20
ATOM 23721 O O . SER A 1 51 ? 6.163 11.491 1.498 1.00 0.00 33 SER A O 20
ATOM 23729 N N . GLN A 1 52 ? 5.744 12.166 -0.636 1.00 0.00 34 GLN A N 20
ATOM 23730 C CA . GLN A 1 52 ? 5.137 10.890 -1.099 1.00 0.00 34 GLN A CA 20
ATOM 23731 C C . GLN A 1 52 ? 6.083 9.684 -0.870 1.00 0.00 34 GLN A C 20
ATOM 23732 O O . GLN A 1 52 ? 5.686 8.675 -0.270 1.00 0.00 34 GLN A O 20
ATOM 23746 N N . CYS A 1 53 ? 7.333 9.813 -1.336 1.00 0.00 35 CYS A N 20
ATOM 23747 C CA . CYS A 1 53 ? 8.352 8.744 -1.208 1.00 0.00 35 CYS A CA 20
ATOM 23748 C C . CYS A 1 53 ? 9.041 8.778 0.171 1.00 0.00 35 CYS A C 20
ATOM 23749 O O . CYS A 1 53 ? 9.436 7.732 0.702 1.00 0.00 35 CYS A O 20
ATOM 23757 N N . LYS A 1 54 ? 9.181 9.997 0.733 1.00 0.00 36 LYS A N 20
ATOM 23758 C CA . LYS A 1 54 ? 9.936 10.242 1.984 1.00 0.00 36 LYS A CA 20
ATOM 23759 C C . LYS A 1 54 ? 9.249 9.500 3.149 1.00 0.00 36 LYS A C 20
ATOM 23760 O O . LYS A 1 54 ? 9.907 8.780 3.903 1.00 0.00 36 LYS A O 20
ATOM 23779 N N . ASN A 1 55 ? 7.919 9.702 3.275 1.00 0.00 37 ASN A N 20
ATOM 23780 C CA . ASN A 1 55 ? 7.096 9.009 4.292 1.00 0.00 37 ASN A CA 20
ATOM 23781 C C . ASN A 1 55 ? 7.145 7.484 4.080 1.00 0.00 37 ASN A C 20
ATOM 23782 O O . ASN A 1 55 ? 7.418 6.751 5.036 1.00 0.00 37 ASN A O 20
ATOM 23793 N N . PHE A 1 56 ? 6.942 7.045 2.806 1.00 0.00 38 PHE A N 20
ATOM 23794 C CA . PHE A 1 56 ? 6.887 5.601 2.410 1.00 0.00 38 PHE A CA 20
ATOM 23795 C C . PHE A 1 56 ? 8.080 4.806 2.972 1.00 0.00 38 PHE A C 20
ATOM 23796 O O . PHE A 1 56 ? 7.922 3.659 3.424 1.00 0.00 38 PHE A O 20
ATOM 23813 N N . TYR A 1 57 ? 9.249 5.461 2.951 1.00 0.00 39 TYR A N 20
ATOM 23814 C CA . TYR A 1 57 ? 10.550 4.863 3.289 1.00 0.00 39 TYR A CA 20
ATOM 23815 C C . TYR A 1 57 ? 10.554 4.168 4.672 1.00 0.00 39 TYR A C 20
ATOM 23816 O O . TYR A 1 57 ? 11.197 3.123 4.855 1.00 0.00 39 TYR A O 20
ATOM 23834 N N . PHE A 1 58 ? 9.817 4.754 5.627 1.00 0.00 40 PHE A N 20
ATOM 23835 C CA . PHE A 1 58 ? 9.697 4.233 7.007 1.00 0.00 40 PHE A CA 20
ATOM 23836 C C . PHE A 1 58 ? 8.218 3.975 7.388 1.00 0.00 40 PHE A C 20
ATOM 23837 O O . PHE A 1 58 ? 7.935 3.556 8.511 1.00 0.00 40 PHE A O 20
ATOM 23854 N N . ASN A 1 59 ? 7.291 4.226 6.440 1.00 0.00 41 ASN A N 20
ATOM 23855 C CA . ASN A 1 59 ? 5.830 4.057 6.654 1.00 0.00 41 ASN A CA 20
ATOM 23856 C C . ASN A 1 59 ? 5.457 2.564 6.639 1.00 0.00 41 ASN A C 20
ATOM 23857 O O . ASN A 1 59 ? 4.864 2.043 7.595 1.00 0.00 41 ASN A O 20
ATOM 23868 N N . TYR A 1 60 ? 5.814 1.887 5.540 1.00 0.00 42 TYR A N 20
ATOM 23869 C CA . TYR A 1 60 ? 5.446 0.481 5.307 1.00 0.00 42 TYR A CA 20
ATOM 23870 C C . TYR A 1 60 ? 6.422 -0.464 6.037 1.00 0.00 42 TYR A C 20
ATOM 23871 O O . TYR A 1 60 ? 7.607 -0.134 6.203 1.00 0.00 42 TYR A O 20
ATOM 23889 N N . LYS A 1 61 ? 5.901 -1.634 6.483 1.00 0.00 43 LYS A N 20
ATOM 23890 C CA . LYS A 1 61 ? 6.713 -2.705 7.089 1.00 0.00 43 LYS A CA 20
ATOM 23891 C C . LYS A 1 61 ? 7.698 -3.262 6.043 1.00 0.00 43 LYS A C 20
ATOM 23892 O O . LYS A 1 61 ? 7.341 -4.106 5.209 1.00 0.00 43 LYS A O 20
ATOM 23911 N N . LYS A 1 62 ? 8.917 -2.718 6.077 1.00 0.00 44 LYS A N 20
ATOM 23912 C CA . LYS A 1 62 ? 9.995 -3.069 5.158 1.00 0.00 44 LYS A CA 20
ATOM 23913 C C . LYS A 1 62 ? 11.330 -2.739 5.833 1.00 0.00 44 LYS A C 20
ATOM 23914 O O . LYS A 1 62 ? 11.695 -1.565 5.960 1.00 0.00 44 LYS A O 20
ATOM 23933 N N . ARG A 1 63 ? 12.027 -3.789 6.300 1.00 0.00 45 ARG A N 20
ATOM 23934 C CA . ARG A 1 63 ? 13.325 -3.667 6.985 1.00 0.00 45 ARG A CA 20
ATOM 23935 C C . ARG A 1 63 ? 14.415 -3.131 6.024 1.00 0.00 45 ARG A C 20
ATOM 23936 O O . ARG A 1 63 ? 14.236 -3.138 4.793 1.00 0.00 45 ARG A O 20
ATOM 23957 N N . GLN A 1 64 ? 15.553 -2.691 6.593 1.00 0.00 46 GLN A N 20
ATOM 23958 C CA . GLN A 1 64 ? 16.576 -1.917 5.859 1.00 0.00 46 GLN A CA 20
ATOM 23959 C C . GLN A 1 64 ? 17.557 -2.831 5.070 1.00 0.00 46 GLN A C 20
ATOM 23960 O O . GLN A 1 64 ? 18.781 -2.719 5.189 1.00 0.00 46 GLN A O 20
ATOM 23974 N N . ASN A 1 65 ? 16.979 -3.725 4.243 1.00 0.00 47 ASN A N 20
ATOM 23975 C CA . ASN A 1 65 ? 17.696 -4.433 3.157 1.00 0.00 47 ASN A CA 20
ATOM 23976 C C . ASN A 1 65 ? 18.081 -3.421 2.053 1.00 0.00 47 ASN A C 20
ATOM 23977 O O . ASN A 1 65 ? 18.977 -3.667 1.241 1.00 0.00 47 ASN A O 20
ATOM 23988 N N . LEU A 1 66 ? 17.345 -2.285 2.051 1.00 0.00 48 LEU A N 20
ATOM 23989 C CA . LEU A 1 66 ? 17.547 -1.149 1.140 1.00 0.00 48 LEU A CA 20
ATOM 23990 C C . LEU A 1 66 ? 18.969 -0.555 1.307 1.00 0.00 48 LEU A C 20
ATOM 23991 O O . LEU A 1 66 ? 19.529 0.005 0.356 1.00 0.00 48 LEU A O 20
ATOM 24007 N N . ASP A 1 67 ? 19.536 -0.707 2.512 1.00 0.00 49 ASP A N 20
ATOM 24008 C CA . ASP A 1 67 ? 20.935 -0.329 2.810 1.00 0.00 49 ASP A CA 20
ATOM 24009 C C . ASP A 1 67 ? 21.912 -1.042 1.851 1.00 0.00 49 ASP A C 20
ATOM 24010 O O . ASP A 1 67 ? 22.814 -0.410 1.286 1.00 0.00 49 ASP A O 20
ATOM 24019 N N . GLU A 1 68 ? 21.699 -2.356 1.664 1.00 0.00 50 GLU A N 20
ATOM 24020 C CA . GLU A 1 68 ? 22.546 -3.180 0.787 1.00 0.00 50 GLU A CA 20
ATOM 24021 C C . GLU A 1 68 ? 22.316 -2.821 -0.689 1.00 0.00 50 GLU A C 20
ATOM 24022 O O . GLU A 1 68 ? 23.226 -2.927 -1.496 1.00 0.00 50 GLU A O 20
ATOM 24034 N N . ILE A 1 69 ? 21.092 -2.385 -1.015 1.00 0.00 51 ILE A N 20
ATOM 24035 C CA . ILE A 1 69 ? 20.715 -1.936 -2.374 1.00 0.00 51 ILE A CA 20
ATOM 24036 C C . ILE A 1 69 ? 21.510 -0.658 -2.763 1.00 0.00 51 ILE A C 20
ATOM 24037 O O . ILE A 1 69 ? 21.849 -0.446 -3.934 1.00 0.00 51 ILE A O 20
ATOM 24053 N N . LEU A 1 70 ? 21.831 0.169 -1.753 1.00 0.00 52 LEU A N 20
ATOM 24054 C CA . LEU A 1 70 ? 22.691 1.363 -1.919 1.00 0.00 52 LEU A CA 20
ATOM 24055 C C . LEU A 1 70 ? 24.185 0.982 -1.950 1.00 0.00 52 LEU A C 20
ATOM 24056 O O . LEU A 1 70 ? 25.000 1.700 -2.542 1.00 0.00 52 LEU A O 20
ATOM 24072 N N . GLN A 1 71 ? 24.528 -0.146 -1.305 1.00 0.00 53 GLN A N 20
ATOM 24073 C CA . GLN A 1 71 ? 25.859 -0.775 -1.438 1.00 0.00 53 GLN A CA 20
ATOM 24074 C C . GLN A 1 71 ? 26.039 -1.280 -2.887 1.00 0.00 53 GLN A C 20
ATOM 24075 O O . GLN A 1 71 ? 27.134 -1.202 -3.447 1.00 0.00 53 GLN A O 20
ATOM 24089 N N . GLN A 1 72 ? 24.934 -1.761 -3.502 1.00 0.00 54 GLN A N 20
ATOM 24090 C CA . GLN A 1 72 ? 24.929 -2.217 -4.908 1.00 0.00 54 GLN A CA 20
ATOM 24091 C C . GLN A 1 72 ? 25.150 -1.021 -5.863 1.00 0.00 54 GLN A C 20
ATOM 24092 O O . GLN A 1 72 ? 25.845 -1.150 -6.872 1.00 0.00 54 GLN A O 20
ATOM 24106 N N . HIS A 1 73 ? 24.570 0.145 -5.507 1.00 0.00 55 HIS A N 20
ATOM 24107 C CA . HIS A 1 73 ? 24.780 1.424 -6.235 1.00 0.00 55 HIS A CA 20
ATOM 24108 C C . HIS A 1 73 ? 26.283 1.796 -6.293 1.00 0.00 55 HIS A C 20
ATOM 24109 O O . HIS A 1 73 ? 26.766 2.332 -7.300 1.00 0.00 55 HIS A O 20
ATOM 24124 N N . LYS A 1 74 ? 27.002 1.494 -5.195 1.00 0.00 56 LYS A N 20
ATOM 24125 C CA . LYS A 1 74 ? 28.448 1.734 -5.088 1.00 0.00 56 LYS A CA 20
ATOM 24126 C C . LYS A 1 74 ? 29.244 0.756 -5.970 1.00 0.00 56 LYS A C 20
ATOM 24127 O O . LYS A 1 74 ? 29.904 1.162 -6.940 1.00 0.00 56 LYS A O 20
ATOM 24146 N N . LEU A 1 75 ? 29.110 -0.544 -5.647 1.00 0.00 57 LEU A N 20
ATOM 24147 C CA . LEU A 1 75 ? 30.059 -1.574 -6.090 1.00 0.00 57 LEU A CA 20
ATOM 24148 C C . LEU A 1 75 ? 29.886 -1.912 -7.581 1.00 0.00 57 LEU A C 20
ATOM 24149 O O . LEU A 1 75 ? 30.868 -2.008 -8.285 1.00 0.00 57 LEU A O 20
ATOM 24165 N N . LYS A 1 76 ? 28.631 -2.017 -8.057 1.00 0.00 58 LYS A N 20
ATOM 24166 C CA . LYS A 1 76 ? 28.319 -2.437 -9.456 1.00 0.00 58 LYS A CA 20
ATOM 24167 C C . LYS A 1 76 ? 28.864 -1.447 -10.508 1.00 0.00 58 LYS A C 20
ATOM 24168 O O . LYS A 1 76 ? 29.089 -1.819 -11.666 1.00 0.00 58 LYS A O 20
ATOM 24187 N N . MET A 1 77 ? 29.058 -0.193 -10.092 1.00 0.00 59 MET A N 20
ATOM 24188 C CA . MET A 1 77 ? 29.592 0.867 -10.956 1.00 0.00 59 MET A CA 20
ATOM 24189 C C . MET A 1 77 ? 31.132 0.804 -11.003 1.00 0.00 59 MET A C 20
ATOM 24190 O O . MET A 1 77 ? 31.728 0.820 -12.078 1.00 0.00 59 MET A O 20
ATOM 24204 N N . GLU A 1 78 ? 31.746 0.698 -9.815 1.00 0.00 60 GLU A N 20
ATOM 24205 C CA . GLU A 1 78 ? 33.214 0.778 -9.635 1.00 0.00 60 GLU A CA 20
ATOM 24206 C C . GLU A 1 78 ? 33.922 -0.568 -9.905 1.00 0.00 60 GLU A C 20
ATOM 24207 O O . GLU A 1 78 ? 35.118 -0.582 -10.187 1.00 0.00 60 GLU A O 20
ATOM 24219 N N . LYS A 1 79 ? 33.178 -1.680 -9.807 1.00 0.00 61 LYS A N 20
ATOM 24220 C CA . LYS A 1 79 ? 33.722 -3.049 -9.971 1.00 0.00 61 LYS A CA 20
ATOM 24221 C C . LYS A 1 79 ? 34.080 -3.298 -11.446 1.00 0.00 61 LYS A C 20
ATOM 24222 O O . LYS A 1 79 ? 35.200 -3.717 -11.757 1.00 0.00 61 LYS A O 20
ATOM 24241 N N . GLU A 1 80 ? 33.112 -3.003 -12.346 1.00 0.00 62 GLU A N 20
ATOM 24242 C CA . GLU A 1 80 ? 33.328 -3.079 -13.809 1.00 0.00 62 GLU A CA 20
ATOM 24243 C C . GLU A 1 80 ? 34.343 -2.008 -14.261 1.00 0.00 62 GLU A C 20
ATOM 24244 O O . GLU A 1 80 ? 35.110 -2.232 -15.187 1.00 0.00 62 GLU A O 20
ATOM 24256 N N . ARG A 1 81 ? 34.315 -0.848 -13.569 1.00 0.00 63 ARG A N 20
ATOM 24257 C CA . ARG A 1 81 ? 35.158 0.321 -13.881 1.00 0.00 63 ARG A CA 20
ATOM 24258 C C . ARG A 1 81 ? 36.636 0.014 -13.586 1.00 0.00 63 ARG A C 20
ATOM 24259 O O . ARG A 1 81 ? 37.521 0.391 -14.356 1.00 0.00 63 ARG A O 20
ATOM 24280 N N . ASN A 1 82 ? 36.874 -0.706 -12.484 1.00 0.00 64 ASN A N 20
ATOM 24281 C CA . ASN A 1 82 ? 38.218 -1.165 -12.092 1.00 0.00 64 ASN A CA 20
ATOM 24282 C C . ASN A 1 82 ? 38.695 -2.272 -13.056 1.00 0.00 64 ASN A C 20
ATOM 24283 O O . ASN A 1 82 ? 39.872 -2.328 -13.420 1.00 0.00 64 ASN A O 20
ATOM 24294 N N . ALA A 1 83 ? 37.746 -3.129 -13.480 1.00 0.00 65 ALA A N 20
ATOM 24295 C CA . ALA A 1 83 ? 38.011 -4.261 -14.387 1.00 0.00 65 ALA A CA 20
ATOM 24296 C C . ALA A 1 83 ? 38.392 -3.787 -15.808 1.00 0.00 65 ALA A C 20
ATOM 24297 O O . ALA A 1 83 ? 39.291 -4.354 -16.433 1.00 0.00 65 ALA A O 20
ATOM 24304 N N . ARG A 1 84 ? 37.705 -2.731 -16.292 1.00 0.00 66 ARG A N 20
ATOM 24305 C CA . ARG A 1 84 ? 37.837 -2.258 -17.692 1.00 0.00 66 ARG A CA 20
ATOM 24306 C C . ARG A 1 84 ? 39.046 -1.322 -17.873 1.00 0.00 66 ARG A C 20
ATOM 24307 O O . ARG A 1 84 ? 39.644 -1.283 -18.947 1.00 0.00 66 ARG A O 20
ATOM 24328 N N . ARG A 1 85 ? 39.415 -0.584 -16.807 1.00 0.00 67 ARG A N 20
ATOM 24329 C CA . ARG A 1 85 ? 40.533 0.393 -16.848 1.00 0.00 67 ARG A CA 20
ATOM 24330 C C . ARG A 1 85 ? 41.881 -0.261 -16.465 1.00 0.00 67 ARG A C 20
ATOM 24331 O O . ARG A 1 85 ? 42.852 0.443 -16.160 1.00 0.00 67 ARG A O 20
ATOM 24352 N N . LYS A 1 86 ? 41.944 -1.609 -16.508 1.00 0.00 68 LYS A N 20
ATOM 24353 C CA . LYS A 1 86 ? 43.185 -2.363 -16.263 1.00 0.00 68 LYS A CA 20
ATOM 24354 C C . LYS A 1 86 ? 44.159 -2.214 -17.448 1.00 0.00 68 LYS A C 20
ATOM 24355 O O . LYS A 1 86 ? 44.114 -2.971 -18.423 1.00 0.00 68 LYS A O 20
ATOM 24374 N N . LYS A 1 87 ? 44.980 -1.165 -17.359 1.00 0.00 69 LYS A N 20
ATOM 24375 C CA . LYS A 1 87 ? 46.106 -0.903 -18.266 1.00 0.00 69 LYS A CA 20
ATOM 24376 C C . LYS A 1 87 ? 47.209 -0.217 -17.421 1.00 0.00 69 LYS A C 20
ATOM 24377 O O . LYS A 1 87 ? 47.911 0.702 -17.867 1.00 0.00 69 LYS A O 20
ATOM 24396 N N . LYS A 1 88 ? 47.354 -0.717 -16.183 1.00 0.00 70 LYS A N 20
ATOM 24397 C CA . LYS A 1 88 ? 48.246 -0.152 -15.160 1.00 0.00 70 LYS A CA 20
ATOM 24398 C C . LYS A 1 88 ? 49.336 -1.175 -14.792 1.00 0.00 70 LYS A C 20
ATOM 24399 O O . LYS A 1 88 ? 49.013 -2.302 -14.393 1.00 0.00 70 LYS A O 20
ATOM 24418 N N . LYS A 1 89 ? 50.615 -0.775 -14.932 1.00 0.00 71 LYS A N 20
ATOM 24419 C CA . LYS A 1 89 ? 51.769 -1.587 -14.507 1.00 0.00 71 LYS A CA 20
ATOM 24420 C C . LYS A 1 89 ? 53.032 -0.689 -14.462 1.00 0.00 71 LYS A C 20
ATOM 24421 O O . LYS A 1 89 ? 53.544 -0.412 -13.353 1.00 0.00 71 LYS A O 20
#

Organism: Homo sapiens (NCBI:txid9606)

Sequence (71 aa):
WTEEEMGTAKKGLLEHGRNWSAIARMVGSKTVSQCKNFYFNYKKRQNLDEILQQHKLKMEKERNARRKKKKWTEEEMGTAKKGLLEHGRNWSAIARMVGSKTVSQCKNFYFNYKKRQNLDEILQQHKLKMEKERNARRKKKKWTEEEMGTAKKGLLEHGRNWSAIARMVGSKTVSQCKNFYFNYKKRQNLDEILQQHKLKMEKERNARRKKKKWTEEEMGTAKKGLLEHGRNWSAIARMVGSKTVSQCKNFYFNYKKRQNLDEILQQHKLKMEKERNARRKKKKWTEEEMGTAKKGLLEHGRNWSAIARMVGSKTVSQCKNFYFNYKKRQNLDEILQQHKLKMEKERNARRKKKKWTEEEMGTAKKGLLEHGRNWSAIARMVGSKTVSQCKNFYFNYKKRQNLDEILQQHKLKMEKERNARRKKKKWTEEEMGTAKKGLLEHGRNWSAIARMVGSKTVSQCKNFYFNYKKRQNLDEILQQHKLKMEKERNARRKKKKWTEEEMGTAKKGLLEHGRNWSAIARMVGSKTVSQCKNFYFNYKKRQNLDEILQQHKLKMEKERNARRKKKKWTEEEMGTAKKGLLEHGRNWSAIARMVGSKTVSQCKNFYFNYKKRQNLDEILQQHKLKMEKERNARRKKKKWTEEEMGTAKKGLLEHGRNWSAIARMVGSKTVSQCKNFYFNYKKRQNLDEILQQHKLKMEKERNARRKKKKWTEEEMGTAKKGLLEHGRNWSAIARMVGSKTVSQCKNFYFNYKKRQNLDEILQQHKLKMEKERNARRKKKKWTEEEMGTAKKGLLEHGRNWSAIARMVGSKTVSQCKNFYFNYKKRQNLDEILQQHKLKMEKERNARRKKKKWTEEEMGTAKKGLLEHGRNWSAIARMVGSKTVSQCKNFYFNYKKRQNLDEILQQHKLKMEKERNARRKKKKWTEEEMGTAKKGLLEHGRNWSAIARMVGSKTVSQCKNFYFNYKKRQNLDEILQQHKLKMEKERNARRKKKKWTEEEMGTAKKGLLEHGRNWSAIARMVGSKTVSQCKNFYFNYKKRQNLDEILQQHKLKMEKERNARRKKKKWTEEEMGTAKKGLLEHGRNWSAIARMVGSKTVSQCKNFYFNYKKRQNLDEILQQHKLKMEKERNARRKKKKWTEEEMGTAKKGLLEHGRNWSAIARMVGSKTVSQCKNFYFNYKKRQNLDEILQQHKLKMEKERNARRKKKKWTEEEMGTAKKGLLEHGRNWSAIARMVGSKTVSQCKNFYFNYKKRQNLDEILQQHKLKMEKERNARRKKKKWTEEEMGTAKKGLLEHGRNWSAIARMVGSKTVSQCKNFYFNYKKRQNLDEILQQHKLKMEKERNARRKKKKWTEEEMGTAKKGLLEHGRNWSAIARMVGSKTVSQCKNFYFNYKKRQNLDEILQQHKLKMEKERNARRKKKK

InterPro domains:
  IPR001005 SANT/Myb domain [PF00249] (431-471)
  IPR001005 SANT/Myb domain [PF00249] (614-657)
  IPR001005 SANT/Myb domain [PS50090] (613-657)
  IPR001005 SANT/Myb domain [SM00717] (428-476)
  IPR001005 SANT/Myb domain [SM00717] (611-659)
  IPR001005 SANT/Myb domain [cd00167] (614-657)
  IPR009057 Homedomain-like superfamily [SSF46689] (415-479)
  IPR009057 Homedomain-like superfamily [SSF46689] (612-662)
  IPR017884 SANT domain [PS51293] (427-478)
  IPR017884 SANT domain [PS51293] (610-661)
  IPR017930 Myb domain [PS51294] (614-661)
  IPR031557 N-CoR, GPS2-interacting domain [PF15784] (142-229)
  IPR051571 Nuclear receptor corepressor [PTHR13992] (5-818)

Secondary structure (DSSP, 8-state):
--HHHHHHHHHHHHHTTT-HHHHHHHTSSS-HHHHHHHHHHS--TTHHHHHHHHHHHHHHHHHHHT-----

Radius of gyration: 14.79 Å; Cα contacts (8 Å, |Δi|>4): 51; chains: 1; bounding box: 49×21×27 Å

Solvent-accessible surface area: 6093 Å² total; per-residue (Å²): 105,84,158,143,75,54,33,58,3,82,110,0,4,46,103,98,10,129,84,62,44,27,0,1,183,71,35,24,76,166,66,69,56,82,2,84,77,16,45,133,119,97,126,139,163,131,99,26,80,88,24,27,82,57,58,117,63,110,111,77,135,97,127,112,68,158,170,146,164,180,243

Nearest PDB structures (foldseek):
  2ltp-assembly1_A  TM=8.742E-01  e=4.059E-07  Homo sapiens
  2xas-assembly1_B  TM=7.938E-01  e=3.123E-03  Homo sapiens
  4czz-assembly1_B  TM=7.888E-01  e=5.305E-03  Homo sapiens
  2uxx-assembly1_B  TM=7.851E-01  e=6.329E-03  Homo sapiens
  6w4k-assembly1_B  TM=7.719E-01  e=7.552E-03  Homo sapiens

CATH classification: 1.10.10.60

Foldseek 3Di:
DDCVLVVVLLVQCLAVVPPLCSSCCRSVVDDSCRSVCVVPVDPDDVPSVVSSVCSVCVVVVVVVVVPPPDD

GO terms:
  GO:0005634 nucleus (C, IDA)
  GO:0000122 negative regulation of transcription by RNA polymerase II (P, IDA)
  GO:0016604 nuclear body (C, IDA)
  GO:0008047 enzyme activator activity (F, IDA)
  GO:0016363 nuclear matrix (C, IDA)
  GO:0005634 nucleus (C, EXP)
  GO:0003714 transcription corepressor activity (F, IMP)
  GO:0045892 negative regulation of DNA-templated transcription (P, IMP)
  GO:0060766 negative regulation of androgen receptor signaling pathway (P, IMP)
  GO:0005515 protein binding (F, IPI)
  GO:0003714 transcription corepressor activity (F, TAS)
  GO:0005654 nucleoplasm (C, TAS)
  GO:0060633 negative regulation of transcription initiation by RNA polymerase II (P, TAS)
  GO:0000785 chromatin (C, IDA)
  GO:0003714 transcription corepressor activity (F, IDA)
  GO:0017053 transcription repressor complex (C, IDA)
  GO:0005634 nucleus (C, IC)
  GO:0010565 regulation of ketone metabolic process (P, IMP)
  GO:1902894 negative regulation of miRNA transcription (P, IMP)
  GO:0000122 negative regulation of transcription by RNA polymerase II (P, IMP)